Protein 8ON5 (pdb70)

Solvent-accessible surface area: 49627 Å² total; per-residue (Å²): 122,64,30,62,110,3,34,36,10,96,72,0,28,93,91,22,90,67,32,24,126,45,60,50,62,1,21,25,16,0,0,4,0,3,14,8,3,0,30,5,4,0,38,0,58,93,4,180,54,104,66,28,5,50,0,2,54,50,38,130,56,20,16,1,15,2,56,40,9,41,2,14,59,48,53,160,99,40,83,1,14,10,77,53,12,99,1,7,79,34,56,71,104,0,0,14,2,72,66,13,60,0,6,129,32,60,72,97,0,0,17,17,26,12,98,79,10,22,73,87,0,6,65,68,2,0,16,120,8,0,0,0,6,0,46,8,105,96,106,33,39,90,55,17,90,15,6,65,63,0,56,37,128,132,66,40,6,69,2,132,124,29,129,3,4,3,9,0,0,25,46,40,43,84,44,33,0,57,1,16,63,181,104,13,84,24,74,0,13,3,14,18,0,38,9,0,8,4,52,87,33,151,56,37,75,116,6,35,31,13,95,66,0,35,76,87,23,92,67,27,21,126,46,50,49,60,0,22,36,12,0,0,8,0,2,12,4,2,0,29,5,8,0,37,0,60,91,6,192,56,103,69,33,5,50,0,2,57,54,38,130,62,20,16,1,17,3,59,43,12,48,4,15,58,53,38,160,83,41,91,4,16,9,89,52,14,98,2,9,83,32,55,65,105,0,0,13,2,75,56,14,64,0,6,128,30,57,77,99,0,0,15,18,28,9,92,78,11,18,71,90,0,5,65,68,1,1,11,121,7,0,0,0,7,0,49,4,114,80,114,31,41,86,57,18,93,17,7,63,58,0,37,34,123,144,58,37,3,64,3,104,162,26,106,0,3,3,9,0,2,27,47,38,40,101,53,48,1,85,0,14,55,133,109,33,81,25,75,0,17,4,15,20,0,40,10,0,7,3,53,85,122,69,30,79,121,4,31,36,13,91,69,0,34,90,92,20,93,72,25,17,108,47,60,31,57,0,24,36,13,0,0,7,0,3,10,7,2,0,36,6,6,0,43,0,64,90,4,183,52,101,68,33,6,49,0,2,52,51,41,130,57,20,16,1,15,3,41,29,14,48,4,15,58,58,38,162,74,40,87,2,15,12,87,50,15,99,2,9,90,37,65,69,105,0,0,12,1,69,53,14,61,0,9,118,26,41,77,99,0,0,11,19,46,11,95,67,5,18,80,91,0,6,69,80,1,0,12,122,5,0,0,0,8,0,44,3,102,101,111,33,41,89,58,17,86,19,7,62,57,0,36,34,124,132,66,40,7,63,2,113,115,34,128,4,5,4,11,0,1,18,32,35,38,74,42,46,0,92,0,18,58,172,107,14,91,15,72,0,27,4,10,17,0,45,9,0,8,4,55,87,125,62,34,76,119,4,30,35,15,94,76,1,31,84,94,25,85,70,26,19,125,47,67,49,62,1,26,38,17,0,0,7,0,2,12,5,2,1,25,6,7,0,43,0,65,90,5,178,49,101,67,31,5,50,0,2,55,53,41,131,47,18,16,2,13,3,60,42,12,46,7,15,65,50,42,158,82,44,91,1,14,11,91,49,15,102,2,9,78,32,51,64,106,1,0,12,0,76,56,13,60,0,8,116,22,37,79,99,0,0,12,19,47,11,94,80,8,16,77,91,0,5,67,75,2,1,13,120,7,0,0,0,7,0,54,3,125,86,117,29,38,84,56,15,88,22,6,67,63,0,30,37,126,134,70,43,4,46,2,108,141,36,125,1,4,2,11,0,2,16,34,36,40,93,55,51,1,81,1,19,63,152,72,24,60,31,70,0,20,3,11,19,0,41,10,0,8,3,55,83,127,60,37,72,109,5,32,34,10,93,65,0,26,88,88,24,86,70,28,20,129,46,46,43,62,1,24,33,14,0,0,8,0,2,12,3,2,0,27,6,4,0,44,0,69,89,15,188,55,125,70,31,4,52,0,2,56,53,39,129,54,19,17,1,15,2,56,42,10,42,3,15,60,46,42,157,78,44,90,2,16,11,86,51,15,98,2,8,75,38,58,70,99,0,0,6,0,73,57,15,60,0,9,112,22,33,73,96,0,0,14,18,44,10,95,81,13,21,74,95,0,8,70,70,2,1,14,123,8,0,0,0,6,0,54,3,115,88,116,29,40,84,57,15,90,15,8,65,67,1,55,32,123,139,55,38,7,68,4,136,120,35,123,2,2,3,9,0,1,18,38,44,38,85,49,44,1,93,0,42,148,36,90,19,70,0,21,4,13,20,0,41,10,0,7,4,58,81,127,66,33,74,112,5,34,37,12,96,63,1,36,93,80,23,103,71,26,20,131,41,64,45,62,1,24,31,11,0,0,9,0,3,11,8,3,0,15,5,6,0,42,0,65,66,4,184,54,102,71,30,6,57,0,2,57,58,40,128,47,20,17,1,16,2,55,41,12,41,3,13,64,47,42,156,86,41,85,3,15,9,85,49,13,97,0,7,75,34,58,67,106,0,0,9,1,68,55,14,58,0,11,125,28,38,76,103,0,0,15,18,47,10,95,80,15,18,74,100,0,6,61,67,2,1,13,122,7,0,0,1,7,0,39,3,93,107,115,40,34,85,60,17,87,14,12,50,52,0,60,34,139,134,72,43,5,44,1,133,133,30,123,6,4,3,9,0,2,26,48,42,40,81,51,49,0,87,0,22,57,128,106,15,93,14,69,0,17,2,17,18,0,56,10,0,8,3,68,87

Secondary structure (DSSP, 8-state):
--TTTSPPHHHHHHHHHHHHHHHHHHHHHHHHHHHHHHHHTT--TTSSS-S--TTEEE-TT--EEE-B-TTEEE-TTS-EEEPB-TTEEEETTEEEEPB-TTEEEETTEEEE-GGGTHHHHHHHHS-TTBEEEE--SSS--PPPTTEEE-BS-TT--BTTSSSEEEEEESSSSEEEEEE-TTT--EEEEEEE-EEEEE--/--SGGGSPPHHHHHHHHHHTHHHHHHHHHHHHHHHHHHHHHTT--TTSSS-S--TTEEE-TTS-EEE-B-TTEEE-TTS-EEE-B-TTEEEETTEEEE-B-TTEEEETTEEEE-GGGTHHHHHHHHS-TTBEEEE--SSSPPPPPTTEEE-BSGGG--BS-SSS-EEEEET-SSEEEEEEBSS-SSEEEEEEEEEEEEE--/--GGGSPPHHHHHHHHHTTHHHHHHHHHHHHHHHHHHHHHTT--TTSSS-S--TTEEE-TT--EEE-B-TTEEE-TTS-EEE-B-TTEEEETTEEEEPB-TTEEEETTEEEE-GGGTHHHHHHHHS-TTBEEEE--BSBPPPPPTTEEE-BS-TT--BTTSSSEEEEESSSSSEEEEEE-TTT-SEEEEEEEEEEEEE--/--GGGSPPHHHHHHHHHTTHHHHHHHHHHHHHHHHHHHHHTT--TTSSS-S--TTEEE-TTS-EEE-B-TTEEE-TTS-EEEPB-TTEEEETTEEEEPB-TTEEEETTEEEE-GGGTHHHHHHHHS-TTBEEEE--SSSPPPPPTTEEE-BS-TT--BTTSSS-EEEEESSSSEEEEEE-SSS--EEEEEEEE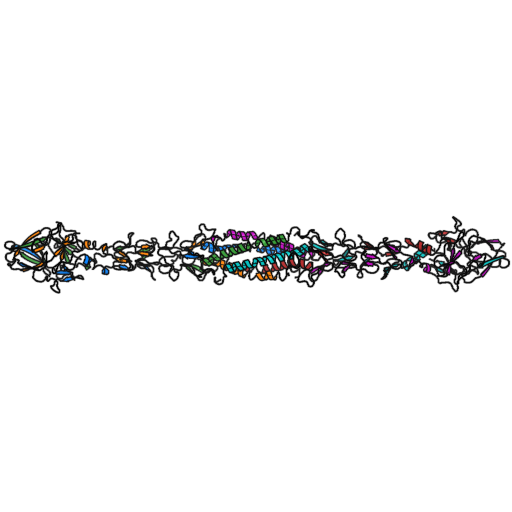EEEEE--/--GGGSPPHHHHHHHHHTTHHHHHHHHHHHHHHHHHHHHHTT--TTSSS-S--TTEEE-TT--EEE-B-TTEEE-TTS-EEE-B-TTEEEETTEEEEPB-TTEEEETTEEEE-GGGTHHHHHHHHS-TTBEEEE--SSSPPPPPTTEEE-BSGGGPPBS-SSS-EEEEES--SEEEEEE---SEEEEEEEEEEEEE--/--GGGSPPHHHHHHHHHTTHHHHHHHHHHHHHHHHHHHHHTT--TTSSS-S--TTEEE-TT--EEE-B-TTEEE-TTS-EEEPB-TTEEEETTEEEE-B-TTEEEETTEEEE-GGGTHHHHHHHHS-TTBEEEE--SSS--PPPTTEEE-BS-TT--BS-SSS-EEEEESSSSEEEEEE-TTT--EEEEEEEEEEEEE--

B-factor: mean 46.19, std 15.68, range [14.62, 151.72]

Sequence (1199 aa):
RAVVGEIPSADNLKNRFKARSIPLLETDFTNLIDLAEVGRLAIGQSPSQQSKTPGTGMELTSDGKLQVKAGAGVDIDNNNRIITTIKSGHGIKVDGNGISVKPGSGIKVDSNGVNVNIDDFWEEEIRNKIMPKGTMLPIYGTPNPSALPTTGWEWCDGKDGRPNLKKGKYNLLSGQSSGTDTFWADNKNGDTEINVLFVYYMIKVVSRAVVGEIPSADNLLKNRFKARSIPLLETDFTNLIDLAEVGRLAIGQSPSQQSKTPGTGMELTSDGKLQVKAGAGVDIDNNNRRIITIKSGHGIKVDGNGISVKPGSGIKVDSNGVNVNIDDFWEEEEIRNKIMPKGTMLPIYGTPNPSALPTGWEWCDGKKDGRPNLKKKKGKYNLLSGQSSGTDTFWADNKNNGDTTEINVLFVYYMIKVVRAVVGEIPSADNLKNRFKARSIIPLETDFTNLIDLAEVGRLAIGQSPSQQSKTPGTGMELTSDGKLQVKAGAGVDIDNNNRRITTIKSGHGIKVDGNGISVKPGSGIKVDSNGVNVNIDDFWEEEIRNKIMPKGTMLPIYGTPNPSALPTTGWEWCDGKKDGRPNNLKKKGKYNLLSGQSSGTDTFWADNKNGDTEINVLFVYYMIKVVRAVGEIPSADNNLKNRFKARRSIPLETDFTNLIDLAEVGRLAIGQSPSQQSKKTPGTGMELTSDGKLQVKAGAGVDIDNNNRRITTIKSGHGIKVDGNGISVKPGSGIKVDSNGVNVNIDDFWEEIRNKIMPKGTMLPIYGTPNPSALPTTGWEWCDGKDGRPNLKKGKYNLLSGQSSGTDTFWADNKNGDTTEINVVLFVYYMIKVVRAVGEIPSADNLKNRFKARSIPLLETDFTNLIDLAEVGRLAIGQSPSQQSKTPGTGMELTSDGKLQVKAGAGVDIDNNNRRITIKSGHGIKVDGN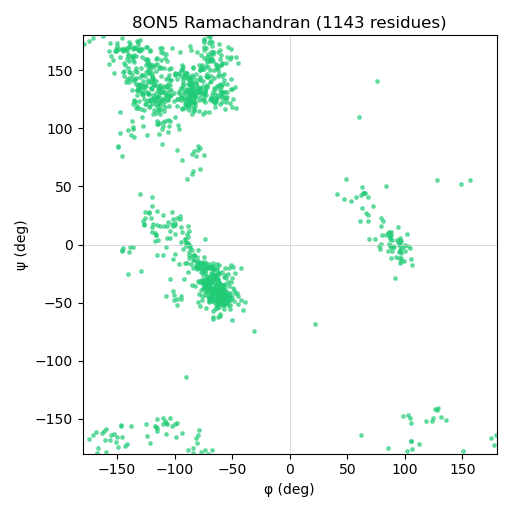GISVKPGSGIKVDSNGVNVNIDDFWEEEEIRNKIMPKGTMLPIYGTPNPSALPTGWEWCDGKDGRPNLKKGKYNLLSGQSSGTDTFWADNGDTEINVLLFVYYMIKVVRAVGEEIPSADNLKNRFKARSIPLETDFTNLIDLAEVGRLAIGQSPSQQSKTPGTGMELTSDGKLQVKAGAGVDIDNNNRITIKSGHGIKVDGNGISVKPGSGIKVDSNGVNVNIDDFWEEIRNKIMPKGTMLPIYGTPNPSALPTGWEWCDGKDGRPNLKKGKYNLLSGQSSGTDTFWADNKNGDTEINVLLFVYYMIKVV

Organism: Photorhabdus asymbiotica subsp. asymbiotica (strain ATCC 43949 / 3105-77) (NCBI:txid553480)

Nearest PDB structures (foldseek):
  8on5-assembly1_E  TM=1.005E+00  e=6.063E-36  Photorhabdus asymbiotica subsp. asymbiotica ATCC 43949
  8on5-assembly1_F  TM=8.935E-01  e=5.353E-34  Photorhabdus asymbiotica subsp. asymbiotica ATCC 43949
  1v1h-assembly2_F  TM=8.401E-01  e=1.177E-02  Human adenovirus 2
  1v1i-assembly1_B  TM=5.879E-01  e=5.102E-03  Human mastadenovirus C
  1v1i-assembly1_A  TM=6.018E-01  e=1.109E-02  Human mastadenovirus C

Foldseek 3Di:
DPPVVDDDPVVVVVVVVVCVVVVVVVVVVVVVVVVVLCVQQQCHPPHPDSHHDPQWHADPVGDIDGDDDPQWDQDPVRDIAGDDDPQWDQDPVGIAGDDDFQWDQDPVGIDGHCVRPVVVVVCVPDPFFDKDWADDDVDGDDDDPQKDWQCVPPPRHHQVPDPHRDDDDDDDDDDDDDDDPPDDDDDDDDDDTIMMGRRD/DVPPVPDDDPVVVVCVVVVCVVVVVVVVVVVVVVVCVLCVQQQCDPVDPDSHGDPQWHADPVGDIGGDDDPQWDQDPVRDIFGDDDAQWDADPVGIAGDDDAQWDQDPVGIDGHCVRPVVVVVCVPAPFFDKDWADDPPDGDDDDPQKDWQCCPPNRHRQVPDPHRDDDDDDDDDDDDDDDPPDDDDDDDDDDTTMMGGHD/DPPVPDDDPVVVVCVVVVCVVVVVVVVVVVVVVVCPLCVQQQCDPVHPGSHHDPQWHADPVGDIDGDDDAQWDQDPVRDIAGDDDAQWDQDPVGIAGDDDFQWDADPVGIDGRCVRPVVVVVCVPDPAFDKDWAQQPVHGDDDDPQKDWQCVPPPRHHQPPDPHRDDDDPDDDDDDDDDPPPDDDDDDDDDDTTMMGGHD/DPPVPDDDPVVVVVVVVVCVVVVVVVVVVVVVVVCVLCVQQQCDPPDPGSHHDPQWHADPVGDIDGDDDPQWDQDPVRDIAGDDDPQWDADDVGIAGDDDQQWDADPVGIDGDCVRPVVVVVCVVAPFFDKDWADDVPHGDDDDPQKDWQCPPPPHHHQPPDPHRDDDDDDDDDDDDDDDPPPHDDDDDDDDTIMMGGHD/DPPVVDDDPVVVVVVVVVVPVVVVVVVVVVVVVVCVLCVQQQCDPVDPDRHGDDQWHADPVGDIGGDDDPQWDQDPVRDIAGDDDPQWDQDPVGIAGDDDFQWDADPVGIDGHCVRPVVVVVCVVDPAFDKDWADDPPDGDDDDPQKAWQCPPDPGHHQVPDPHRDDDDDDDDDDDDDDDPDDDDDDDDDTIMMGRHD/DDPVVDDDPVVVVCVVVVCVVVVVVVVVVVVVVVCVLCVQQQCDPVDPDSHHDPQWHADPVGDIDGDDDAQWDADPVRDIFGDDDQQWDADPVGTAGDDDQQWDQDPVGIDGHCVRPVVVVVCVPDPFFDKDWFDDPPHGDDDDPQKAWQCVPPPRHHQVPDPHRDDDDDDDDDDDDDDCPPDDDDDDDDDDTIMMGGHD

Structure (mmCIF, N/CA/C/O backbone):
data_8ON5
#
_entry.id   8ON5
#
_cell.length_a   67.458
_cell.length_b   53.536
_cell.length_c   220.660
_cell.angle_alpha   90.00
_cell.angle_beta   95.65
_cell.angle_gamma   90.00
#
_symmetry.space_group_name_H-M   'P 1 21 1'
#
loop_
_entity.id
_entity.type
_entity.pdbx_description
1 polymer 'Adenoviral fiber protein'
2 non-polymer (4S)-2-METHYL-2,4-PENTANEDIOL
3 non-polymer 1,2-ETHANEDIOL
4 non-polymer 'UNKNOWN ATOM OR ION'
5 water water
#
loop_
_atom_site.group_PDB
_atom_site.id
_atom_site.type_symbol
_atom_site.label_atom_id
_atom_site.label_alt_id
_atom_site.label_comp_id
_atom_site.label_asym_id
_atom_site.label_entity_id
_atom_site.label_seq_id
_atom_site.pdbx_PDB_ins_code
_atom_site.Cartn_x
_atom_site.Cartn_y
_atom_site.Cartn_z
_atom_site.occupancy
_atom_site.B_iso_or_equiv
_atom_site.auth_seq_id
_atom_site.auth_comp_id
_atom_site.auth_asym_id
_atom_site.auth_atom_id
_atom_site.pdbx_PDB_model_num
ATOM 1 N N . ARG A 1 18 ? 70.519 -2.458 55.731 1.00 73.96 18 ARG A N 1
ATOM 2 C CA . ARG A 1 18 ? 69.960 -1.086 55.904 1.00 82.34 18 ARG A CA 1
ATOM 3 C C . ARG A 1 18 ? 70.620 -0.377 57.095 1.00 84.40 18 ARG A C 1
ATOM 4 O O . ARG A 1 18 ? 70.685 -0.917 58.206 1.00 83.13 18 ARG A O 1
ATOM 12 N N . ALA A 1 19 ? 71.070 0.865 56.851 1.00 78.95 19 ALA A N 1
ATOM 13 C CA . ALA A 1 19 ? 71.512 1.777 57.899 1.00 79.73 19 ALA A CA 1
ATOM 14 C C . ALA A 1 19 ? 70.412 1.981 58.944 1.00 80.81 19 ALA A C 1
ATOM 15 O O . ALA A 1 19 ? 69.383 2.596 58.664 1.00 81.84 19 ALA A O 1
ATOM 17 N N . VAL A 1 20 ? 70.708 1.548 60.176 1.00 75.77 20 VAL A N 1
ATOM 18 C CA A VAL A 1 20 ? 69.737 1.482 61.260 0.50 72.58 20 VAL A CA 1
ATOM 19 C CA B VAL A 1 20 ? 69.747 1.482 61.265 0.50 68.17 20 VAL A CA 1
ATOM 20 C C . VAL A 1 20 ? 69.318 2.891 61.687 1.00 70.63 20 VAL A C 1
ATOM 21 O O . VAL A 1 20 ? 68.345 3.060 62.433 1.00 70.39 20 VAL A O 1
ATOM 28 N N . GLY A 1 21 ? 70.051 3.914 61.223 1.00 69.39 21 GLY A N 1
ATOM 29 C CA . GLY A 1 21 ? 69.760 5.293 61.591 1.00 67.72 21 GLY A CA 1
ATOM 30 C C . GLY A 1 21 ? 68.623 5.903 60.777 1.00 67.55 21 GLY A C 1
ATOM 31 O O . GLY A 1 21 ? 68.026 6.898 61.192 1.00 70.12 21 GLY A O 1
ATOM 32 N N . GLU A 1 22 ? 68.340 5.293 59.618 1.00 72.79 22 GLU A N 1
ATOM 33 C CA . GLU A 1 22 ? 67.272 5.736 58.726 1.00 76.25 22 GLU A CA 1
ATOM 34 C C . GLU A 1 22 ? 65.909 5.333 59.311 1.00 74.58 22 GLU A C 1
ATOM 35 O O . GLU A 1 22 ? 64.957 6.105 59.239 1.00 86.18 22 GLU A O 1
ATOM 41 N N . ILE A 1 23 ? 65.837 4.145 59.936 1.00 63.55 23 ILE A N 1
ATOM 42 C CA . ILE A 1 23 ? 64.590 3.539 60.393 1.00 55.22 23 ILE A CA 1
ATOM 43 C C . ILE A 1 23 ? 64.008 4.433 61.477 1.00 55.55 23 ILE A C 1
ATOM 44 O O . ILE A 1 23 ? 64.736 4.812 62.383 1.00 64.35 23 ILE A O 1
ATOM 49 N N . PRO A 1 24 ? 62.716 4.833 61.415 1.00 56.03 24 PRO A N 1
ATOM 50 C CA . PRO A 1 24 ? 62.152 5.780 62.380 1.00 52.43 24 PRO A CA 1
ATOM 51 C C . PRO A 1 24 ? 61.894 5.144 63.733 1.00 47.74 24 PRO A C 1
ATOM 52 O O . PRO A 1 24 ? 61.926 3.931 63.876 1.00 52.88 24 PRO A O 1
ATOM 56 N N . SER A 1 25 ? 61.581 5.984 64.706 1.00 51.47 25 SER A N 1
ATOM 57 C CA . SER A 1 25 ? 61.309 5.518 66.051 1.00 55.76 25 SER A CA 1
ATOM 58 C C . SER A 1 25 ? 60.134 4.545 66.041 1.00 58.47 25 SER A C 1
ATOM 59 O O . SER A 1 25 ? 59.353 4.510 65.103 1.00 61.23 25 SER A O 1
ATOM 62 N N . ALA A 1 26 ? 59.998 3.781 67.123 1.00 61.55 26 ALA A N 1
ATOM 63 C CA . ALA A 1 26 ? 58.901 2.845 67.257 1.00 61.76 26 ALA A CA 1
ATOM 64 C C . ALA A 1 26 ? 57.592 3.612 67.403 1.00 58.23 26 ALA A C 1
ATOM 65 O O . ALA A 1 26 ? 56.578 3.194 66.855 1.00 54.67 26 ALA A O 1
ATOM 67 N N . ASP A 1 27 ? 57.621 4.730 68.129 1.00 60.02 27 ASP A N 1
ATOM 68 C CA . ASP A 1 27 ? 56.415 5.521 68.327 1.00 66.02 27 ASP A CA 1
ATOM 69 C C . ASP A 1 27 ? 55.947 6.134 67.003 1.00 60.98 27 ASP A C 1
ATOM 70 O O . ASP A 1 27 ? 54.754 6.192 66.754 1.00 51.40 27 ASP A O 1
ATOM 75 N N . ASN A 1 28 ? 56.883 6.584 66.165 1.00 63.71 28 ASN A N 1
ATOM 76 C CA . ASN A 1 28 ? 56.584 7.029 64.815 1.00 63.92 28 ASN A CA 1
ATOM 77 C C . ASN A 1 28 ? 55.887 5.915 64.027 1.00 61.72 28 ASN A C 1
ATOM 78 O O . ASN A 1 28 ? 54.846 6.120 63.409 1.00 57.50 28 ASN A O 1
ATOM 83 N N . LEU A 1 29 ? 56.482 4.722 64.033 1.00 54.24 29 LEU A N 1
ATOM 84 C CA . LEU A 1 29 ? 55.924 3.603 63.296 1.00 52.84 29 LEU A CA 1
ATOM 85 C C . LEU A 1 29 ? 54.542 3.247 63.831 1.00 51.11 29 LEU A C 1
ATOM 86 O O . LEU A 1 29 ? 53.640 2.941 63.065 1.00 49.44 29 LEU A O 1
ATOM 91 N N . LYS A 1 30 ? 54.366 3.259 65.149 1.00 50.56 30 LYS A N 1
ATOM 92 C CA . LYS A 1 30 ? 53.085 2.867 65.695 1.00 52.85 30 LYS A CA 1
ATOM 93 C C . LYS A 1 30 ? 52.037 3.886 65.251 1.00 56.31 30 LYS A C 1
ATOM 94 O O . LYS A 1 30 ? 50.939 3.498 64.838 1.00 44.99 30 LYS A O 1
ATOM 100 N N . ASN A 1 31 ? 52.426 5.172 65.263 1.00 50.46 31 ASN A N 1
ATOM 101 C CA . ASN A 1 31 ? 51.489 6.247 65.002 1.00 55.88 31 ASN A CA 1
ATOM 102 C C . ASN A 1 31 ? 51.011 6.218 63.559 1.00 61.57 31 ASN A C 1
ATOM 103 O O . ASN A 1 31 ? 49.872 6.609 63.292 1.00 61.01 31 ASN A O 1
ATOM 108 N N . ARG A 1 32 ? 51.890 5.774 62.654 1.00 54.47 32 ARG A N 1
ATOM 109 C CA . ARG A 1 32 ? 51.549 5.704 61.248 1.00 53.12 32 ARG A CA 1
ATOM 110 C C . ARG A 1 32 ? 50.512 4.601 61.026 1.00 55.14 32 ARG A C 1
ATOM 111 O O . ARG A 1 32 ? 49.525 4.786 60.325 1.00 59.22 32 ARG A O 1
ATOM 119 N N . PHE A 1 33 ? 50.721 3.442 61.635 1.00 50.16 33 PHE A N 1
ATOM 120 C CA . PHE A 1 33 ? 49.738 2.397 61.515 1.00 50.65 33 PHE A CA 1
ATOM 121 C C . PHE A 1 33 ? 48.406 2.872 62.105 1.00 58.22 33 PHE A C 1
ATOM 122 O O . PHE A 1 33 ? 47.361 2.637 61.503 1.00 65.79 33 PHE A O 1
ATOM 130 N N . LYS A 1 34 ? 48.426 3.552 63.263 1.00 55.05 34 LYS A N 1
ATOM 131 C CA . LYS A 1 34 ? 47.187 3.930 63.938 1.00 57.94 34 LYS A CA 1
ATOM 132 C C . LYS A 1 34 ? 46.497 5.120 63.257 1.00 55.16 34 LYS A C 1
ATOM 133 O O . LYS A 1 34 ? 45.328 5.371 63.504 1.00 56.28 34 LYS A O 1
ATOM 139 N N . ALA A 1 35 ? 47.215 5.862 62.407 1.00 56.64 35 ALA A N 1
ATOM 140 C CA . ALA A 1 35 ? 46.655 7.018 61.726 1.00 53.30 35 ALA A CA 1
ATOM 141 C C . ALA A 1 35 ? 45.640 6.570 60.679 1.00 58.15 35 ALA A C 1
ATOM 142 O O . ALA A 1 35 ? 44.641 7.245 60.461 1.00 61.76 35 ALA A O 1
ATOM 144 N N . ARG A 1 36 ? 45.927 5.429 60.046 1.00 60.05 36 ARG A N 1
ATOM 145 C CA . ARG A 1 36 ? 45.168 4.907 58.927 1.00 54.95 36 ARG A CA 1
ATOM 146 C C . ARG A 1 36 ? 43.875 4.221 59.383 1.00 59.10 36 ARG A C 1
ATOM 147 O O . ARG A 1 36 ? 42.946 4.099 58.598 1.00 56.63 36 ARG A O 1
ATOM 155 N N . SER A 1 37 ? 43.783 3.819 60.656 1.00 58.18 37 SER A N 1
ATOM 156 C CA . SER A 1 37 ? 42.644 3.053 61.146 1.00 58.36 37 SER A CA 1
ATOM 157 C C . SER A 1 37 ? 41.292 3.713 60.841 1.00 55.30 37 SER A C 1
ATOM 158 O O . SER A 1 37 ? 40.356 3.012 60.490 1.00 53.57 37 SER A O 1
ATOM 161 N N . ILE A 1 38 ? 41.157 5.026 61.066 1.00 57.75 38 ILE A N 1
ATOM 162 C CA . ILE A 1 38 ? 39.878 5.706 60.938 1.00 56.83 38 ILE A CA 1
ATOM 163 C C . ILE A 1 38 ? 39.590 5.942 59.461 1.00 55.96 38 ILE A C 1
ATOM 164 O O . ILE A 1 38 ? 38.513 5.585 58.999 1.00 54.00 38 ILE A O 1
ATOM 169 N N . PRO A 1 39 ? 40.512 6.562 58.691 1.00 56.46 39 PRO A N 1
ATOM 170 C CA . PRO A 1 39 ? 40.361 6.659 57.242 1.00 50.62 39 PRO A CA 1
ATOM 171 C C . PRO A 1 39 ? 39.916 5.333 56.627 1.00 49.34 39 PRO A C 1
ATOM 172 O O . PRO A 1 39 ? 39.012 5.335 55.802 1.00 53.76 39 PRO A O 1
ATOM 176 N N . LEU A 1 40 ? 40.509 4.206 57.036 1.00 45.22 40 LEU A N 1
ATOM 177 C CA A LEU A 1 40 ? 40.089 2.941 56.459 0.50 48.62 40 LEU A CA 1
ATOM 178 C CA B LEU A 1 40 ? 40.125 2.881 56.561 0.50 47.82 40 LEU A CA 1
ATOM 179 C C . LEU A 1 40 ? 38.671 2.590 56.902 1.00 48.73 40 LEU A C 1
ATOM 180 O O . LEU A 1 40 ? 37.937 2.020 56.118 1.00 50.92 40 LEU A O 1
ATOM 189 N N . GLU A 1 41 ? 38.287 2.916 58.133 1.00 51.58 41 GLU A N 1
ATOM 190 C CA . GLU A 1 41 ? 36.928 2.650 58.568 1.00 59.42 41 GLU A CA 1
ATOM 191 C C . GLU A 1 41 ? 35.944 3.463 57.734 1.00 55.45 41 GLU A C 1
ATOM 192 O O . GLU A 1 41 ? 34.873 2.979 57.414 1.00 56.36 41 GLU A O 1
ATOM 198 N N . THR A 1 42 ? 36.312 4.706 57.423 1.00 54.91 42 THR A N 1
ATOM 199 C CA . THR A 1 42 ? 35.509 5.569 56.576 1.00 55.25 42 THR A CA 1
ATOM 200 C C . THR A 1 42 ? 35.394 4.939 55.183 1.00 50.18 42 THR A C 1
ATOM 201 O O . THR A 1 42 ? 34.295 4.718 54.689 1.00 53.93 42 THR A O 1
ATOM 205 N N . ASP A 1 43 ? 36.521 4.567 54.579 1.00 43.61 43 ASP A N 1
ATOM 206 C CA . ASP A 1 43 ? 36.531 4.036 53.228 1.00 44.16 43 ASP A CA 1
ATOM 207 C C . ASP A 1 43 ? 35.666 2.781 53.097 1.00 46.40 43 ASP A C 1
ATOM 208 O O . ASP A 1 43 ? 34.927 2.629 52.137 1.00 42.34 43 ASP A O 1
ATOM 213 N N . PHE A 1 44 ? 35.776 1.850 54.040 1.00 45.18 44 PHE A N 1
ATOM 214 C CA . PHE A 1 44 ? 35.066 0.589 53.918 1.00 48.40 44 PHE A CA 1
ATOM 215 C C . PHE A 1 44 ? 33.569 0.784 54.154 1.00 48.75 44 PHE A C 1
ATOM 216 O O . PHE A 1 44 ? 32.779 0.086 53.543 1.00 50.06 44 PHE A O 1
ATOM 224 N N . THR A 1 45 ? 33.212 1.679 55.083 1.00 48.78 45 THR A N 1
ATOM 225 C CA . THR A 1 45 ? 31.843 2.096 55.337 1.00 50.19 45 THR A CA 1
ATOM 226 C C . THR A 1 45 ? 31.212 2.663 54.057 1.00 50.24 45 THR A C 1
ATOM 227 O O . THR A 1 45 ? 30.117 2.273 53.692 1.00 44.60 45 THR A O 1
ATOM 231 N N . ASN A 1 46 ? 31.897 3.616 53.414 1.00 46.60 46 ASN A N 1
ATOM 232 C CA . ASN A 1 46 ? 31.447 4.244 52.186 1.00 45.06 46 ASN A CA 1
ATOM 233 C C . ASN A 1 46 ? 31.304 3.202 51.088 1.00 43.14 46 ASN A C 1
ATOM 234 O O . ASN A 1 46 ? 30.290 3.179 50.402 1.00 39.49 46 ASN A O 1
ATOM 239 N N . LEU A 1 47 ? 32.290 2.313 50.973 1.00 41.76 47 LEU A N 1
ATOM 240 C CA . LEU A 1 47 ? 32.248 1.266 49.962 1.00 40.30 47 LEU A CA 1
ATOM 241 C C . LEU A 1 47 ? 31.112 0.274 50.222 1.00 38.16 47 LEU A C 1
ATOM 242 O O . LEU A 1 47 ? 30.497 -0.217 49.279 1.00 32.68 47 LEU A O 1
ATOM 247 N N . ILE A 1 48 ? 30.838 -0.052 51.498 1.00 43.05 48 ILE A N 1
ATOM 248 C CA . ILE A 1 48 ? 29.759 -0.983 51.799 1.00 38.21 48 ILE A CA 1
ATOM 249 C C . ILE A 1 48 ? 28.428 -0.309 51.444 1.00 35.97 48 ILE A C 1
ATOM 250 O O . ILE A 1 48 ? 27.545 -0.942 50.875 1.00 32.03 48 ILE A O 1
ATOM 255 N N . ASP A 1 49 ? 28.324 0.996 51.704 1.00 36.88 49 ASP A N 1
ATOM 256 C CA . ASP A 1 49 ? 27.106 1.740 51.452 1.00 41.52 49 ASP A CA 1
ATOM 257 C C . ASP A 1 49 ? 26.870 1.819 49.937 1.00 47.01 49 ASP A C 1
ATOM 258 O O . ASP A 1 49 ? 25.737 1.693 49.461 1.00 42.91 49 ASP A O 1
ATOM 263 N N . LEU A 1 50 ? 27.959 1.988 49.181 1.00 40.83 50 LEU A N 1
ATOM 264 C CA . LEU A 1 50 ? 27.883 2.099 47.739 1.00 44.63 50 LEU A CA 1
ATOM 265 C C . LEU A 1 50 ? 27.377 0.778 47.157 1.00 43.93 50 LEU A C 1
ATOM 266 O O . LEU A 1 50 ? 26.476 0.768 46.326 1.00 39.41 50 LEU A O 1
ATOM 271 N N . ALA A 1 51 ? 27.938 -0.343 47.609 1.00 43.42 51 ALA A N 1
ATOM 272 C CA . A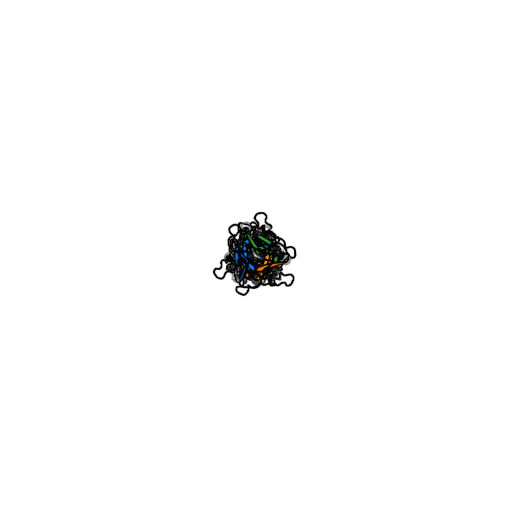LA A 1 51 ? 27.481 -1.649 47.146 1.00 43.53 51 ALA A CA 1
ATOM 273 C C . ALA A 1 51 ? 26.016 -1.895 47.521 1.00 44.84 51 ALA A C 1
ATOM 274 O O . ALA A 1 51 ? 25.306 -2.608 46.808 1.00 45.16 51 ALA A O 1
ATOM 276 N N . GLU A 1 52 ? 25.566 -1.323 48.651 1.00 41.07 52 GLU A N 1
ATOM 277 C CA . GLU A 1 52 ? 24.231 -1.618 49.166 1.00 43.73 52 GLU A CA 1
ATOM 278 C C . GLU A 1 52 ? 23.153 -1.043 48.230 1.00 40.74 52 GLU A C 1
ATOM 279 O O . GLU A 1 52 ? 22.014 -1.493 48.273 1.00 36.73 52 GLU A O 1
ATOM 285 N N . VAL A 1 53 ? 23.515 -0.075 47.377 1.00 41.86 53 VAL A N 1
ATOM 286 C CA . VAL A 1 53 ? 22.551 0.702 46.599 1.00 47.06 53 VAL A CA 1
ATOM 287 C C . VAL A 1 53 ? 21.800 -0.204 45.618 1.00 41.35 53 VAL A C 1
ATOM 288 O O . VAL A 1 53 ? 20.591 -0.083 45.475 1.00 43.96 53 VAL A O 1
ATOM 292 N N . GLY A 1 54 ? 22.534 -1.124 44.990 1.00 41.49 54 GLY A N 1
ATOM 293 C CA . GLY A 1 54 ? 21.996 -2.135 44.097 1.00 40.27 54 GLY A CA 1
ATOM 294 C C . GLY A 1 54 ? 20.997 -3.094 44.757 1.00 38.33 54 GLY A C 1
ATOM 295 O O . GLY A 1 54 ? 20.001 -3.439 44.128 1.00 35.79 54 GLY A O 1
ATOM 296 N N . ARG A 1 55 ? 21.261 -3.514 46.005 1.00 36.90 55 ARG A N 1
ATOM 297 C CA . ARG A 1 55 ? 20.393 -4.436 46.725 1.00 39.09 55 ARG A CA 1
ATOM 298 C C . ARG A 1 55 ? 19.117 -3.703 47.151 1.00 35.64 55 ARG A C 1
ATOM 299 O O . ARG A 1 55 ? 18.023 -4.273 47.073 1.00 37.47 55 ARG A O 1
ATOM 307 N N . LEU A 1 56 ? 19.253 -2.425 47.512 1.00 33.90 56 LEU A N 1
ATOM 308 C CA . LEU A 1 56 ? 18.101 -1.580 47.802 1.00 36.35 56 LEU A CA 1
ATOM 309 C C . LEU A 1 56 ? 17.218 -1.443 46.549 1.00 39.06 56 LEU A C 1
ATOM 310 O O . LEU A 1 56 ? 15.993 -1.563 46.626 1.00 39.00 56 LEU A O 1
ATOM 315 N N . ALA A 1 57 ? 17.840 -1.219 45.386 1.00 34.51 57 ALA A N 1
ATOM 316 C CA . ALA A 1 57 ? 17.094 -0.906 44.173 1.00 38.20 57 ALA A CA 1
ATOM 317 C C . ALA A 1 57 ? 16.184 -2.082 43.808 1.00 32.94 57 ALA A C 1
ATOM 318 O O . ALA A 1 57 ? 15.061 -1.871 43.389 1.00 40.79 57 ALA A O 1
ATOM 320 N N . ILE A 1 58 ? 16.673 -3.304 43.974 1.00 28.02 58 ILE A N 1
ATOM 321 C CA . ILE A 1 58 ? 15.910 -4.477 43.629 1.00 30.14 58 ILE A CA 1
ATOM 322 C C . ILE A 1 58 ? 15.030 -4.902 44.797 1.00 32.61 58 ILE A C 1
ATOM 323 O O . ILE A 1 58 ? 14.294 -5.874 44.654 1.00 32.11 58 ILE A O 1
ATOM 328 N N . GLY A 1 59 ? 15.106 -4.174 45.915 1.00 35.94 59 GLY A N 1
ATOM 329 C CA . GLY A 1 59 ? 14.267 -4.455 47.071 1.00 43.13 59 GLY A CA 1
ATOM 330 C C . GLY A 1 59 ? 14.580 -5.811 47.703 1.00 43.36 59 GLY A C 1
ATOM 331 O O . GLY A 1 59 ? 13.664 -6.587 47.971 1.00 46.90 59 GLY A O 1
ATOM 332 N N . GLN A 1 60 ? 15.872 -6.117 47.869 1.00 39.58 60 GLN A N 1
ATOM 333 C CA . GLN A 1 60 ? 16.279 -7.328 48.578 1.00 41.05 60 GLN A CA 1
ATOM 334 C C . GLN A 1 60 ? 17.102 -6.969 49.815 1.00 37.34 60 GLN A C 1
ATOM 335 O O . GLN A 1 60 ? 17.848 -7.797 50.298 1.00 40.25 60 GLN A O 1
ATOM 341 N N . SER A 1 61 ? 17.035 -5.714 50.268 1.00 36.82 61 SER A N 1
ATOM 342 C CA . SER A 1 61 ? 17.879 -5.234 51.341 1.00 38.56 61 SER A CA 1
ATOM 343 C C . SER A 1 61 ? 17.289 -5.627 52.689 1.00 45.00 61 SER A C 1
ATOM 344 O O . SER A 1 61 ? 16.098 -5.396 52.956 1.00 42.10 61 SER A O 1
ATOM 347 N N . PRO A 1 62 ? 18.101 -6.260 53.559 1.00 41.79 62 PRO A N 1
ATOM 348 C CA . PRO A 1 62 ? 17.662 -6.632 54.902 1.00 41.51 62 PRO A CA 1
ATOM 349 C C . PRO A 1 62 ? 17.069 -5.468 55.675 1.00 38.47 62 PRO A C 1
ATOM 350 O O . PRO A 1 62 ? 16.310 -5.721 56.592 1.00 47.06 62 PRO A O 1
ATOM 354 N N . SER A 1 63 ? 17.368 -4.221 55.283 1.00 35.71 63 SER A N 1
ATOM 355 C CA . SER A 1 63 ? 16.799 -3.061 55.948 1.00 38.21 63 SER A CA 1
ATOM 356 C C . SER A 1 63 ? 15.459 -2.603 55.334 1.00 43.11 63 SER A C 1
ATOM 357 O O . SER A 1 63 ? 14.964 -1.537 55.683 1.00 45.06 63 SER A O 1
ATOM 360 N N . GLN A 1 64 ? 14.859 -3.372 54.412 1.00 41.34 64 GLN A N 1
ATOM 361 C CA . GLN A 1 64 ? 13.597 -2.975 53.796 1.00 47.58 64 GLN A CA 1
ATOM 362 C C . GLN A 1 64 ? 12.501 -3.849 54.400 1.00 44.85 64 GLN A C 1
ATOM 363 O O . GLN A 1 64 ? 12.720 -5.037 54.638 1.00 42.80 64 GLN A O 1
ATOM 369 N N . GLN A 1 65 ? 11.321 -3.249 54.610 1.00 46.36 65 GLN A N 1
ATOM 370 C CA . GLN A 1 65 ? 10.207 -3.916 55.273 1.00 44.27 65 GLN A CA 1
ATOM 371 C C . GLN A 1 65 ? 9.752 -5.117 54.472 1.00 44.15 65 GLN A C 1
ATOM 372 O O . GLN A 1 65 ? 9.519 -6.191 55.027 1.00 48.23 65 GLN A O 1
ATOM 378 N N . SER A 1 66 ? 9.639 -4.915 53.151 1.00 47.17 66 SER A N 1
ATOM 379 C CA . SER A 1 66 ? 9.275 -5.991 52.246 1.00 47.21 66 SER A CA 1
ATOM 380 C C . SER A 1 66 ? 10.421 -6.277 51.279 1.00 45.42 66 SER A C 1
ATOM 381 O O . SER A 1 66 ? 10.868 -5.388 50.558 1.00 44.11 66 SER A O 1
ATOM 384 N N . LYS A 1 67 ? 10.850 -7.537 51.229 1.00 46.23 67 LYS A N 1
ATOM 385 C CA . LYS A 1 67 ? 11.894 -7.942 50.309 1.00 47.05 67 LYS A CA 1
ATOM 386 C C . LYS A 1 67 ? 11.219 -8.219 48.973 1.00 47.14 67 LYS A C 1
ATOM 387 O O . LYS A 1 67 ? 11.187 -9.363 48.510 1.00 50.11 67 LYS A O 1
ATOM 393 N N . THR A 1 68 ? 10.635 -7.159 48.401 1.00 44.14 68 THR A N 1
ATOM 394 C CA . THR A 1 68 ? 9.999 -7.258 47.096 1.00 47.58 68 THR A CA 1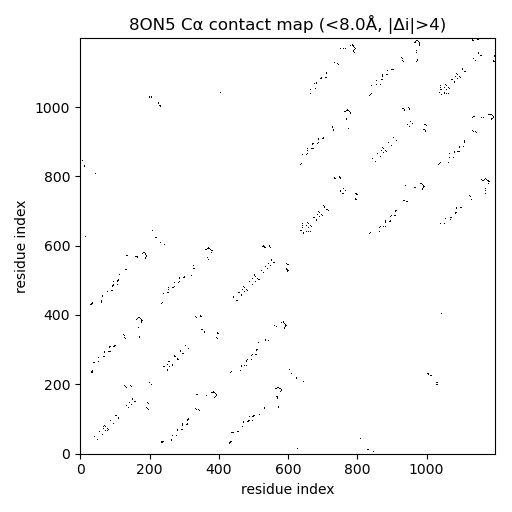
ATOM 395 C C . THR A 1 68 ? 10.431 -6.116 46.181 1.00 43.33 68 THR A C 1
ATOM 396 O O . THR A 1 68 ? 10.682 -4.989 46.626 1.00 36.98 68 THR A O 1
ATOM 400 N N . PRO A 1 69 ? 10.482 -6.391 44.857 1.00 45.18 69 PRO A N 1
ATOM 401 C CA . PRO A 1 69 ? 10.693 -5.349 43.857 1.00 43.08 69 PRO A CA 1
ATOM 402 C C . PRO A 1 69 ? 9.593 -4.295 43.928 1.00 41.66 69 PRO A C 1
ATOM 403 O O . PRO A 1 69 ? 8.493 -4.555 44.409 1.00 47.87 69 PRO A O 1
ATOM 407 N N . GLY A 1 70 ? 9.927 -3.090 43.490 1.00 36.42 70 GLY A N 1
ATOM 408 C CA . GLY A 1 70 ? 8.979 -2.000 43.509 1.00 39.90 70 GLY A CA 1
ATOM 409 C C . GLY A 1 70 ? 7.861 -2.220 42.497 1.00 35.63 70 GLY A C 1
ATOM 410 O O . GLY A 1 70 ? 7.852 -3.231 41.804 1.00 35.32 70 GLY A O 1
ATOM 411 N N . THR A 1 71 ? 6.918 -1.277 42.468 1.00 35.79 71 THR A N 1
ATOM 412 C CA . THR A 1 71 ? 5.730 -1.372 41.629 1.00 38.33 71 THR A CA 1
ATOM 413 C C . THR A 1 71 ? 6.114 -1.727 40.190 1.00 34.59 71 THR A C 1
ATOM 414 O O . THR A 1 71 ? 6.945 -1.059 39.557 1.00 33.38 71 THR A O 1
ATOM 418 N N . GLY A 1 72 ? 5.512 -2.796 39.677 1.00 33.59 72 GLY A N 1
ATOM 419 C CA . GLY A 1 72 ? 5.606 -3.117 38.264 1.00 38.01 72 GLY A CA 1
ATOM 420 C C . GLY A 1 72 ? 6.906 -3.814 37.868 1.00 35.14 72 GLY A C 1
ATOM 421 O O . GLY A 1 72 ? 7.130 -4.057 36.682 1.00 37.34 72 GLY A O 1
ATOM 422 N N . MET A 1 73 ? 7.716 -4.187 38.865 1.00 35.20 73 MET A N 1
ATOM 423 C CA . MET A 1 73 ? 9.009 -4.810 38.641 1.00 32.83 73 MET A CA 1
ATOM 424 C C . MET A 1 73 ? 8.975 -6.229 39.192 1.00 34.61 73 MET A C 1
ATOM 425 O O . MET A 1 73 ? 8.151 -6.561 40.037 1.00 38.17 73 MET A O 1
ATOM 430 N N . GLU A 1 74 ? 9.848 -7.058 38.632 1.00 33.68 74 GLU A N 1
ATOM 431 C CA . GLU A 1 74 ? 10.195 -8.363 39.141 1.00 36.50 74 GLU A CA 1
ATOM 432 C C . GLU A 1 74 ? 11.673 -8.656 38.875 1.00 38.17 74 GLU A C 1
ATOM 433 O O . GLU A 1 74 ? 12.330 -7.959 38.098 1.00 40.99 74 GLU A O 1
ATOM 439 N N . LEU A 1 75 ? 12.174 -9.721 39.513 1.00 39.77 75 LEU A N 1
ATOM 440 C CA . LEU A 1 75 ? 13.541 -10.183 39.332 1.00 40.60 75 LEU A CA 1
ATOM 441 C C . LEU A 1 75 ? 13.502 -11.475 38.541 1.00 40.39 75 LEU A C 1
ATOM 442 O O . LEU A 1 75 ? 12.750 -12.371 38.893 1.00 41.50 75 LEU A O 1
ATOM 447 N N . THR A 1 76 ? 14.318 -11.571 37.487 1.00 42.38 76 THR A N 1
ATOM 448 C CA . THR A 1 76 ? 14.517 -12.850 36.828 1.00 41.10 76 THR A CA 1
ATOM 449 C C . THR A 1 76 ? 15.262 -13.748 37.803 1.00 39.68 76 THR A C 1
ATOM 450 O O . THR A 1 76 ? 15.782 -13.287 38.816 1.00 37.73 76 THR A O 1
ATOM 454 N N . SER A 1 77 ? 15.367 -15.022 37.435 1.00 43.55 77 SER A N 1
ATOM 455 C CA . SER A 1 77 ? 16.035 -16.003 38.268 1.00 44.78 77 SER A CA 1
ATOM 456 C C . SER A 1 77 ? 17.547 -15.826 38.189 1.00 43.86 77 SER A C 1
ATOM 457 O O . SER A 1 77 ? 18.234 -16.362 39.043 1.00 42.47 77 SER A O 1
ATOM 460 N N . ASP A 1 78 ? 18.064 -15.105 37.171 1.00 47.00 78 ASP A N 1
ATOM 461 C CA . ASP A 1 78 ? 19.481 -14.758 37.130 1.00 40.14 78 ASP A CA 1
ATOM 462 C C . ASP A 1 78 ? 19.711 -13.311 37.566 1.00 39.96 78 ASP A C 1
ATOM 463 O O . ASP A 1 78 ? 20.765 -12.751 37.272 1.00 37.76 78 ASP A O 1
ATOM 468 N N . GLY A 1 79 ? 18.711 -12.689 38.215 1.00 35.90 79 GLY A N 1
ATOM 469 C CA . GLY A 1 79 ? 18.932 -11.483 38.988 1.00 33.88 79 GLY A CA 1
ATOM 470 C C . GLY A 1 79 ? 18.694 -10.147 38.279 1.00 32.81 79 GLY A C 1
ATOM 471 O O . GLY A 1 79 ? 19.075 -9.112 38.834 1.00 31.11 79 GLY A O 1
ATOM 472 N N . LYS A 1 80 ? 18.016 -10.144 37.116 1.00 32.89 80 LYS A N 1
ATOM 473 C CA . LYS A 1 80 ? 17.754 -8.914 36.379 1.00 32.18 80 LYS A CA 1
ATOM 474 C C . LYS A 1 80 ? 16.500 -8.240 36.914 1.00 30.38 80 LYS A C 1
ATOM 475 O O . LYS A 1 80 ? 15.518 -8.916 37.158 1.00 32.75 80 LYS A O 1
ATOM 481 N N . LEU A 1 81 ? 16.550 -6.920 37.114 1.00 30.16 81 LEU A N 1
ATOM 482 C CA . LEU A 1 81 ? 15.352 -6.169 37.441 1.00 33.69 81 LEU A CA 1
ATOM 483 C C . LEU A 1 81 ? 14.634 -5.758 36.152 1.00 36.66 81 LEU A C 1
ATOM 484 O O . LEU A 1 81 ? 15.205 -5.044 35.331 1.00 41.71 81 LEU A O 1
ATOM 489 N N . GLN A 1 82 ? 13.362 -6.155 35.990 1.00 38.90 82 GLN A N 1
ATOM 490 C CA . GLN A 1 82 ? 12.651 -5.872 34.748 1.00 34.90 82 GLN A CA 1
ATOM 491 C C . GLN A 1 82 ? 11.180 -5.615 35.014 1.00 37.79 82 GLN A C 1
ATOM 492 O O . GLN A 1 82 ? 10.684 -5.858 36.108 1.00 37.00 82 GLN A O 1
ATOM 498 N N . VAL A 1 83 ? 10.511 -5.103 33.977 1.00 39.66 83 VAL A N 1
ATOM 499 C CA . VAL A 1 83 ? 9.096 -4.794 34.011 1.00 34.98 83 VAL A CA 1
ATOM 500 C C . VAL A 1 83 ? 8.335 -6.108 34.081 1.00 38.35 83 VAL A C 1
ATOM 501 O O . VAL A 1 83 ? 8.704 -7.097 33.425 1.00 33.98 83 VAL A O 1
ATOM 505 N N . LYS A 1 84 ? 7.270 -6.107 34.895 1.00 38.52 84 LYS A N 1
ATOM 506 C CA . LYS A 1 84 ? 6.377 -7.249 34.986 1.00 35.75 84 LYS A CA 1
ATOM 507 C C . LYS A 1 84 ? 5.073 -6.936 34.234 1.00 34.91 84 LYS A C 1
ATOM 508 O O . LYS A 1 84 ? 4.201 -6.230 34.752 1.00 30.53 84 LYS A O 1
ATOM 514 N N . ALA A 1 85 ? 4.933 -7.468 33.012 1.00 33.62 85 ALA A N 1
ATOM 515 C CA . ALA A 1 85 ? 3.823 -7.114 32.140 1.00 34.88 85 ALA A CA 1
ATOM 516 C C . ALA A 1 85 ? 2.515 -7.723 32.626 1.00 35.47 85 ALA A C 1
ATOM 517 O O . ALA A 1 85 ? 2.418 -8.927 32.794 1.00 36.43 85 ALA A O 1
ATOM 519 N N . GLY A 1 86 ? 1.475 -6.904 32.759 1.00 34.54 86 GLY A N 1
ATOM 520 C CA . GLY A 1 86 ? 0.157 -7.441 33.048 1.00 36.06 86 GLY A CA 1
ATOM 521 C C . GLY A 1 86 ? -0.776 -7.360 31.834 1.00 40.88 86 GLY A C 1
ATOM 522 O O . GLY A 1 86 ? -0.340 -7.117 30.703 1.00 31.80 86 GLY A O 1
ATOM 523 N N . ALA A 1 87 ? -2.083 -7.497 32.108 1.00 35.88 87 ALA A N 1
ATOM 524 C CA . ALA A 1 87 ? -3.091 -7.479 31.066 1.00 34.11 87 ALA A CA 1
ATOM 525 C C . ALA A 1 87 ? -3.036 -6.145 30.311 1.00 36.47 87 ALA A C 1
ATOM 526 O O . ALA A 1 87 ? -2.936 -5.060 30.903 1.00 32.63 87 ALA A O 1
ATOM 528 N N . GLY A 1 88 ? -3.113 -6.243 28.983 1.00 34.35 88 GLY A N 1
ATOM 529 C CA . GLY A 1 88 ? -3.108 -5.066 28.120 1.00 37.06 88 GLY A CA 1
ATOM 530 C C . GLY A 1 88 ? -1.719 -4.718 27.573 1.00 31.86 88 GLY A C 1
ATOM 531 O O . GLY A 1 88 ? -1.566 -3.914 26.663 1.00 31.72 88 GLY A O 1
ATOM 532 N N . VAL A 1 89 ? -0.706 -5.294 28.197 1.00 34.71 89 VAL A N 1
ATOM 533 C CA . VAL A 1 89 ? 0.654 -4.854 28.045 1.00 36.27 89 VAL A CA 1
ATOM 534 C C . VAL A 1 89 ? 1.478 -6.014 27.498 1.00 34.72 89 VAL A C 1
ATOM 535 O O . VAL A 1 89 ? 1.377 -7.124 27.984 1.00 35.10 89 VAL A O 1
ATOM 539 N N . ASP A 1 90 ? 2.326 -5.733 26.498 1.00 39.12 90 ASP A N 1
ATOM 540 C CA . ASP A 1 90 ? 3.178 -6.758 25.926 1.00 37.37 90 ASP A CA 1
ATOM 541 C C . ASP A 1 90 ? 4.619 -6.244 25.871 1.00 33.17 90 ASP A C 1
ATOM 542 O O . ASP A 1 90 ? 4.893 -5.069 26.104 1.00 31.90 90 ASP A O 1
ATOM 547 N N . ILE A 1 91 ? 5.538 -7.176 25.625 1.00 31.24 91 ILE A N 1
ATOM 548 C CA . ILE A 1 91 ? 6.923 -6.879 25.371 1.00 36.16 91 ILE A CA 1
ATOM 549 C C . ILE A 1 91 ? 7.187 -7.277 23.939 1.00 33.48 91 ILE A C 1
ATOM 550 O O . ILE A 1 91 ? 7.084 -8.454 23.633 1.00 34.28 91 ILE A O 1
ATOM 555 N N . ASP A 1 92 ? 7.632 -6.336 23.106 1.00 31.85 92 ASP A N 1
ATOM 556 C CA . ASP A 1 92 ? 7.790 -6.665 21.693 1.00 34.11 92 ASP A CA 1
ATOM 557 C C . ASP A 1 92 ? 9.181 -7.247 21.433 1.00 33.42 92 ASP A C 1
ATOM 558 O O . ASP A 1 92 ? 10.016 -7.408 22.324 1.00 33.45 92 ASP A O 1
ATOM 563 N N . ASN A 1 93 ? 9.433 -7.508 20.155 1.00 37.97 93 ASN A N 1
ATOM 564 C CA . ASN A 1 93 ? 10.660 -8.125 19.683 1.00 37.59 93 ASN A CA 1
ATOM 565 C C . ASN A 1 93 ? 11.882 -7.242 19.879 1.00 37.35 93 ASN A C 1
ATOM 566 O O . ASN A 1 93 ? 12.989 -7.752 19.830 1.00 33.84 93 ASN A O 1
ATOM 571 N N . ASN A 1 94 ? 11.687 -5.940 20.138 1.00 38.92 94 ASN A N 1
ATOM 572 C CA . ASN A 1 94 ? 12.792 -5.074 20.500 1.00 33.02 94 ASN A CA 1
ATOM 573 C C . ASN A 1 94 ? 12.862 -4.851 22.008 1.00 36.83 94 ASN A C 1
ATOM 574 O O . ASN A 1 94 ? 13.506 -3.904 22.452 1.00 32.02 94 ASN A O 1
ATOM 579 N N . ASN A 1 95 ? 12.179 -5.706 22.793 1.00 39.62 95 ASN A N 1
ATOM 580 C CA . ASN A 1 95 ? 12.209 -5.612 24.248 1.00 37.80 95 ASN A CA 1
ATOM 581 C C . ASN A 1 95 ? 11.511 -4.352 24.760 1.00 34.00 95 ASN A C 1
ATOM 582 O O . ASN A 1 95 ? 11.828 -3.887 25.835 1.00 32.78 95 ASN A O 1
ATOM 587 N N . ARG A 1 96 ? 10.567 -3.788 24.001 1.00 37.26 96 ARG A N 1
ATOM 588 C CA . ARG A 1 96 ? 9.887 -2.573 24.417 1.00 38.80 96 ARG A CA 1
ATOM 589 C C . ARG A 1 96 ? 8.526 -2.910 25.011 1.00 35.34 96 ARG A C 1
ATOM 590 O O . ARG A 1 96 ? 7.855 -3.859 24.605 1.00 36.78 96 ARG A O 1
ATOM 598 N N . ILE A 1 97 ? 8.137 -2.088 25.974 1.00 33.09 97 ILE A N 1
ATOM 599 C CA A ILE A 1 97 ? 6.832 -2.207 26.594 0.50 36.44 97 ILE A CA 1
ATOM 600 C CA B ILE A 1 97 ? 6.838 -2.204 26.602 0.50 36.52 97 ILE A CA 1
ATOM 601 C C . ILE A 1 97 ? 5.835 -1.613 25.617 1.00 33.07 97 ILE A C 1
ATOM 602 O O . ILE A 1 97 ? 5.977 -0.476 25.197 1.00 36.19 97 ILE A O 1
ATOM 611 N N . THR A 1 98 ? 4.860 -2.421 25.248 1.00 33.41 98 THR A N 1
ATOM 612 C CA A THR A 1 98 ? 3.911 -2.026 24.220 0.70 36.09 98 THR A CA 1
ATOM 613 C CA B THR A 1 98 ? 3.937 -2.175 24.149 0.30 33.41 98 THR A CA 1
ATOM 614 C C . THR A 1 98 ? 2.521 -2.472 24.645 1.00 33.27 98 THR A C 1
ATOM 615 O O . THR A 1 98 ? 2.358 -3.250 25.584 1.00 35.92 98 THR A O 1
ATOM 622 N N . ILE A 1 99 ? 1.528 -1.914 23.976 1.00 31.34 99 ILE A N 1
ATOM 623 C CA . ILE A 1 99 ? 0.150 -2.284 24.207 1.00 34.53 99 ILE A CA 1
ATOM 624 C C . ILE A 1 99 ? -0.200 -3.519 23.383 1.00 36.92 99 ILE A C 1
ATOM 625 O O . ILE A 1 99 ? 0.191 -3.672 22.226 1.00 40.31 99 ILE A O 1
ATOM 630 N N . LYS A 1 100 ? -0.948 -4.414 24.009 1.00 32.34 100 LYS A N 1
ATOM 631 C CA . LYS A 1 100 ? -1.462 -5.568 23.304 1.00 36.36 100 LYS A CA 1
ATOM 632 C C . LYS A 1 100 ? -2.897 -5.309 22.844 1.00 36.64 100 LYS A C 1
ATOM 633 O O . LYS A 1 100 ? -3.768 -4.993 23.657 1.00 32.17 100 LYS A O 1
ATOM 639 N N . SER A 1 101 ? -3.162 -5.464 21.546 1.00 34.89 101 SER A N 1
ATOM 640 C CA . SER A 1 101 ? -4.480 -5.075 21.057 1.00 36.98 101 SER A CA 1
ATOM 641 C C . SER A 1 101 ? -5.370 -6.296 20.811 1.00 33.25 101 SER A C 1
ATOM 642 O O . SER A 1 101 ? -4.990 -7.273 20.174 1.00 31.34 101 SER A O 1
ATOM 645 N N . GLY A 1 102 ? -6.567 -6.237 21.385 1.00 30.60 102 GLY A N 1
ATOM 646 C CA . GLY A 1 102 ? -7.624 -7.167 21.049 1.00 32.12 102 GLY A CA 1
ATOM 647 C C . GLY A 1 102 ? -8.605 -6.558 20.056 1.00 30.69 102 GLY A C 1
ATOM 648 O O . GLY A 1 102 ? -8.347 -5.517 19.452 1.00 33.26 102 GLY A O 1
ATOM 649 N N . HIS A 1 103 ? -9.749 -7.208 19.913 1.00 29.46 103 HIS A N 1
ATOM 650 C CA . HIS A 1 103 ? -10.749 -6.819 18.923 1.00 32.73 103 HIS A CA 1
ATOM 651 C C . HIS A 1 103 ? -11.275 -5.392 19.181 1.00 30.00 103 HIS A C 1
ATOM 652 O O . HIS A 1 103 ? -11.722 -5.052 20.289 1.00 27.34 103 HIS A O 1
ATOM 659 N N . GLY A 1 104 ? -11.208 -4.562 18.134 1.00 27.66 104 GLY A N 1
ATOM 660 C CA . GLY A 1 104 ? -11.794 -3.228 18.116 1.00 26.26 104 GLY A CA 1
ATOM 661 C C . GLY A 1 104 ? -10.751 -2.112 18.245 1.00 25.34 104 GLY A C 1
ATOM 662 O O . GLY A 1 104 ? -11.072 -0.937 18.051 1.00 25.11 104 GLY A O 1
ATOM 663 N N . ILE A 1 105 ? -9.522 -2.502 18.607 1.00 24.06 105 ILE A N 1
ATOM 664 C CA . ILE A 1 105 ? -8.417 -1.608 18.886 1.00 23.44 105 ILE A CA 1
ATOM 665 C C . ILE A 1 105 ? -7.309 -1.894 17.879 1.00 24.11 105 ILE A C 1
ATOM 666 O O . ILE A 1 105 ? -7.031 -3.050 17.580 1.00 25.97 105 ILE A O 1
ATOM 671 N N . LYS A 1 106 ? -6.637 -0.857 17.412 1.00 24.29 106 LYS A N 1
ATOM 672 C CA . LYS A 1 106 ? -5.362 -1.030 16.751 1.00 32.13 106 LYS A CA 1
ATOM 673 C C . LYS A 1 106 ? -4.341 -0.106 17.403 1.00 33.01 106 LYS A C 1
ATOM 674 O O . LYS A 1 106 ? -4.708 0.833 18.109 1.00 31.72 106 LYS A O 1
ATOM 680 N N . VAL A 1 107 ? -3.066 -0.432 17.179 1.00 35.93 107 VAL A N 1
ATOM 681 C CA . VAL A 1 107 ? -1.947 0.285 17.775 1.00 43.14 107 VAL A CA 1
ATOM 682 C C . VAL A 1 107 ? -0.935 0.572 16.674 1.00 41.91 107 VAL A C 1
ATOM 683 O O . VAL A 1 107 ? -0.605 -0.294 15.879 1.00 49.66 107 VAL A O 1
ATOM 687 N N . ASP A 1 108 ? -0.459 1.805 16.618 1.00 42.30 108 ASP A N 1
ATOM 688 C CA . ASP A 1 108 ? 0.447 2.192 15.556 1.00 46.26 108 ASP A CA 1
ATOM 689 C C . ASP A 1 108 ? 1.143 3.492 15.969 1.00 41.70 108 ASP A C 1
ATOM 690 O O . ASP A 1 108 ? 1.133 3.872 17.150 1.00 40.07 108 ASP A O 1
ATOM 695 N N . GLY A 1 109 ? 1.735 4.195 14.994 1.00 36.10 109 GLY A N 1
ATOM 696 C CA . GLY A 1 109 ? 2.442 5.431 15.304 1.00 37.54 109 GLY A CA 1
ATOM 697 C C . GLY A 1 109 ? 1.600 6.484 16.025 1.00 36.69 109 GLY A C 1
ATOM 698 O O . GLY A 1 109 ? 2.151 7.331 16.709 1.00 40.88 109 GLY A O 1
ATOM 699 N N . ASN A 1 110 ? 0.272 6.465 15.844 1.00 41.97 110 ASN A N 1
ATOM 700 C CA . ASN A 1 110 ? -0.610 7.437 16.472 1.00 43.67 110 ASN A CA 1
ATOM 701 C C . ASN A 1 110 ? -1.097 6.975 17.842 1.00 40.20 110 ASN A C 1
ATOM 702 O O . ASN A 1 110 ? -1.866 7.684 18.489 1.00 44.48 110 ASN A O 1
ATOM 707 N N . GLY A 1 111 ? -0.681 5.770 18.240 1.00 38.11 111 GLY A N 1
ATOM 708 C CA . GLY A 1 111 ? -1.025 5.213 19.537 1.00 38.79 111 GLY A CA 1
ATOM 709 C C . GLY A 1 111 ? -2.192 4.244 19.453 1.00 31.40 111 GLY A C 1
ATOM 710 O O . GLY A 1 111 ? -2.335 3.538 18.468 1.00 29.58 111 GLY A O 1
ATOM 711 N N . ILE A 1 112 ? -2.991 4.206 20.518 1.00 29.60 112 ILE A N 1
ATOM 712 C CA . ILE A 1 112 ? -4.147 3.331 20.588 1.00 28.01 112 ILE A CA 1
ATOM 713 C C . ILE A 1 112 ? -5.286 4.048 19.880 1.00 26.60 112 ILE A C 1
ATOM 714 O O . ILE A 1 112 ? -5.565 5.173 20.234 1.00 27.37 112 ILE A O 1
ATOM 719 N N . SER A 1 113 ? -5.948 3.387 18.929 1.00 25.76 113 SER A N 1
ATOM 720 C CA . SER A 1 113 ? -7.172 3.904 18.329 1.00 25.68 113 SER A CA 1
ATOM 721 C C . SER A 1 113 ? -8.228 2.816 18.185 1.00 23.12 113 SER A C 1
ATOM 722 O O . SER A 1 113 ? -7.958 1.627 18.288 1.00 23.04 113 SER A O 1
ATOM 725 N N . VAL A 1 114 ? -9.446 3.236 17.871 1.00 23.49 114 VAL A N 1
ATOM 726 C CA . VAL A 1 114 ? -10.519 2.301 17.617 1.00 21.71 114 VAL A CA 1
ATOM 727 C C . VAL A 1 114 ? -10.459 1.909 16.156 1.00 23.62 114 VAL A C 1
ATOM 728 O O . VAL A 1 114 ? -10.431 2.777 15.297 1.00 27.52 114 VAL A O 1
ATOM 732 N N . LYS A 1 115 ? -10.492 0.601 15.903 1.00 24.04 115 LYS A N 1
ATOM 733 C CA . LYS A 1 115 ? -10.430 0.077 14.558 1.00 23.98 115 LYS A CA 1
ATOM 734 C C . LYS A 1 115 ? -11.841 0.011 13.960 1.00 25.62 115 LYS A C 1
ATOM 735 O O . LYS A 1 115 ? -12.734 -0.685 14.470 1.00 25.39 115 LYS A O 1
ATOM 741 N N . PRO A 1 116 ? -12.080 0.689 12.819 1.00 24.32 116 PRO A N 1
ATOM 742 C CA . PRO A 1 116 ? -13.421 0.715 12.226 1.00 23.92 116 PRO A CA 1
ATOM 743 C C . PRO A 1 116 ? -13.784 -0.492 11.362 1.00 25.91 116 PRO A C 1
ATOM 744 O O . PRO A 1 116 ? -13.114 -0.768 10.385 1.00 27.80 116 PRO A O 1
ATOM 748 N N . GLY A 1 117 ? -14.870 -1.184 11.736 1.00 22.38 117 GLY A N 1
ATOM 749 C CA . GLY A 1 117 ? -15.476 -2.193 10.903 1.00 21.17 117 GLY A CA 1
ATOM 750 C C . GLY A 1 117 ? -16.694 -1.695 10.138 1.00 21.73 117 GLY A C 1
ATOM 751 O O . GLY A 1 117 ? -16.915 -0.490 9.885 1.00 24.38 117 GLY A O 1
ATOM 752 N N . SER A 1 118 ? -17.534 -2.659 9.827 1.00 18.67 118 SER A N 1
ATOM 753 C CA . SER A 1 118 ? -18.715 -2.420 9.041 1.00 18.54 118 SER A CA 1
ATOM 754 C C . SER A 1 118 ? -19.675 -1.502 9.772 1.00 19.48 118 SER A C 1
ATOM 755 O O . SER A 1 118 ? -20.084 -1.792 10.889 1.00 17.48 118 SER A O 1
ATOM 758 N N . GLY A 1 119 ? -20.058 -0.418 9.100 1.00 20.23 119 GLY A N 1
ATOM 759 C CA . GLY A 1 119 ? -21.053 0.494 9.632 1.00 21.05 119 GLY A CA 1
ATOM 760 C C . GLY A 1 119 ? -20.441 1.571 10.524 1.00 19.10 119 GLY A C 1
ATOM 761 O O . GLY A 1 119 ? -21.181 2.324 11.151 1.00 19.23 119 GLY A O 1
ATOM 762 N N . ILE A 1 120 ? -19.105 1.622 10.585 1.00 19.28 120 ILE A N 1
ATOM 763 C CA . ILE A 1 120 ? -18.391 2.447 11.541 1.00 19.14 120 ILE A CA 1
ATOM 764 C C . ILE A 1 120 ? -17.305 3.265 10.845 1.00 20.11 120 ILE A C 1
ATOM 765 O O . ILE A 1 120 ? -16.554 2.775 9.970 1.00 21.03 120 ILE A O 1
ATOM 770 N N . LYS A 1 121 ? -17.217 4.542 11.277 1.00 22.11 121 LYS A N 1
ATOM 771 C CA . LYS A 1 121 ? -16.146 5.447 10.864 1.00 22.80 121 LYS A CA 1
ATOM 772 C C . LYS A 1 121 ? -15.570 6.109 12.101 1.00 23.15 121 LYS A C 1
ATOM 773 O O . LYS A 1 121 ? -16.297 6.597 12.993 1.00 23.96 121 LYS A O 1
ATOM 779 N N . VAL A 1 122 ? -14.241 6.088 12.146 1.00 21.83 122 VAL A N 1
ATOM 780 C CA . VAL A 1 122 ? -13.512 6.684 13.237 1.00 26.36 122 VAL A CA 1
ATOM 781 C C . VAL A 1 122 ? -12.849 7.964 12.720 1.00 25.41 122 VAL A C 1
ATOM 782 O O . VAL A 1 122 ? -12.189 7.947 11.696 1.00 26.18 122 VAL A O 1
ATOM 786 N N . ASP A 1 123 ? -13.053 9.072 13.431 1.00 28.04 123 ASP A N 1
ATOM 787 C CA . ASP A 1 123 ? -12.381 10.333 13.139 1.00 26.21 123 ASP A CA 1
ATOM 788 C C . ASP A 1 123 ? -12.135 11.036 14.473 1.00 27.29 123 ASP A C 1
ATOM 789 O O . ASP A 1 123 ? -12.304 10.443 15.542 1.00 26.20 123 ASP A O 1
ATOM 794 N N . SER A 1 124 ? -11.792 12.330 14.427 1.00 28.16 124 SER A N 1
ATOM 795 C CA . SER A 1 124 ? -11.465 13.101 15.615 1.00 26.90 124 SER A CA 1
ATOM 796 C C . SER A 1 124 ? -12.677 13.305 16.521 1.00 24.98 124 SER A C 1
ATOM 797 O O . SER A 1 124 ? -12.527 13.525 17.710 1.00 26.76 124 SER A O 1
ATOM 800 N N . ASN A 1 125 ? -13.881 13.307 15.957 1.00 23.65 125 ASN A N 1
ATOM 801 C CA . ASN A 1 125 ? -15.102 13.286 16.755 1.00 27.24 125 ASN A CA 1
ATOM 802 C C . ASN A 1 125 ? -15.345 11.944 17.457 1.00 27.45 125 ASN A C 1
ATOM 803 O O . ASN A 1 125 ? -16.100 11.861 18.432 1.00 27.91 125 ASN A O 1
ATOM 808 N N . GLY A 1 126 ? -14.699 10.886 16.987 1.00 24.43 126 GLY A N 1
ATOM 809 C CA . GLY A 1 126 ? -14.667 9.648 17.763 1.00 27.53 126 GLY A CA 1
ATOM 810 C C . GLY A 1 126 ? -15.153 8.493 16.894 1.00 23.22 126 GLY A C 1
ATOM 811 O O . GLY A 1 126 ? -14.899 8.478 15.689 1.00 21.51 126 GLY A O 1
ATOM 812 N N . VAL A 1 127 ? -15.908 7.592 17.519 1.00 23.78 127 VAL A N 1
ATOM 813 C CA . VAL A 1 127 ? -16.490 6.454 16.829 1.00 22.60 127 VAL A CA 1
ATOM 814 C C . VAL A 1 127 ? -17.861 6.886 16.296 1.00 23.13 127 VAL A C 1
ATOM 815 O O . VAL A 1 127 ? -18.732 7.261 17.112 1.00 19.34 127 VAL A O 1
ATOM 819 N N . ASN A 1 128 ? -18.072 6.707 14.970 1.00 18.65 128 ASN A N 1
ATOM 820 C CA . ASN A 1 128 ? -19.296 7.177 14.332 1.00 20.42 128 ASN A CA 1
ATOM 821 C C . ASN A 1 128 ? -19.997 6.028 13.590 1.00 20.19 128 ASN A C 1
ATOM 822 O O . ASN A 1 128 ? -19.337 5.163 12.995 1.00 18.58 128 ASN A O 1
ATOM 827 N N . VAL A 1 129 ? -21.330 6.100 13.532 1.00 17.38 129 VAL A N 1
ATOM 828 C CA . VAL A 1 129 ? -22.095 5.188 12.725 1.00 20.54 129 VAL A CA 1
ATOM 829 C C . VAL A 1 129 ? -22.108 5.703 11.292 1.00 22.39 129 VAL A C 1
ATOM 830 O O . VAL A 1 129 ? -22.460 6.857 11.049 1.00 21.83 129 VAL A O 1
ATOM 834 N N . ASN A 1 130 ? -21.743 4.813 10.354 1.00 20.32 130 ASN A N 1
ATOM 835 C CA . ASN A 1 130 ? -21.800 5.079 8.935 1.00 18.97 130 ASN A CA 1
ATOM 836 C C . ASN A 1 130 ? -22.907 4.246 8.305 1.00 20.82 130 ASN A C 1
ATOM 837 O O . ASN A 1 130 ? -22.721 3.052 8.055 1.00 23.35 130 ASN A O 1
ATOM 842 N N . ILE A 1 131 ? -24.027 4.880 7.956 1.00 19.95 131 ILE A N 1
ATOM 843 C CA . ILE A 1 131 ? -25.173 4.126 7.482 1.00 21.34 131 ILE A CA 1
ATOM 844 C C . ILE A 1 131 ? -25.010 3.550 6.075 1.00 22.06 131 ILE A C 1
ATOM 845 O O . ILE A 1 131 ? -25.763 2.656 5.711 1.00 23.24 131 ILE A O 1
ATOM 850 N N . ASP A 1 132 ? -24.056 4.023 5.272 1.00 23.56 132 ASP A N 1
ATOM 851 C CA . ASP A 1 132 ? -23.915 3.504 3.909 1.00 27.11 132 ASP A CA 1
ATOM 852 C C . ASP A 1 132 ? -23.714 1.987 3.901 1.00 27.74 132 ASP A C 1
ATOM 853 O O . ASP A 1 132 ? -24.081 1.308 2.952 1.00 27.62 132 ASP A O 1
ATOM 858 N N . ASP A 1 133 ? -23.138 1.449 4.978 1.00 26.86 133 ASP A N 1
ATOM 859 C CA . ASP A 1 133 ? -22.801 0.039 5.036 1.00 24.70 133 ASP A CA 1
ATOM 860 C C . ASP A 1 133 ? -23.997 -0.866 5.372 1.00 22.91 133 ASP A C 1
ATOM 861 O O . ASP A 1 133 ? -23.923 -2.051 5.091 1.00 25.27 133 ASP A O 1
ATOM 866 N N . PHE A 1 134 ? -25.079 -0.362 5.984 1.00 21.03 134 PHE A N 1
ATOM 867 C CA . PHE A 1 134 ? -26.145 -1.251 6.405 1.00 21.10 134 PHE A CA 1
ATOM 868 C C . PHE A 1 134 ? -27.573 -0.774 6.100 1.00 22.71 134 PHE A C 1
ATOM 869 O O . PHE A 1 134 ? -28.484 -1.517 6.467 1.00 22.34 134 PHE A O 1
ATOM 877 N N . TRP A 1 135 ? -27.833 0.422 5.506 1.00 22.43 135 TRP A N 1
ATOM 878 C CA . TRP A 1 135 ? -29.227 0.874 5.455 1.00 20.92 135 TRP A CA 1
ATOM 879 C C . TRP A 1 135 ? -30.067 0.061 4.487 1.00 18.36 135 TRP A C 1
ATOM 880 O O . TRP A 1 135 ? -31.271 -0.014 4.677 1.00 18.59 135 TRP A O 1
ATOM 891 N N . GLU A 1 136 ? -29.469 -0.443 3.413 1.00 18.63 136 GLU A N 1
ATOM 892 C CA . GLU A 1 136 ? -30.208 -1.274 2.460 1.00 22.21 136 GLU A CA 1
ATOM 893 C C . GLU A 1 136 ? -30.696 -2.587 3.085 1.00 19.79 136 GLU A C 1
ATOM 894 O O . GLU A 1 136 ? -31.824 -3.006 2.826 1.00 20.23 136 GLU A O 1
ATOM 900 N N . GLU A 1 137 ? -29.870 -3.200 3.927 1.00 20.84 137 GLU A N 1
ATOM 901 C CA A GLU A 1 137 ? -30.250 -4.408 4.632 0.50 21.25 137 GLU A CA 1
ATOM 902 C CA B GLU A 1 137 ? -30.228 -4.400 4.658 0.50 20.90 137 GLU A CA 1
ATOM 903 C C . GLU A 1 137 ? -31.449 -4.093 5.516 1.00 23.93 137 GLU A C 1
ATOM 904 O O . GLU A 1 137 ? -32.372 -4.898 5.606 1.00 20.54 137 GLU A O 1
ATOM 915 N N . ILE A 1 138 ? -31.456 -2.891 6.153 1.00 27.02 138 ILE A N 1
ATOM 916 C CA . ILE A 1 138 ? -32.581 -2.545 7.019 1.00 23.75 138 ILE A CA 1
ATOM 917 C C . ILE A 1 138 ? -33.838 -2.372 6.175 1.00 24.64 138 ILE A C 1
ATOM 918 O O . ILE A 1 138 ? -34.876 -2.892 6.532 1.00 21.90 138 ILE A O 1
ATOM 923 N N . ARG A 1 139 ? -33.733 -1.669 5.040 1.00 24.64 139 ARG A N 1
ATOM 924 C CA . ARG A 1 139 ? -34.850 -1.572 4.114 1.00 24.57 139 ARG A CA 1
ATOM 925 C C . ARG A 1 139 ? -35.406 -2.962 3.717 1.00 23.09 139 ARG A C 1
ATOM 926 O O . ARG A 1 139 ? -36.607 -3.160 3.661 1.00 22.76 139 ARG A O 1
ATOM 934 N N . ASN A 1 140 ? -34.525 -3.890 3.343 1.00 23.18 140 ASN A N 1
ATOM 935 C CA . ASN A 1 140 ? -34.905 -5.236 2.946 1.00 21.51 140 ASN A CA 1
ATOM 936 C C . ASN A 1 140 ? -35.572 -6.000 4.097 1.00 20.42 140 ASN A C 1
ATOM 937 O O . ASN A 1 140 ? -36.471 -6.736 3.846 1.00 22.64 140 ASN A O 1
ATOM 942 N N . LYS A 1 141 ? -35.275 -5.731 5.354 1.00 22.47 141 LYS A N 1
ATOM 943 C CA . LYS A 1 141 ? -36.025 -6.352 6.446 1.00 24.68 141 LYS A CA 1
ATOM 944 C C . LYS A 1 141 ? -37.430 -5.789 6.641 1.00 25.29 141 LYS A C 1
ATOM 945 O O . LYS A 1 141 ? -38.258 -6.411 7.310 1.00 25.57 141 LYS A O 1
ATOM 951 N N . ILE A 1 142 ? -37.723 -4.625 6.050 1.00 24.89 142 ILE A N 1
ATOM 952 C CA . ILE A 1 142 ? -39.022 -3.979 6.223 1.00 21.55 142 ILE A CA 1
ATOM 953 C C . ILE A 1 142 ? -39.929 -4.229 5.032 1.00 20.06 142 ILE A C 1
ATOM 954 O O . ILE A 1 142 ? -41.129 -4.486 5.175 1.00 19.96 142 ILE A O 1
ATOM 959 N N . MET A 1 143 ? -39.361 -4.111 3.838 1.00 19.01 143 MET A N 1
ATOM 960 C CA . MET A 1 143 ? -40.177 -4.134 2.642 1.00 22.44 143 MET A CA 1
ATOM 961 C C . MET A 1 143 ? -39.550 -5.117 1.665 1.00 22.82 143 MET A C 1
ATOM 962 O O . MET A 1 143 ? -38.405 -4.941 1.254 1.00 21.16 143 MET A O 1
ATOM 967 N N . PRO A 1 144 ? -40.306 -6.116 1.216 1.00 22.21 144 PRO A N 1
ATOM 968 C CA . PRO A 1 144 ? -39.757 -7.110 0.307 1.00 24.28 144 PRO A CA 1
ATOM 969 C C . PRO A 1 144 ? -39.839 -6.690 -1.153 1.00 24.61 144 PRO A C 1
ATOM 970 O O . PRO A 1 144 ? -40.494 -5.727 -1.529 1.00 22.86 144 PRO A O 1
ATOM 974 N N . LYS A 1 145 ? -39.185 -7.468 -1.996 1.00 26.99 145 LYS A N 1
ATOM 975 C CA . LYS A 1 145 ? -39.250 -7.247 -3.419 1.00 25.32 145 LYS A CA 1
ATOM 976 C C . LYS A 1 145 ? -40.704 -7.313 -3.831 1.00 22.09 145 LYS A C 1
ATOM 977 O O . LYS A 1 145 ? -41.463 -8.100 -3.312 1.00 24.34 145 LYS A O 1
ATOM 983 N N . GLY A 1 146 ? -41.108 -6.399 -4.702 1.00 20.74 146 GLY A N 1
ATOM 984 C CA . GLY A 1 146 ? -42.469 -6.409 -5.184 1.00 20.08 146 GLY A CA 1
ATOM 985 C C . GLY A 1 146 ? -43.364 -5.448 -4.413 1.00 19.64 146 GLY A C 1
ATOM 986 O O . GLY A 1 146 ? -44.492 -5.288 -4.804 1.00 18.53 146 GLY A O 1
ATOM 987 N N . THR A 1 147 ? -42.873 -4.830 -3.328 1.00 20.75 147 THR A N 1
ATOM 988 C CA . THR A 1 147 ? -43.646 -3.823 -2.619 1.00 22.26 147 THR A CA 1
ATOM 989 C C . THR A 1 147 ? -43.925 -2.624 -3.526 1.00 22.32 147 THR A C 1
ATOM 990 O O . THR A 1 147 ? -43.029 -2.135 -4.199 1.00 20.48 147 THR A O 1
ATOM 994 N N . MET A 1 148 ? -45.173 -2.142 -3.488 1.00 22.52 148 MET A N 1
ATOM 995 C CA . MET A 1 148 ? -45.621 -0.991 -4.259 1.00 22.46 148 MET A CA 1
ATOM 996 C C . MET A 1 148 ? -45.987 0.189 -3.340 1.00 21.63 148 MET A C 1
ATOM 997 O O . MET A 1 148 ? -46.644 -0.026 -2.327 1.00 23.11 148 MET A O 1
ATOM 1002 N N . LEU A 1 149 ? -45.538 1.413 -3.688 1.00 19.47 149 LEU A N 1
ATOM 1003 C CA . LEU A 1 149 ? -45.750 2.630 -2.869 1.00 19.63 149 LEU A CA 1
ATOM 1004 C C . LEU A 1 149 ? -46.240 3.740 -3.780 1.00 19.15 149 LEU A C 1
ATOM 1005 O O . LEU A 1 149 ? -45.659 3.993 -4.849 1.00 19.57 149 LEU A O 1
ATOM 1010 N N . PRO A 1 150 ? -47.351 4.380 -3.378 1.00 18.34 150 PRO A N 1
ATOM 1011 C CA . PRO A 1 150 ? -47.914 5.513 -4.095 1.00 20.31 150 PRO A CA 1
ATOM 1012 C C . PRO A 1 150 ? -47.188 6.797 -3.696 1.00 20.96 150 PRO A C 1
ATOM 1013 O O . PRO A 1 150 ? -47.001 7.034 -2.505 1.00 20.98 150 PRO A O 1
ATOM 1017 N N . ILE A 1 151 ? -46.692 7.545 -4.700 1.00 22.45 151 ILE A N 1
ATOM 1018 C CA . ILE A 1 151 ? -46.057 8.832 -4.433 1.00 24.40 151 ILE A CA 1
ATOM 1019 C C . ILE A 1 151 ? -46.935 9.948 -4.988 1.00 21.90 151 ILE A C 1
ATOM 1020 O O . ILE A 1 151 ? -47.286 9.944 -6.169 1.00 21.03 151 ILE A O 1
ATOM 1025 N N . TYR A 1 152 ? -47.288 10.878 -4.107 1.00 22.54 152 TYR A N 1
ATOM 1026 C CA . TYR A 1 152 ? -48.031 12.087 -4.474 1.00 26.26 152 TYR A CA 1
ATOM 1027 C C . TYR A 1 152 ? -47.072 13.218 -4.875 1.00 25.69 152 TYR A C 1
ATOM 1028 O O . TYR A 1 152 ? -46.142 13.571 -4.147 1.00 24.97 152 TYR A O 1
ATOM 1037 N N . GLY A 1 153 ? -47.313 13.786 -6.050 1.00 30.45 153 GLY A N 1
ATOM 1038 C CA . GLY A 1 153 ? -46.530 14.921 -6.506 1.00 33.75 153 GLY A CA 1
ATOM 1039 C C . GLY A 1 153 ? -47.332 15.771 -7.479 1.00 34.65 153 GLY A C 1
ATOM 1040 O O . GLY A 1 153 ? -48.277 15.270 -8.112 1.00 31.05 153 GLY A O 1
ATOM 1041 N N . THR A 1 154 ? -46.901 17.040 -7.603 1.00 35.13 154 THR A N 1
ATOM 1042 C CA . THR A 1 154 ? -47.760 18.105 -8.103 1.00 36.19 154 THR A CA 1
ATOM 1043 C C . THR A 1 154 ? -46.875 19.121 -8.826 1.00 29.85 154 THR A C 1
ATOM 1044 O O . THR A 1 154 ? -46.383 20.083 -8.273 1.00 32.66 154 THR A O 1
ATOM 1048 N N . PRO A 1 155 ? -46.550 18.921 -10.106 1.00 27.37 155 PRO A N 1
ATOM 1049 C CA . PRO A 1 155 ? -47.065 17.819 -10.896 1.00 27.26 155 PRO A CA 1
ATOM 1050 C C . PRO A 1 155 ? -46.129 16.619 -11.051 1.00 24.90 155 PRO A C 1
ATOM 1051 O O . PRO A 1 155 ? -46.338 15.787 -11.911 1.00 33.67 155 PRO A O 1
ATOM 1055 N N . ASN A 1 156 ? -45.030 16.601 -10.310 1.00 24.49 156 ASN A N 1
ATOM 1056 C CA . ASN A 1 156 ? -44.051 15.538 -10.459 1.00 27.01 156 ASN A CA 1
ATOM 1057 C C . ASN A 1 156 ? -43.882 14.847 -9.112 1.00 24.78 156 ASN A C 1
ATOM 1058 O O . ASN A 1 156 ? -43.798 15.512 -8.082 1.00 22.37 156 ASN A O 1
ATOM 1063 N N . PRO A 1 157 ? -43.595 13.534 -9.123 1.00 24.41 157 PRO A N 1
ATOM 1064 C CA . PRO A 1 157 ? -43.155 12.851 -7.903 1.00 28.09 157 PRO A CA 1
ATOM 1065 C C . PRO A 1 157 ? -41.692 13.146 -7.576 1.00 24.65 157 PRO A C 1
ATOM 1066 O O . PRO A 1 157 ? -40.901 13.409 -8.470 1.00 26.88 157 PRO A O 1
ATOM 1070 N N . SER A 1 158 ? -41.347 13.089 -6.304 1.00 25.55 158 SER A N 1
ATOM 1071 C CA . SER A 1 158 ? -39.972 12.909 -5.861 1.00 31.94 158 SER A CA 1
ATOM 1072 C C . SER A 1 158 ? -39.248 11.811 -6.649 1.00 31.50 158 SER A C 1
ATOM 1073 O O . SER A 1 158 ? -39.851 10.902 -7.224 1.00 32.01 158 SER A O 1
ATOM 1076 N N . ALA A 1 159 ? -37.927 11.937 -6.664 1.00 29.00 159 ALA A N 1
ATOM 1077 C CA . ALA A 1 159 ? -37.023 10.999 -7.314 1.00 31.11 159 ALA A CA 1
ATOM 1078 C C . ALA A 1 159 ? -37.162 9.610 -6.673 1.00 28.13 159 ALA A C 1
ATOM 1079 O O . ALA A 1 159 ? -37.431 9.480 -5.479 1.00 26.24 159 ALA A O 1
ATOM 1081 N N . LEU A 1 160 ? -36.997 8.579 -7.496 1.00 28.63 160 LEU A N 1
ATOM 1082 C CA . LEU A 1 160 ? -36.987 7.197 -7.054 1.00 26.63 160 LEU A CA 1
ATOM 1083 C C . LEU A 1 160 ? -35.885 6.989 -6.046 1.00 27.53 160 LEU A C 1
ATOM 1084 O O . LEU A 1 160 ? -34.721 7.257 -6.361 1.00 28.20 160 LEU A O 1
ATOM 1089 N N . PRO A 1 161 ? -36.184 6.351 -4.901 1.00 24.81 161 PRO A N 1
ATOM 1090 C CA . PRO A 1 161 ? -35.128 5.871 -4.021 1.00 25.90 161 PRO A CA 1
ATOM 1091 C C . PRO A 1 161 ? -34.389 4.746 -4.754 1.00 22.51 161 PRO A C 1
ATOM 1092 O O . PRO A 1 161 ? -34.932 4.147 -5.655 1.00 23.03 161 PRO A O 1
ATOM 1096 N N . THR A 1 162 ? -33.154 4.474 -4.353 1.00 22.83 162 THR A N 1
ATOM 1097 C CA A THR A 1 162 ? -32.369 3.362 -4.864 0.70 23.72 162 THR A CA 1
ATOM 1098 C CA B THR A 1 162 ? -32.403 3.382 -4.941 0.30 23.12 162 THR A CA 1
ATOM 1099 C C . THR A 1 162 ? -33.108 2.059 -4.615 1.00 22.72 162 THR A C 1
ATOM 1100 O O . THR A 1 162 ? -33.573 1.854 -3.518 1.00 22.14 162 THR A O 1
ATOM 1107 N N . GLY A 1 163 ? -33.163 1.179 -5.624 1.00 24.83 163 GLY A N 1
ATOM 1108 C CA . GLY A 1 163 ? -33.812 -0.117 -5.538 1.00 23.47 163 GLY A CA 1
ATOM 1109 C C . GLY A 1 163 ? -35.251 -0.112 -6.050 1.00 22.90 163 GLY A C 1
ATOM 1110 O O . GLY A 1 163 ? -35.919 -1.142 -5.982 1.00 23.91 163 GLY A O 1
ATOM 1111 N N . TRP A 1 164 ? -35.752 1.048 -6.497 1.00 22.15 164 TRP A N 1
ATOM 1112 C CA . TRP A 1 164 ? -37.144 1.168 -6.920 1.00 24.16 164 TRP A CA 1
ATOM 1113 C C . TRP A 1 164 ? -37.263 1.595 -8.387 1.00 24.06 164 TRP A C 1
ATOM 1114 O O . TRP A 1 164 ? -36.410 2.275 -8.913 1.00 27.95 164 TRP A O 1
ATOM 1125 N N . GLU A 1 165 ? -38.372 1.250 -9.031 1.00 25.36 165 GLU A N 1
ATOM 1126 C CA . GLU A 1 165 ? -38.694 1.733 -10.363 1.00 26.44 165 GLU A CA 1
ATOM 1127 C C . GLU A 1 165 ? -40.165 2.155 -10.411 1.00 24.45 165 GLU A C 1
ATOM 1128 O O . GLU A 1 165 ? -40.973 1.618 -9.664 1.00 21.72 165 GLU A O 1
ATOM 1134 N N . TRP A 1 166 ? -40.500 3.029 -11.368 1.00 23.29 166 TRP A N 1
ATOM 1135 C CA . TRP A 1 166 ? -41.864 3.392 -11.687 1.00 22.95 166 TRP A CA 1
ATOM 1136 C C . TRP A 1 166 ? -42.595 2.204 -12.306 1.00 29.10 166 TRP A C 1
ATOM 1137 O O . TRP A 1 166 ? -42.040 1.442 -13.113 1.00 29.23 166 TRP A O 1
ATOM 1148 N N . CYS A 1 167 ? -43.875 2.062 -11.905 1.00 30.86 167 CYS A N 1
ATOM 1149 C CA . CYS A 1 167 ? -44.773 1.084 -12.471 1.00 27.42 167 CYS A CA 1
ATOM 1150 C C . CYS A 1 167 ? -45.240 1.504 -13.852 1.00 31.20 167 CYS A C 1
ATOM 1151 O O . CYS A 1 167 ? -46.388 1.874 -14.002 1.00 31.12 167 CYS A O 1
ATOM 1154 N N . ASP A 1 168 ? -44.360 1.326 -14.851 1.00 37.95 168 ASP A N 1
ATOM 1155 C CA . ASP A 1 168 ? -44.544 1.802 -16.213 1.00 37.82 168 ASP A CA 1
ATOM 1156 C C . ASP A 1 168 ? -44.655 0.651 -17.211 1.00 38.17 168 ASP A C 1
ATOM 1157 O O . ASP A 1 168 ? -44.414 0.851 -18.392 1.00 47.44 168 ASP A O 1
ATOM 1162 N N . GLY A 1 169 ? -44.915 -0.569 -16.765 1.00 39.37 169 GLY A N 1
ATOM 1163 C CA . GLY A 1 169 ? -45.189 -1.655 -17.700 1.00 43.62 169 GLY A CA 1
ATOM 1164 C C . GLY A 1 169 ? -43.955 -2.264 -18.389 1.00 46.89 169 GLY A C 1
ATOM 1165 O O . GLY A 1 169 ? -44.091 -3.258 -19.101 1.00 49.04 169 GLY A O 1
ATOM 1166 N N . LYS A 1 170 ? -42.748 -1.723 -18.160 1.00 50.61 170 LYS A N 1
ATOM 1167 C CA . LYS A 1 170 ? -41.540 -2.237 -18.794 1.00 47.44 170 LYS A CA 1
ATOM 1168 C C . LYS A 1 170 ? -40.908 -3.253 -17.853 1.00 54.15 170 LYS A C 1
ATOM 1169 O O . LYS A 1 170 ? -41.200 -3.254 -16.654 1.00 53.55 170 LYS A O 1
ATOM 1175 N N . ASP A 1 171 ? -40.147 -4.177 -18.455 1.00 51.63 171 ASP A N 1
ATOM 1176 C CA . ASP A 1 171 ? -39.230 -5.082 -17.782 1.00 49.60 171 ASP A CA 1
ATOM 1177 C C . ASP A 1 171 ? -39.888 -5.859 -16.653 1.00 43.79 171 ASP A C 1
ATOM 1178 O O . ASP A 1 171 ? -39.244 -6.103 -15.628 1.00 49.89 171 ASP A O 1
ATOM 1183 N N . GLY A 1 172 ? -41.146 -6.265 -16.851 1.00 43.90 172 GLY A N 1
ATOM 1184 C CA . GLY A 1 172 ? -41.850 -7.125 -15.899 1.00 42.48 172 GLY A CA 1
ATOM 1185 C C . GLY A 1 172 ? -42.599 -6.354 -14.804 1.00 43.36 172 GLY A C 1
ATOM 1186 O O . GLY A 1 172 ? -43.290 -6.957 -13.988 1.00 42.35 172 GLY A O 1
ATOM 1187 N N . ARG A 1 173 ? -42.450 -5.021 -14.765 1.00 37.66 173 ARG A N 1
ATOM 1188 C CA . ARG A 1 173 ? -43.184 -4.223 -13.791 1.00 36.39 173 ARG A CA 1
ATOM 1189 C C . ARG A 1 173 ? -44.632 -4.078 -14.257 1.00 35.23 173 ARG A C 1
ATOM 1190 O O . ARG A 1 173 ? -44.949 -3.993 -15.460 1.00 35.22 173 ARG A O 1
ATOM 1198 N N . PRO A 1 174 ? -45.560 -3.902 -13.301 1.00 29.88 174 PRO A N 1
ATOM 1199 C CA . PRO A 1 174 ? -46.931 -3.621 -13.671 1.00 27.72 174 PRO A CA 1
ATOM 1200 C C . PRO A 1 174 ? -47.071 -2.283 -14.398 1.00 27.42 174 PRO A C 1
ATOM 1201 O O . PRO A 1 174 ? -46.282 -1.349 -14.233 1.00 28.63 174 PRO A O 1
ATOM 1205 N N . ASN A 1 175 ? -48.126 -2.220 -15.187 1.00 31.04 175 ASN A N 1
ATOM 1206 C CA . ASN A 1 175 ? -48.466 -1.068 -15.981 1.00 33.01 175 ASN A CA 1
ATOM 1207 C C . ASN A 1 175 ? -49.653 -0.396 -15.318 1.00 30.39 175 ASN A C 1
ATOM 1208 O O . ASN A 1 175 ? -50.763 -0.840 -15.505 1.00 31.81 175 ASN A O 1
ATOM 1213 N N . LEU A 1 176 ? -49.388 0.632 -14.511 1.00 32.52 176 LEU A N 1
ATOM 1214 C CA . LEU A 1 176 ? -50.408 1.379 -13.793 1.00 31.75 176 LEU A CA 1
ATOM 1215 C C . LEU A 1 176 ? -50.845 2.600 -14.603 1.00 32.01 176 LEU A C 1
ATOM 1216 O O . LEU A 1 176 ? -51.528 3.479 -14.075 1.00 34.97 176 LEU A O 1
ATOM 1221 N N . LYS A 1 177 ? -50.424 2.670 -15.870 1.00 32.70 177 LYS A N 1
ATOM 1222 C CA . LYS A 1 177 ? -50.870 3.719 -16.763 1.00 44.00 177 LYS A CA 1
ATOM 1223 C C . LYS A 1 177 ? -51.575 3.060 -17.940 1.00 43.54 177 LYS A C 1
ATOM 1224 O O . LYS A 1 177 ? -51.596 3.583 -19.031 1.00 46.82 177 LYS A O 1
ATOM 1230 N N . LYS A 1 178 ? -52.237 1.948 -17.657 1.00 46.51 178 LYS A N 1
ATOM 1231 C CA . LYS A 1 178 ? -52.896 1.132 -18.655 1.00 51.58 178 LYS A CA 1
ATOM 1232 C C . LYS A 1 178 ? -54.195 1.783 -19.132 1.00 51.64 178 LYS A C 1
ATOM 1233 O O . LYS A 1 178 ? -54.580 1.571 -20.269 1.00 53.94 178 LYS A O 1
ATOM 1239 N N . GLY A 1 179 ? -54.866 2.552 -18.260 1.00 45.76 179 GLY A N 1
ATOM 1240 C CA . GLY A 1 179 ? -56.136 3.193 -18.564 1.00 38.20 179 GLY A CA 1
ATOM 1241 C C . GLY A 1 179 ? -56.211 4.596 -17.969 1.00 35.74 179 GLY A C 1
ATOM 1242 O O . GLY A 1 179 ? -55.242 5.089 -17.429 1.00 32.46 179 GLY A O 1
ATOM 1243 N N . LYS A 1 180 ? -57.381 5.230 -18.028 1.00 31.51 180 LYS A N 1
ATOM 1244 C CA . LYS A 1 180 ? -57.567 6.472 -17.315 1.00 35.32 180 LYS A CA 1
ATOM 1245 C C . LYS A 1 180 ? -57.494 6.214 -15.807 1.00 30.64 180 LYS A C 1
ATOM 1246 O O . LYS A 1 180 ? -56.858 6.958 -15.074 1.00 36.43 180 LYS A O 1
ATOM 1252 N N . TYR A 1 181 ? -58.129 5.151 -15.331 1.00 26.14 181 TYR A N 1
ATOM 1253 C CA . TYR A 1 181 ? -58.082 4.839 -13.912 1.00 29.34 181 TYR A CA 1
ATOM 1254 C C . TYR A 1 181 ? -57.425 3.485 -13.702 1.00 27.18 181 TYR A C 1
ATOM 1255 O O . TYR A 1 181 ? -57.736 2.544 -14.430 1.00 27.73 181 TYR A O 1
ATOM 1264 N N . ASN A 1 182 ? -56.543 3.415 -12.692 1.00 25.14 182 ASN A N 1
ATOM 1265 C CA . ASN A 1 182 ? -55.688 2.260 -12.471 1.00 21.94 182 ASN A CA 1
ATOM 1266 C C . ASN A 1 182 ? -55.643 1.951 -10.992 1.00 21.49 182 ASN A C 1
ATOM 1267 O O . ASN A 1 182 ? -54.823 2.526 -10.325 1.00 25.24 182 ASN A O 1
ATOM 1272 N N . LEU A 1 183 ? -56.496 1.050 -10.480 1.00 22.34 183 LEU A N 1
ATOM 1273 C CA . LEU A 1 183 ? -56.627 0.851 -9.033 1.00 22.12 183 LEU A CA 1
ATOM 1274 C C . LEU A 1 183 ? -55.932 -0.441 -8.607 1.00 28.59 183 LEU A C 1
ATOM 1275 O O . LEU A 1 183 ? -55.852 -1.375 -9.400 1.00 27.53 183 LEU A O 1
ATOM 1280 N N . LEU A 1 184 ? -55.436 -0.487 -7.359 1.00 26.23 184 LEU A N 1
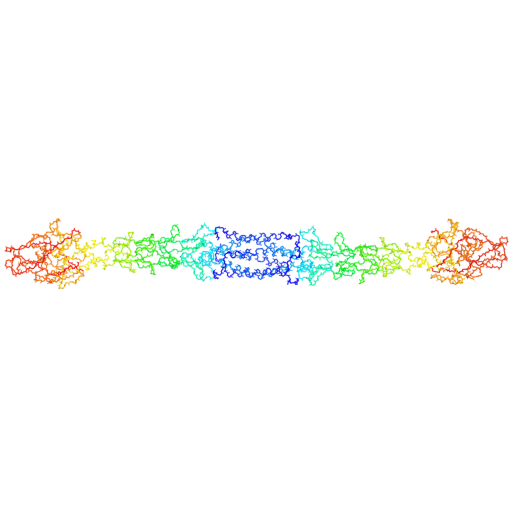ATOM 1281 C CA . LEU A 1 184 ? -54.991 -1.727 -6.757 1.00 22.69 184 LEU A CA 1
ATOM 1282 C C . LEU A 1 184 ? -56.175 -2.345 -6.016 1.00 26.57 184 LEU A C 1
ATOM 1283 O O . LEU A 1 184 ? -56.927 -1.619 -5.383 1.00 25.20 184 LEU A O 1
ATOM 1288 N N . SER A 1 185 ? -56.229 -3.696 -6.000 1.00 25.09 185 SER A N 1
ATOM 1289 C CA . SER A 1 185 ? -57.219 -4.480 -5.277 1.00 26.10 185 SER A CA 1
ATOM 1290 C C . SER A 1 185 ? -56.550 -5.719 -4.693 1.00 23.76 185 SER A C 1
ATOM 1291 O O . SER A 1 185 ? -55.732 -6.365 -5.359 1.00 19.25 185 SER A O 1
ATOM 1294 N N . GLY A 1 186 ? -56.943 -6.063 -3.458 1.00 24.39 186 GLY A N 1
ATOM 1295 C CA . GLY A 1 186 ? -56.643 -7.365 -2.899 1.00 24.37 186 GLY A CA 1
ATOM 1296 C C . GLY A 1 186 ? -57.508 -8.419 -3.593 1.00 23.60 186 GLY A C 1
ATOM 1297 O O . GLY A 1 186 ? -58.536 -8.075 -4.172 1.00 25.72 186 GLY A O 1
ATOM 1298 N N . GLN A 1 187 ? -57.142 -9.697 -3.523 1.00 24.91 187 GLN A N 1
ATOM 1299 C CA . GLN A 1 187 ? -56.042 -10.232 -2.747 1.00 25.37 187 GLN A CA 1
ATOM 1300 C C . GLN A 1 187 ? -55.536 -11.431 -3.525 1.00 25.17 187 GLN A C 1
ATOM 1301 O O . GLN A 1 187 ? -55.891 -12.565 -3.232 1.00 29.93 187 GLN A O 1
ATOM 1307 N N . SER A 1 188 ? -54.665 -11.173 -4.501 1.00 24.99 188 SER A N 1
ATOM 1308 C CA . SER A 1 188 ? -54.493 -12.103 -5.589 1.00 24.83 188 SER A CA 1
ATOM 1309 C C . SER A 1 188 ? -53.484 -11.546 -6.593 1.00 26.65 188 SER A C 1
ATOM 1310 O O . SER A 1 188 ? -52.829 -10.521 -6.362 1.00 25.08 188 SER A O 1
ATOM 1313 N N . SER A 1 189 ? -53.356 -12.242 -7.715 1.00 23.94 189 SER A N 1
ATOM 1314 C CA . SER A 1 189 ? -52.518 -11.787 -8.796 1.00 25.84 189 SER A CA 1
ATOM 1315 C C . SER A 1 189 ? -53.407 -11.642 -10.015 1.00 24.79 189 SER A C 1
ATOM 1316 O O . SER A 1 189 ? -54.522 -12.166 -10.043 1.00 31.15 189 SER A O 1
ATOM 1319 N N . GLY A 1 190 ? -52.903 -10.975 -11.041 1.00 24.10 190 GLY A N 1
ATOM 1320 C CA . GLY A 1 190 ? -53.710 -10.700 -12.219 1.00 27.98 190 GLY A CA 1
ATOM 1321 C C . GLY A 1 190 ? -54.259 -9.259 -12.281 1.00 29.18 190 GLY A C 1
ATOM 1322 O O . GLY A 1 190 ? -53.943 -8.423 -11.436 1.00 30.61 190 GLY A O 1
ATOM 1323 N N . THR A 1 191 ? -55.047 -9.007 -13.333 1.00 29.32 191 THR A N 1
ATOM 1324 C CA . THR A 1 191 ? -55.697 -7.746 -13.649 1.00 33.55 191 THR A CA 1
ATOM 1325 C C . THR A 1 191 ? -57.136 -7.990 -14.105 1.00 32.71 191 THR A C 1
ATOM 1326 O O . THR A 1 191 ? -57.499 -9.088 -14.462 1.00 40.61 191 THR A O 1
ATOM 1330 N N . ASP A 1 192 ? -57.967 -6.959 -14.072 1.00 34.54 192 ASP A N 1
ATOM 1331 C CA . ASP A 1 192 ? -59.349 -7.043 -14.495 1.00 36.41 192 ASP A CA 1
ATOM 1332 C C . ASP A 1 192 ? -59.831 -5.617 -14.797 1.00 41.57 192 ASP A C 1
ATOM 1333 O O . ASP A 1 192 ? -59.045 -4.654 -14.713 1.00 32.45 192 ASP A O 1
ATOM 1338 N N . THR A 1 193 ? -61.116 -5.504 -15.186 1.00 38.67 193 THR A N 1
ATOM 1339 C CA . THR A 1 193 ? -61.752 -4.215 -15.365 1.00 35.23 193 THR A CA 1
ATOM 1340 C C . THR A 1 193 ? -63.211 -4.264 -14.936 1.00 33.34 193 THR A C 1
ATOM 1341 O O . THR A 1 193 ? -63.889 -5.273 -15.065 1.00 39.68 193 THR A O 1
ATOM 1345 N N . PHE A 1 194 ? -63.686 -3.156 -14.377 1.00 35.63 194 PHE A N 1
ATOM 1346 C CA . PHE A 1 194 ? -65.109 -2.953 -14.212 1.00 31.32 194 PHE A CA 1
ATOM 1347 C C . PHE A 1 194 ? -65.496 -1.587 -14.782 1.00 33.96 194 PHE A C 1
ATOM 1348 O O . PHE A 1 194 ? -64.630 -0.804 -15.173 1.00 35.75 194 PHE A O 1
ATOM 1356 N N . TRP A 1 195 ? -66.814 -1.368 -14.912 1.00 35.37 195 TRP A N 1
ATOM 1357 C CA . TRP A 1 195 ? -67.371 -0.229 -15.611 1.00 32.27 195 TRP A CA 1
ATOM 1358 C C . TRP A 1 195 ? -68.098 0.661 -14.607 1.00 37.19 195 TRP A C 1
ATOM 1359 O O . TRP A 1 195 ? -68.812 0.200 -13.717 1.00 33.65 195 TRP A O 1
ATOM 1370 N N . ALA A 1 196 ? -67.800 1.950 -14.670 1.00 37.55 196 ALA A N 1
ATOM 1371 C CA . ALA A 1 196 ? -68.633 2.938 -14.006 1.00 41.84 196 ALA A CA 1
ATOM 1372 C C . ALA A 1 196 ? -69.656 3.513 -14.994 1.00 44.54 196 ALA A C 1
ATOM 1373 O O . ALA A 1 196 ? -69.537 3.357 -16.211 1.00 40.67 196 ALA A O 1
ATOM 1375 N N . ASP A 1 197 ? -70.657 4.207 -14.441 1.00 53.75 197 ASP A N 1
ATOM 1376 C CA . ASP A 1 197 ? -71.747 4.797 -15.205 1.00 56.35 197 ASP A CA 1
ATOM 1377 C C . ASP A 1 197 ? -71.801 6.293 -14.906 1.00 49.17 197 ASP A C 1
ATOM 1378 O O . ASP A 1 197 ? -72.391 6.736 -13.914 1.00 47.85 197 ASP A O 1
ATOM 1383 N N . ASN A 1 198 ? -71.148 7.082 -15.747 1.00 48.60 198 ASN A N 1
ATOM 1384 C CA . ASN A 1 198 ? -71.053 8.509 -15.479 1.00 52.81 198 ASN A CA 1
ATOM 1385 C C . ASN A 1 198 ? -72.354 9.230 -15.874 1.00 54.80 198 ASN A C 1
ATOM 1386 O O . ASN A 1 198 ? -72.732 10.191 -15.210 1.00 58.39 198 ASN A O 1
ATOM 1391 N N . LYS A 1 199 ? -73.064 8.766 -16.911 1.00 55.77 199 LYS A N 1
ATOM 1392 C CA . LYS A 1 199 ? -74.399 9.279 -17.228 1.00 58.11 199 LYS A CA 1
ATOM 1393 C C . LYS A 1 199 ? -75.414 8.952 -16.118 1.00 59.43 199 LYS A C 1
ATOM 1394 O O . LYS A 1 199 ? -76.024 9.877 -15.578 1.00 54.31 199 LYS A O 1
ATOM 1400 N N . ASN A 1 200 ? -75.581 7.671 -15.736 1.00 51.72 200 ASN A N 1
ATOM 1401 C CA . ASN A 1 200 ? -76.727 7.277 -14.912 1.00 63.38 200 ASN A CA 1
ATOM 1402 C C . ASN A 1 200 ? -76.394 6.877 -13.473 1.00 57.02 200 ASN A C 1
ATOM 1403 O O . ASN A 1 200 ? -77.325 6.704 -12.682 1.00 64.02 200 ASN A O 1
ATOM 1408 N N . GLY A 1 201 ? -75.110 6.730 -13.112 1.00 46.89 201 GLY A N 1
ATOM 1409 C CA . GLY A 1 201 ? -74.768 6.162 -11.814 1.00 43.28 201 GLY A CA 1
ATOM 1410 C C . GLY A 1 201 ? -75.157 7.112 -10.697 1.00 40.12 201 GLY A C 1
ATOM 1411 O O . GLY A 1 201 ? -75.319 8.294 -10.952 1.00 50.60 201 GLY A O 1
ATOM 1412 N N . ASP A 1 202 ? -75.319 6.603 -9.477 1.00 39.35 202 ASP A N 1
ATOM 1413 C CA . ASP A 1 202 ? -75.850 7.387 -8.370 1.00 34.70 202 ASP A CA 1
ATOM 1414 C C . ASP A 1 202 ? -74.841 7.556 -7.241 1.00 37.89 202 ASP A C 1
ATOM 1415 O O . ASP A 1 202 ? -75.153 8.125 -6.178 1.00 35.70 202 ASP A O 1
ATOM 1420 N N . THR A 1 203 ? -73.620 7.037 -7.440 1.00 39.58 203 THR A N 1
ATOM 1421 C CA . THR A 1 203 ? -72.674 6.936 -6.338 1.00 41.04 203 THR A CA 1
ATOM 1422 C C . THR A 1 203 ? -71.359 7.481 -6.833 1.00 37.93 203 THR A C 1
ATOM 1423 O O . THR A 1 203 ? -70.806 6.914 -7.779 1.00 43.95 203 THR A O 1
ATOM 1427 N N . GLU A 1 204 ? -70.886 8.541 -6.173 1.00 35.46 204 GLU A N 1
ATOM 1428 C CA . GLU A 1 204 ? -69.725 9.268 -6.638 1.00 34.94 204 GLU A CA 1
ATOM 1429 C C . GLU A 1 204 ? -68.495 8.721 -5.932 1.00 29.62 204 GLU A C 1
ATOM 1430 O O . GLU A 1 204 ? -68.399 8.739 -4.704 1.00 28.64 204 GLU A O 1
ATOM 1436 N N . ILE A 1 205 ? -67.494 8.376 -6.732 1.00 27.52 205 ILE A N 1
ATOM 1437 C CA . ILE A 1 205 ? -66.224 7.939 -6.174 1.00 26.87 205 ILE A CA 1
ATOM 1438 C C . ILE A 1 205 ? -65.172 9.013 -6.457 1.00 23.45 205 ILE A C 1
ATOM 1439 O O . ILE A 1 205 ? -64.960 9.376 -7.601 1.00 28.72 205 ILE A O 1
ATOM 1444 N N . ASN A 1 206 ? -64.488 9.510 -5.443 1.00 26.36 206 ASN A N 1
ATOM 1445 C CA . ASN A 1 206 ? -63.364 10.411 -5.646 1.00 26.56 206 ASN A CA 1
ATOM 1446 C C . ASN A 1 206 ? -62.090 9.600 -5.875 1.00 30.57 206 ASN A C 1
ATOM 1447 O O . ASN A 1 206 ? -61.868 8.554 -5.235 1.00 29.52 206 ASN A O 1
ATOM 1452 N N . VAL A 1 207 ? -61.252 10.129 -6.775 1.00 29.09 207 VAL A N 1
ATOM 1453 C CA . VAL A 1 207 ? -59.954 9.555 -7.091 1.00 27.54 207 VAL A CA 1
ATOM 1454 C C . VAL A 1 207 ? -58.829 10.584 -7.003 1.00 23.97 207 VAL A C 1
ATOM 1455 O O . VAL A 1 207 ? -58.892 11.658 -7.573 1.00 25.59 207 VAL A O 1
ATOM 1459 N N . LEU A 1 208 ? -57.772 10.233 -6.286 1.00 23.10 208 LEU A N 1
ATOM 1460 C CA . LEU A 1 208 ? -56.529 10.941 -6.298 1.00 20.68 208 LEU A CA 1
ATOM 1461 C C . LEU A 1 208 ? -55.530 10.147 -7.132 1.00 23.29 208 LEU A C 1
ATOM 1462 O O . LEU A 1 208 ? -55.312 8.956 -6.864 1.00 20.18 208 LEU A O 1
ATOM 1467 N N . PHE A 1 209 ? -54.913 10.836 -8.100 1.00 21.05 209 PHE A N 1
ATOM 1468 C CA . PHE A 1 209 ? -53.852 10.301 -8.935 1.00 19.77 209 PHE A CA 1
ATOM 1469 C C . PHE A 1 209 ? -52.503 10.432 -8.246 1.00 21.51 209 PHE A C 1
ATOM 1470 O O . PHE A 1 209 ? -52.225 11.407 -7.560 1.00 22.24 209 PHE A O 1
ATOM 1478 N N . VAL A 1 210 ? -51.737 9.334 -8.320 1.00 21.24 210 VAL A N 1
ATOM 1479 C CA . VAL A 1 210 ? -50.427 9.218 -7.705 1.00 20.95 210 VAL A CA 1
ATOM 1480 C C . VAL A 1 210 ? -49.541 8.479 -8.717 1.00 20.95 210 VAL A C 1
ATOM 1481 O O . VAL A 1 210 ? -50.028 7.918 -9.711 1.00 20.21 210 VAL A O 1
ATOM 1485 N N . TYR A 1 211 ? -48.272 8.386 -8.360 1.00 20.22 211 TYR A N 1
ATOM 1486 C CA . TYR A 1 211 ? -47.287 7.628 -9.094 1.00 23.35 211 TYR A CA 1
ATOM 1487 C C . TYR A 1 211 ? -46.852 6.440 -8.221 1.00 20.08 211 TYR A C 1
ATOM 1488 O O . TYR A 1 211 ? -46.263 6.646 -7.170 1.00 19.96 211 TYR A O 1
ATOM 1497 N N . TYR A 1 212 ? -47.204 5.225 -8.646 1.00 18.10 212 TYR A N 1
ATOM 1498 C CA . TYR A 1 212 ? -46.747 4.000 -7.995 1.00 18.25 212 TYR A CA 1
ATOM 1499 C C . TYR A 1 212 ? -45.364 3.622 -8.480 1.00 18.37 212 TYR A C 1
ATOM 1500 O O . TYR A 1 212 ? -45.119 3.601 -9.696 1.00 23.21 212 TYR A O 1
ATOM 1509 N N . MET A 1 213 ? -44.464 3.430 -7.515 1.00 18.41 213 MET A N 1
ATOM 1510 C CA . MET A 1 213 ? -43.181 2.801 -7.715 1.00 19.90 213 MET A CA 1
ATOM 1511 C C . MET A 1 213 ? -43.193 1.392 -7.068 1.00 21.44 213 MET A C 1
ATOM 1512 O O . MET A 1 213 ? -44.028 1.083 -6.175 1.00 19.78 213 MET A O 1
ATOM 1517 N N . ILE A 1 214 ? -42.247 0.545 -7.521 1.00 18.91 214 ILE A N 1
ATOM 1518 C CA . ILE A 1 214 ? -42.134 -0.841 -7.057 1.00 19.31 214 ILE A CA 1
ATOM 1519 C C . ILE A 1 214 ? -40.691 -1.187 -6.712 1.00 18.34 214 ILE A C 1
ATOM 1520 O O . ILE A 1 214 ? -39.767 -0.762 -7.400 1.00 22.77 214 ILE A O 1
ATOM 1525 N N . LYS A 1 215 ? -40.498 -1.911 -5.609 1.00 18.32 215 LYS A N 1
ATOM 1526 C CA . LYS A 1 215 ? -39.181 -2.326 -5.155 1.00 21.22 215 LYS A CA 1
ATOM 1527 C C . LYS A 1 215 ? -38.737 -3.529 -5.990 1.00 23.52 215 LYS A C 1
ATOM 1528 O O . LYS A 1 215 ? -39.397 -4.574 -5.972 1.00 23.74 215 LYS A O 1
ATOM 1534 N N . VAL A 1 216 ? -37.673 -3.356 -6.777 1.00 26.47 216 VAL A N 1
ATOM 1535 C CA . VAL A 1 216 ? -37.248 -4.397 -7.735 1.00 26.61 216 VAL A CA 1
ATOM 1536 C C . VAL A 1 216 ? -36.015 -5.129 -7.205 1.00 27.63 216 VAL A C 1
ATOM 1537 O O . VAL A 1 216 ? -35.409 -5.850 -7.965 1.00 32.16 216 VAL A O 1
ATOM 1541 N N . VAL A 1 217 ? -35.645 -4.923 -5.919 1.00 29.50 217 VAL A N 1
ATOM 1542 C CA . VAL A 1 217 ? -34.587 -5.661 -5.239 1.00 32.07 217 VAL A CA 1
ATOM 1543 C C . VAL A 1 217 ? -35.079 -6.125 -3.852 1.00 35.37 217 VAL A C 1
ATOM 1544 O O . VAL A 1 217 ? -36.127 -5.635 -3.372 1.00 32.42 217 VAL A O 1
ATOM 1549 N N . SER B 1 17 ? 60.473 -21.901 60.911 1.00 73.61 17 SER B N 1
ATOM 1550 C CA . SER B 1 17 ? 60.721 -20.498 61.324 1.00 74.38 17 SER B CA 1
ATOM 1551 C C . SER B 1 17 ? 60.886 -20.340 62.850 1.00 88.10 17 SER B C 1
ATOM 1552 O O . SER B 1 17 ? 61.074 -19.226 63.339 1.00 97.02 17 SER B O 1
ATOM 1555 N N . ARG B 1 18 ? 60.863 -21.442 63.618 1.00 88.92 18 ARG B N 1
ATOM 1556 C CA . ARG B 1 18 ? 61.475 -21.482 64.941 1.00 80.40 18 ARG B CA 1
ATOM 1557 C C . ARG B 1 18 ? 62.994 -21.349 64.764 1.00 69.67 18 ARG B C 1
ATOM 1558 O O . ARG B 1 18 ? 63.604 -20.389 65.219 1.00 64.98 18 ARG B O 1
ATOM 1566 N N . ALA B 1 19 ? 63.608 -22.314 64.071 1.00 63.56 19 ALA B N 1
ATOM 1567 C CA . ALA B 1 19 ? 65.013 -22.237 63.698 1.00 63.43 19 ALA B CA 1
ATOM 1568 C C . ALA B 1 19 ? 65.229 -21.000 62.836 1.00 63.56 19 ALA B C 1
ATOM 1569 O O . ALA B 1 19 ? 64.440 -20.728 61.937 1.00 70.26 19 ALA B O 1
ATOM 1571 N N . VAL B 1 20 ? 66.322 -20.282 63.101 1.00 63.41 20 VAL B N 1
ATOM 1572 C CA A VAL B 1 20 ? 66.561 -19.002 62.460 0.50 59.15 20 VAL B CA 1
ATOM 1573 C CA B VAL B 1 20 ? 66.586 -19.002 62.466 0.50 62.90 20 VAL B CA 1
ATOM 1574 C C . VAL B 1 20 ? 66.862 -19.235 60.980 1.00 64.52 20 VAL B C 1
ATOM 1575 O O . VAL B 1 20 ? 66.545 -18.379 60.153 1.00 62.23 20 VAL B O 1
ATOM 1582 N N . GLY B 1 21 ? 67.444 -20.407 60.658 1.00 62.68 21 GLY B N 1
ATOM 1583 C CA . GLY B 1 21 ? 67.837 -20.754 59.299 1.00 61.16 21 GLY B CA 1
ATOM 1584 C C . GLY B 1 21 ? 66.688 -20.760 58.288 1.00 61.24 21 GLY B C 1
ATOM 1585 O O . GLY B 1 21 ? 66.924 -20.575 57.099 1.00 63.29 21 GLY B O 1
ATOM 1586 N N . GLU B 1 22 ? 65.449 -20.942 58.763 1.00 68.00 22 GLU B N 1
ATOM 1587 C CA . GLU B 1 22 ? 64.272 -21.097 57.910 1.00 67.89 22 GLU B CA 1
ATOM 1588 C C . GLU B 1 22 ? 63.626 -19.757 57.529 1.00 61.06 22 GLU B C 1
ATOM 1589 O O . GLU B 1 22 ? 62.741 -19.742 56.676 1.00 64.17 22 GLU B O 1
ATOM 1595 N N . ILE B 1 23 ? 64.014 -18.647 58.176 1.00 48.99 23 ILE B N 1
ATOM 1596 C CA . ILE B 1 23 ? 63.313 -17.380 58.020 1.00 48.71 23 ILE B CA 1
ATOM 1597 C C . ILE B 1 23 ? 63.834 -16.678 56.768 1.00 51.88 23 ILE B C 1
ATOM 1598 O O . ILE B 1 23 ? 65.025 -16.433 56.643 1.00 50.95 23 ILE B O 1
ATOM 1603 N N . PRO B 1 24 ? 62.971 -16.315 55.792 1.00 54.86 24 PRO B N 1
ATOM 1604 C CA . PRO B 1 24 ? 63.446 -15.697 54.551 1.00 47.87 24 PRO B CA 1
ATOM 1605 C C . PRO B 1 24 ? 64.305 -14.470 54.808 1.00 44.75 24 PRO B C 1
ATOM 1606 O O . PRO B 1 24 ? 64.208 -13.861 55.874 1.00 40.77 24 PRO B O 1
ATOM 1610 N N . SER B 1 25 ? 65.083 -14.083 53.788 1.00 43.73 25 SER B N 1
ATOM 1611 C CA . SER B 1 25 ? 65.851 -12.850 53.845 1.00 42.34 25 SER B CA 1
ATOM 1612 C C . SER B 1 25 ? 64.920 -11.653 54.015 1.00 38.14 25 SER B C 1
ATOM 1613 O O . SER B 1 25 ? 63.741 -11.721 53.691 1.00 44.53 25 SER B O 1
ATOM 1616 N N . ALA B 1 26 ? 65.469 -10.543 54.499 1.00 37.44 26 ALA B N 1
ATOM 1617 C CA . ALA B 1 26 ? 64.713 -9.316 54.633 1.00 41.28 26 ALA B CA 1
ATOM 1618 C C . ALA B 1 26 ? 64.285 -8.805 53.256 1.00 46.36 26 ALA B C 1
ATOM 1619 O O . ALA B 1 26 ? 63.210 -8.230 53.133 1.00 48.19 26 ALA B O 1
ATOM 1621 N N . ASP B 1 27 ? 65.115 -9.010 52.224 1.00 51.83 27 ASP B N 1
ATOM 1622 C CA . ASP B 1 27 ? 64.803 -8.515 50.890 1.00 53.54 27 ASP B CA 1
ATOM 1623 C C . ASP B 1 27 ? 63.609 -9.263 50.317 1.00 46.50 27 ASP B C 1
ATOM 1624 O O . ASP B 1 27 ? 62.723 -8.637 49.768 1.00 47.12 27 ASP B O 1
ATOM 1629 N N . ASN B 1 28 ? 63.649 -10.593 50.408 1.00 42.11 28 ASN B N 1
ATOM 1630 C CA . ASN B 1 28 ? 62.562 -11.453 49.994 1.00 46.80 28 ASN B CA 1
ATOM 1631 C C . ASN B 1 28 ? 61.241 -11.059 50.690 1.00 47.26 28 ASN B C 1
ATOM 1632 O O . ASN B 1 28 ? 60.201 -10.953 50.040 1.00 49.39 28 ASN B O 1
ATOM 1637 N N . LEU B 1 29 ? 61.269 -10.830 52.007 1.00 39.83 29 LEU B N 1
ATOM 1638 C CA A LEU B 1 29 ? 60.085 -10.416 52.737 0.50 39.79 29 LEU B CA 1
ATOM 1639 C CA B LEU B 1 29 ? 60.085 -10.418 52.741 0.50 39.98 29 LEU B CA 1
ATOM 1640 C C . LEU B 1 29 ? 59.561 -9.106 52.170 1.00 38.95 29 LEU B C 1
ATOM 1641 O O . LEU B 1 29 ? 58.381 -8.996 51.878 1.00 39.25 29 LEU B O 1
ATOM 1650 N N . LYS B 1 30 ? 60.439 -8.108 52.037 1.00 40.64 30 LYS B N 1
ATOM 1651 C CA . LYS B 1 30 ? 60.027 -6.801 51.539 1.00 41.18 30 LYS B CA 1
ATOM 1652 C C . LYS B 1 30 ? 59.457 -6.903 50.122 1.00 47.26 30 LYS B C 1
ATOM 1653 O O . LYS B 1 30 ? 58.503 -6.198 49.807 1.00 43.98 30 LYS B O 1
ATOM 1659 N N . ASN B 1 31 ? 60.003 -7.818 49.313 1.00 43.13 31 ASN B N 1
ATOM 1660 C CA . ASN B 1 31 ? 59.573 -8.001 47.936 1.00 44.07 31 ASN B CA 1
ATOM 1661 C C . ASN B 1 31 ? 58.233 -8.732 47.861 1.00 48.05 31 ASN B C 1
ATOM 1662 O O . ASN B 1 31 ? 57.483 -8.519 46.904 1.00 44.74 31 ASN B O 1
ATOM 1667 N N . ARG B 1 32 ? 57.970 -9.664 48.789 1.00 47.19 32 ARG B N 1
ATOM 1668 C CA . ARG B 1 32 ? 56.664 -10.305 48.816 1.00 44.51 32 ARG B CA 1
ATOM 1669 C C . ARG B 1 32 ? 55.583 -9.267 49.131 1.00 47.97 32 ARG B C 1
ATOM 1670 O O . ARG B 1 32 ? 54.515 -9.290 48.516 1.00 49.30 32 ARG B O 1
ATOM 1678 N N . PHE B 1 33 ? 55.894 -8.325 50.026 1.00 47.96 33 PHE B N 1
ATOM 1679 C CA . PHE B 1 33 ? 54.949 -7.306 50.448 1.00 53.29 33 PHE B CA 1
ATOM 1680 C C . PHE B 1 33 ? 54.710 -6.328 49.303 1.00 52.43 33 PHE B C 1
ATOM 1681 O O . PHE B 1 33 ? 53.565 -6.018 48.969 1.00 47.92 33 PHE B O 1
ATOM 1689 N N . LYS B 1 34 ? 55.817 -5.847 48.730 1.00 55.06 34 LYS B N 1
ATOM 1690 C CA . LYS B 1 34 ? 55.809 -4.898 47.630 1.00 49.21 34 LYS B CA 1
ATOM 1691 C C . LYS B 1 34 ? 55.031 -5.459 46.428 1.00 46.07 34 LYS B C 1
ATOM 1692 O O . LYS B 1 34 ? 54.389 -4.706 45.721 1.00 49.73 34 LYS B O 1
ATOM 1698 N N . ALA B 1 35 ? 55.103 -6.772 46.195 1.00 40.64 35 ALA B N 1
ATOM 1699 C CA . ALA B 1 35 ? 54.567 -7.409 45.012 1.00 39.49 35 ALA B CA 1
ATOM 1700 C C . ALA B 1 35 ? 53.042 -7.304 44.967 1.00 51.31 35 ALA B C 1
ATOM 1701 O O . ALA B 1 35 ? 52.456 -7.320 43.882 1.00 53.14 35 ALA B O 1
ATOM 1703 N N . ARG B 1 36 ? 52.413 -7.192 46.146 1.00 50.14 36 ARG B N 1
ATOM 1704 C CA . ARG B 1 36 ? 50.974 -7.305 46.283 1.00 42.90 36 ARG B CA 1
ATOM 1705 C C . ARG B 1 36 ? 50.320 -5.954 46.107 1.00 41.20 36 ARG B C 1
ATOM 1706 O O . ARG B 1 36 ? 49.104 -5.893 45.928 1.00 43.38 36 ARG B O 1
ATOM 1714 N N . SER B 1 37 ? 51.118 -4.888 46.196 1.00 41.61 37 SER B N 1
ATOM 1715 C CA . SER B 1 37 ? 50.584 -3.534 46.186 1.00 48.99 37 SER B CA 1
ATOM 1716 C C . SER B 1 37 ? 49.684 -3.302 44.966 1.00 56.32 37 SER B C 1
ATOM 1717 O O . SER B 1 37 ? 48.562 -2.808 45.117 1.00 52.43 37 SER B O 1
ATOM 1720 N N . ILE B 1 38 ? 50.190 -3.609 43.760 1.00 51.54 38 ILE B N 1
ATOM 1721 C CA . ILE B 1 38 ? 49.486 -3.220 42.546 1.00 52.54 38 ILE B CA 1
ATOM 1722 C C . ILE B 1 38 ? 48.298 -4.148 42.335 1.00 44.48 38 ILE B C 1
ATOM 1723 O O . ILE B 1 38 ? 47.198 -3.672 42.115 1.00 43.26 38 ILE B O 1
ATOM 1728 N N . PRO B 1 39 ? 48.462 -5.476 42.440 1.00 39.89 39 PRO B N 1
ATOM 1729 C CA . PRO B 1 39 ? 47.309 -6.368 42.491 1.00 41.74 39 PRO B CA 1
ATOM 1730 C C . PRO B 1 39 ? 46.232 -5.864 43.456 1.00 46.95 39 PRO B C 1
ATOM 1731 O O . PRO B 1 39 ? 45.062 -5.948 43.109 1.00 52.01 39 PRO B O 1
ATOM 1735 N N . LEU B 1 40 ? 46.611 -5.345 44.640 1.00 44.80 40 LEU B N 1
ATOM 1736 C CA A LEU B 1 40 ? 45.649 -4.817 45.598 0.50 48.51 40 LEU B CA 1
ATOM 1737 C CA B LEU B 1 40 ? 45.638 -4.827 45.592 0.50 45.31 40 LEU B CA 1
ATOM 1738 C C . LEU B 1 40 ? 44.968 -3.588 45.008 1.00 45.94 40 LEU B C 1
ATOM 1739 O O . LEU B 1 40 ? 43.761 -3.457 45.070 1.00 50.56 40 LEU B O 1
ATOM 1748 N N . GLU B 1 41 ? 45.760 -2.661 44.479 1.00 50.24 41 GLU B N 1
ATOM 1749 C CA . GLU B 1 41 ? 45.214 -1.471 43.836 1.00 52.45 41 GLU B CA 1
ATOM 1750 C C . GLU B 1 41 ? 44.220 -1.836 42.728 1.00 46.38 41 GLU B C 1
ATOM 1751 O O . GLU B 1 41 ? 43.188 -1.204 42.596 1.00 50.27 41 GLU B O 1
ATOM 1757 N N . THR B 1 42 ? 44.547 -2.845 41.926 1.00 46.73 42 THR B N 1
ATOM 1758 C CA . THR B 1 42 ? 43.703 -3.314 40.847 1.00 49.28 42 THR B CA 1
ATOM 1759 C C . THR B 1 42 ? 42.378 -3.823 41.430 1.00 49.70 42 THR B C 1
ATOM 1760 O O . THR B 1 42 ? 41.322 -3.253 41.168 1.00 48.36 42 THR B O 1
ATOM 1764 N N . ASP B 1 43 ? 42.458 -4.870 42.258 1.00 49.19 43 ASP B N 1
ATOM 1765 C CA . ASP B 1 43 ? 41.327 -5.454 42.977 1.00 45.25 43 ASP B CA 1
ATOM 1766 C C . ASP B 1 43 ? 40.391 -4.404 43.569 1.00 39.45 43 ASP B C 1
ATOM 1767 O O . ASP B 1 43 ? 39.192 -4.509 43.351 1.00 42.62 43 ASP B O 1
ATOM 1772 N N . PHE B 1 44 ? 40.903 -3.383 44.260 1.00 37.34 44 PHE B N 1
ATOM 1773 C CA . PHE B 1 44 ? 40.022 -2.403 44.888 1.00 45.63 44 PHE B CA 1
ATOM 1774 C C . PHE B 1 44 ? 39.372 -1.465 43.859 1.00 45.90 44 PHE B C 1
ATOM 1775 O O . PHE B 1 44 ? 38.246 -1.000 44.068 1.00 46.02 44 PHE B O 1
ATOM 1783 N N . THR B 1 45 ? 40.094 -1.145 42.786 1.00 42.46 45 THR B N 1
ATOM 1784 C CA . THR B 1 45 ? 39.577 -0.314 41.710 1.00 43.44 45 THR B CA 1
ATOM 1785 C C . THR B 1 45 ? 38.349 -1.002 41.118 1.00 37.45 45 THR B C 1
ATOM 1786 O O . THR B 1 45 ? 37.283 -0.417 41.011 1.00 38.71 45 THR B O 1
ATOM 1790 N N . ASN B 1 46 ? 38.521 -2.271 40.779 1.00 37.96 46 ASN B N 1
ATOM 1791 C CA . ASN B 1 46 ? 37.469 -3.122 40.266 1.00 41.79 46 ASN B CA 1
ATOM 1792 C C . ASN B 1 46 ? 36.293 -3.291 41.227 1.00 44.26 46 ASN B C 1
ATOM 1793 O O . ASN B 1 46 ? 35.150 -3.295 40.771 1.00 47.65 46 ASN B O 1
ATOM 1798 N N . LEU B 1 47 ? 36.562 -3.455 42.521 1.00 40.97 47 LEU B N 1
ATOM 1799 C CA . LEU B 1 47 ? 35.488 -3.641 43.476 1.00 39.60 47 LEU B CA 1
ATOM 1800 C C . LEU B 1 47 ? 34.685 -2.359 43.580 1.00 37.78 47 LEU B C 1
ATOM 1801 O O . LEU B 1 47 ? 33.455 -2.429 43.634 1.00 40.84 47 LEU B O 1
ATOM 1806 N N . ILE B 1 48 ? 35.368 -1.212 43.618 1.00 32.98 48 ILE B N 1
ATOM 1807 C CA . ILE B 1 48 ? 34.677 0.067 43.673 1.00 38.21 48 ILE B CA 1
ATOM 1808 C C . ILE B 1 48 ? 33.829 0.289 42.416 1.00 40.74 48 ILE B C 1
ATOM 1809 O O . ILE B 1 48 ? 32.706 0.782 42.507 1.00 41.85 48 ILE B O 1
ATOM 1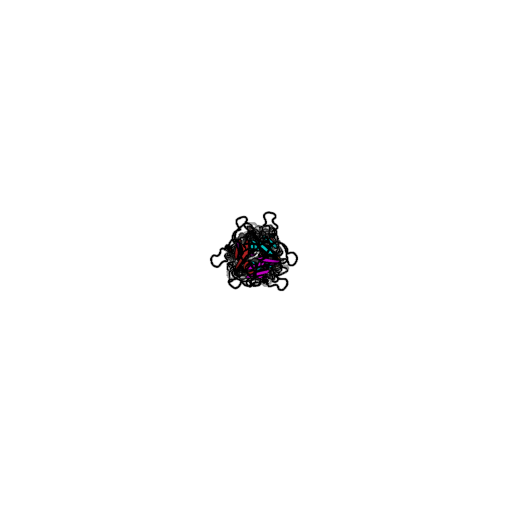814 N N . ASP B 1 49 ? 34.362 -0.058 41.242 1.00 40.45 49 ASP B N 1
ATOM 1815 C CA . ASP B 1 49 ? 33.634 0.117 39.999 1.00 43.70 49 ASP B CA 1
ATOM 1816 C C . ASP B 1 49 ? 32.462 -0.861 39.944 1.00 41.12 49 ASP B C 1
ATOM 1817 O O . ASP B 1 49 ? 31.401 -0.540 39.404 1.00 39.72 49 ASP B O 1
ATOM 1822 N N . LEU B 1 50 ? 32.653 -2.070 40.466 1.00 34.94 50 LEU B N 1
ATOM 1823 C CA . LEU B 1 50 ? 31.541 -2.995 40.561 1.00 38.36 50 LEU B CA 1
ATOM 1824 C C . LEU B 1 50 ? 30.406 -2.396 41.402 1.00 40.20 50 LEU B C 1
ATOM 1825 O O . LEU B 1 50 ? 29.234 -2.463 41.030 1.00 39.50 50 LEU B O 1
ATOM 1830 N N . ALA B 1 51 ? 30.757 -1.783 42.527 1.00 36.50 51 ALA B N 1
ATOM 1831 C CA . ALA B 1 51 ? 29.767 -1.233 43.433 1.00 42.99 51 ALA B CA 1
ATOM 1832 C C . ALA B 1 51 ? 29.052 -0.037 42.811 1.00 42.86 51 ALA B C 1
ATOM 1833 O O . ALA B 1 51 ? 27.883 0.209 43.122 1.00 52.63 51 ALA B O 1
ATOM 1835 N N . GLU B 1 52 ? 29.750 0.730 41.971 1.00 39.22 52 GLU B N 1
ATOM 1836 C CA . GLU B 1 52 ? 29.195 1.983 41.457 1.00 42.83 52 GLU B CA 1
ATOM 1837 C C . GLU B 1 52 ? 28.020 1.682 40.507 1.00 44.97 52 GLU B C 1
ATOM 1838 O O . GLU B 1 52 ? 27.159 2.546 40.300 1.00 42.33 52 GLU B O 1
ATOM 1844 N N . VAL B 1 53 ? 27.962 0.446 39.972 1.00 41.79 53 VAL B N 1
ATOM 1845 C CA . VAL B 1 53 ? 27.014 0.084 38.932 1.00 44.42 53 VAL B CA 1
ATOM 1846 C C . VAL B 1 53 ? 25.589 0.353 39.415 1.00 41.15 53 VAL B C 1
ATOM 1847 O O . VAL B 1 53 ? 24.770 0.935 38.700 1.00 36.51 53 VAL B O 1
ATOM 1851 N N . GLY B 1 54 ? 25.299 -0.097 40.638 1.00 39.06 54 GLY B N 1
ATOM 1852 C CA . GLY B 1 54 ? 23.971 0.088 41.203 1.00 34.25 54 GLY B CA 1
ATOM 1853 C C . GLY B 1 54 ? 23.596 1.562 41.313 1.00 32.43 54 GLY B C 1
ATOM 1854 O O . GLY B 1 54 ? 22.443 1.923 41.107 1.00 36.28 54 GLY B O 1
ATOM 1855 N N . ARG B 1 55 ? 24.550 2.410 41.696 1.00 32.34 55 ARG B N 1
ATOM 1856 C CA . ARG B 1 55 ? 24.275 3.820 41.934 1.00 36.59 55 ARG B CA 1
ATOM 1857 C C . ARG B 1 55 ? 24.000 4.537 40.606 1.00 39.41 55 ARG B C 1
ATOM 1858 O O . ARG B 1 55 ? 23.156 5.427 40.549 1.00 39.97 55 ARG B O 1
ATOM 1866 N N . LEU B 1 56 ? 24.774 4.182 39.569 1.00 38.23 56 LEU B N 1
ATOM 1867 C CA . LEU B 1 56 ? 24.532 4.616 38.209 1.00 37.28 56 LEU B CA 1
ATOM 1868 C C . LEU B 1 56 ? 23.130 4.181 37.781 1.00 40.07 56 LEU B C 1
ATOM 1869 O O . LEU B 1 56 ? 22.373 4.991 37.243 1.00 40.33 56 LEU B O 1
ATOM 1874 N N . ALA B 1 57 ? 22.772 2.912 38.044 1.00 37.25 57 ALA B N 1
ATOM 1875 C CA . ALA B 1 57 ? 21.482 2.374 37.605 1.00 36.09 57 ALA B CA 1
ATOM 1876 C C . ALA B 1 57 ? 20.316 3.238 38.091 1.00 38.11 57 ALA B C 1
ATOM 1877 O O . ALA B 1 57 ? 19.384 3.509 37.346 1.00 44.61 57 ALA B O 1
ATOM 1879 N N . ILE B 1 58 ? 20.368 3.717 39.328 1.00 39.83 58 ILE B N 1
ATOM 1880 C CA . ILE B 1 58 ? 19.283 4.534 39.843 1.00 39.84 58 ILE B CA 1
ATOM 1881 C C . ILE B 1 58 ? 19.499 6.010 39.519 1.00 39.03 58 ILE B C 1
ATOM 1882 O O . ILE B 1 58 ? 18.705 6.836 39.969 1.00 34.39 58 ILE B O 1
ATOM 1887 N N . GLY B 1 59 ? 20.533 6.341 38.731 1.00 38.61 59 GLY B N 1
ATOM 1888 C CA . GLY B 1 59 ? 20.805 7.727 38.385 1.00 41.20 59 GLY B CA 1
ATOM 1889 C C . GLY B 1 59 ? 21.118 8.616 39.597 1.00 49.20 59 GLY B C 1
ATOM 1890 O O . GLY B 1 59 ? 20.621 9.735 39.684 1.00 53.83 59 GLY B O 1
ATOM 1891 N N . GLN B 1 60 ? 21.933 8.123 40.544 1.00 49.60 60 GLN B N 1
ATOM 1892 C CA . GLN B 1 60 ? 22.312 8.907 41.709 1.00 49.05 60 GLN B CA 1
ATOM 1893 C C . GLN B 1 60 ? 23.823 9.103 41.761 1.00 43.92 60 GLN B C 1
ATOM 1894 O O . GLN B 1 60 ? 24.328 9.591 42.760 1.00 42.06 60 GLN B O 1
ATOM 1900 N N . SER B 1 61 ? 24.536 8.761 40.685 1.00 44.31 61 SER B N 1
ATOM 1901 C CA . SER B 1 61 ? 25.983 8.880 40.675 1.00 43.63 61 SER B CA 1
ATOM 1902 C C . SER B 1 61 ? 26.412 10.350 40.611 1.00 52.93 61 SER B C 1
ATOM 1903 O O . SER B 1 61 ? 25.836 11.144 39.867 1.00 50.32 61 SER B O 1
ATOM 1906 N N . PRO B 1 62 ? 27.430 10.761 41.405 1.00 54.21 62 PRO B N 1
ATOM 1907 C CA . PRO B 1 62 ? 28.106 12.043 41.200 1.00 50.00 62 PRO B CA 1
ATOM 1908 C C . PRO B 1 62 ? 28.632 12.264 39.786 1.00 48.80 62 PRO B C 1
ATOM 1909 O O . PRO B 1 62 ? 28.761 13.397 39.352 1.00 44.80 62 PRO B O 1
ATOM 1913 N N . SER B 1 63 ? 28.916 11.192 39.047 1.00 44.91 63 SER B N 1
ATOM 1914 C CA . SER B 1 63 ? 29.529 11.352 37.742 1.00 44.91 63 SER B CA 1
ATOM 1915 C C . SER B 1 63 ? 28.499 11.545 36.627 1.00 54.75 63 SER B C 1
ATOM 1916 O O . SER B 1 63 ? 28.885 11.664 35.471 1.00 55.33 63 SER B O 1
ATOM 1919 N N . GLN B 1 64 ? 27.194 11.533 36.947 1.00 59.64 64 GLN B N 1
ATOM 1920 C CA . GLN B 1 64 ? 26.140 11.673 35.944 1.00 56.27 64 GLN B CA 1
ATOM 1921 C C . GLN B 1 64 ? 25.658 13.118 35.893 1.00 56.54 64 GLN B C 1
ATOM 1922 O O . GLN B 1 64 ? 25.490 13.747 36.943 1.00 52.10 64 GLN B O 1
ATOM 1928 N N . GLN B 1 65 ? 25.362 13.587 34.673 1.00 55.50 65 GLN B N 1
ATOM 1929 C CA . GLN B 1 65 ? 25.020 14.980 34.445 1.00 59.65 65 GLN B CA 1
ATOM 1930 C C . GLN B 1 65 ? 23.754 15.317 35.228 1.00 59.58 65 GLN B C 1
ATOM 1931 O O . GLN B 1 65 ? 23.705 16.319 35.928 1.00 66.24 65 GLN B O 1
ATOM 1937 N N . SER B 1 66 ? 22.725 14.469 35.138 1.00 65.88 66 SER B N 1
ATOM 1938 C CA . SER B 1 66 ? 21.488 14.725 35.860 1.00 60.57 66 SER B CA 1
ATOM 1939 C C . SER B 1 66 ? 21.229 13.640 36.913 1.00 61.14 66 SER B C 1
ATOM 1940 O O . SER B 1 66 ? 21.252 12.437 36.628 1.00 51.24 66 SER B O 1
ATOM 1943 N N . LYS B 1 67 ? 20.937 14.100 38.137 1.00 59.71 67 LYS B N 1
ATOM 1944 C CA . LYS B 1 67 ? 20.838 13.240 39.304 1.00 56.89 67 LYS B CA 1
ATOM 1945 C C . LYS B 1 67 ? 19.402 12.749 39.398 1.00 50.41 67 LYS B C 1
ATOM 1946 O O . LYS B 1 67 ? 18.759 12.943 40.422 1.00 56.00 67 LYS B O 1
ATOM 1952 N N . THR B 1 68 ? 18.916 12.111 38.327 1.00 50.17 68 THR B N 1
ATOM 1953 C CA . THR B 1 68 ? 17.535 11.638 38.272 1.00 53.32 68 THR B CA 1
ATOM 1954 C C . THR B 1 68 ? 17.446 10.206 37.744 1.00 44.93 68 THR B C 1
ATOM 1955 O O . THR B 1 68 ? 18.226 9.795 36.884 1.00 38.63 68 THR B O 1
ATOM 1959 N N . PRO B 1 69 ? 16.442 9.423 38.193 1.00 46.55 69 PRO B N 1
ATOM 1960 C CA . PRO B 1 69 ? 16.118 8.152 37.552 1.00 48.59 69 PRO B CA 1
ATOM 1961 C C . PRO B 1 69 ? 15.919 8.308 36.047 1.00 45.82 69 PRO B C 1
ATOM 1962 O O . PRO B 1 69 ? 15.663 9.394 35.554 1.00 51.61 69 PRO B O 1
ATOM 1966 N N . GLY B 1 70 ? 16.038 7.201 35.328 1.00 51.58 70 GLY B N 1
ATOM 1967 C CA . GLY B 1 70 ? 15.818 7.170 33.894 1.00 48.02 70 GLY B CA 1
ATOM 1968 C C . GLY B 1 70 ? 14.330 7.193 33.558 1.00 47.55 70 GLY B C 1
ATOM 1969 O O . GLY B 1 70 ? 13.462 7.272 34.445 1.00 36.18 70 GLY B O 1
ATOM 1970 N N . THR B 1 71 ? 14.067 7.126 32.249 1.00 46.81 71 THR B N 1
ATOM 1971 C CA . THR B 1 71 ? 12.727 7.343 31.720 1.00 47.33 71 THR B CA 1
ATOM 1972 C C . THR B 1 71 ? 11.758 6.355 32.351 1.00 36.29 71 THR B C 1
ATOM 1973 O O . THR B 1 71 ? 11.999 5.144 32.313 1.00 35.78 71 THR B O 1
ATOM 1977 N N . GLY B 1 72 ? 10.674 6.882 32.925 1.00 32.40 72 GLY B N 1
ATOM 1978 C CA . GLY B 1 72 ? 9.579 6.036 33.372 1.00 36.00 72 GLY B CA 1
ATOM 1979 C C . GLY B 1 72 ? 9.755 5.495 34.794 1.00 39.70 72 GLY B C 1
ATOM 1980 O O . GLY B 1 72 ? 8.855 4.844 35.320 1.00 40.07 72 GLY B O 1
ATOM 1981 N N . MET B 1 73 ? 10.875 5.833 35.444 1.00 42.82 73 MET B N 1
ATOM 1982 C CA . MET B 1 73 ? 11.270 5.209 36.696 1.00 40.25 73 MET B CA 1
ATOM 1983 C C . MET B 1 73 ? 11.198 6.241 37.815 1.00 42.33 73 MET B C 1
ATOM 1984 O O . MET B 1 73 ? 11.353 7.444 37.598 1.00 39.21 73 MET B O 1
ATOM 1989 N N . GLU B 1 74 ? 10.975 5.745 39.029 1.00 43.28 74 GLU B N 1
ATOM 1990 C CA . GLU B 1 74 ? 11.201 6.546 40.217 1.00 50.56 74 GLU B CA 1
ATOM 1991 C C . GLU B 1 74 ? 11.868 5.679 41.287 1.00 43.27 74 GLU B C 1
ATOM 1992 O O . GLU B 1 74 ? 11.979 4.468 41.121 1.00 41.04 74 GLU B O 1
ATOM 1998 N N . LEU B 1 75 ? 12.277 6.329 42.387 1.00 46.89 75 LEU B N 1
ATOM 1999 C CA . LEU B 1 75 ? 12.795 5.680 43.580 1.00 47.25 75 LEU B CA 1
ATOM 2000 C C . LEU B 1 75 ? 11.811 5.844 44.729 1.00 48.04 75 LEU B C 1
ATOM 2001 O O . LEU B 1 75 ? 11.385 6.959 45.028 1.00 52.34 75 LEU B O 1
ATOM 2006 N N . THR B 1 76 ? 11.506 4.731 45.404 1.00 49.11 76 THR B N 1
ATOM 2007 C CA . THR B 1 76 ? 10.765 4.783 46.654 1.00 47.36 76 THR B CA 1
ATOM 2008 C C . THR B 1 76 ? 11.625 5.447 47.727 1.00 45.70 76 THR B C 1
ATOM 2009 O O . THR B 1 76 ? 12.803 5.718 47.510 1.00 47.59 76 THR B O 1
ATOM 2013 N N . SER B 1 77 ? 11.036 5.680 48.900 1.00 46.27 77 SER B N 1
ATOM 2014 C CA . SER B 1 77 ? 11.757 6.315 49.989 1.00 51.50 77 SER B CA 1
ATOM 2015 C C . SER B 1 77 ? 12.703 5.318 50.670 1.00 45.96 77 SER B C 1
ATOM 2016 O O . SER B 1 77 ? 13.723 5.763 51.163 1.00 53.10 77 SER B O 1
ATOM 2019 N N . ASP B 1 78 ? 12.455 3.995 50.578 1.00 43.89 78 ASP B N 1
ATOM 2020 C CA . ASP B 1 78 ? 13.395 2.988 51.068 1.00 41.42 78 ASP B CA 1
ATOM 2021 C C . ASP B 1 78 ? 14.286 2.402 49.951 1.00 41.30 78 ASP B C 1
ATOM 2022 O O . ASP B 1 78 ? 14.833 1.298 50.087 1.00 38.05 78 ASP B O 1
ATOM 2027 N N . GLY B 1 79 ? 14.450 3.148 48.849 1.00 41.13 79 GLY B N 1
ATOM 2028 C CA . GLY B 1 79 ? 15.514 2.936 47.882 1.00 37.11 79 GLY B CA 1
ATOM 2029 C C . GLY B 1 79 ? 15.185 2.040 46.681 1.00 38.52 79 GLY B C 1
ATOM 2030 O O . GLY B 1 79 ? 16.084 1.782 45.885 1.00 38.17 79 GLY B O 1
ATOM 2031 N N . LYS B 1 80 ? 13.938 1.563 46.519 1.00 40.21 80 LYS B N 1
ATOM 2032 C CA . LYS B 1 80 ? 13.588 0.720 45.375 1.00 39.81 80 LYS B CA 1
ATOM 2033 C C . LYS B 1 80 ? 13.394 1.531 44.086 1.00 37.67 80 LYS B C 1
ATOM 2034 O O . LYS B 1 80 ? 12.890 2.655 44.102 1.00 36.73 80 LYS B O 1
ATOM 2040 N N . LEU B 1 81 ? 13.841 0.945 42.967 1.00 39.16 81 LEU B N 1
ATOM 2041 C CA . LEU B 1 81 ? 13.701 1.523 41.628 1.00 39.57 81 LEU B CA 1
ATOM 2042 C C . LEU B 1 81 ? 12.488 0.869 40.975 1.00 38.13 81 LEU B C 1
ATOM 2043 O O . LEU B 1 81 ? 12.430 -0.363 40.914 1.00 42.32 81 LEU B O 1
ATOM 2048 N N . GLN B 1 82 ? 11.527 1.679 40.516 1.00 37.67 82 GLN B N 1
ATOM 2049 C CA . GLN B 1 82 ? 10.218 1.159 40.127 1.00 37.66 82 GLN B CA 1
ATOM 2050 C C . GLN B 1 82 ? 9.595 2.046 39.062 1.00 37.67 82 GLN B C 1
ATOM 2051 O O . GLN B 1 82 ? 10.033 3.170 38.850 1.00 38.89 82 GLN B O 1
ATOM 2057 N N . VAL B 1 83 ? 8.535 1.549 38.416 1.00 46.32 83 VAL B N 1
ATOM 2058 C CA . VAL B 1 83 ? 7.895 2.330 37.367 1.00 46.05 83 VAL B CA 1
ATOM 2059 C C . VAL B 1 83 ? 7.054 3.431 38.001 1.00 43.98 83 VAL B C 1
ATOM 2060 O O . VAL B 1 83 ? 6.533 3.277 39.101 1.00 47.36 83 VAL B O 1
ATOM 2064 N N . LYS B 1 84 ? 6.916 4.521 37.254 1.00 41.05 84 LYS B N 1
ATOM 2065 C CA . LYS B 1 84 ? 6.102 5.658 37.637 1.00 42.39 84 LYS B CA 1
ATOM 2066 C C . LYS B 1 84 ? 4.879 5.696 36.702 1.00 42.11 84 LYS B C 1
ATOM 2067 O O . LYS B 1 84 ? 4.988 6.122 35.555 1.00 41.83 84 LYS B O 1
ATOM 2073 N N . ALA B 1 85 ? 3.717 5.235 37.193 1.00 43.04 85 ALA B N 1
ATOM 2074 C CA . ALA B 1 85 ? 2.497 5.088 36.409 1.00 45.84 85 ALA B CA 1
ATOM 2075 C C . ALA B 1 85 ? 1.775 6.414 36.197 1.00 50.50 85 ALA B C 1
ATOM 2076 O O . ALA B 1 85 ? 1.477 7.133 37.147 1.00 48.67 85 ALA B O 1
ATOM 2078 N N . GLY B 1 86 ? 1.418 6.679 34.935 1.00 47.49 86 GLY B N 1
ATOM 2079 C CA . GLY B 1 86 ? 0.625 7.850 34.595 1.00 48.14 86 GLY B CA 1
ATOM 2080 C C . GLY B 1 86 ? -0.747 7.484 34.036 1.00 47.53 86 GLY B C 1
ATOM 2081 O O . GLY B 1 86 ? -1.248 6.385 34.256 1.00 45.29 86 GLY B O 1
ATOM 2082 N N . ALA B 1 87 ? -1.336 8.420 33.291 1.00 49.89 87 ALA B N 1
ATOM 2083 C CA . ALA B 1 87 ? -2.685 8.261 32.767 1.00 48.95 87 ALA B CA 1
ATOM 2084 C C . ALA B 1 87 ? -2.808 6.976 31.933 1.00 42.92 87 ALA B C 1
ATOM 2085 O O . ALA B 1 87 ? -1.993 6.686 31.046 1.00 36.12 87 ALA B O 1
ATOM 2087 N N . GLY B 1 88 ? -3.814 6.181 32.311 1.00 37.93 88 GLY B N 1
ATOM 2088 C CA . GLY B 1 88 ? -4.186 4.957 31.628 1.00 36.67 88 GLY B CA 1
ATOM 2089 C C . GLY B 1 88 ? -3.516 3.703 32.177 1.00 34.61 88 GLY B C 1
ATOM 2090 O O . GLY B 1 88 ? -3.924 2.609 31.813 1.00 31.63 88 GLY B O 1
ATOM 2091 N N . VAL B 1 89 ? -2.509 3.862 33.050 1.00 38.38 89 VAL B N 1
ATOM 2092 C CA . VAL B 1 89 ? -1.693 2.754 33.507 1.00 35.29 89 VAL B CA 1
ATOM 2093 C C . VAL B 1 89 ? -2.028 2.419 34.951 1.00 39.38 89 VAL B C 1
ATOM 2094 O O . VAL B 1 89 ? -2.270 3.295 35.755 1.00 38.12 89 VAL B O 1
ATOM 2098 N N . ASP B 1 90 ? -2.029 1.129 35.273 1.00 47.25 90 ASP B N 1
ATOM 2099 C CA . ASP B 1 90 ? -2.393 0.653 36.598 1.00 49.37 90 ASP B CA 1
ATOM 2100 C C . ASP B 1 90 ? -1.419 -0.449 37.002 1.00 44.65 90 ASP B C 1
ATOM 2101 O O . ASP B 1 90 ? -0.726 -1.007 36.151 1.00 38.10 90 ASP B O 1
ATOM 2106 N N . ILE B 1 91 ? -1.380 -0.733 38.308 1.00 43.30 91 ILE B N 1
ATOM 2107 C CA . ILE B 1 91 ? -0.646 -1.859 38.867 1.00 41.73 91 ILE B CA 1
ATOM 2108 C C . ILE B 1 91 ? -1.662 -2.839 39.427 1.00 39.10 91 ILE B C 1
ATOM 2109 O O . ILE B 1 91 ? -2.428 -2.465 40.300 1.00 44.19 91 ILE B O 1
ATOM 2114 N N . ASP B 1 92 ? -1.626 -4.092 38.976 1.00 36.06 92 ASP B N 1
ATOM 2115 C CA . ASP B 1 92 ? -2.595 -5.062 39.427 1.00 38.31 92 ASP B CA 1
ATOM 2116 C C . ASP B 1 92 ? -2.131 -5.660 40.757 1.00 44.67 92 ASP B C 1
ATOM 2117 O O . ASP B 1 92 ? -1.116 -5.263 41.327 1.00 44.46 92 ASP B O 1
ATOM 2122 N N . ASN B 1 93 ? -2.897 -6.650 41.219 1.00 43.82 93 ASN B N 1
ATOM 2123 C CA . ASN B 1 93 ? -2.729 -7.228 42.535 1.00 43.54 93 ASN B CA 1
ATOM 2124 C C . ASN B 1 93 ? -1.437 -8.019 42.616 1.00 46.39 93 ASN B C 1
ATOM 2125 O O . ASN B 1 93 ? -0.903 -8.106 43.706 1.00 54.20 93 ASN B O 1
ATOM 2130 N N . ASN B 1 94 ? -0.940 -8.578 41.501 1.00 42.12 94 ASN B N 1
ATOM 2131 C CA . ASN B 1 94 ? 0.326 -9.295 41.508 1.00 39.28 94 ASN B CA 1
ATOM 2132 C C . ASN B 1 94 ? 1.467 -8.371 41.086 1.00 36.67 94 ASN B C 1
ATOM 2133 O O . ASN B 1 94 ? 2.495 -8.832 40.591 1.00 36.93 94 ASN B O 1
ATOM 2138 N N . ASN B 1 95 ? 1.271 -7.067 41.289 1.00 34.28 95 ASN B N 1
ATOM 2139 C CA . ASN B 1 95 ? 2.292 -6.065 41.035 1.00 38.86 95 ASN B CA 1
ATOM 2140 C C . ASN B 1 95 ? 2.628 -5.908 39.543 1.00 39.17 95 ASN B C 1
ATOM 2141 O O . ASN B 1 95 ? 3.714 -5.424 39.237 1.00 37.66 95 ASN B O 1
ATOM 2146 N N . ARG B 1 96 ? 1.743 -6.333 38.626 1.00 37.66 96 ARG B N 1
ATOM 2147 C CA A ARG B 1 96 ? 2.008 -6.264 37.194 0.50 38.78 96 ARG B CA 1
ATOM 2148 C CA B ARG B 1 96 ? 2.031 -6.252 37.201 0.50 38.89 96 ARG B CA 1
ATOM 2149 C C . ARG B 1 96 ? 1.541 -4.917 36.640 1.00 34.73 96 ARG B C 1
ATOM 2150 O O . ARG B 1 96 ? 0.539 -4.372 37.075 1.00 38.21 96 ARG B O 1
ATOM 2165 N N . ILE B 1 97 ? 2.252 -4.378 35.643 1.00 35.37 97 ILE B N 1
ATOM 2166 C CA A ILE B 1 97 ? 1.779 -3.172 34.982 0.50 37.10 97 ILE B CA 1
ATOM 2167 C CA B ILE B 1 97 ? 1.796 -3.180 34.946 0.50 34.85 97 ILE B CA 1
ATOM 2168 C C . ILE B 1 97 ? 0.626 -3.544 34.036 1.00 35.16 97 ILE B C 1
ATOM 2169 O O . ILE B 1 97 ? 0.696 -4.525 33.297 1.00 37.46 97 ILE B O 1
ATOM 2178 N N . THR B 1 98 ? -0.477 -2.786 34.134 1.00 32.76 98 THR B N 1
ATOM 2179 C CA . THR B 1 98 ? -1.685 -3.096 33.398 1.00 32.59 98 THR B CA 1
ATOM 2180 C C . THR B 1 98 ? -2.373 -1.793 32.999 1.00 33.21 98 THR B C 1
ATOM 2181 O O . THR B 1 98 ? -1.891 -0.693 33.255 1.00 30.86 98 THR B O 1
ATOM 2185 N N . ILE B 1 99 ? -3.477 -1.936 32.272 1.00 37.77 99 ILE B N 1
ATOM 2186 C CA . ILE B 1 99 ? -4.160 -0.802 31.694 1.00 35.69 99 ILE B CA 1
ATOM 2187 C C . ILE B 1 99 ? -5.418 -0.579 32.514 1.00 35.29 99 ILE B C 1
ATOM 2188 O O . ILE B 1 99 ? -6.099 -1.529 32.862 1.00 34.95 99 ILE B O 1
ATOM 2193 N N . LYS B 1 100 ? -5.735 0.670 32.803 1.00 37.42 100 LYS B N 1
ATOM 2194 C CA . LYS B 1 100 ? -6.964 0.966 33.516 1.00 43.40 100 LYS B CA 1
ATOM 2195 C C . LYS B 1 100 ? -8.078 1.278 32.515 1.00 40.60 100 LYS B C 1
ATOM 2196 O O . LYS B 1 100 ? -8.002 2.276 31.793 1.00 39.26 100 LYS B O 1
ATOM 2202 N N . SER B 1 101 ? -9.129 0.450 32.514 1.00 39.56 101 SER B N 1
ATOM 2203 C CA . SER B 1 101 ? -10.200 0.574 31.536 1.00 39.67 101 SER B CA 1
ATOM 2204 C C . SER B 1 101 ? -11.353 1.432 32.061 1.00 38.93 101 SER B C 1
ATOM 2205 O O . SER B 1 101 ? -11.908 1.168 33.116 1.00 40.27 101 SER B O 1
ATOM 2208 N N . GLY B 1 102 ? -11.712 2.465 31.292 1.00 36.00 102 GLY B N 1
ATOM 2209 C CA . GLY B 1 102 ? -12.971 3.169 31.424 1.00 31.22 102 GLY B CA 1
ATOM 2210 C C . GLY B 1 102 ? -14.043 2.616 30.483 1.00 33.08 102 GLY B C 1
ATOM 2211 O O . GLY B 1 102 ? -13.935 1.471 30.028 1.00 34.65 102 GLY B O 1
ATOM 2212 N N . HIS B 1 103 ? -15.102 3.412 30.253 1.00 29.77 103 HIS B N 1
ATOM 2213 C CA . HIS B 1 103 ? -16.278 2.979 29.499 1.00 30.91 103 HIS B CA 1
ATOM 2214 C C . HIS B 1 103 ? -15.937 2.673 28.035 1.00 31.59 103 HIS B C 1
ATOM 2215 O O . HIS B 1 103 ? -15.204 3.392 27.346 1.00 26.18 103 HIS B O 1
ATOM 2222 N N . GLY B 1 104 ? -16.452 1.537 27.586 1.00 29.92 104 GLY B N 1
ATOM 2223 C CA . GLY B 1 104 ? -16.275 1.100 26.222 1.00 27.80 104 GLY B CA 1
ATOM 2224 C C . GLY B 1 104 ? -15.131 0.120 26.085 1.00 25.33 104 GLY B C 1
ATOM 2225 O O . GLY B 1 104 ? -14.943 -0.455 25.022 1.00 24.73 104 GLY B O 1
ATOM 2226 N N . ILE B 1 105 ? -14.298 0.031 27.118 1.00 28.95 105 ILE B N 1
ATOM 2227 C CA . ILE B 1 105 ? -13.048 -0.701 27.006 1.00 28.86 105 ILE B CA 1
ATOM 2228 C C . ILE B 1 105 ? -13.093 -1.885 27.964 1.00 31.99 105 ILE B C 1
ATOM 2229 O O . ILE B 1 105 ? -13.523 -1.722 29.106 1.00 34.04 105 ILE B O 1
ATOM 2234 N N . LYS B 1 106 ? -12.552 -3.016 27.489 1.00 30.78 106 LYS B N 1
ATOM 2235 C CA . LYS B 1 106 ? -12.295 -4.194 28.289 1.00 30.79 106 LYS B CA 1
ATOM 2236 C C . LYS B 1 106 ? -10.796 -4.527 28.166 1.00 34.04 106 LYS B C 1
ATOM 2237 O O . LYS B 1 106 ? -10.153 -4.412 27.101 1.00 27.91 106 LYS B O 1
ATOM 2243 N N . VAL B 1 107 ? -10.206 -4.919 29.292 1.00 34.13 107 VAL B N 1
ATOM 2244 C CA . VAL B 1 107 ? -8.802 -5.303 29.345 1.00 38.41 107 VAL B CA 1
ATOM 2245 C C . VAL B 1 107 ? -8.702 -6.680 29.976 1.00 40.38 107 VAL B C 1
ATOM 2246 O O . VAL B 1 107 ? -9.027 -6.817 31.146 1.00 41.52 107 VAL B O 1
ATOM 2250 N N . ASP B 1 108 ? -8.238 -7.668 29.213 1.00 41.56 108 ASP B N 1
ATOM 2251 C CA . ASP B 1 108 ? -8.083 -9.016 29.731 1.00 39.46 108 ASP B CA 1
ATOM 2252 C C . ASP B 1 108 ? -6.879 -9.669 29.058 1.00 39.27 108 ASP B C 1
ATOM 2253 O O . ASP B 1 108 ? -5.985 -8.991 28.527 1.00 37.14 108 ASP B O 1
ATOM 2258 N N . GLY B 1 109 ? -6.891 -11.004 29.037 1.00 40.09 109 GLY B N 1
ATOM 2259 C CA . GLY B 1 109 ? -5.820 -11.803 28.463 1.00 38.16 109 GLY B CA 1
ATOM 2260 C C . GLY B 1 109 ? -5.628 -11.567 26.972 1.00 39.58 109 GLY B C 1
ATOM 2261 O O . GLY B 1 109 ? -4.534 -11.801 26.452 1.00 40.07 109 GLY B O 1
ATOM 2262 N N . ASN B 1 110 ? -6.681 -11.112 26.280 1.00 41.85 110 ASN B N 1
ATOM 2263 C CA . ASN B 1 110 ? -6.590 -10.878 24.846 1.00 43.79 110 ASN B CA 1
ATOM 2264 C C . ASN B 1 110 ? -6.023 -9.484 24.537 1.00 45.25 110 ASN B C 1
ATOM 2265 O O . ASN B 1 110 ? -5.841 -9.128 23.369 1.00 49.69 110 ASN B O 1
ATOM 2270 N N . GLY B 1 111 ? -5.786 -8.673 25.580 1.00 40.72 111 GLY B N 1
ATOM 2271 C CA . GLY B 1 111 ? -5.274 -7.321 25.421 1.00 35.89 111 GLY B CA 1
ATOM 2272 C C . GLY B 1 111 ? -6.376 -6.297 25.667 1.00 33.33 111 GLY B C 1
ATOM 2273 O O . GLY B 1 111 ? -7.296 -6.549 26.428 1.00 38.58 111 GLY B O 1
ATOM 2274 N N . ILE B 1 112 ? -6.238 -5.123 25.062 1.00 30.97 112 ILE B N 1
ATOM 2275 C CA . ILE B 1 112 ? -7.215 -4.062 25.183 1.00 27.33 112 ILE B CA 1
ATOM 2276 C C . ILE B 1 112 ? -8.190 -4.293 24.056 1.00 23.95 112 ILE B C 1
ATOM 2277 O O . ILE B 1 112 ? -7.789 -4.319 22.906 1.00 27.22 112 ILE B O 1
ATOM 2282 N N . SER B 1 113 ? -9.468 -4.401 24.375 1.00 24.82 113 SER B N 1
ATOM 2283 C CA . SER B 1 113 ? -10.485 -4.542 23.344 1.00 23.40 113 SER B CA 1
ATOM 2284 C C . SER B 1 113 ? -11.634 -3.582 23.591 1.00 20.68 113 SER B C 1
ATOM 2285 O O . SER B 1 113 ? -11.726 -2.949 24.640 1.00 22.01 113 SER B O 1
ATOM 2288 N N . VAL B 1 114 ? -12.564 -3.538 22.634 1.00 23.95 114 VAL B N 1
ATOM 2289 C CA . VAL B 1 114 ? -13.736 -2.695 22.753 1.00 22.80 114 VAL B CA 1
ATOM 2290 C C . VAL B 1 114 ? -14.841 -3.546 23.333 1.00 22.82 114 VAL B C 1
ATOM 2291 O O . VAL B 1 114 ? -15.113 -4.593 22.774 1.00 20.79 114 VAL B O 1
ATOM 2295 N N . LYS B 1 115 ? -15.455 -3.075 24.425 1.00 24.12 115 LYS B N 1
ATOM 2296 C CA . LYS B 1 115 ? -16.610 -3.736 25.008 1.00 27.37 115 LYS B CA 1
ATOM 2297 C C . LYS B 1 115 ? -17.849 -3.454 24.156 1.00 29.18 115 LYS B C 1
ATOM 2298 O O . LYS B 1 115 ? -18.318 -2.321 24.067 1.00 28.73 115 LYS B O 1
ATOM 2304 N N . PRO B 1 116 ? -18.416 -4.477 23.484 1.00 27.95 116 PRO B N 1
ATOM 2305 C CA . PRO B 1 116 ? -19.630 -4.298 22.693 1.00 26.97 116 PRO B CA 1
ATOM 2306 C C . PRO B 1 116 ? -20.918 -4.151 23.493 1.00 29.14 116 PRO B C 1
ATOM 2307 O O . PRO B 1 116 ? -21.222 -4.920 24.386 1.00 34.24 116 PRO B O 1
ATOM 2311 N N . GLY B 1 117 ? -21.692 -3.139 23.166 1.00 29.50 117 GLY B N 1
ATOM 2312 C CA . GLY B 1 117 ? -23.015 -3.023 23.732 1.00 29.38 117 GLY B CA 1
ATOM 2313 C C . GLY B 1 117 ? -24.080 -3.274 22.670 1.00 27.26 117 GLY B C 1
ATOM 2314 O O . GLY B 1 117 ? -23.866 -3.944 21.657 1.00 25.36 117 GLY B O 1
ATOM 2315 N N . SER B 1 118 ? -25.198 -2.604 22.882 1.00 27.26 118 SER B N 1
ATOM 2316 C CA . SER B 1 118 ? -26.346 -2.740 22.014 1.00 28.99 118 SER B CA 1
ATOM 2317 C C . SER B 1 118 ? -26.050 -2.231 20.602 1.00 24.87 118 SER B C 1
ATOM 2318 O O . SER B 1 118 ? -25.649 -1.088 20.425 1.00 23.19 118 SER B O 1
ATOM 2321 N N . GLY B 1 119 ? -26.199 -3.104 19.621 1.00 23.82 119 GLY B N 1
ATOM 2322 C CA . GLY B 1 119 ? -26.137 -2.746 18.210 1.00 24.90 119 GLY B CA 1
ATOM 2323 C C . GLY B 1 119 ? -24.717 -2.752 17.648 1.00 21.44 119 GLY B C 1
ATOM 2324 O O . GLY B 1 119 ? -24.484 -2.311 16.518 1.00 21.83 119 GLY B O 1
ATOM 2325 N N . ILE B 1 120 ? -23.795 -3.284 18.450 1.00 21.79 120 ILE B N 1
ATOM 2326 C CA . ILE B 1 120 ? -22.384 -3.346 18.150 1.00 20.60 120 ILE B CA 1
ATOM 2327 C C . ILE B 1 120 ? -21.892 -4.787 18.310 1.00 23.46 120 ILE B C 1
ATOM 2328 O O . ILE B 1 120 ? -22.310 -5.481 19.242 1.00 21.53 120 ILE B O 1
ATOM 2333 N N . LYS B 1 121 ? -21.085 -5.233 17.323 1.00 24.33 121 LYS B N 1
ATOM 2334 C CA . LYS B 1 121 ? -20.279 -6.437 17.424 1.00 25.30 121 LYS B CA 1
ATOM 2335 C C . LYS B 1 121 ? -18.830 -6.106 17.098 1.00 22.31 121 LYS B C 1
ATOM 2336 O O . LYS B 1 121 ? -18.492 -5.470 16.099 1.00 27.49 121 LYS B O 1
ATOM 2342 N N . VAL B 1 122 ? -17.971 -6.614 17.938 1.00 22.80 122 VAL B N 1
ATOM 2343 C CA . VAL B 1 122 ? -16.543 -6.441 17.818 1.00 28.08 122 VAL B CA 1
ATOM 2344 C C . VAL B 1 122 ? -15.945 -7.767 17.338 1.00 31.88 122 VAL B C 1
ATOM 2345 O O . VAL B 1 122 ? -16.316 -8.807 17.846 1.00 29.90 122 VAL B O 1
ATOM 2349 N N . ASP B 1 123 ? -15.013 -7.709 16.387 1.00 32.31 123 ASP B N 1
ATOM 2350 C CA . ASP B 1 123 ? -14.329 -8.870 15.840 1.00 29.36 123 ASP B CA 1
ATOM 2351 C C . ASP B 1 123 ? -13.000 -8.396 15.261 1.00 29.37 123 ASP B C 1
ATOM 2352 O O . ASP B 1 123 ? -12.606 -7.234 15.439 1.00 32.07 123 ASP B O 1
ATOM 2357 N N . SER B 1 124 ? -12.325 -9.256 14.495 1.00 29.09 124 SER B N 1
ATOM 2358 C CA . SER B 1 124 ? -11.003 -8.887 13.993 1.00 33.33 124 SER B CA 1
ATOM 2359 C C . SER B 1 124 ? -11.065 -7.703 13.003 1.00 29.28 124 SER B C 1
ATOM 2360 O O . SER B 1 124 ? -10.078 -6.999 12.845 1.00 29.06 124 SER B O 1
ATOM 2363 N N . ASN B 1 125 ? -12.202 -7.485 12.322 1.00 27.39 125 ASN B N 1
ATOM 2364 C CA . ASN B 1 125 ? -12.346 -6.355 11.424 1.00 25.31 125 ASN B CA 1
ATOM 2365 C C . ASN B 1 125 ? -12.539 -5.044 12.204 1.00 25.02 125 ASN B C 1
ATOM 2366 O O . ASN B 1 125 ? -12.378 -3.961 11.662 1.00 27.34 125 ASN B O 1
ATOM 2371 N N . GLY B 1 126 ? -12.960 -5.147 13.460 1.00 23.51 126 GLY B N 1
ATOM 2372 C CA . GLY B 1 126 ? -12.981 -4.036 14.393 1.00 22.49 126 GLY B CA 1
ATOM 2373 C C . GLY B 1 126 ? -14.354 -3.908 15.028 1.00 21.80 126 GLY B C 1
ATOM 2374 O O . GLY B 1 126 ? -15.032 -4.891 15.300 1.00 20.54 126 GLY B O 1
ATOM 2375 N N . VAL B 1 127 ? -14.758 -2.654 15.227 1.00 22.50 127 VAL B N 1
ATOM 2376 C CA . VAL B 1 127 ? -16.062 -2.343 15.745 1.00 19.23 127 VAL B CA 1
ATOM 2377 C C . VAL B 1 127 ? -16.990 -2.294 14.537 1.00 19.32 127 VAL B C 1
ATOM 2378 O O . VAL B 1 127 ? -16.670 -1.652 13.553 1.00 19.14 127 VAL B O 1
ATOM 2382 N N . ASN B 1 128 ? -18.108 -3.022 14.639 1.00 18.57 128 ASN B N 1
ATOM 2383 C CA . ASN B 1 128 ? -19.107 -3.156 13.612 1.00 18.08 128 ASN B CA 1
ATOM 2384 C C . ASN B 1 128 ? -20.468 -2.872 14.211 1.00 18.28 128 ASN B C 1
ATOM 2385 O O . ASN B 1 128 ? -20.740 -3.176 15.380 1.00 21.24 128 ASN B O 1
ATOM 2390 N N . VAL B 1 129 ? -21.341 -2.403 13.344 1.00 17.70 129 VAL B N 1
ATOM 2391 C CA . VAL B 1 129 ? -22.739 -2.237 13.652 1.00 20.79 129 VAL B CA 1
ATOM 2392 C C . VAL B 1 129 ? -23.451 -3.592 13.429 1.00 21.01 129 VAL B C 1
ATOM 2393 O O . VAL B 1 129 ? -23.302 -4.241 12.385 1.00 15.80 129 VAL B O 1
ATOM 2397 N N . ASN B 1 130 ? -24.283 -3.939 14.420 1.00 18.37 130 ASN B N 1
ATOM 2398 C CA . ASN B 1 130 ? -25.149 -5.099 14.335 1.00 19.98 130 ASN B CA 1
ATOM 2399 C C . ASN B 1 130 ? -26.602 -4.649 14.334 1.00 17.65 130 ASN B C 1
ATOM 2400 O O . ASN B 1 130 ? -27.159 -4.351 15.355 1.00 20.93 130 ASN B O 1
ATOM 2405 N N . ILE B 1 131 ? -27.229 -4.665 13.178 1.00 20.37 131 ILE B N 1
ATOM 2406 C CA . ILE B 1 131 ? -28.557 -4.150 13.017 1.00 22.92 131 ILE B CA 1
ATOM 2407 C C . ILE B 1 131 ? -29.605 -5.012 13.729 1.00 24.63 131 ILE B C 1
ATOM 2408 O O . ILE B 1 131 ? -30.687 -4.508 13.959 1.00 24.56 131 ILE B O 1
ATOM 2413 N N . ASP B 1 132 ? -29.306 -6.268 14.074 1.00 26.69 132 ASP B N 1
ATOM 2414 C CA . ASP B 1 132 ? -30.274 -7.138 14.759 1.00 30.60 132 ASP B CA 1
ATOM 2415 C C . ASP B 1 132 ? -30.835 -6.487 16.011 1.00 26.83 132 ASP B C 1
ATOM 2416 O O . ASP B 1 132 ? -32.009 -6.633 16.313 1.00 32.77 132 ASP B O 1
ATOM 2421 N N . ASP B 1 133 ? -30.022 -5.676 16.664 1.00 26.61 133 ASP B N 1
ATOM 2422 C CA . ASP B 1 133 ? -30.385 -5.116 17.946 1.00 26.67 133 ASP B CA 1
ATOM 2423 C C . ASP B 1 133 ? -31.310 -3.908 17.809 1.00 25.93 133 ASP B C 1
ATOM 2424 O O . ASP B 1 133 ? -31.936 -3.575 18.804 1.00 26.35 133 ASP B O 1
ATOM 2429 N N . PHE B 1 134 ? -31.463 -3.292 16.616 1.00 24.97 134 PHE B N 1
ATOM 2430 C CA . PHE B 1 134 ? -32.189 -2.009 16.547 1.00 24.49 134 PHE B CA 1
ATOM 2431 C C . PHE B 1 134 ? -33.033 -1.788 15.284 1.00 23.77 134 PHE B C 1
ATOM 2432 O O . PHE B 1 134 ? -33.700 -0.769 15.220 1.00 25.70 134 PHE B O 1
ATOM 2440 N N . TRP B 1 135 ? -33.037 -2.696 14.289 1.00 22.49 135 TRP B N 1
ATOM 2441 C CA . TRP B 1 135 ? -33.666 -2.400 13.015 1.00 22.19 135 TRP B CA 1
ATOM 2442 C C . TRP B 1 135 ? -35.174 -2.340 13.189 1.00 23.84 135 TRP B C 1
ATOM 2443 O O . TRP B 1 135 ? -35.854 -1.625 12.470 1.00 23.44 135 TRP B O 1
ATOM 2454 N N . GLU B 1 136 ? -35.708 -3.153 14.093 1.00 24.01 136 GLU B N 1
ATOM 2455 C CA . GLU B 1 136 ? -37.132 -3.091 14.372 1.00 25.26 136 GLU B CA 1
ATOM 2456 C C . GLU B 1 136 ? -37.546 -1.732 14.946 1.00 21.72 136 GLU B C 1
ATOM 2457 O O . GLU B 1 136 ? -38.617 -1.267 14.600 1.00 21.98 136 GLU B O 1
ATOM 2463 N N . GLU B 1 137 ? -36.737 -1.150 15.837 1.00 22.13 137 GLU B N 1
ATOM 2464 C CA A GLU B 1 137 ? -37.036 0.136 16.447 0.35 24.66 137 GLU B CA 1
ATOM 2465 C CA B GLU B 1 137 ? -37.009 0.140 16.450 0.35 24.51 137 GLU B CA 1
ATOM 2466 C CA C GLU B 1 137 ? -37.087 0.126 16.434 0.30 24.65 137 GLU B CA 1
ATOM 2467 C C . GLU B 1 137 ? -37.033 1.229 15.379 1.00 26.01 137 GLU B C 1
ATOM 2468 O O . GLU B 1 137 ? -37.813 2.185 15.456 1.00 26.45 137 GLU B O 1
ATOM 2484 N N . ILE B 1 138 ? -36.132 1.098 14.384 1.00 24.95 138 ILE B N 1
ATOM 2485 C CA . ILE B 1 138 ? -36.052 2.081 13.331 1.00 22.71 138 ILE B CA 1
ATOM 2486 C C . ILE B 1 138 ? -37.311 1.934 12.488 1.00 24.44 138 ILE B C 1
ATOM 2487 O O . ILE B 1 138 ? -37.957 2.934 12.150 1.00 23.58 138 ILE B O 1
ATOM 2492 N N . ARG B 1 139 ? -37.668 0.684 12.172 1.00 23.68 139 ARG B N 1
ATOM 2493 C CA . ARG B 1 139 ? -38.857 0.419 11.396 1.00 22.33 139 ARG B CA 1
ATOM 2494 C C . ARG B 1 139 ? -40.075 1.062 12.058 1.00 22.74 139 ARG B C 1
ATOM 2495 O O . ARG B 1 139 ? -40.948 1.558 11.347 1.00 24.52 139 ARG B O 1
ATOM 2503 N N . ASN B 1 140 ? -40.201 0.879 13.384 1.00 24.24 140 ASN B N 1
ATOM 2504 C CA . ASN B 1 140 ? -41.351 1.333 14.137 1.00 25.38 140 ASN B CA 1
ATOM 2505 C C . ASN B 1 140 ? -41.409 2.873 14.190 1.00 26.14 140 ASN B C 1
ATOM 2506 O O . ASN B 1 140 ? -42.482 3.437 14.260 1.00 29.45 140 ASN B O 1
ATOM 2511 N N . LYS B 1 141 ? -40.271 3.553 14.091 1.00 25.75 141 LYS B N 1
ATOM 2512 C CA . LYS B 1 141 ? -40.238 5.005 13.999 1.00 29.74 141 LYS B CA 1
ATOM 2513 C C . LYS B 1 141 ? -40.673 5.492 12.618 1.00 28.07 141 LYS B C 1
ATOM 2514 O O . LYS B 1 141 ? -40.948 6.684 12.426 1.00 25.37 141 LYS B O 1
ATOM 2520 N N . ILE B 1 142 ? -40.673 4.584 11.636 1.00 27.16 142 ILE B N 1
ATOM 2521 C CA . ILE B 1 142 ? -41.042 4.970 10.288 1.00 27.54 142 ILE B CA 1
ATOM 2522 C C . ILE B 1 142 ? -42.480 4.555 10.000 1.00 25.58 142 ILE B C 1
ATOM 2523 O O . ILE B 1 142 ? -43.244 5.291 9.409 1.00 26.17 142 ILE B O 1
ATOM 2528 N N . MET B 1 143 ? -42.818 3.313 10.328 1.00 28.14 143 MET B N 1
ATOM 2529 C CA . MET B 1 143 ? -44.091 2.750 9.916 1.00 28.04 143 MET B CA 1
ATOM 2530 C C . MET B 1 143 ? -44.855 2.339 11.172 1.00 29.54 143 MET B C 1
ATOM 2531 O O . MET B 1 143 ? -44.428 1.441 11.878 1.00 32.96 143 MET B O 1
ATOM 2536 N N . PRO B 1 144 ? -46.036 2.912 11.430 1.00 25.89 144 PRO B N 1
ATOM 2537 C CA . PRO B 1 144 ? -46.838 2.493 12.567 1.00 26.94 144 PRO B CA 1
ATOM 2538 C C . PRO B 1 144 ? -47.476 1.109 12.388 1.00 26.20 144 PRO B C 1
ATOM 2539 O O . PRO B 1 144 ? -47.672 0.614 11.281 1.00 24.76 144 PRO B O 1
ATOM 2543 N N . LYS B 1 145 ? -47.793 0.508 13.530 1.00 26.07 145 LYS B N 1
ATOM 2544 C CA . LYS B 1 145 ? -48.739 -0.589 13.625 1.00 26.05 145 LYS B CA 1
ATOM 2545 C C . LYS B 1 145 ? -50.008 -0.182 12.882 1.00 22.81 145 LYS B C 1
ATOM 2546 O O . LYS B 1 145 ? -50.420 0.967 12.971 1.00 24.65 145 LYS B O 1
ATOM 2552 N N . GLY B 1 146 ? -50.546 -1.081 12.050 1.00 22.33 146 GLY B N 1
ATOM 2553 C CA . GLY B 1 146 ? -51.688 -0.798 11.206 1.00 21.33 146 GLY B CA 1
ATOM 2554 C C . GLY B 1 146 ? -51.317 -0.454 9.760 1.00 22.88 146 GLY B C 1
ATOM 2555 O O . GLY B 1 146 ? -52.204 -0.395 8.892 1.00 21.36 146 GLY B O 1
ATOM 2556 N N . THR B 1 147 ? -50.031 -0.169 9.515 1.00 20.34 147 THR B N 1
ATOM 2557 C CA . THR B 1 147 ? -49.607 0.126 8.153 1.00 21.63 147 THR B CA 1
ATOM 2558 C C . THR B 1 147 ? -49.901 -1.085 7.282 1.00 20.98 147 THR B C 1
ATOM 2559 O O . THR B 1 147 ? -49.498 -2.196 7.633 1.00 19.16 147 THR B O 1
ATOM 2563 N N . MET B 1 148 ? -50.512 -0.816 6.125 1.00 22.27 148 MET B N 1
ATOM 2564 C CA . MET B 1 148 ? -50.759 -1.805 5.093 1.00 23.55 148 MET B CA 1
ATOM 2565 C C . MET B 1 148 ? -49.923 -1.507 3.852 1.00 23.09 148 MET B C 1
ATOM 2566 O O . MET B 1 148 ? -49.905 -0.377 3.391 1.00 26.05 148 MET B O 1
ATOM 2571 N N . LEU B 1 149 ? -49.332 -2.551 3.266 1.00 21.70 149 LEU B N 1
ATOM 2572 C CA . LEU B 1 149 ? -48.554 -2.429 2.045 1.00 19.67 149 LEU B CA 1
ATOM 2573 C C . LEU B 1 149 ? -49.029 -3.455 1.038 1.00 21.14 149 LEU B C 1
ATOM 2574 O O . LEU B 1 149 ? -49.167 -4.628 1.335 1.00 23.34 149 LEU B O 1
ATOM 2579 N N . PRO B 1 150 ? -49.153 -3.043 -0.236 1.00 22.61 150 PRO B N 1
ATOM 2580 C CA . PRO B 1 150 ? -49.427 -3.982 -1.313 1.00 20.67 150 PRO B CA 1
ATOM 2581 C C . PRO B 1 150 ? -48.172 -4.615 -1.900 1.00 21.60 150 PRO B C 1
ATOM 2582 O O . PRO B 1 150 ? -47.193 -3.923 -2.157 1.00 21.25 150 PRO B O 1
ATOM 2586 N N . ILE B 1 151 ? -48.209 -5.948 -2.106 1.00 24.86 151 ILE B N 1
ATOM 2587 C CA . ILE B 1 151 ? -47.108 -6.693 -2.705 1.00 24.28 151 ILE B CA 1
ATOM 2588 C C . ILE B 1 151 ? -47.576 -7.273 -4.013 1.00 20.74 151 ILE B C 1
ATOM 2589 O O . ILE B 1 151 ? -48.622 -7.903 -4.089 1.00 22.60 151 ILE B O 1
ATOM 2594 N N . TYR B 1 152 ? -46.837 -6.945 -5.053 1.00 19.49 152 TYR B N 1
ATOM 2595 C CA . TYR B 1 152 ? -47.111 -7.454 -6.377 1.00 21.46 152 TYR B CA 1
ATOM 2596 C C . TYR B 1 152 ? -46.424 -8.802 -6.508 1.00 24.63 152 TYR B C 1
ATOM 2597 O O . TYR B 1 152 ? -45.224 -8.877 -6.307 1.00 27.00 152 TYR B O 1
ATOM 2606 N N . GLY B 1 153 ? -47.204 -9.856 -6.752 1.00 32.82 153 GLY B N 1
ATOM 2607 C CA . GLY B 1 153 ? -46.664 -11.191 -7.036 1.00 38.26 153 GLY B CA 1
ATOM 2608 C C . GLY B 1 153 ? -46.965 -11.666 -8.450 1.00 33.86 153 GLY B C 1
ATOM 2609 O O . GLY B 1 153 ? -48.117 -11.634 -8.883 1.00 34.90 153 GLY B O 1
ATOM 2610 N N . THR B 1 154 ? -45.928 -12.062 -9.175 1.00 46.21 154 THR B N 1
ATOM 2611 C CA . THR B 1 154 ? -46.099 -12.365 -10.593 1.00 61.48 154 THR B CA 1
ATOM 2612 C C . THR B 1 154 ? -47.050 -13.543 -10.713 1.00 62.35 154 THR B C 1
ATOM 2613 O O . THR B 1 154 ? -47.925 -13.449 -11.568 1.00 84.02 154 THR B O 1
ATOM 2617 N N . PRO B 1 155 ? -46.912 -14.671 -9.960 1.00 40.85 155 PRO B N 1
ATOM 2618 C CA . PRO B 1 155 ? -48.071 -15.227 -9.242 1.00 35.69 155 PRO B CA 1
ATOM 2619 C C . PRO B 1 155 ? -48.058 -15.055 -7.726 1.00 27.26 155 PRO B C 1
ATOM 2620 O O . PRO B 1 155 ? -49.091 -14.816 -7.110 1.00 36.56 155 PRO B O 1
ATOM 2624 N N . ASN B 1 156 ? -46.933 -15.293 -7.092 1.00 30.80 156 ASN B N 1
ATOM 2625 C CA . ASN B 1 156 ? -46.874 -15.332 -5.640 1.00 33.91 156 ASN B CA 1
ATOM 2626 C C . ASN B 1 156 ? -46.213 -14.065 -5.122 1.00 30.51 156 ASN B C 1
ATOM 2627 O O . ASN B 1 156 ? -45.303 -13.541 -5.755 1.00 32.21 156 ASN B O 1
ATOM 2632 N N . PRO B 1 157 ? -46.640 -13.558 -3.953 1.00 27.47 157 PRO B N 1
ATOM 2633 C CA . PRO B 1 157 ? -45.964 -12.422 -3.326 1.00 33.27 157 PRO B CA 1
ATOM 2634 C C . PRO B 1 157 ? -44.684 -12.922 -2.685 1.00 32.85 157 PRO B C 1
ATOM 2635 O O . PRO B 1 157 ? -44.655 -14.078 -2.310 1.00 29.20 157 PRO B O 1
ATOM 2639 N N . SER B 1 158 ? -43.685 -12.035 -2.523 1.00 33.18 158 SER B N 1
ATOM 2640 C CA . SER B 1 158 ? -42.525 -12.313 -1.704 1.00 30.63 158 SER B CA 1
ATOM 2641 C C . SER B 1 158 ? -43.011 -12.735 -0.323 1.00 32.23 158 SER B C 1
ATOM 2642 O O . SER B 1 158 ? -44.206 -12.632 -0.021 1.00 33.86 158 SER B O 1
ATOM 2645 N N . ALA B 1 159 ? -42.087 -13.237 0.498 1.00 29.06 159 ALA B N 1
ATOM 2646 C CA . ALA B 1 159 ? -42.438 -13.712 1.832 1.00 29.30 159 ALA B CA 1
ATOM 2647 C C . ALA B 1 159 ? -42.587 -12.530 2.769 1.00 28.12 159 ALA B C 1
ATOM 2648 O O . ALA B 1 159 ? -41.889 -11.526 2.589 1.00 36.16 159 ALA B O 1
ATOM 2650 N N . LEU B 1 160 ? -43.396 -12.742 3.809 1.00 27.65 160 LEU B N 1
ATOM 2651 C CA . LEU B 1 160 ? -43.687 -11.772 4.841 1.00 25.15 160 LEU B CA 1
ATOM 2652 C C . LEU B 1 160 ? -42.439 -11.441 5.617 1.00 26.93 160 LEU B C 1
ATOM 2653 O O . LEU B 1 160 ? -41.840 -12.340 6.182 1.00 33.07 160 LEU B O 1
ATOM 2658 N N . PRO B 1 161 ? -42.040 -10.160 5.723 1.00 26.28 161 PRO B N 1
ATOM 2659 C CA . PRO B 1 161 ? -40.997 -9.781 6.678 1.00 25.82 161 PRO B CA 1
ATOM 2660 C C . PRO B 1 161 ? -41.525 -9.914 8.104 1.00 22.99 161 PRO B C 1
ATOM 2661 O O . PRO B 1 161 ? -42.728 -9.943 8.347 1.00 23.72 161 PRO B O 1
ATOM 2665 N N . THR B 1 162 ? -40.600 -9.958 9.036 1.00 21.46 162 THR B N 1
ATOM 2666 C CA . THR B 1 162 ? -40.907 -10.112 10.427 1.00 22.20 162 THR B CA 1
ATOM 2667 C C . THR B 1 162 ? -41.733 -8.914 10.857 1.00 25.83 162 THR B C 1
ATOM 2668 O O . THR B 1 162 ? -41.352 -7.770 10.608 1.00 23.88 162 THR B O 1
ATOM 2672 N N . GLY B 1 163 ? -42.867 -9.236 11.493 1.00 25.35 163 GLY B N 1
ATOM 2673 C CA . GLY B 1 163 ? -43.756 -8.283 12.122 1.00 22.32 163 GLY B CA 1
ATOM 2674 C C . GLY B 1 163 ? -44.995 -8.026 11.269 1.00 21.92 163 GLY B C 1
ATOM 2675 O O . GLY B 1 163 ? -45.798 -7.193 11.665 1.00 24.07 163 GLY B O 1
ATOM 2676 N N . TRP B 1 164 ? -45.089 -8.671 10.093 1.00 19.61 164 TRP B N 1
ATOM 2677 C CA . TRP B 1 164 ? -46.207 -8.478 9.193 1.00 22.93 164 TRP B CA 1
ATOM 2678 C C . TRP B 1 164 ? -47.024 -9.776 9.011 1.00 22.36 164 TRP B C 1
ATOM 2679 O O . TRP B 1 164 ? -46.504 -10.852 9.175 1.00 23.12 164 TRP B O 1
ATOM 2690 N N . GLU B 1 165 ? -48.269 -9.636 8.562 1.00 21.10 165 GLU B N 1
ATOM 2691 C CA . GLU B 1 165 ? -49.188 -10.713 8.249 1.00 23.50 165 GLU B CA 1
ATOM 2692 C C . GLU B 1 165 ? -50.022 -10.324 7.049 1.00 20.75 165 GLU B C 1
ATOM 2693 O O . GLU B 1 165 ? -50.244 -9.137 6.820 1.00 23.17 165 GLU B O 1
ATOM 2699 N N . TRP B 1 166 ? -50.541 -11.318 6.347 1.00 20.48 166 TRP B N 1
ATOM 2700 C CA . TRP B 1 166 ? -51.488 -11.107 5.261 1.00 22.44 166 TRP B CA 1
ATOM 2701 C C . TRP B 1 166 ? -52.821 -10.622 5.815 1.00 23.82 166 TRP B C 1
ATOM 2702 O O . TRP B 1 166 ? -53.120 -10.857 6.995 1.00 29.22 166 TRP B O 1
ATOM 2713 N N . CYS B 1 167 ? -53.533 -9.828 4.989 1.00 23.25 167 CYS B N 1
ATOM 2714 C CA . CYS B 1 167 ? -54.830 -9.270 5.322 1.00 25.49 167 CYS B CA 1
ATOM 2715 C C . CYS B 1 167 ? -55.935 -10.277 5.003 1.00 31.49 167 CYS B C 1
ATOM 2716 O O . CYS B 1 167 ? -56.629 -10.139 3.993 1.00 32.74 167 CYS B O 1
ATOM 2719 N N . ASP B 1 168 ? -56.085 -11.271 5.893 1.00 33.47 168 ASP B N 1
ATOM 2720 C CA . ASP B 1 168 ? -56.963 -12.412 5.667 1.00 37.61 168 ASP B CA 1
ATOM 2721 C C . ASP B 1 168 ? -58.040 -12.507 6.742 1.00 40.19 168 ASP B C 1
ATOM 2722 O O . ASP B 1 168 ? -58.525 -13.591 7.033 1.00 47.43 168 ASP B O 1
ATOM 2727 N N . GLY B 1 169 ? -58.362 -11.398 7.406 1.00 39.48 169 GLY B N 1
ATOM 2728 C CA . GLY B 1 169 ? -59.512 -11.373 8.290 1.00 40.98 169 GLY B CA 1
ATOM 2729 C C . GLY B 1 169 ? -59.320 -12.034 9.661 1.00 44.78 169 GLY B C 1
ATOM 2730 O O . GLY B 1 169 ? -60.247 -11.961 10.466 1.00 42.63 169 GLY B O 1
ATOM 2731 N N . LYS B 1 170 ? -58.138 -12.609 9.961 1.00 46.41 170 LYS B N 1
ATOM 2732 C CA A LYS B 1 170 ? -57.898 -13.299 11.222 0.80 44.45 170 LYS B CA 1
ATOM 2733 C CA B LYS B 1 170 ? -57.915 -13.292 11.227 0.20 43.65 170 LYS B CA 1
ATOM 2734 C C . LYS B 1 170 ? -57.367 -12.315 12.263 1.00 48.63 170 LYS B C 1
ATOM 2735 O O . LYS B 1 170 ? -56.723 -11.333 11.918 1.00 49.77 170 LYS B O 1
ATOM 2746 N N . ASP B 1 171 ? -57.641 -12.593 13.544 1.00 44.15 171 ASP B N 1
ATOM 2747 C CA . ASP B 1 171 ? -57.152 -11.815 14.679 1.00 46.98 171 ASP B CA 1
ATOM 2748 C C . ASP B 1 171 ? -57.334 -10.303 14.476 1.00 49.60 171 ASP B C 1
ATOM 2749 O O . ASP B 1 171 ? -56.555 -9.482 14.972 1.00 45.04 171 ASP B O 1
ATOM 2754 N N . GLY B 1 172 ? -58.460 -9.909 13.883 1.00 54.35 172 GLY B N 1
ATOM 2755 C CA . GLY B 1 172 ? -58.808 -8.499 13.825 1.00 48.64 172 GLY B CA 1
ATOM 2756 C C . GLY B 1 172 ? -58.191 -7.832 12.597 1.00 50.87 172 GLY B C 1
ATOM 2757 O O . GLY B 1 172 ? -58.288 -6.614 12.433 1.00 48.91 172 GLY B O 1
ATOM 2758 N N . ARG B 1 173 ? -57.549 -8.645 11.750 1.00 42.31 173 ARG B N 1
ATOM 2759 C CA . ARG B 1 173 ? -56.888 -8.120 10.584 1.00 37.15 173 ARG B CA 1
ATOM 2760 C C . ARG B 1 173 ? -57.973 -7.815 9.571 1.00 37.12 173 ARG B C 1
ATOM 2761 O O . ARG B 1 173 ? -59.004 -8.469 9.548 1.00 40.58 173 ARG B O 1
ATOM 2769 N N . PRO B 1 174 ? -57.741 -6.815 8.695 1.00 35.59 174 PRO B N 1
ATOM 2770 C CA . PRO B 1 174 ? -58.635 -6.579 7.574 1.00 32.56 174 PRO B CA 1
ATOM 2771 C C . PRO B 1 174 ? -58.700 -7.830 6.709 1.00 29.19 174 PRO B C 1
ATOM 2772 O O . PRO B 1 174 ? -57.728 -8.574 6.572 1.00 27.21 174 PRO B O 1
ATOM 2776 N N . ASN B 1 175 ? -59.889 -8.055 6.153 1.00 32.02 175 ASN B N 1
ATOM 2777 C CA . ASN B 1 175 ? -60.140 -9.183 5.287 1.00 32.77 175 ASN B CA 1
ATOM 2778 C C . ASN B 1 175 ? -60.293 -8.712 3.854 1.00 32.91 175 ASN B C 1
ATOM 2779 O O . ASN B 1 175 ? -61.320 -8.150 3.516 1.00 37.41 175 ASN B O 1
ATOM 2784 N N . LEU B 1 176 ? -59.283 -8.953 3.016 1.00 37.65 176 LEU B N 1
ATOM 2785 C CA . LEU B 1 176 ? -59.235 -8.353 1.689 1.00 36.60 176 LEU B CA 1
ATOM 2786 C C . LEU B 1 176 ? -59.447 -9.400 0.632 1.00 40.86 176 LEU B C 1
ATOM 2787 O O . LEU B 1 176 ? -59.012 -9.202 -0.504 1.00 44.20 176 LEU B O 1
ATOM 2792 N N . LYS B 1 177 ? -60.124 -10.483 1.007 1.00 41.17 177 LYS B N 1
ATOM 2793 C CA A LYS B 1 177 ? -60.480 -11.503 0.045 0.50 47.41 177 LYS B CA 1
ATOM 2794 C CA B LYS B 1 177 ? -60.497 -11.459 0.008 0.50 47.88 177 LYS B CA 1
ATOM 2795 C C . LYS B 1 177 ? -61.988 -11.739 0.085 1.00 50.70 177 LYS B C 1
ATOM 2796 O O . LYS B 1 177 ? -62.473 -12.570 -0.672 1.00 69.88 177 LYS B O 1
ATOM 2807 N N . LYS B 1 178 ? -62.727 -11.005 0.936 1.00 51.02 178 LYS B N 1
ATOM 2808 C CA A LYS B 1 178 ? -64.179 -11.175 0.992 0.70 58.75 178 LYS B CA 1
ATOM 2809 C CA B LYS B 1 178 ? -64.181 -11.149 0.994 0.30 53.03 178 LYS B CA 1
ATOM 2810 C C . LYS B 1 178 ? -64.771 -11.242 -0.416 1.00 54.17 178 LYS B C 1
ATOM 2811 O O . LYS B 1 178 ? -65.592 -12.109 -0.680 1.00 70.87 178 LYS B O 1
ATOM 2822 N N . GLY B 1 179 ? -64.352 -10.346 -1.327 1.00 48.52 179 GLY B N 1
ATOM 2823 C CA . GLY B 1 179 ? -64.930 -10.303 -2.672 1.00 43.12 179 GLY B CA 1
ATOM 2824 C C . GLY B 1 179 ? -63.901 -10.502 -3.787 1.00 36.80 179 GLY B C 1
ATOM 2825 O O . GLY B 1 179 ? -62.730 -10.823 -3.592 1.00 45.07 179 GLY B O 1
ATOM 2826 N N . LYS B 1 180 ? -64.314 -10.299 -5.008 1.00 37.35 180 LYS B N 1
ATOM 2827 C CA . LYS B 1 180 ? -63.322 -10.292 -6.065 1.00 48.75 180 LYS B CA 1
ATOM 2828 C C . LYS B 1 180 ? -62.704 -8.895 -6.271 1.00 45.98 180 LYS B C 1
ATOM 2829 O O . LYS B 1 180 ? -61.821 -8.753 -7.108 1.00 58.21 180 LYS B O 1
ATOM 2835 N N . TYR B 1 181 ? -63.211 -7.862 -5.584 1.00 33.02 181 TYR B N 1
ATOM 2836 C CA . TYR B 1 181 ? -62.651 -6.532 -5.605 1.00 28.23 181 TYR B CA 1
ATOM 2837 C C . TYR B 1 181 ? -62.609 -6.043 -4.172 1.00 27.87 181 TYR B C 1
ATOM 2838 O O . TYR B 1 181 ? -63.633 -6.042 -3.498 1.00 27.75 181 TYR B O 1
ATOM 2847 N N . ASN B 1 182 ? -61.394 -5.693 -3.725 1.00 24.44 182 ASN B N 1
ATOM 2848 C CA . ASN B 1 182 ? -61.131 -5.278 -2.366 1.00 26.90 182 ASN B CA 1
ATOM 2849 C C . ASN B 1 182 ? -60.209 -4.056 -2.410 1.00 24.51 182 ASN B C 1
ATOM 2850 O O . ASN B 1 182 ? -59.007 -4.191 -2.593 1.00 27.08 182 ASN B O 1
ATOM 2855 N N . LEU B 1 183 ? -60.799 -2.864 -2.266 1.00 27.22 183 LEU B N 1
ATOM 2856 C CA . LEU B 1 183 ? -60.150 -1.582 -2.513 1.00 25.06 183 LEU B CA 1
ATOM 2857 C C . LEU B 1 183 ? -59.989 -0.841 -1.194 1.00 24.91 183 LEU B C 1
ATOM 2858 O O . LEU B 1 183 ? -60.861 -0.894 -0.345 1.00 29.69 183 LEU B O 1
ATOM 2863 N N . LEU B 1 184 ? -58.905 -0.097 -1.017 1.00 26.84 184 LEU B N 1
ATOM 2864 C CA . LEU B 1 184 ? -58.819 0.764 0.154 1.00 23.40 184 LEU B CA 1
ATOM 2865 C C . LEU B 1 184 ? -59.362 2.144 -0.193 1.00 23.59 184 LEU B C 1
ATOM 2866 O O . LEU B 1 184 ? -59.262 2.615 -1.340 1.00 24.53 184 LEU B O 1
ATOM 2871 N N . SER B 1 185 ? -59.938 2.782 0.825 1.00 23.39 185 SER B N 1
ATOM 2872 C CA . SER B 1 185 ? -60.495 4.100 0.678 1.00 24.52 185 SER B CA 1
ATOM 2873 C C . SER B 1 185 ? -60.187 4.937 1.888 1.00 24.99 185 SER B C 1
ATOM 2874 O O . SER B 1 185 ? -60.248 4.476 3.028 1.00 27.22 185 SER B O 1
ATOM 2877 N N . GLY B 1 186 ? -59.862 6.196 1.584 1.00 27.39 186 GLY B N 1
ATOM 2878 C CA . GLY B 1 186 ? -59.631 7.214 2.591 1.00 25.01 186 GLY B CA 1
ATOM 2879 C C . GLY B 1 186 ? -60.968 7.661 3.181 1.00 27.54 186 GLY B C 1
ATOM 2880 O O . GLY B 1 186 ? -61.983 7.448 2.551 1.00 23.40 186 GLY B O 1
ATOM 2881 N N . GLN B 1 187 ? -60.974 7.547 4.475 1.00 35.49 187 GLN B N 1
ATOM 2882 C CA . GLN B 1 187 ? -60.364 8.394 5.465 1.00 31.68 187 GLN B CA 1
ATOM 2883 C C . GLN B 1 187 ? -61.182 8.115 6.713 1.00 31.53 187 GLN B C 1
ATOM 2884 O O . GLN B 1 187 ? -61.653 9.009 7.369 1.00 32.16 187 GLN B O 1
ATOM 2890 N N . SER B 1 188 ? -61.230 6.832 7.060 1.00 30.89 188 SER B N 1
ATOM 2891 C CA . SER B 1 188 ? -62.101 6.383 8.120 1.00 38.40 188 SER B CA 1
ATOM 2892 C C . SER B 1 188 ? -61.732 4.956 8.534 1.00 38.97 188 SER B C 1
ATOM 2893 O O . SER B 1 188 ? -60.747 4.399 8.031 1.00 29.60 188 SER B O 1
ATOM 2896 N N . SER B 1 189 ? -62.538 4.392 9.450 1.00 38.18 189 SER B N 1
ATOM 2897 C CA . SER B 1 189 ? -62.495 2.975 9.770 1.00 39.47 189 SER B CA 1
ATOM 2898 C C . SER B 1 189 ? -63.821 2.378 9.363 1.00 39.63 189 SER B C 1
ATOM 2899 O O . SER B 1 189 ? -64.766 3.112 9.118 1.00 53.27 189 SER B O 1
ATOM 2902 N N . GLY B 1 190 ? -63.846 1.055 9.200 1.00 39.31 190 GLY B N 1
ATOM 2903 C CA . GLY B 1 190 ? -65.020 0.353 8.717 1.00 30.77 190 GLY B CA 1
ATOM 2904 C C . GLY B 1 190 ? -64.871 -0.101 7.276 1.00 33.18 190 GLY B C 1
ATOM 2905 O O . GLY B 1 190 ? -63.791 0.014 6.689 1.00 31.96 190 GLY B O 1
ATOM 2906 N N . THR B 1 191 ? -66.011 -0.544 6.739 1.00 27.85 191 THR B N 1
ATOM 2907 C CA . THR B 1 191 ? -66.153 -1.300 5.521 1.00 36.31 191 THR B CA 1
ATOM 2908 C C . THR B 1 191 ? -67.481 -0.898 4.877 1.00 34.71 191 THR B C 1
ATOM 2909 O O . THR B 1 191 ? -68.333 -0.310 5.506 1.00 36.08 191 THR B O 1
ATOM 2913 N N . ASP B 1 192 ? -67.638 -1.177 3.595 1.00 31.65 192 ASP B N 1
ATOM 2914 C CA . ASP B 1 192 ? -68.841 -0.808 2.897 1.00 31.98 192 ASP B CA 1
ATOM 2915 C C . ASP B 1 192 ? -68.690 -1.423 1.530 1.00 30.59 192 ASP B C 1
ATOM 2916 O O . ASP B 1 192 ? -67.643 -2.007 1.254 1.00 39.36 192 ASP B O 1
ATOM 2921 N N . THR B 1 193 ? -69.734 -1.309 0.718 1.00 30.43 193 THR B N 1
ATOM 2922 C CA . THR B 1 193 ? -69.713 -1.798 -0.642 1.00 37.38 193 THR B CA 1
ATOM 2923 C C . THR B 1 193 ? -70.460 -0.818 -1.535 1.00 36.46 193 THR B C 1
ATOM 2924 O O . THR B 1 193 ? -71.281 -0.034 -1.056 1.00 43.10 193 THR B O 1
ATOM 2928 N N . PHE B 1 194 ? -70.169 -0.915 -2.833 1.00 30.82 194 PHE B N 1
ATOM 2929 C CA . PHE B 1 194 ? -70.935 -0.234 -3.847 1.00 32.52 194 PHE B CA 1
ATOM 2930 C C . PHE B 1 194 ? -70.839 -1.115 -5.062 1.00 29.96 194 PHE B C 1
ATOM 2931 O O . PHE B 1 194 ? -69.992 -1.967 -5.078 1.00 37.31 194 PHE B O 1
ATOM 2939 N N . TRP B 1 195 ? -71.673 -0.853 -6.061 1.00 34.10 195 TRP B N 1
ATOM 2940 C CA . TRP B 1 195 ? -71.882 -1.749 -7.169 1.00 33.40 195 TRP B CA 1
ATOM 2941 C C . TRP B 1 195 ? -71.466 -1.042 -8.439 1.00 38.21 195 TRP B C 1
ATOM 2942 O O . TRP B 1 195 ? -71.755 0.149 -8.605 1.00 35.07 195 TRP B O 1
ATOM 2953 N N . ALA B 1 196 ? -70.784 -1.796 -9.302 1.00 34.94 196 ALA B N 1
ATOM 2954 C CA . ALA B 1 196 ? -70.407 -1.293 -10.603 1.00 40.10 196 ALA B CA 1
ATOM 2955 C C . ALA B 1 196 ? -70.980 -2.286 -11.564 1.00 43.97 196 ALA B C 1
ATOM 2956 O O . ALA B 1 196 ? -71.804 -3.068 -11.152 1.00 50.71 196 ALA B O 1
ATOM 2958 N N . ASP B 1 197 ? -70.529 -2.244 -12.799 1.00 52.93 197 ASP B N 1
ATOM 2959 C CA . ASP B 1 197 ? -70.924 -3.243 -13.757 1.00 56.26 197 ASP B CA 1
ATOM 2960 C C . ASP B 1 197 ? -69.672 -3.908 -14.311 1.00 65.51 197 ASP B C 1
ATOM 2961 O O . ASP B 1 197 ? -68.599 -3.304 -14.376 1.00 61.26 197 ASP B O 1
ATOM 2966 N N . ASN B 1 198 ? -69.881 -5.137 -14.778 1.00 65.87 198 ASN B N 1
ATOM 2967 C CA . ASN B 1 198 ? -68.852 -6.008 -15.301 1.00 63.86 198 ASN B CA 1
ATOM 2968 C C . ASN B 1 198 ? -68.666 -5.747 -16.803 1.00 67.82 198 ASN B C 1
ATOM 2969 O O . ASN B 1 198 ? -67.594 -6.039 -17.335 1.00 76.93 198 ASN B O 1
ATOM 2974 N N . LYS B 1 199 ? -69.702 -5.211 -17.489 1.00 71.59 199 LYS B N 1
ATOM 2975 C CA . LYS B 1 199 ? -69.678 -5.038 -18.944 1.00 70.91 199 LYS B CA 1
ATOM 2976 C C . LYS B 1 199 ? -70.306 -3.709 -19.411 1.00 70.41 199 LYS B C 1
ATOM 2977 O O . LYS B 1 199 ? -69.912 -3.207 -20.473 1.00 56.50 199 LYS B O 1
ATOM 2983 N N . ASN B 1 200 ? -71.232 -3.118 -18.620 1.00 65.83 200 ASN B N 1
ATOM 2984 C CA A ASN B 1 200 ? -72.007 -1.969 -19.076 0.60 65.65 200 ASN B CA 1
ATOM 2985 C CA B ASN B 1 200 ? -72.074 -1.993 -19.038 0.40 68.61 200 ASN B CA 1
ATOM 2986 C C . ASN B 1 200 ? -71.788 -0.747 -18.189 1.00 61.43 200 ASN B C 1
ATOM 2987 O O . ASN B 1 200 ? -71.768 -0.810 -16.957 1.00 58.35 200 ASN B O 1
ATOM 2996 N N . GLY B 1 201 ? -71.660 0.390 -18.869 1.00 51.06 201 GLY B N 1
ATOM 2997 C CA . GLY B 1 201 ? -71.284 1.657 -18.285 1.00 50.52 201 GLY B CA 1
ATOM 2998 C C . GLY B 1 201 ? -70.560 2.456 -19.355 1.00 47.36 201 GLY B C 1
ATOM 2999 O O . GLY B 1 201 ? -70.407 1.966 -20.464 1.00 46.84 201 GLY B O 1
ATOM 3000 N N . ASP B 1 202 ? -70.070 3.654 -19.036 1.00 50.97 202 ASP B N 1
ATOM 3001 C CA . ASP B 1 202 ? -69.422 4.438 -20.072 1.00 49.66 202 ASP B CA 1
ATOM 3002 C C . ASP B 1 202 ? -67.937 4.624 -19.753 1.00 49.82 202 ASP B C 1
ATOM 3003 O O . ASP B 1 202 ? -67.201 5.071 -20.623 1.00 51.89 202 ASP B O 1
ATOM 3008 N N . THR B 1 203 ? -67.480 4.244 -18.545 1.00 48.71 203 THR B N 1
ATOM 3009 C CA A THR B 1 203 ? -66.098 4.481 -18.139 0.50 47.19 203 THR B CA 1
ATOM 3010 C CA B THR B 1 203 ? -66.098 4.481 -18.139 0.50 47.19 203 THR B CA 1
ATOM 3011 C C . THR B 1 203 ? -65.495 3.195 -17.569 1.00 40.86 203 THR B C 1
ATOM 3012 O O . THR B 1 203 ? -65.960 2.685 -16.554 1.00 33.38 203 THR B O 1
ATOM 3019 N N . GLU B 1 204 ? -64.453 2.692 -18.231 1.00 37.40 204 GLU B N 1
ATOM 3020 C CA . GLU B 1 204 ? -63.717 1.508 -17.813 1.00 37.96 204 GLU B CA 1
ATOM 3021 C C . GLU B 1 204 ? -62.676 1.825 -16.723 1.00 34.79 204 GLU B C 1
ATOM 3022 O O . GLU B 1 204 ? -61.847 2.710 -16.879 1.00 33.37 204 GLU B O 1
ATOM 3028 N N . ILE B 1 205 ? -62.697 1.056 -15.632 1.00 30.88 205 ILE B N 1
ATOM 3029 C CA . ILE B 1 205 ? -61.737 1.142 -14.551 1.00 30.39 205 ILE B CA 1
ATOM 3030 C C . ILE B 1 205 ? -60.830 -0.086 -14.629 1.00 32.01 205 ILE B C 1
ATOM 3031 O O . ILE B 1 205 ? -61.319 -1.216 -14.701 1.00 29.75 205 ILE B O 1
ATOM 3036 N N . ASN B 1 206 ? -59.511 0.145 -14.633 1.00 33.06 206 ASN B N 1
ATOM 3037 C CA . ASN B 1 206 ? -58.519 -0.923 -14.646 1.00 32.49 206 ASN B CA 1
ATOM 3038 C C . ASN B 1 206 ? -58.128 -1.257 -13.222 1.00 29.57 206 ASN B C 1
ATOM 3039 O O . ASN B 1 206 ? -58.046 -0.351 -12.375 1.00 31.43 206 ASN B O 1
ATOM 3044 N N . VAL B 1 207 ? -57.953 -2.562 -12.982 1.00 26.15 207 VAL B N 1
ATOM 3045 C CA . VAL B 1 207 ? -57.579 -3.065 -11.675 1.00 26.62 207 VAL B CA 1
ATOM 3046 C C . VAL B 1 207 ? -56.364 -3.981 -11.777 1.00 25.62 207 VAL B C 1
ATOM 3047 O O . VAL B 1 207 ? -56.285 -4.827 -12.656 1.00 30.21 207 VAL B O 1
ATOM 3051 N N . LEU B 1 208 ? -55.373 -3.712 -10.918 1.00 24.45 208 LEU B N 1
ATOM 3052 C CA . LEU B 1 208 ? -54.268 -4.599 -10.664 1.00 26.23 208 LEU B CA 1
ATOM 3053 C C . LEU B 1 208 ? -54.455 -5.249 -9.296 1.00 27.68 208 LEU B C 1
ATOM 3054 O O . LEU B 1 208 ? -54.610 -4.545 -8.280 1.00 23.70 208 LEU B O 1
ATOM 3059 N N . PHE B 1 209 ? -54.392 -6.595 -9.288 1.00 22.76 209 PHE B N 1
ATOM 3060 C CA . PHE B 1 209 ? -54.480 -7.342 -8.042 1.00 19.59 209 PHE B CA 1
ATOM 3061 C C . PHE B 1 209 ? -53.107 -7.431 -7.404 1.00 18.75 209 PHE B C 1
ATOM 3062 O O . PHE B 1 209 ? -52.106 -7.675 -8.059 1.00 20.91 209 PHE B O 1
ATOM 3070 N N . VAL B 1 210 ? -53.092 -7.207 -6.097 1.00 19.15 210 VAL B N 1
ATOM 3071 C CA . VAL B 1 210 ? -51.926 -7.327 -5.252 1.00 20.32 210 VAL B CA 1
ATOM 3072 C C . VAL B 1 210 ? -52.315 -8.133 -4.007 1.00 19.89 210 VAL B C 1
ATOM 3073 O O . VAL B 1 210 ? -53.489 -8.391 -3.775 1.00 17.77 210 VAL B O 1
ATOM 3077 N N . TYR B 1 211 ? -51.324 -8.423 -3.168 1.00 19.54 211 TYR B N 1
ATOM 3078 C CA . TYR B 1 211 ? -51.549 -8.976 -1.845 1.00 20.99 211 TYR B CA 1
ATOM 3079 C C . TYR B 1 211 ? -51.134 -7.957 -0.794 1.00 20.52 211 TYR B C 1
ATOM 3080 O O . TYR B 1 211 ? -49.963 -7.583 -0.720 1.00 19.36 211 TYR B O 1
ATOM 3089 N N . TYR B 1 212 ? -52.087 -7.548 0.035 1.00 20.54 212 TYR B N 1
ATOM 3090 C CA . TYR B 1 212 ? -51.808 -6.586 1.075 1.00 22.82 212 TYR B CA 1
ATOM 3091 C C . TYR B 1 212 ? -51.368 -7.311 2.331 1.00 24.25 212 TYR B C 1
ATOM 3092 O O . TYR B 1 212 ? -52.013 -8.285 2.752 1.00 27.61 212 TYR B O 1
ATOM 3101 N N . MET B 1 213 ? -50.281 -6.808 2.911 1.00 20.33 213 MET B N 1
ATOM 3102 C CA . MET B 1 213 ? -49.912 -7.188 4.243 1.00 20.53 213 MET B CA 1
ATOM 3103 C C . MET B 1 213 ? -50.132 -6.005 5.177 1.00 22.19 213 MET B C 1
ATOM 3104 O O . MET B 1 213 ? -50.220 -4.860 4.725 1.00 25.58 213 MET B O 1
ATOM 3109 N N . ILE B 1 214 ? -50.140 -6.295 6.489 1.00 21.55 214 ILE B N 1
ATOM 3110 C CA . ILE B 1 214 ? -50.371 -5.315 7.521 1.00 20.59 214 ILE B CA 1
ATOM 3111 C C . ILE B 1 214 ? -49.322 -5.511 8.593 1.00 20.78 214 ILE B C 1
ATOM 3112 O O . ILE B 1 214 ? -48.891 -6.634 8.872 1.00 24.17 214 ILE B O 1
ATOM 3117 N N . LYS B 1 215 ? -48.861 -4.394 9.163 1.00 21.73 215 LYS B N 1
ATOM 3118 C CA . LYS B 1 215 ? -47.880 -4.469 10.232 1.00 24.32 215 LYS B CA 1
ATOM 3119 C C . LYS B 1 215 ? -48.631 -4.727 11.544 1.00 26.92 215 LYS B C 1
ATOM 3120 O O . LYS B 1 215 ? -49.494 -3.924 11.888 1.00 25.12 215 LYS B O 1
ATOM 3126 N N . VAL B 1 216 ? -48.308 -5.825 12.260 1.00 27.81 216 VAL B N 1
ATOM 3127 C CA . VAL B 1 216 ? -49.077 -6.202 13.453 1.00 30.56 216 VAL B CA 1
ATOM 3128 C C . VAL B 1 216 ? -48.315 -5.916 14.739 1.00 31.06 216 VAL B C 1
ATOM 3129 O O . VAL B 1 216 ? -48.794 -6.263 15.801 1.00 34.90 216 VAL B O 1
ATOM 3133 N N . VAL B 1 217 ? -47.155 -5.278 14.637 1.00 31.79 217 VAL B N 1
ATOM 3134 C CA . VAL B 1 217 ? -46.411 -4.780 15.781 1.00 32.60 217 VAL B CA 1
ATOM 3135 C C . VAL B 1 217 ? -46.059 -3.297 15.564 1.00 35.77 217 VAL B C 1
ATOM 3136 O O . VAL B 1 217 ? -46.283 -2.786 14.441 1.00 34.15 217 VAL B O 1
ATOM 3141 N N . ARG C 1 18 ? 58.661 0.294 75.956 1.00 71.33 18 ARG C N 1
ATOM 3142 C CA . ARG C 1 18 ? 57.704 -0.785 76.330 1.00 73.26 18 ARG C CA 1
ATOM 3143 C C . ARG C 1 18 ? 58.481 -1.905 77.016 1.00 70.63 18 ARG C C 1
ATOM 3144 O O . ARG C 1 18 ? 59.495 -2.362 76.493 1.00 66.99 18 ARG C O 1
ATOM 3152 N N . ALA C 1 19 ? 58.003 -2.317 78.199 1.00 76.90 19 ALA C N 1
ATOM 3153 C CA . ALA C 1 19 ? 58.664 -3.333 79.006 1.00 78.75 19 ALA C CA 1
ATOM 3154 C C . ALA C 1 19 ? 58.444 -4.701 78.368 1.00 71.83 19 ALA C C 1
ATOM 3155 O O . ALA C 1 19 ? 57.308 -5.149 78.256 1.00 77.62 19 ALA C O 1
ATOM 3157 N N . VAL C 1 20 ? 59.554 -5.377 78.048 1.00 62.77 20 VAL C N 1
ATOM 3158 C CA A VAL C 1 20 ? 59.537 -6.496 77.120 0.50 64.89 20 VAL C CA 1
ATOM 3159 C CA B VAL C 1 20 ? 59.589 -6.521 77.151 0.50 65.06 20 VAL C CA 1
ATOM 3160 C C . VAL C 1 20 ? 58.728 -7.667 77.684 1.00 65.52 20 VAL C C 1
ATOM 3161 O O . VAL C 1 20 ? 58.257 -8.513 76.913 1.00 62.62 20 VAL C O 1
ATOM 3168 N N . GLY C 1 21 ? 58.545 -7.714 79.013 1.00 68.80 21 GLY C N 1
ATOM 3169 C CA . GLY C 1 21 ? 57.710 -8.727 79.652 1.00 66.87 21 GLY C CA 1
ATOM 3170 C C . GLY C 1 21 ? 56.235 -8.686 79.216 1.00 67.16 21 GLY C C 1
ATOM 3171 O O . GLY C 1 21 ? 55.589 -9.733 79.155 1.00 59.61 21 GLY C O 1
ATOM 3172 N N . GLU C 1 22 ? 55.711 -7.481 78.909 1.00 72.22 22 GLU C N 1
ATOM 3173 C CA . GLU C 1 22 ? 54.337 -7.283 78.436 1.00 70.79 22 GLU C CA 1
ATOM 3174 C C . GLU C 1 22 ? 54.071 -7.947 77.079 1.00 60.69 22 GLU C C 1
ATOM 3175 O O . GLU C 1 22 ? 52.954 -8.353 76.819 1.00 68.52 22 GLU C O 1
ATOM 3181 N N . ILE C 1 23 ? 55.082 -8.054 76.208 1.00 52.32 23 ILE C N 1
ATOM 3182 C CA . ILE C 1 23 ? 54.869 -8.399 74.821 1.00 46.62 23 ILE C CA 1
ATOM 3183 C C . ILE C 1 23 ? 54.482 -9.867 74.734 1.00 49.16 23 ILE C C 1
ATOM 3184 O O . ILE C 1 23 ? 55.097 -10.714 75.364 1.00 51.40 23 ILE C O 1
ATOM 3189 N N . PRO C 1 24 ? 53.463 -10.242 73.930 1.00 44.36 24 PRO C N 1
ATOM 3190 C CA . PRO C 1 24 ? 53.037 -11.636 73.865 1.00 41.06 24 PRO C CA 1
ATOM 3191 C C . PRO C 1 24 ? 54.061 -12.562 73.216 1.00 41.96 24 PRO C C 1
ATOM 3192 O O . PRO C 1 24 ? 54.963 -12.113 72.516 1.00 45.30 24 PRO C O 1
ATOM 3196 N N . SER C 1 25 ? 53.857 -13.866 73.390 1.00 43.23 25 SER C N 1
ATOM 3197 C CA . SER C 1 25 ? 54.689 -14.844 72.720 1.00 51.46 25 SER C CA 1
ATOM 3198 C C . SER C 1 25 ? 54.524 -14.700 71.208 1.00 56.57 25 SER C C 1
ATOM 3199 O O . SER C 1 25 ? 53.473 -14.271 70.726 1.00 55.12 25 SER C O 1
ATOM 3202 N N . ALA C 1 26 ? 55.600 -15.038 70.490 1.00 56.41 26 ALA C N 1
ATOM 3203 C CA . ALA C 1 26 ? 55.570 -15.237 69.056 1.00 56.41 26 ALA C CA 1
ATOM 3204 C C . ALA C 1 26 ? 54.291 -15.972 68.667 1.00 61.71 26 ALA C C 1
ATOM 3205 O O . ALA C 1 26 ? 53.518 -15.476 67.849 1.00 56.65 26 ALA C O 1
ATOM 3207 N N . ASP C 1 27 ? 54.084 -17.150 69.269 1.00 60.34 27 ASP C N 1
ATOM 3208 C CA . ASP C 1 27 ? 53.012 -18.042 68.852 1.00 66.18 27 ASP C CA 1
ATOM 3209 C C . ASP C 1 27 ? 51.660 -17.367 69.080 1.00 57.77 27 ASP C C 1
ATOM 3210 O O . ASP C 1 27 ? 50.766 -17.465 68.248 1.00 50.78 27 ASP C O 1
ATOM 3215 N N . ASN C 1 28 ? 51.513 -16.683 70.212 1.00 54.82 28 ASN C N 1
ATOM 3216 C CA . ASN C 1 28 ? 50.278 -15.973 70.481 1.00 56.09 28 ASN C CA 1
ATOM 3217 C C . ASN C 1 28 ? 49.995 -14.985 69.345 1.00 56.88 28 ASN C C 1
ATOM 3218 O O . ASN C 1 28 ? 48.876 -14.966 68.833 1.00 54.01 28 ASN C O 1
ATOM 3223 N N . LEU C 1 29 ? 51.013 -14.186 68.963 1.00 56.16 29 LEU C N 1
ATOM 3224 C CA . LEU C 1 29 ? 50.906 -13.181 67.905 1.00 54.14 29 LEU C CA 1
ATOM 3225 C C . LEU C 1 29 ? 50.581 -13.837 66.582 1.00 45.13 29 LEU C C 1
ATOM 3226 O O . LEU C 1 29 ? 49.756 -13.342 65.832 1.00 49.20 29 LEU C O 1
ATOM 3231 N N . LYS C 1 30 ? 51.242 -14.952 66.316 1.00 42.34 30 LYS C N 1
ATOM 3232 C CA . LYS C 1 30 ? 50.987 -15.679 65.094 1.00 47.80 30 LYS C CA 1
ATOM 3233 C C . LYS C 1 30 ? 49.511 -16.079 65.013 1.00 54.84 30 LYS C C 1
ATOM 3234 O O . LYS C 1 30 ? 48.927 -15.940 63.951 1.00 58.68 30 LYS C O 1
ATOM 3240 N N . ASN C 1 31 ? 48.895 -16.498 66.132 1.00 54.34 31 ASN C N 1
ATOM 3241 C CA . ASN C 1 31 ? 47.521 -16.981 66.118 1.00 51.51 31 ASN C CA 1
ATOM 3242 C C . ASN C 1 31 ? 46.540 -15.816 65.984 1.00 47.93 31 ASN C C 1
ATOM 3243 O O . ASN C 1 31 ? 45.517 -15.950 65.313 1.00 49.09 31 ASN C O 1
ATOM 3248 N N . ARG C 1 32 ? 46.848 -14.688 66.625 1.00 43.56 32 ARG C N 1
ATOM 3249 C CA . ARG C 1 32 ? 46.079 -13.466 66.467 1.00 46.38 32 ARG C CA 1
ATOM 3250 C C . ARG C 1 32 ? 45.957 -13.052 64.994 1.00 49.66 32 ARG C C 1
ATOM 3251 O O . ARG C 1 32 ? 44.863 -12.723 64.543 1.00 56.41 32 ARG C O 1
ATOM 3259 N N . PHE C 1 33 ? 47.072 -13.070 64.243 1.00 51.19 33 PHE C N 1
ATOM 3260 C CA . PHE C 1 33 ? 47.078 -12.727 62.816 1.00 46.89 33 PHE C CA 1
ATOM 3261 C C . PHE C 1 33 ? 46.336 -13.800 62.018 1.00 44.02 33 PHE C C 1
ATOM 3262 O O . PHE C 1 33 ? 45.456 -13.488 61.228 1.00 44.63 33 PHE C O 1
ATOM 3270 N N . LYS C 1 34 ? 46.642 -15.068 62.265 1.00 42.81 34 LYS C N 1
ATOM 3271 C CA . LYS C 1 34 ? 46.081 -16.145 61.471 1.00 48.59 34 LYS C CA 1
ATOM 3272 C C . LYS C 1 34 ? 44.572 -16.311 61.680 1.00 54.24 34 LYS C C 1
ATOM 3273 O O . LYS C 1 34 ? 43.877 -16.809 60.796 1.00 51.53 34 LYS C O 1
ATOM 3279 N N . ALA C 1 35 ? 44.050 -15.899 62.839 1.00 54.23 35 ALA C N 1
ATOM 3280 C CA . ALA C 1 35 ? 42.646 -16.103 63.161 1.00 54.07 35 ALA C CA 1
ATOM 3281 C C . ALA C 1 35 ? 41.761 -15.154 62.345 1.00 57.99 35 ALA C C 1
ATOM 3282 O O . ALA C 1 35 ? 40.559 -15.395 62.189 1.00 54.22 35 ALA C O 1
ATOM 3284 N N . ARG C 1 36 ? 42.353 -14.077 61.817 1.00 58.51 36 ARG C N 1
ATOM 3285 C CA . ARG C 1 36 ? 41.604 -13.121 61.018 1.00 57.66 36 ARG C CA 1
ATOM 3286 C C . ARG C 1 36 ? 41.430 -13.591 59.567 1.00 51.62 36 ARG C C 1
ATOM 3287 O O . ARG C 1 36 ? 40.565 -13.084 58.872 1.00 46.68 36 ARG C O 1
ATOM 3295 N N . SER C 1 37 ? 42.227 -14.557 59.102 1.00 50.25 37 SER C N 1
ATOM 3296 C CA . SER C 1 37 ? 42.211 -14.928 57.695 1.00 56.78 37 SER C CA 1
ATOM 3297 C C . SER C 1 37 ? 40.794 -15.188 57.192 1.00 55.21 37 SER C C 1
ATOM 3298 O O . SER C 1 37 ? 40.328 -14.461 56.326 1.00 63.07 37 SER C O 1
ATOM 3301 N N . ILE C 1 38 ? 40.142 -16.232 57.726 1.00 52.14 38 ILE C N 1
ATOM 3302 C CA A ILE C 1 38 ? 38.883 -16.714 57.178 0.50 52.21 38 ILE C CA 1
ATOM 3303 C CA B ILE C 1 38 ? 38.870 -16.741 57.233 0.50 51.17 38 ILE C CA 1
ATOM 3304 C C . ILE C 1 38 ? 37.766 -15.703 57.435 1.00 49.69 38 ILE C C 1
ATOM 3305 O O . ILE C 1 38 ? 36.935 -15.490 56.566 1.00 48.08 38 ILE C O 1
ATOM 3314 N N . PRO C 1 39 ? 37.657 -15.080 58.627 1.00 45.56 39 PRO C N 1
ATOM 3315 C CA . PRO C 1 39 ? 36.802 -13.903 58.771 1.00 45.11 39 PRO C CA 1
ATOM 3316 C C . PRO C 1 39 ? 36.981 -12.834 57.687 1.00 45.88 39 PRO C C 1
ATOM 3317 O O . PRO C 1 39 ? 35.998 -12.265 57.209 1.00 40.83 39 PRO C O 1
ATOM 3321 N N . LEU C 1 40 ? 38.230 -12.549 57.299 1.00 47.05 40 LEU C N 1
ATOM 3322 C CA . LEU C 1 40 ? 38.511 -11.560 56.255 1.00 46.88 40 LEU C CA 1
ATOM 3323 C C . LEU C 1 40 ? 37.970 -12.049 54.901 1.00 48.36 40 LEU C C 1
ATOM 3324 O O . LEU C 1 40 ? 37.267 -11.300 54.211 1.00 42.73 40 LEU C O 1
ATOM 3329 N N . GLU C 1 41 ? 38.299 -13.306 54.529 1.00 44.08 41 GLU C N 1
ATOM 3330 C CA . GLU C 1 41 ? 37.822 -13.923 53.299 1.00 45.61 41 GLU C CA 1
ATOM 3331 C C . GLU C 1 41 ? 36.297 -13.890 53.236 1.00 48.43 41 GLU C C 1
ATOM 3332 O O . GLU C 1 41 ? 35.728 -13.638 52.180 1.00 52.84 41 GLU C O 1
ATOM 3338 N N . THR C 1 42 ? 35.644 -14.210 54.357 1.00 45.05 42 THR C N 1
ATOM 3339 C CA . THR C 1 42 ? 34.201 -14.201 54.426 1.00 41.59 42 THR C CA 1
ATOM 3340 C C . THR C 1 42 ? 33.687 -12.797 54.162 1.00 38.68 42 THR C C 1
ATOM 3341 O O . THR C 1 42 ? 32.737 -12.627 53.403 1.00 39.86 42 THR C O 1
ATOM 3345 N N . ASP C 1 43 ? 34.332 -11.791 54.752 1.00 38.18 43 ASP C N 1
ATOM 3346 C CA . ASP C 1 43 ? 33.875 -10.421 54.583 1.00 40.34 43 ASP C CA 1
ATOM 3347 C C . ASP C 1 43 ? 34.082 -9.944 53.144 1.00 44.21 43 ASP C C 1
ATOM 3348 O O . ASP C 1 43 ? 33.213 -9.271 52.605 1.00 41.15 43 ASP C O 1
ATOM 3353 N N . PHE C 1 44 ? 35.233 -10.249 52.528 1.00 39.78 44 PHE C N 1
ATOM 3354 C CA . PHE C 1 44 ? 35.447 -9.829 51.154 1.00 42.77 44 PHE C CA 1
ATOM 3355 C C . PHE C 1 44 ? 34.493 -10.583 50.224 1.00 36.99 44 PHE C C 1
ATOM 3356 O O . PHE C 1 44 ? 33.928 -9.978 49.341 1.00 38.40 44 PHE C O 1
ATOM 3364 N N . THR C 1 45 ? 34.301 -11.883 50.446 1.00 36.53 45 THR C N 1
ATOM 3365 C CA . THR C 1 45 ? 33.336 -12.663 49.700 1.00 44.57 45 THR C CA 1
ATOM 3366 C C . THR C 1 45 ? 31.973 -11.968 49.732 1.00 46.30 45 THR C C 1
ATOM 3367 O O . THR C 1 45 ? 31.409 -11.640 48.698 1.00 48.25 45 THR C O 1
ATOM 3371 N N . ASN C 1 46 ? 31.467 -11.688 50.925 1.00 42.44 46 ASN C N 1
ATOM 3372 C CA . ASN C 1 46 ? 30.168 -11.064 51.061 1.00 42.90 46 ASN C CA 1
ATOM 3373 C C . ASN C 1 46 ? 30.141 -9.686 50.390 1.00 44.32 46 ASN C C 1
ATOM 3374 O O . ASN C 1 46 ? 29.162 -9.326 49.728 1.00 43.10 46 ASN C O 1
ATOM 3379 N N . LEU C 1 47 ? 31.205 -8.903 50.531 1.00 35.84 47 LEU C N 1
ATOM 3380 C CA . LEU C 1 47 ? 31.163 -7.557 49.997 1.00 33.77 47 LEU C CA 1
ATOM 3381 C C . LEU C 1 47 ? 31.213 -7.597 48.467 1.00 35.81 47 LEU C C 1
ATOM 3382 O O . LEU C 1 47 ? 30.660 -6.715 47.807 1.00 32.75 47 LEU C O 1
ATOM 3387 N N . ILE C 1 48 ? 31.870 -8.607 47.894 1.00 32.37 48 ILE C N 1
ATOM 3388 C CA . ILE C 1 48 ? 31.960 -8.665 46.446 1.00 36.34 48 ILE C CA 1
ATOM 3389 C C . ILE C 1 48 ? 30.597 -9.086 45.905 1.00 35.62 48 ILE C C 1
ATOM 3390 O O . ILE C 1 48 ? 30.142 -8.542 44.916 1.00 34.31 48 ILE C O 1
ATOM 3395 N N . ASP C 1 49 ? 29.959 -10.044 46.585 1.00 34.22 49 ASP C N 1
ATOM 3396 C CA . ASP C 1 49 ? 28.672 -10.569 46.192 1.00 37.39 49 ASP C CA 1
ATOM 3397 C C . ASP C 1 49 ? 27.640 -9.449 46.270 1.00 35.58 49 ASP C C 1
ATOM 3398 O O . ASP C 1 49 ? 26.749 -9.361 45.432 1.00 41.60 49 ASP C O 1
ATOM 3403 N N . LEU C 1 50 ? 27.767 -8.595 47.270 1.00 34.61 50 LEU C N 1
ATOM 3404 C CA . LEU C 1 50 ? 26.846 -7.485 47.447 1.00 38.58 50 LEU C CA 1
ATOM 3405 C C . LEU C 1 50 ? 27.001 -6.489 46.296 1.00 43.08 50 LEU C C 1
ATOM 3406 O O . LEU C 1 50 ? 26.008 -6.001 45.747 1.00 46.05 50 LEU C O 1
ATOM 3411 N N . ALA C 1 51 ? 28.252 -6.187 45.946 1.00 40.75 51 ALA C N 1
ATOM 3412 C CA . ALA C 1 51 ? 28.574 -5.330 44.811 1.00 40.58 51 ALA C CA 1
ATOM 3413 C C . ALA C 1 51 ? 27.990 -5.894 43.510 1.00 34.96 51 ALA C C 1
ATOM 3414 O O . ALA C 1 51 ? 27.490 -5.136 42.693 1.00 34.86 51 ALA C O 1
ATOM 3416 N N . GLU C 1 52 ? 28.070 -7.219 43.326 1.00 32.72 52 GLU C N 1
ATOM 3417 C CA . GLU C 1 52 ? 27.649 -7.891 42.106 1.00 35.32 52 GLU C CA 1
ATOM 3418 C C . GLU C 1 52 ? 26.137 -7.727 41.840 1.00 41.35 52 GLU C C 1
ATOM 3419 O O . GLU C 1 52 ? 25.690 -7.901 40.707 1.00 44.24 52 GLU C O 1
ATOM 3425 N N . VAL C 1 53 ? 25.351 -7.336 42.849 1.00 38.38 53 VAL C N 1
ATOM 3426 C CA . VAL C 1 53 ? 23.899 -7.331 42.758 1.00 37.13 53 VAL C CA 1
ATOM 3427 C C . VAL C 1 53 ? 23.445 -6.345 41.678 1.00 37.45 53 VAL C C 1
ATOM 3428 O O . VAL C 1 53 ? 22.485 -6.624 40.957 1.00 34.33 53 VAL C O 1
ATOM 3432 N N . GLY C 1 54 ? 24.078 -5.171 41.648 1.00 37.54 54 GLY C N 1
ATOM 3433 C CA . GLY C 1 54 ? 23.686 -4.084 40.763 1.00 42.32 54 GLY C CA 1
ATOM 3434 C C . GLY C 1 54 ? 24.015 -4.369 39.293 1.00 42.79 54 GLY C C 1
ATOM 3435 O O . GLY C 1 54 ? 23.292 -3.922 38.403 1.00 41.62 54 GLY C O 1
ATOM 3436 N N . ARG C 1 55 ? 25.074 -5.158 39.055 1.00 40.63 55 ARG C N 1
ATOM 3437 C CA . ARG C 1 55 ? 25.469 -5.548 37.711 1.00 41.83 55 ARG C CA 1
ATOM 3438 C C . ARG C 1 55 ? 24.593 -6.699 37.221 1.00 38.13 55 ARG C C 1
ATOM 3439 O O . ARG C 1 55 ? 24.335 -6.826 36.019 1.00 36.14 55 ARG C O 1
ATOM 3447 N N . LEU C 1 56 ? 24.149 -7.547 38.145 1.00 30.25 56 LEU C N 1
ATOM 3448 C CA . LEU C 1 56 ? 23.154 -8.534 37.798 1.00 33.87 56 LEU C CA 1
ATOM 3449 C C . LEU C 1 56 ? 21.841 -7.833 37.423 1.00 35.74 56 LEU C C 1
ATOM 3450 O O . LEU C 1 56 ? 21.191 -8.211 36.455 1.00 34.02 56 LEU C O 1
ATOM 3455 N N . ALA C 1 57 ? 21.466 -6.791 38.172 1.00 33.68 57 ALA C N 1
ATOM 3456 C CA . ALA C 1 57 ? 20.185 -6.139 37.992 1.00 34.17 57 ALA C CA 1
ATOM 3457 C C . ALA C 1 57 ? 20.066 -5.562 36.579 1.00 38.04 57 ALA C C 1
ATOM 3458 O O . ALA C 1 57 ? 18.964 -5.523 36.024 1.00 34.70 57 ALA C O 1
ATOM 3460 N N . ILE C 1 58 ? 21.197 -5.103 36.024 1.00 37.89 58 ILE C N 1
ATOM 3461 C CA . ILE C 1 58 ? 21.197 -4.417 34.746 1.00 35.46 58 ILE C CA 1
ATOM 3462 C C . ILE C 1 58 ? 21.495 -5.403 33.620 1.00 35.01 58 ILE C C 1
ATOM 3463 O O . ILE C 1 58 ? 21.585 -5.006 32.465 1.00 42.18 58 ILE C O 1
ATOM 3468 N N . GLY C 1 59 ? 21.656 -6.682 33.956 1.00 35.54 59 GLY C N 1
ATOM 3469 C CA . GLY C 1 59 ? 21.873 -7.719 32.957 1.00 34.37 59 GLY C CA 1
ATOM 3470 C C . GLY C 1 59 ? 23.253 -7.677 32.304 1.00 38.65 59 GLY C C 1
ATOM 3471 O O . GLY C 1 59 ? 23.378 -8.144 31.188 1.00 39.85 59 GLY C O 1
ATOM 3472 N N . GLN C 1 60 ? 24.294 -7.264 33.051 1.00 42.55 60 GLN C N 1
ATOM 3473 C CA . GLN C 1 60 ? 25.624 -7.010 32.509 1.00 44.34 60 GLN C CA 1
ATOM 3474 C C . GLN C 1 60 ? 26.676 -7.862 33.210 1.00 44.25 60 GLN C C 1
ATOM 3475 O O . GLN C 1 60 ? 27.836 -7.504 33.222 1.00 48.60 60 GLN C O 1
ATOM 3481 N N . SER C 1 61 ? 26.273 -9.019 33.725 1.00 46.52 61 SER C N 1
ATOM 3482 C CA . SER C 1 61 ? 27.127 -9.827 34.570 1.00 44.98 61 SER C CA 1
ATOM 3483 C C . SER C 1 61 ? 27.712 -10.965 33.754 1.00 43.69 61 SER C C 1
ATOM 3484 O O . SER C 1 61 ? 26.973 -11.675 33.089 1.00 41.50 61 SER C O 1
ATOM 3487 N N . PRO C 1 62 ? 29.048 -11.175 33.818 1.00 47.12 62 PRO C N 1
ATOM 3488 C CA . PRO C 1 62 ? 29.687 -12.327 33.178 1.00 42.59 62 PRO C CA 1
ATOM 3489 C C . PRO C 1 62 ? 29.072 -13.690 33.485 1.00 46.24 62 PRO C C 1
ATOM 3490 O O . PRO C 1 62 ? 29.310 -14.658 32.757 1.00 47.11 62 PRO C O 1
ATOM 3494 N N . SER C 1 63 ? 28.268 -13.774 34.550 1.00 49.70 63 SER C N 1
ATOM 3495 C CA . SER C 1 63 ? 27.643 -15.042 34.908 1.00 51.42 63 SER C CA 1
ATOM 3496 C C . SER C 1 63 ? 26.247 -15.214 34.288 1.00 47.40 63 SER C C 1
ATOM 3497 O O . SER C 1 63 ? 25.639 -16.278 34.404 1.00 47.67 63 SER C O 1
ATOM 3500 N N . GLN C 1 64 ? 25.737 -14.198 33.587 1.00 45.72 64 GLN C N 1
ATOM 3501 C CA . GLN C 1 64 ? 24.436 -14.295 32.935 1.00 43.47 64 GLN C CA 1
ATOM 3502 C C . GLN C 1 64 ? 24.622 -14.731 31.481 1.00 46.43 64 GLN C C 1
ATOM 3503 O O . GLN C 1 64 ? 25.480 -14.176 30.800 1.00 47.94 64 GLN C O 1
ATOM 3509 N N . GLN C 1 65 ? 23.801 -15.701 31.039 1.00 49.57 65 GLN C N 1
ATOM 3510 C CA . GLN C 1 65 ? 23.781 -16.246 29.679 1.00 53.32 65 GLN C CA 1
ATOM 3511 C C . GLN C 1 65 ? 23.754 -15.153 28.614 1.00 54.05 65 GLN C C 1
ATOM 3512 O O . GLN C 1 65 ? 24.477 -15.201 27.618 1.00 61.28 65 GLN C O 1
ATOM 3518 N N . SER C 1 66 ? 22.844 -14.202 28.817 1.00 48.05 66 SER C N 1
ATOM 3519 C CA . SER C 1 66 ? 22.601 -13.124 27.883 1.00 48.34 66 SER C CA 1
ATOM 3520 C C . SER C 1 66 ? 22.893 -11.791 28.571 1.00 49.76 66 SER C C 1
ATOM 3521 O O . SER C 1 66 ? 22.157 -11.410 29.489 1.00 45.01 66 SER C O 1
ATOM 3524 N N . LYS C 1 67 ? 23.954 -11.093 28.133 1.00 45.07 67 LYS C N 1
ATOM 3525 C CA . LYS C 1 67 ? 24.327 -9.837 28.768 1.00 51.39 67 LYS C CA 1
ATOM 3526 C C . LYS C 1 67 ? 23.396 -8.730 28.277 1.00 52.47 67 LYS C C 1
ATOM 3527 O O . LYS C 1 67 ? 23.842 -7.761 27.676 1.00 48.08 67 LYS C O 1
ATOM 3533 N N . THR C 1 68 ? 22.105 -8.843 28.610 1.00 48.17 68 THR C N 1
ATOM 3534 C CA . THR C 1 68 ? 21.126 -7.895 28.123 1.00 48.45 68 THR C CA 1
ATOM 3535 C C . THR C 1 68 ? 20.189 -7.514 29.260 1.00 44.26 68 THR C C 1
ATOM 3536 O O . THR C 1 68 ? 19.847 -8.339 30.099 1.00 39.36 68 THR C O 1
ATOM 3540 N N . PRO C 1 69 ? 19.711 -6.257 29.296 1.00 43.40 69 PRO C N 1
ATOM 3541 C CA . PRO C 1 69 ? 18.706 -5.869 30.272 1.00 44.49 69 PRO C CA 1
ATOM 3542 C C . PRO C 1 69 ? 17.465 -6.741 30.105 1.00 43.71 69 PRO C C 1
ATOM 3543 O O . PRO C 1 69 ? 17.252 -7.329 29.041 1.00 41.43 69 PRO C O 1
ATOM 3547 N N . GLY C 1 70 ? 16.703 -6.874 31.197 1.00 38.62 70 GLY C N 1
ATOM 3548 C CA . GLY C 1 70 ? 15.494 -7.681 31.190 1.00 39.19 70 GLY C CA 1
ATOM 3549 C C . GLY C 1 70 ? 14.339 -7.006 30.441 1.00 35.17 70 GLY C C 1
ATOM 3550 O O . GLY C 1 70 ? 14.410 -5.856 30.014 1.00 33.75 70 GLY C O 1
ATOM 3551 N N . THR C 1 71 ? 13.254 -7.757 30.351 1.00 35.26 71 THR C N 1
ATOM 3552 C CA . THR C 1 71 ? 12.068 -7.390 29.605 1.00 32.53 71 THR C CA 1
ATOM 3553 C C . THR C 1 71 ? 11.683 -5.955 29.921 1.00 31.72 71 THR C C 1
ATOM 3554 O O . THR C 1 71 ? 11.448 -5.607 31.072 1.00 33.75 71 THR C O 1
ATOM 3558 N N . GLY C 1 72 ? 11.710 -5.108 28.884 1.00 31.28 72 GLY C N 1
ATOM 3559 C CA . GLY C 1 72 ? 11.110 -3.790 28.929 1.00 28.21 72 GLY C CA 1
ATOM 3560 C C . GLY C 1 72 ? 12.096 -2.698 29.287 1.00 28.72 72 GLY C C 1
ATOM 3561 O O . GLY C 1 72 ? 11.719 -1.524 29.370 1.00 29.93 72 GLY C O 1
ATOM 3562 N N . MET C 1 73 ? 13.355 -3.082 29.476 1.00 32.03 73 MET C N 1
ATOM 3563 C CA . MET C 1 73 ? 14.337 -2.184 30.057 1.00 33.35 73 MET C CA 1
ATOM 3564 C C . MET C 1 73 ? 15.454 -1.889 29.051 1.00 37.21 73 MET C C 1
ATOM 3565 O O . MET C 1 73 ? 15.787 -2.719 28.179 1.00 35.55 73 MET C O 1
ATOM 3570 N N . GLU C 1 74 ? 16.080 -0.728 29.234 1.00 33.39 74 GLU C N 1
ATOM 3571 C CA . GLU C 1 74 ? 17.346 -0.472 28.567 1.00 43.20 74 GLU C CA 1
ATOM 3572 C C . GLU C 1 74 ? 18.285 0.291 29.503 1.00 41.50 74 GLU C C 1
ATOM 3573 O O . GLU C 1 74 ? 17.870 0.831 30.518 1.00 38.10 74 GLU C O 1
ATOM 3579 N N . LEU C 1 75 ? 19.566 0.369 29.122 1.00 44.89 75 LEU C N 1
ATOM 3580 C CA . LEU C 1 75 ? 20.530 1.197 29.824 1.00 40.80 75 LEU C CA 1
ATOM 3581 C C . LEU C 1 75 ? 20.781 2.458 29.023 1.00 42.68 75 LEU C C 1
ATOM 3582 O O . LEU C 1 75 ? 21.050 2.346 27.841 1.00 43.49 75 LEU C O 1
ATOM 3587 N N . THR C 1 76 ? 20.760 3.636 29.664 1.00 46.69 76 THR C N 1
ATOM 3588 C CA . THR C 1 76 ? 21.290 4.825 29.022 1.00 44.20 76 THR C CA 1
ATOM 3589 C C . THR C 1 76 ? 22.804 4.714 28.913 1.00 50.57 76 THR C C 1
ATOM 3590 O O . THR C 1 76 ? 23.403 3.748 29.397 1.00 49.81 76 THR C O 1
ATOM 3594 N N . SER C 1 77 ? 23.404 5.684 28.218 1.00 50.59 77 SER C N 1
ATOM 3595 C CA . SER C 1 77 ? 24.838 5.685 27.973 1.00 53.71 77 SER C CA 1
ATOM 3596 C C . SER C 1 77 ? 25.606 6.007 29.255 1.00 43.97 77 SER C C 1
ATOM 3597 O O . SER C 1 77 ? 26.752 5.592 29.373 1.00 44.32 77 SER C O 1
ATOM 3600 N N . ASP C 1 78 ? 24.997 6.747 30.192 1.00 42.04 78 ASP C N 1
ATOM 3601 C CA . ASP C 1 78 ? 25.608 6.993 31.495 1.00 48.93 78 ASP C CA 1
ATOM 3602 C C . ASP C 1 78 ? 25.109 5.981 32.540 1.00 46.97 78 ASP C C 1
ATOM 3603 O O . ASP C 1 78 ? 25.124 6.269 33.740 1.00 44.09 78 ASP C O 1
ATOM 3608 N N . GLY C 1 79 ? 24.621 4.823 32.081 1.00 44.39 79 GLY C N 1
ATOM 3609 C CA . GLY C 1 79 ? 24.365 3.667 32.937 1.00 45.68 79 GLY C CA 1
ATOM 3610 C C . GLY C 1 79 ? 23.074 3.693 33.769 1.00 42.57 79 GLY C C 1
ATOM 3611 O O . GLY C 1 79 ? 22.956 2.906 34.711 1.00 42.45 79 GLY C O 1
ATOM 3612 N N . LYS C 1 80 ? 22.101 4.570 33.453 1.00 39.57 80 LYS C N 1
ATOM 3613 C CA . LYS C 1 80 ? 20.816 4.525 34.148 1.00 39.01 80 LYS C CA 1
ATOM 3614 C C . LYS C 1 80 ? 20.005 3.370 33.568 1.00 40.48 80 LYS C C 1
ATOM 3615 O O . LYS C 1 80 ? 20.135 3.084 32.377 1.00 43.46 80 LYS C O 1
ATOM 3621 N N . LEU C 1 81 ? 19.235 2.694 34.432 1.00 35.64 81 LEU C N 1
ATOM 3622 C CA . LEU C 1 81 ? 18.366 1.593 34.036 1.00 37.17 81 LEU C CA 1
ATOM 3623 C C . LEU C 1 81 ? 16.945 2.115 33.920 1.00 33.22 81 LEU C C 1
ATOM 3624 O O . LEU C 1 81 ? 16.431 2.679 34.880 1.00 35.38 81 LEU C O 1
ATOM 3629 N N . GLN C 1 82 ? 16.327 1.939 32.748 1.00 33.07 82 GLN C N 1
ATOM 3630 C CA . GLN C 1 82 ? 15.085 2.642 32.471 1.00 35.07 82 GLN C CA 1
ATOM 3631 C C . GLN C 1 82 ? 14.186 1.817 31.567 1.00 37.03 82 GLN C C 1
ATOM 3632 O O . GLN C 1 82 ? 14.604 0.817 30.986 1.00 31.87 82 GLN C O 1
ATOM 3638 N N . VAL C 1 83 ? 12.940 2.299 31.486 1.00 42.84 83 VAL C N 1
ATOM 3639 C CA . VAL C 1 83 ? 11.900 1.701 30.666 1.00 46.77 83 VAL C CA 1
ATOM 3640 C C . VAL C 1 83 ? 12.144 2.045 29.201 1.00 41.89 83 VAL C C 1
ATOM 3641 O O . VAL C 1 83 ? 12.532 3.156 28.874 1.00 43.64 83 VAL C O 1
ATOM 3645 N N . LYS C 1 84 ? 11.887 1.060 28.349 1.00 39.59 84 LYS C N 1
ATOM 3646 C CA . LYS C 1 84 ? 11.966 1.190 26.906 1.00 42.35 84 LYS C CA 1
ATOM 3647 C C . LYS C 1 84 ? 10.552 1.116 26.307 1.00 39.02 84 LYS C C 1
ATOM 3648 O O . LYS C 1 84 ? 10.008 0.024 26.133 1.00 37.54 84 LYS C O 1
ATOM 3654 N N . ALA C 1 85 ? 9.959 2.280 25.997 1.00 37.54 85 ALA C N 1
ATOM 3655 C CA . ALA C 1 85 ? 8.588 2.404 25.515 1.00 35.37 85 ALA C CA 1
ATOM 3656 C C . ALA C 1 85 ? 8.451 2.111 24.022 1.00 35.60 85 ALA C C 1
ATOM 3657 O O . ALA C 1 85 ? 9.184 2.638 23.199 1.00 37.80 85 ALA C O 1
ATOM 3659 N N . GLY C 1 86 ? 7.434 1.313 23.682 1.00 35.17 86 GLY C N 1
ATOM 3660 C CA . GLY C 1 86 ? 7.060 1.020 22.316 1.00 31.22 86 GLY C CA 1
ATOM 3661 C C . GLY C 1 86 ? 5.655 1.522 21.988 1.00 29.93 86 GLY C C 1
ATOM 3662 O O . GLY C 1 86 ? 5.132 2.424 22.627 1.00 36.41 86 GLY C O 1
ATOM 3663 N N . ALA C 1 87 ? 5.053 0.899 20.978 1.00 30.36 87 ALA C N 1
ATOM 3664 C CA . ALA C 1 87 ? 3.776 1.303 20.422 1.00 32.22 87 ALA C CA 1
ATOM 3665 C C . ALA C 1 87 ? 2.706 1.461 21.511 1.00 34.64 87 ALA C C 1
ATOM 3666 O O . ALA C 1 87 ? 2.399 0.512 22.225 1.00 32.83 87 ALA C O 1
ATOM 3668 N N . GLY C 1 88 ? 2.143 2.671 21.597 1.00 32.46 88 GLY C N 1
ATOM 3669 C CA . GLY C 1 88 ? 0.989 2.969 22.425 1.00 31.12 88 GLY C CA 1
ATOM 3670 C C . GLY C 1 88 ? 1.369 3.515 23.787 1.00 32.87 88 GLY C C 1
ATOM 3671 O O . GLY C 1 88 ? 0.489 3.926 24.553 1.00 34.08 88 GLY C O 1
ATOM 3672 N N . VAL C 1 89 ? 2.677 3.505 24.063 1.00 34.34 89 VAL C N 1
ATOM 3673 C CA . VAL C 1 89 ? 3.226 3.908 25.344 1.00 35.79 89 VAL C CA 1
ATOM 3674 C C . VAL C 1 89 ? 4.064 5.171 25.167 1.00 36.48 89 VAL C C 1
ATOM 3675 O O . VAL C 1 89 ? 4.838 5.313 24.234 1.00 35.33 89 VAL C O 1
ATOM 3679 N N . ASP C 1 90 ? 3.837 6.113 26.069 1.00 41.05 90 ASP C N 1
ATOM 3680 C CA . ASP C 1 90 ? 4.531 7.380 26.084 1.00 43.61 90 ASP C CA 1
ATOM 3681 C C . ASP C 1 90 ? 5.004 7.688 27.495 1.00 43.14 90 ASP C C 1
ATOM 3682 O O . ASP C 1 90 ? 4.500 7.121 28.476 1.00 41.38 90 ASP C O 1
ATOM 3687 N N . ILE C 1 91 ? 5.962 8.616 27.551 1.00 43.23 91 ILE C N 1
ATOM 3688 C CA . ILE C 1 91 ? 6.461 9.177 28.791 1.00 44.05 91 ILE C CA 1
ATOM 3689 C C . ILE C 1 91 ? 5.986 10.621 28.856 1.00 45.97 91 ILE C C 1
ATOM 3690 O O . ILE C 1 91 ? 6.241 11.365 27.914 1.00 48.95 91 ILE C O 1
ATOM 3695 N N . ASP C 1 92 ? 5.291 10.992 29.948 1.00 42.53 92 ASP C N 1
ATOM 3696 C CA . ASP C 1 92 ? 4.768 12.337 30.108 1.00 45.49 92 ASP C CA 1
ATOM 3697 C C . ASP C 1 92 ? 5.869 13.248 30.673 1.00 50.87 92 ASP C C 1
ATOM 3698 O O . ASP C 1 92 ? 6.993 12.809 30.916 1.00 49.16 92 ASP C O 1
ATOM 3703 N N . ASN C 1 93 ? 5.532 14.525 30.885 1.00 52.60 93 ASN C N 1
ATOM 3704 C CA . ASN C 1 93 ? 6.499 15.540 31.276 1.00 71.26 93 ASN C CA 1
ATOM 3705 C C . ASN C 1 93 ? 7.085 15.261 32.650 1.00 73.36 93 ASN C C 1
ATOM 3706 O O . ASN C 1 93 ? 8.200 15.691 32.922 1.00 77.15 93 ASN C O 1
ATOM 3711 N N . ASN C 1 94 ? 6.287 14.590 33.495 1.00 67.27 94 ASN C N 1
ATOM 3712 C CA . ASN C 1 94 ? 6.692 14.149 34.813 1.00 56.40 94 ASN C CA 1
ATOM 3713 C C . ASN C 1 94 ? 7.335 12.759 34.756 1.00 50.37 94 ASN C C 1
ATOM 3714 O O . ASN C 1 94 ? 7.430 12.101 35.781 1.00 48.97 94 ASN C O 1
ATOM 3719 N N . ASN C 1 95 ? 7.736 12.288 33.569 1.00 47.14 95 ASN C N 1
ATOM 3720 C CA . ASN C 1 95 ? 8.488 11.051 33.440 1.00 45.64 95 ASN C CA 1
ATOM 3721 C C . ASN C 1 95 ? 7.640 9.843 33.852 1.00 45.06 95 ASN C C 1
ATOM 3722 O O . ASN C 1 95 ? 8.188 8.835 34.296 1.00 49.26 95 ASN C O 1
ATOM 3727 N N . ARG C 1 96 ? 6.308 9.948 33.725 1.00 45.51 96 ARG C N 1
ATOM 3728 C CA A ARG C 1 96 ? 5.387 8.864 34.042 0.50 45.99 96 ARG C CA 1
ATOM 3729 C CA B ARG C 1 96 ? 5.406 8.856 34.051 0.50 45.88 96 ARG C CA 1
ATOM 3730 C C . ARG C 1 96 ? 5.050 8.115 32.758 1.00 46.23 96 ARG C C 1
ATOM 3731 O O . ARG C 1 96 ? 4.937 8.738 31.695 1.00 42.17 96 ARG C O 1
ATOM 3746 N N . ILE C 1 97 ? 4.874 6.780 32.880 1.00 43.02 97 ILE C N 1
ATOM 3747 C CA . ILE C 1 97 ? 4.450 5.923 31.778 1.00 40.49 97 ILE C CA 1
ATOM 3748 C C . ILE C 1 97 ? 2.958 6.133 31.531 1.00 37.37 97 ILE C C 1
ATOM 3749 O O . ILE C 1 97 ? 2.161 5.992 32.439 1.00 39.04 97 ILE C O 1
ATOM 3754 N N . THR C 1 98 ? 2.603 6.483 30.289 1.00 40.91 98 THR C N 1
ATOM 3755 C CA A THR C 1 98 ? 1.261 6.882 29.901 0.50 43.13 98 THR C CA 1
ATOM 3756 C CA B THR C 1 98 ? 1.217 6.771 29.960 0.50 41.32 98 THR C CA 1
ATOM 3757 C C . THR C 1 98 ? 0.905 6.230 28.571 1.00 39.65 98 THR C C 1
ATOM 3758 O O . THR C 1 98 ? 1.795 5.865 27.800 1.00 39.49 98 THR C O 1
ATOM 3765 N N . ILE C 1 99 ? -0.389 6.145 28.282 1.00 40.49 99 ILE C N 1
ATOM 3766 C CA . ILE C 1 99 ? -0.833 5.639 26.997 1.00 38.56 99 ILE C CA 1
ATOM 3767 C C . ILE C 1 99 ? -0.920 6.804 26.010 1.00 35.81 99 ILE C C 1
ATOM 3768 O O . ILE C 1 99 ? -1.405 7.862 26.352 1.00 41.27 99 ILE C O 1
ATOM 3773 N N . LYS C 1 100 ? -0.473 6.590 24.781 1.00 34.91 100 LYS C N 1
ATOM 3774 C CA . LYS C 1 100 ? -0.695 7.520 23.690 1.00 37.63 100 LYS C CA 1
ATOM 3775 C C . LYS C 1 100 ? -1.982 7.143 22.958 1.00 39.64 100 LYS C C 1
ATOM 3776 O O . LYS C 1 100 ? -2.174 5.988 22.577 1.00 33.66 100 LYS C O 1
ATOM 3782 N N . SER C 1 101 ? -2.851 8.139 22.731 1.00 38.49 101 SER C N 1
ATOM 3783 C CA . SER C 1 101 ? -4.177 7.862 22.223 1.00 37.88 101 SER C CA 1
ATOM 3784 C C . SER C 1 101 ? -4.407 8.551 20.878 1.00 34.96 101 SER C C 1
ATOM 3785 O O . SER C 1 101 ? -4.000 9.688 20.655 1.00 36.56 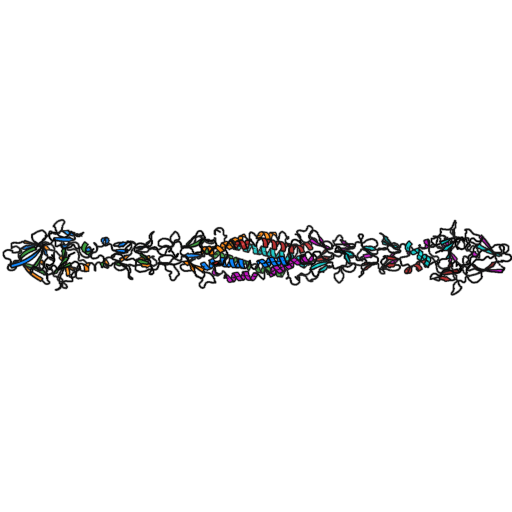101 SER C O 1
ATOM 3788 N N . GLY C 1 102 ? -5.097 7.828 20.003 1.00 29.57 102 GLY C N 1
ATOM 3789 C CA . GLY C 1 102 ? -5.501 8.306 18.701 1.00 27.69 102 GLY C CA 1
ATOM 3790 C C . GLY C 1 102 ? -7.014 8.358 18.599 1.00 29.13 102 GLY C C 1
ATOM 3791 O O . GLY C 1 102 ? -7.719 8.449 19.613 1.00 28.97 102 GLY C O 1
ATOM 3792 N N . HIS C 1 103 ? -7.520 8.312 17.359 1.00 29.34 103 HIS C N 1
ATOM 3793 C CA . HIS C 1 103 ? -8.942 8.533 17.140 1.00 27.40 103 HIS C CA 1
ATOM 3794 C C . HIS C 1 103 ? -9.779 7.454 17.822 1.00 27.39 103 HIS C C 1
ATOM 3795 O O . HIS C 1 103 ? -9.447 6.273 17.807 1.00 22.32 103 HIS C O 1
ATOM 3802 N N . GLY C 1 104 ? -10.850 7.889 18.477 1.00 25.07 104 GLY C N 1
ATOM 3803 C CA . GLY C 1 104 ? -11.802 6.966 19.063 1.00 24.92 104 GLY C CA 1
ATOM 3804 C C . GLY C 1 104 ? -11.565 6.704 20.542 1.00 23.08 104 GLY C C 1
ATOM 3805 O O . GLY C 1 104 ? -12.447 6.177 21.208 1.00 24.07 104 GLY C O 1
ATOM 3806 N N . ILE C 1 105 ? -10.415 7.136 21.054 1.00 25.60 105 ILE C N 1
ATOM 3807 C CA . ILE C 1 105 ? -9.994 6.819 22.409 1.00 28.94 105 ILE C CA 1
ATOM 3808 C C . ILE C 1 105 ? -9.732 8.098 23.213 1.00 31.06 105 ILE C C 1
ATOM 3809 O O . ILE C 1 105 ? -9.137 9.017 22.708 1.00 32.05 105 ILE C O 1
ATOM 3814 N N . LYS C 1 106 ? -10.102 8.086 24.493 1.00 38.32 106 LYS C N 1
ATOM 3815 C CA . LYS C 1 106 ? -9.757 9.089 25.484 1.00 38.90 106 LYS C CA 1
ATOM 3816 C C . LYS C 1 106 ? -9.009 8.456 26.644 1.00 36.36 106 LYS C C 1
ATOM 3817 O O . LYS C 1 106 ? -9.382 7.392 27.131 1.00 39.26 106 LYS C O 1
ATOM 3823 N N . VAL C 1 107 ? -7.998 9.159 27.133 1.00 40.42 107 VAL C N 1
ATOM 3824 C CA . VAL C 1 107 ? -7.235 8.721 28.292 1.00 42.43 107 VAL C CA 1
ATOM 3825 C C . VAL C 1 107 ? -7.321 9.814 29.346 1.00 45.87 107 VAL C C 1
ATOM 3826 O O . VAL C 1 107 ? -6.985 10.959 29.073 1.00 47.71 107 VAL C O 1
ATOM 3830 N N . ASP C 1 108 ? -7.776 9.442 30.538 1.00 50.25 108 ASP C N 1
ATOM 3831 C CA . ASP C 1 108 ? -7.968 10.386 31.623 1.00 52.50 108 ASP C CA 1
ATOM 3832 C C . ASP C 1 108 ? -8.033 9.613 32.952 1.00 51.85 108 ASP C C 1
ATOM 3833 O O . ASP C 1 108 ? -7.588 8.461 33.052 1.00 40.69 108 ASP C O 1
ATOM 3838 N N . GLY C 1 109 ? -8.596 10.261 33.982 1.00 54.49 109 GLY C N 1
ATOM 3839 C CA . GLY C 1 109 ? -8.554 9.757 35.347 1.00 50.10 109 GLY C CA 1
ATOM 3840 C C . GLY C 1 109 ? -9.314 8.451 35.483 1.00 48.79 109 GLY C C 1
ATOM 3841 O O . GLY C 1 109 ? -9.007 7.629 36.340 1.00 50.56 109 GLY C O 1
ATOM 3842 N N . ASN C 1 110 ? -10.297 8.268 34.601 1.00 52.09 110 ASN C N 1
ATOM 3843 C CA . ASN C 1 110 ? -11.053 7.034 34.530 1.00 54.50 110 ASN C CA 1
ATOM 3844 C C . ASN C 1 110 ? -10.320 5.985 33.706 1.00 49.01 110 ASN C C 1
ATOM 3845 O O . ASN C 1 110 ? -10.739 4.834 33.651 1.00 54.74 110 ASN C O 1
ATOM 3850 N N . GLY C 1 111 ? -9.241 6.398 33.046 1.00 43.64 111 GLY C N 1
ATOM 3851 C CA . GLY C 1 111 ? -8.434 5.469 32.282 1.00 42.82 111 GLY C CA 1
ATOM 3852 C C . GLY C 1 111 ? -8.739 5.605 30.803 1.00 37.26 111 GLY C C 1
ATOM 3853 O O . GLY C 1 111 ? -9.037 6.706 30.358 1.00 36.62 111 GLY C O 1
ATOM 3854 N N . ILE C 1 112 ? -8.662 4.481 30.084 1.00 33.99 112 ILE C N 1
ATOM 3855 C CA . ILE C 1 112 ? -8.867 4.469 28.650 1.00 33.37 112 ILE C CA 1
ATOM 3856 C C . ILE C 1 112 ? -10.349 4.208 28.414 1.00 31.59 112 ILE C C 1
ATOM 3857 O O . ILE C 1 112 ? -10.883 3.220 28.879 1.00 32.24 112 ILE C O 1
ATOM 3862 N N . SER C 1 113 ? -11.007 5.103 27.685 1.00 30.76 113 SER C N 1
ATOM 3863 C CA . SER C 1 113 ? -12.390 4.911 27.309 1.00 30.28 113 SER C CA 1
ATOM 3864 C C . SER C 1 113 ? -12.547 5.184 25.813 1.00 25.28 113 SER C C 1
ATOM 3865 O O . SER C 1 113 ? -11.626 5.712 25.159 1.00 26.01 113 SER C O 1
ATOM 3868 N N . VAL C 1 114 ? -13.710 4.795 25.296 1.00 22.86 114 VAL C N 1
ATOM 3869 C CA . VAL C 1 114 ? -14.067 5.030 23.909 1.00 25.21 114 VAL C CA 1
ATOM 3870 C C . VAL C 1 114 ? -14.777 6.370 23.827 1.00 24.83 114 VAL C C 1
ATOM 3871 O O . VAL C 1 114 ? -15.691 6.651 24.605 1.00 23.86 114 VAL C O 1
ATOM 3875 N N . LYS C 1 115 ? -14.361 7.158 22.837 1.00 21.95 115 LYS C N 1
ATOM 3876 C CA . LYS C 1 115 ? -14.965 8.451 22.601 1.00 23.93 115 LYS C CA 1
ATOM 3877 C C . LYS C 1 115 ? -16.132 8.330 21.618 1.00 22.25 115 LYS C C 1
ATOM 3878 O O . LYS C 1 115 ? -15.981 7.893 20.483 1.00 23.62 115 LYS C O 1
ATOM 3884 N N . PRO C 1 116 ? -17.358 8.656 22.044 1.00 22.55 116 PRO C N 1
ATOM 3885 C CA . PRO C 1 116 ? -18.534 8.507 21.203 1.00 21.88 116 PRO C CA 1
ATOM 3886 C C . PRO C 1 116 ? -18.678 9.629 20.200 1.00 28.61 116 PRO C C 1
ATOM 3887 O O . PRO C 1 116 ? -18.519 10.806 20.537 1.00 31.92 116 PRO C O 1
ATOM 3891 N N . GLY C 1 117 ? -18.978 9.233 18.967 1.00 27.21 117 GLY C N 1
ATOM 3892 C CA . GLY C 1 117 ? -19.221 10.154 17.880 1.00 24.71 117 GLY C CA 1
ATOM 3893 C C . GLY C 1 117 ? -20.704 10.124 17.551 1.00 24.92 117 GLY C C 1
ATOM 3894 O O . GLY C 1 117 ? -21.539 9.740 18.385 1.00 23.18 117 GLY C O 1
ATOM 3895 N N . SER C 1 118 ? -20.984 10.416 16.298 1.00 20.89 118 SER C N 1
ATOM 3896 C CA . SER C 1 118 ? -22.356 10.406 15.821 1.00 24.63 118 SER C CA 1
ATOM 3897 C C . SER C 1 118 ? -22.957 8.988 15.826 1.00 22.90 118 SER C C 1
ATOM 3898 O O . SER C 1 118 ? -22.427 8.115 15.204 1.00 20.58 118 SER C O 1
ATOM 3901 N N . GLY C 1 119 ? -24.084 8.792 16.512 1.00 22.63 119 GLY C N 1
ATOM 3902 C CA . GLY C 1 119 ? -24.842 7.558 16.466 1.00 22.18 119 GLY C CA 1
ATOM 3903 C C . GLY C 1 119 ? -24.326 6.522 17.453 1.00 20.58 119 GLY C C 1
ATOM 3904 O O . GLY C 1 119 ? -24.729 5.360 17.379 1.00 20.13 119 GLY C O 1
ATOM 3905 N N . ILE C 1 120 ? -23.417 6.965 18.325 1.00 22.61 120 ILE C N 1
ATOM 3906 C CA . ILE C 1 120 ? -22.799 6.127 19.326 1.00 23.71 120 ILE C CA 1
ATOM 3907 C C . ILE C 1 120 ? -23.002 6.732 20.717 1.00 25.28 120 ILE C C 1
ATOM 3908 O O . ILE C 1 120 ? -22.882 7.931 20.895 1.00 29.58 120 ILE C O 1
ATOM 3913 N N . LYS C 1 121 ? -23.346 5.873 21.679 1.00 27.69 121 LYS C N 1
ATOM 3914 C CA . LYS C 1 121 ? -23.386 6.205 23.097 1.00 29.19 121 LYS C CA 1
ATOM 3915 C C . LYS C 1 121 ? -22.445 5.227 23.802 1.00 26.84 121 LYS C C 1
ATOM 3916 O O . LYS C 1 121 ? -22.494 4.022 23.580 1.00 27.20 121 LYS C O 1
ATOM 3922 N N . VAL C 1 122 ? -21.541 5.731 24.622 1.00 26.60 122 VAL C N 1
ATOM 3923 C CA . VAL C 1 122 ? -20.662 4.866 25.405 1.00 31.62 122 VAL C CA 1
ATOM 3924 C C . VAL C 1 122 ? -21.060 4.960 26.887 1.00 34.34 122 VAL C C 1
ATOM 3925 O O . VAL C 1 122 ? -21.189 6.057 27.409 1.00 30.12 122 VAL C O 1
ATOM 3929 N N . ASP C 1 123 ? -21.232 3.821 27.563 1.00 35.78 123 ASP C N 1
ATOM 3930 C CA . ASP C 1 123 ? -21.663 3.773 28.958 1.00 36.71 123 ASP C CA 1
ATOM 3931 C C . ASP C 1 123 ? -21.097 2.486 29.560 1.00 41.80 123 ASP C C 1
ATOM 3932 O O . ASP C 1 123 ? -20.239 1.839 28.957 1.00 40.65 123 ASP C O 1
ATOM 3937 N N . SER C 1 124 ? -21.636 2.048 30.710 1.00 42.65 124 SER C N 1
ATOM 3938 C CA . SER C 1 124 ? -21.125 0.871 31.398 1.00 40.54 124 SER C CA 1
ATOM 3939 C C . SER C 1 124 ? -21.479 -0.419 30.671 1.00 35.31 124 SER C C 1
ATOM 3940 O O . SER C 1 124 ? -20.878 -1.441 30.957 1.00 36.03 124 SER C O 1
ATOM 3943 N N . ASN C 1 125 ? -22.481 -0.413 29.793 1.00 33.38 125 ASN C N 1
ATOM 3944 C CA . ASN C 1 125 ? -22.744 -1.594 28.974 1.00 39.66 125 ASN C CA 1
ATOM 3945 C C . ASN C 1 125 ? -21.759 -1.702 27.798 1.00 35.03 125 ASN C C 1
ATOM 3946 O O . ASN C 1 125 ? -21.593 -2.753 27.209 1.00 36.04 125 ASN C O 1
ATOM 3951 N N . GLY C 1 126 ? -21.059 -0.622 27.474 1.00 31.82 126 GLY C N 1
ATOM 3952 C CA . GLY C 1 126 ? -20.077 -0.666 26.411 1.00 32.31 126 GLY C CA 1
ATOM 3953 C C . GLY C 1 126 ? -20.368 0.404 25.369 1.00 29.02 126 GLY C C 1
ATOM 3954 O O . GLY C 1 126 ? -20.882 1.471 25.689 1.00 27.40 126 GLY C O 1
ATOM 3955 N N . VAL C 1 127 ? -20.002 0.089 24.129 1.00 26.72 127 VAL C N 1
ATOM 3956 C CA . VAL C 1 127 ? -20.241 0.944 22.993 1.00 25.81 127 VAL C CA 1
ATOM 3957 C C . VAL C 1 127 ? -21.590 0.520 22.437 1.00 24.92 127 VAL C C 1
ATOM 3958 O O . VAL C 1 127 ? -21.717 -0.641 22.059 1.00 26.16 127 VAL C O 1
ATOM 3962 N N . ASN C 1 128 ? -22.536 1.469 22.383 1.00 22.66 128 ASN C N 1
ATOM 3963 C CA . ASN C 1 128 ? -23.896 1.275 21.893 1.00 23.81 128 ASN C CA 1
ATOM 3964 C C . ASN C 1 128 ? -24.175 2.161 20.686 1.00 22.70 128 ASN C C 1
ATOM 3965 O O . ASN C 1 128 ? -23.637 3.255 20.561 1.00 25.25 128 ASN C O 1
ATOM 3970 N N . VAL C 1 129 ? -25.085 1.703 19.842 1.00 24.07 129 VAL C N 1
ATOM 3971 C CA . VAL C 1 129 ? -25.653 2.520 18.800 1.00 26.07 129 VAL C CA 1
ATOM 3972 C C . VAL C 1 129 ? -26.728 3.409 19.407 1.00 25.37 129 VAL C C 1
ATOM 3973 O O . VAL C 1 129 ? -27.517 2.958 20.218 1.00 27.68 129 VAL C O 1
ATOM 3977 N N . ASN C 1 130 ? -26.731 4.685 19.044 1.00 26.06 130 ASN C N 1
ATOM 3978 C CA . ASN C 1 130 ? -27.852 5.563 19.347 1.00 26.15 130 ASN C CA 1
ATOM 3979 C C . ASN C 1 130 ? -28.531 5.987 18.049 1.00 23.78 130 ASN C C 1
ATOM 3980 O O . ASN C 1 130 ? -28.025 6.851 17.347 1.00 29.40 130 ASN C O 1
ATOM 3985 N N . ILE C 1 131 ? -29.696 5.409 17.745 1.00 25.17 131 ILE C N 1
ATOM 3986 C CA . ILE C 1 131 ? -30.398 5.656 16.494 1.00 24.93 131 ILE C CA 1
ATOM 3987 C C . ILE C 1 131 ? -30.945 7.075 16.349 1.00 25.37 131 ILE C C 1
ATOM 3988 O O . ILE C 1 131 ? -31.323 7.432 15.249 1.00 25.94 131 ILE C O 1
ATOM 3993 N N . ASP C 1 132 ? -31.130 7.840 17.429 1.00 29.59 132 ASP C N 1
ATOM 3994 C CA . ASP C 1 132 ? -31.704 9.187 17.336 1.00 30.67 132 ASP C CA 1
ATOM 3995 C C . ASP C 1 132 ? -30.884 10.025 16.359 1.00 30.54 132 ASP C C 1
ATOM 3996 O O . ASP C 1 132 ? -31.433 10.841 15.628 1.00 32.36 132 ASP C O 1
ATOM 4001 N N . ASP C 1 133 ? -29.591 9.717 16.236 1.00 29.20 133 ASP C N 1
ATOM 4002 C CA . ASP C 1 133 ? -28.714 10.503 15.394 1.00 28.46 133 ASP C CA 1
ATOM 4003 C C . ASP C 1 133 ? -28.818 10.180 13.910 1.00 25.43 133 ASP C C 1
ATOM 4004 O O . ASP C 1 133 ? -28.312 10.978 13.123 1.00 29.24 133 ASP C O 1
ATOM 4009 N N . PHE C 1 134 ? -29.438 9.070 13.486 1.00 26.42 134 PHE C N 1
ATOM 4010 C CA . PHE C 1 134 ? -29.347 8.729 12.056 1.00 25.82 134 PHE C CA 1
ATOM 4011 C C . PHE C 1 134 ? -30.602 8.059 11.499 1.00 24.12 134 PHE C C 1
ATOM 4012 O O . PHE C 1 134 ? -30.668 7.862 10.282 1.00 23.18 134 PHE C O 1
ATOM 4020 N N . TRP C 1 135 ? -31.617 7.733 12.324 1.00 23.19 135 TRP C N 1
ATOM 4021 C CA . TRP C 1 135 ? -32.739 6.966 11.786 1.00 25.29 135 TRP C CA 1
ATOM 4022 C C . TRP C 1 135 ? -33.477 7.765 10.723 1.00 25.99 135 TRP C C 1
ATOM 4023 O O . TRP C 1 135 ? -34.093 7.172 9.860 1.00 28.96 135 TRP C O 1
ATOM 4034 N N . GLU C 1 136 ? -33.463 9.102 10.803 1.00 28.66 136 GLU C N 1
ATOM 4035 C CA . GLU C 1 136 ? -34.173 9.925 9.836 1.00 24.87 136 GLU C CA 1
ATOM 4036 C C . GLU C 1 136 ? -33.482 9.881 8.473 1.00 20.01 136 GLU C C 1
ATOM 4037 O O . GLU C 1 136 ? -34.179 9.851 7.469 1.00 22.81 136 GLU C O 1
ATOM 4043 N N A GLU C 1 137 ? -32.146 9.888 8.451 0.70 20.17 137 GLU C N 1
ATOM 4044 N N B GLU C 1 137 ? -32.150 9.825 8.419 0.30 19.44 137 GLU C N 1
ATOM 4045 C CA A GLU C 1 137 ? -31.398 9.703 7.212 0.70 25.32 137 GLU C CA 1
ATOM 4046 C CA B GLU C 1 137 ? -31.477 9.743 7.128 0.30 20.59 137 GLU C CA 1
ATOM 4047 C C A GLU C 1 137 ? -31.882 8.410 6.532 0.70 24.19 137 GLU C C 1
ATOM 4048 C C B GLU C 1 137 ? -31.656 8.350 6.510 0.30 21.72 137 GLU C C 1
ATOM 4049 O O A GLU C 1 137 ? -32.233 8.401 5.347 0.70 21.22 137 GLU C O 1
ATOM 4050 O O B GLU C 1 137 ? -31.476 8.208 5.302 0.30 21.73 137 GLU C O 1
ATOM 4061 N N . ILE C 1 138 ? -31.994 7.329 7.320 1.00 22.65 138 ILE C N 1
ATOM 4062 C CA . ILE C 1 138 ? -32.319 6.011 6.777 1.00 23.62 138 ILE C CA 1
ATOM 4063 C C . ILE C 1 138 ? -33.7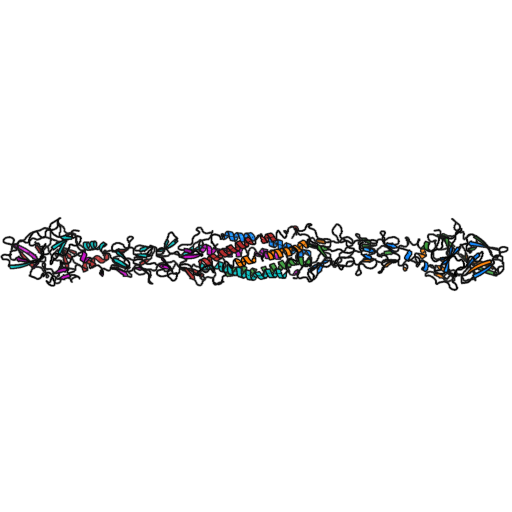30 6.022 6.184 1.00 23.16 138 ILE C C 1
ATOM 4064 O O . ILE C 1 138 ? -33.957 5.555 5.068 1.00 20.79 138 ILE C O 1
ATOM 4069 N N . ARG C 1 139 ? -34.695 6.543 6.942 1.00 24.90 139 ARG C N 1
ATOM 4070 C CA . ARG C 1 139 ? -36.045 6.726 6.438 1.00 26.14 139 ARG C CA 1
ATOM 4071 C C . ARG C 1 139 ? -36.054 7.493 5.109 1.00 28.09 139 ARG C C 1
ATOM 4072 O O . ARG C 1 139 ? -36.814 7.148 4.234 1.00 30.64 139 ARG C O 1
ATOM 4080 N N . ASN C 1 140 ? -35.262 8.569 4.975 1.00 26.03 140 ASN C N 1
ATOM 4081 C CA . ASN C 1 140 ? -35.273 9.374 3.765 1.00 25.00 140 ASN C CA 1
ATOM 4082 C C . ASN C 1 140 ? -34.673 8.618 2.576 1.00 23.46 140 ASN C C 1
ATOM 4083 O O . ASN C 1 140 ? -35.077 8.831 1.446 1.00 22.45 140 ASN C O 1
ATOM 4088 N N . LYS C 1 141 ? -33.720 7.728 2.830 1.00 23.93 141 LYS C N 1
ATOM 4089 C CA . LYS C 1 141 ? -33.169 6.847 1.807 1.00 28.42 141 LYS C CA 1
ATOM 4090 C C . LYS C 1 141 ? -34.177 5.786 1.355 1.00 28.42 141 LYS C C 1
ATOM 4091 O O . LYS C 1 141 ? -34.079 5.258 0.246 1.00 27.65 141 LYS C O 1
ATOM 4097 N N . ILE C 1 142 ? -35.190 5.536 2.180 1.00 24.62 142 ILE C N 1
ATOM 4098 C CA . ILE C 1 142 ? -36.143 4.500 1.871 1.00 27.20 142 ILE C CA 1
ATOM 4099 C C . ILE C 1 142 ? -37.384 5.095 1.232 1.00 27.71 142 ILE C C 1
ATOM 4100 O O . ILE C 1 142 ? -37.846 4.598 0.187 1.00 28.87 142 ILE C O 1
ATOM 4105 N N . MET C 1 143 ? -37.966 6.112 1.901 1.00 27.46 143 MET C N 1
ATOM 4106 C CA . MET C 1 143 ? -39.281 6.617 1.520 1.00 28.52 143 MET C CA 1
ATOM 4107 C C . MET C 1 143 ? -39.096 8.053 1.055 1.00 28.74 143 MET C C 1
ATOM 4108 O O . MET C 1 143 ? -38.719 8.912 1.863 1.00 23.13 143 MET C O 1
ATOM 4113 N N . PRO C 1 144 ? -39.436 8.373 -0.210 1.00 28.28 144 PRO C N 1
ATOM 4114 C CA . PRO C 1 144 ? -39.435 9.761 -0.661 1.00 29.82 144 PRO C CA 1
ATOM 4115 C C . PRO C 1 144 ? -40.509 10.671 -0.044 1.00 30.64 144 PRO C C 1
ATOM 4116 O O . PRO C 1 144 ? -41.557 10.247 0.443 1.00 27.50 144 PRO C O 1
ATOM 4120 N N . LYS C 1 145 ? -40.225 11.967 -0.108 1.00 30.63 145 LYS C N 1
ATOM 4121 C CA . LYS C 1 145 ? -41.197 12.986 0.213 1.00 29.29 145 LYS C CA 1
ATOM 4122 C C . LYS C 1 145 ? -42.410 12.734 -0.652 1.00 23.06 145 LYS C C 1
ATOM 4123 O O . LYS C 1 145 ? -42.274 12.556 -1.846 1.00 20.08 145 LYS C O 1
ATOM 4129 N N . GLY C 1 146 ? -43.586 12.732 -0.045 1.00 19.60 146 GLY C N 1
ATOM 4130 C CA . GLY C 1 146 ? -44.808 12.540 -0.814 1.00 18.38 146 GLY C CA 1
ATOM 4131 C C . GLY C 1 146 ? -45.298 11.094 -0.838 1.00 17.71 146 GLY C C 1
ATOM 4132 O O . GLY C 1 146 ? -46.331 10.834 -1.419 1.00 17.42 146 GLY C O 1
ATOM 4133 N N . THR C 1 147 ? -44.527 10.148 -0.279 1.00 19.90 147 THR C N 1
ATOM 4134 C CA . THR C 1 147 ? -45.018 8.785 -0.112 1.00 22.40 147 THR C CA 1
ATOM 4135 C C . THR C 1 147 ? -46.305 8.795 0.722 1.00 20.98 147 THR C C 1
ATOM 4136 O O . THR C 1 147 ? -46.334 9.409 1.792 1.00 20.42 147 THR C O 1
ATOM 4140 N N . MET C 1 148 ? -47.338 8.096 0.250 1.00 19.78 148 MET C N 1
ATOM 4141 C CA . MET C 1 148 ? -48.541 7.874 1.044 1.00 21.48 148 MET C CA 1
ATOM 4142 C C . MET C 1 148 ? -48.649 6.411 1.535 1.00 20.29 148 MET C C 1
ATOM 4143 O O . MET C 1 148 ? -48.505 5.487 0.748 1.00 22.95 148 MET C O 1
ATOM 4148 N N . LEU C 1 149 ? -48.997 6.225 2.815 1.00 19.54 149 LEU C N 1
ATOM 4149 C CA . LEU C 1 149 ? -49.194 4.922 3.436 1.00 21.04 149 LEU C CA 1
ATOM 4150 C C . LEU C 1 149 ? -50.565 4.877 4.112 1.00 25.18 149 LEU C C 1
ATOM 4151 O O . LEU C 1 149 ? -50.944 5.767 4.887 1.00 23.13 149 LEU C O 1
ATOM 4156 N N . PRO C 1 150 ? -51.349 3.821 3.841 1.00 24.81 150 PRO C N 1
ATOM 4157 C CA . PRO C 1 150 ? -52.608 3.570 4.532 1.00 25.12 150 PRO C CA 1
ATOM 4158 C C . PRO C 1 150 ? -52.427 2.873 5.874 1.00 26.38 150 PRO C C 1
ATOM 4159 O O . PRO C 1 150 ? -51.688 1.897 5.990 1.00 28.80 150 PRO C O 1
ATOM 4163 N N . ILE C 1 151 ? -53.031 3.467 6.896 1.00 27.15 151 ILE C N 1
ATOM 4164 C CA . ILE C 1 151 ? -53.009 2.950 8.254 1.00 31.04 151 ILE C CA 1
ATOM 4165 C C . ILE C 1 151 ? -54.401 2.410 8.570 1.00 31.68 151 ILE C C 1
ATOM 4166 O O . ILE C 1 151 ? -55.405 3.118 8.478 1.00 28.61 151 ILE C O 1
ATOM 4171 N N . TYR C 1 152 ? -54.454 1.110 8.847 1.00 32.83 152 TYR C N 1
ATOM 4172 C CA . TYR C 1 152 ? -55.675 0.480 9.305 1.00 36.79 152 TYR C CA 1
ATOM 4173 C C . TYR C 1 152 ? -55.922 0.901 10.747 1.00 38.41 152 TYR C C 1
ATOM 4174 O O . TYR C 1 152 ? -55.117 0.602 11.625 1.00 35.94 152 TYR C O 1
ATOM 4183 N N . GLY C 1 153 ? -57.002 1.646 10.955 1.00 42.59 153 GLY C N 1
ATOM 4184 C CA . GLY C 1 153 ? -57.381 2.081 12.286 1.00 49.49 153 GLY C CA 1
ATOM 4185 C C . GLY C 1 153 ? -58.324 1.080 12.941 1.00 47.44 153 GLY C C 1
ATOM 4186 O O . GLY C 1 153 ? -59.189 0.492 12.285 1.00 46.25 153 GLY C O 1
ATOM 4187 N N . THR C 1 154 ? -58.163 0.925 14.250 1.00 52.05 154 THR C N 1
ATOM 4188 C CA . THR C 1 154 ? -58.941 -0.061 14.988 1.00 66.83 154 THR C CA 1
ATOM 4189 C C . THR C 1 154 ? -59.891 0.728 15.882 1.00 69.97 154 THR C C 1
ATOM 4190 O O . THR C 1 154 ? -59.702 0.865 17.083 1.00 63.08 154 THR C O 1
ATOM 4194 N N . PRO C 1 155 ? -61.058 1.100 15.338 1.00 76.30 155 PRO C N 1
ATOM 4195 C CA . PRO C 1 155 ? -61.362 2.469 14.944 1.00 64.12 155 PRO C CA 1
ATOM 4196 C C . PRO C 1 155 ? -60.186 3.414 14.681 1.00 52.33 155 PRO C C 1
ATOM 4197 O O . PRO C 1 155 ? -60.009 3.837 13.551 1.00 45.59 155 PRO C O 1
ATOM 4201 N N . ASN C 1 156 ? -59.414 3.807 15.699 1.00 49.29 156 ASN C N 1
ATOM 4202 C CA . ASN C 1 156 ? -58.501 4.923 15.513 1.00 49.57 156 ASN C CA 1
ATOM 4203 C C . ASN C 1 156 ? -57.154 4.417 14.999 1.00 52.48 156 ASN C C 1
ATOM 4204 O O . ASN C 1 156 ? -56.696 3.313 15.324 1.00 50.05 156 ASN C O 1
ATOM 4209 N N . PRO C 1 157 ? -56.463 5.227 14.177 1.00 50.65 157 PRO C N 1
ATOM 4210 C CA . PRO C 1 157 ? -55.160 4.836 13.647 1.00 49.95 157 PRO C CA 1
ATOM 4211 C C . PRO C 1 157 ? -54.069 5.165 14.650 1.00 47.60 157 PRO C C 1
ATOM 4212 O O . PRO C 1 157 ? -54.221 6.096 15.436 1.00 50.38 157 PRO C O 1
ATOM 4216 N N . SER C 1 158 ? -52.976 4.395 14.577 1.00 52.93 158 SER C N 1
ATOM 4217 C CA . SER C 1 158 ? -51.771 4.639 15.351 1.00 50.74 158 SER C CA 1
ATOM 4218 C C . SER C 1 158 ? -51.354 6.092 15.170 1.00 51.16 158 SER C C 1
ATOM 4219 O O . SER C 1 158 ? -51.800 6.758 14.230 1.00 51.94 158 SER C O 1
ATOM 4222 N N . ALA C 1 159 ? -50.523 6.573 16.101 1.00 43.31 159 ALA C N 1
ATOM 4223 C CA . ALA C 1 159 ? -50.013 7.926 16.046 1.00 38.63 159 ALA C CA 1
ATOM 4224 C C . ALA C 1 159 ? -49.133 8.100 14.803 1.00 41.07 159 ALA C C 1
ATOM 4225 O O . ALA C 1 159 ? -48.631 7.126 14.232 1.00 40.90 159 ALA C O 1
ATOM 4227 N N . LEU C 1 160 ? -49.053 9.354 14.350 1.00 37.45 160 LEU C N 1
ATOM 4228 C CA . LEU C 1 160 ? -48.222 9.768 13.243 1.00 37.67 160 LEU C CA 1
ATOM 4229 C C . LEU C 1 160 ? -46.751 9.637 13.605 1.00 35.07 160 LEU C C 1
ATOM 4230 O O . LEU C 1 160 ? -46.288 10.318 14.511 1.00 34.96 160 LEU C O 1
ATOM 4235 N N . PRO C 1 161 ? -45.926 8.967 12.780 1.00 31.21 161 PRO C N 1
ATOM 4236 C CA . PRO C 1 161 ? -44.479 9.031 12.953 1.00 32.87 161 PRO C CA 1
ATOM 4237 C C . PRO C 1 161 ? -43.987 10.442 12.646 1.00 29.88 161 PRO C C 1
ATOM 4238 O O . PRO C 1 161 ? -44.654 11.179 11.933 1.00 30.25 161 PRO C O 1
ATOM 4242 N N . THR C 1 162 ? -42.805 10.810 13.133 1.00 32.01 162 THR C N 1
ATOM 4243 C CA A THR C 1 162 ? -42.297 12.142 12.851 0.50 35.60 162 THR C CA 1
ATOM 4244 C CA B THR C 1 162 ? -42.267 12.133 12.859 0.50 32.55 162 THR C CA 1
ATOM 4245 C C . THR C 1 162 ? -41.977 12.212 11.361 1.00 32.26 162 THR C C 1
ATOM 4246 O O . THR C 1 162 ? -41.428 11.285 10.809 1.00 31.67 162 THR C O 1
ATOM 4253 N N . GLY C 1 163 ? -42.369 13.314 10.713 1.00 30.95 163 GLY C N 1
ATOM 4254 C CA . GLY C 1 163 ? -42.115 13.517 9.297 1.00 28.88 163 GLY C CA 1
ATOM 4255 C C . GLY C 1 163 ? -43.363 13.311 8.451 1.00 26.06 163 GLY C C 1
ATOM 4256 O O . GLY C 1 163 ? -43.303 13.492 7.232 1.00 25.67 163 GLY C O 1
ATOM 4257 N N . TRP C 1 164 ? -44.464 12.920 9.108 1.00 23.42 164 TRP C N 1
ATOM 4258 C CA . TRP C 1 164 ? -45.682 12.525 8.424 1.00 25.40 164 TRP C CA 1
ATOM 4259 C C . TRP C 1 164 ? -46.848 13.372 8.930 1.00 26.77 164 TRP C C 1
ATOM 4260 O O . TRP C 1 164 ? -46.801 13.866 10.055 1.00 28.09 164 TRP C O 1
ATOM 4271 N N . GLU C 1 165 ? -47.897 13.464 8.098 1.00 25.86 165 GLU C N 1
ATOM 4272 C CA . GLU C 1 165 ? -49.131 14.138 8.432 1.00 29.14 165 GLU C CA 1
ATOM 4273 C C . GLU C 1 165 ? -50.266 13.339 7.803 1.00 28.97 165 GLU C C 1
ATOM 4274 O O . GLU C 1 165 ? -50.044 12.681 6.785 1.00 27.58 165 GLU C O 1
ATOM 4280 N N . TRP C 1 166 ? -51.474 13.446 8.379 1.00 26.15 166 TRP C N 1
ATOM 4281 C CA . TRP C 1 166 ? -52.673 12.905 7.753 1.00 27.82 166 TRP C CA 1
ATOM 4282 C C . TRP C 1 166 ? -53.016 13.632 6.467 1.00 28.13 166 TRP C C 1
ATOM 4283 O O . TRP C 1 166 ? -52.723 14.819 6.336 1.00 30.51 166 TRP C O 1
ATOM 4294 N N . CYS C 1 167 ? -53.642 12.879 5.549 1.00 29.19 167 CYS C N 1
ATOM 4295 C CA . CYS C 1 167 ? -54.199 13.393 4.319 1.00 32.47 167 CYS C CA 1
ATOM 4296 C C . CYS C 1 167 ? -55.580 14.007 4.540 1.00 34.39 167 CYS C C 1
ATOM 4297 O O . CYS C 1 167 ? -56.588 13.500 4.075 1.00 33.66 167 CYS C O 1
ATOM 4300 N N . ASP C 1 168 ? -55.555 15.210 5.107 1.00 41.62 168 ASP C N 1
ATOM 4301 C CA . ASP C 1 168 ? -56.710 15.880 5.681 1.00 44.73 168 ASP C CA 1
ATOM 4302 C C . ASP C 1 168 ? -57.054 17.138 4.888 1.00 42.06 168 ASP C C 1
ATOM 4303 O O . ASP C 1 168 ? -57.895 17.890 5.338 1.00 53.43 168 ASP C O 1
ATOM 4308 N N . GLY C 1 169 ? -56.343 17.406 3.788 1.00 40.57 169 GLY C N 1
ATOM 4309 C CA . GLY C 1 169 ? -56.663 18.473 2.857 1.00 37.75 169 GLY C CA 1
ATOM 4310 C C . GLY C 1 169 ? -56.068 19.848 3.194 1.00 41.85 169 GLY C C 1
ATOM 4311 O O . GLY C 1 169 ? -56.305 20.792 2.436 1.00 45.01 169 GLY C O 1
ATOM 4312 N N . LYS C 1 170 ? -55.213 19.923 4.222 1.00 41.76 170 LYS C N 1
ATOM 4313 C CA A LYS C 1 170 ? -54.628 21.179 4.661 0.50 45.20 170 LYS C CA 1
ATOM 4314 C CA B LYS C 1 170 ? -54.614 21.165 4.691 0.50 44.53 170 LYS C CA 1
ATOM 4315 C C . LYS C 1 170 ? -53.161 21.259 4.222 1.00 53.48 170 LYS C C 1
ATOM 4316 O O . LYS C 1 170 ? -52.537 20.244 3.891 1.00 46.67 170 LYS C O 1
ATOM 4327 N N . ASP C 1 171 ? -52.626 22.497 4.194 1.00 53.13 171 ASP C N 1
ATOM 4328 C CA . ASP C 1 171 ? -51.258 22.830 3.795 1.00 54.93 171 ASP C CA 1
ATOM 4329 C C . ASP C 1 171 ? -50.748 22.053 2.583 1.00 49.63 171 ASP C C 1
ATOM 4330 O O . ASP C 1 171 ? -49.593 21.638 2.572 1.00 60.51 171 ASP C O 1
ATOM 4335 N N . GLY C 1 172 ? -51.558 21.898 1.537 1.00 49.22 172 GLY C N 1
ATOM 4336 C CA . GLY C 1 172 ? -51.102 21.238 0.319 1.00 47.23 172 GLY C CA 1
ATOM 4337 C C . GLY C 1 172 ? -51.088 19.700 0.409 1.00 46.80 172 GLY C C 1
ATOM 4338 O O . GLY C 1 172 ? -50.724 19.023 -0.553 1.00 45.66 172 GLY C O 1
ATOM 4339 N N . ARG C 1 173 ? -51.493 19.138 1.555 1.00 34.56 173 ARG C N 1
ATOM 4340 C CA . ARG C 1 173 ? -51.753 17.715 1.631 1.00 31.96 173 ARG C CA 1
ATOM 4341 C C . ARG C 1 173 ? -53.022 17.369 0.856 1.00 36.76 173 ARG C C 1
ATOM 4342 O O . ARG C 1 173 ? -54.010 18.116 0.827 1.00 37.76 173 ARG C O 1
ATOM 4350 N N . PRO C 1 174 ? -53.033 16.190 0.203 1.00 40.07 174 PRO C N 1
ATOM 4351 C CA . PRO C 1 174 ? -54.210 15.764 -0.537 1.00 34.06 174 PRO C CA 1
ATOM 4352 C C . PRO C 1 174 ? -55.348 15.599 0.461 1.00 28.01 174 PRO C C 1
ATOM 4353 O O . PRO C 1 174 ? -55.108 15.401 1.650 1.00 27.07 174 PRO C O 1
ATOM 4357 N N . ASN C 1 175 ? -56.568 15.788 -0.038 1.00 29.88 175 ASN C N 1
ATOM 4358 C CA A ASN C 1 175 ? -57.769 15.660 0.754 0.70 29.55 175 ASN C CA 1
ATOM 4359 C CA B ASN C 1 175 ? -57.747 15.650 0.795 0.30 31.50 175 ASN C CA 1
ATOM 4360 C C . ASN C 1 175 ? -58.364 14.285 0.506 1.00 28.74 175 ASN C C 1
ATOM 4361 O O . ASN C 1 175 ? -59.032 14.103 -0.494 1.00 31.43 175 ASN C O 1
ATOM 4370 N N . LEU C 1 176 ? -58.114 13.330 1.417 1.00 29.65 176 LEU C N 1
ATOM 4371 C CA . LEU C 1 176 ? -58.627 11.982 1.221 1.00 35.55 176 LEU C CA 1
ATOM 4372 C C . LEU C 1 176 ? -59.957 11.787 1.926 1.00 36.83 176 LEU C C 1
ATOM 4373 O O . LEU C 1 176 ? -60.395 10.630 2.000 1.00 32.20 176 LEU C O 1
ATOM 4378 N N . LYS C 1 177 ? -60.610 12.908 2.330 1.00 35.86 177 LYS C N 1
ATOM 4379 C CA . LYS C 1 177 ? -61.977 12.887 2.854 1.00 43.42 177 LYS C CA 1
ATOM 4380 C C . LYS C 1 177 ? -62.860 13.853 2.066 1.00 43.34 177 LYS C C 1
ATOM 4381 O O . LYS C 1 177 ? -63.673 14.573 2.630 1.00 49.42 177 LYS C O 1
ATOM 4387 N N A LYS C 1 178 ? -62.657 13.902 0.750 0.70 43.45 178 LYS C N 1
ATOM 4388 N N B LYS C 1 178 ? -62.783 13.786 0.734 0.30 41.01 178 LYS C N 1
ATOM 4389 C CA A LYS C 1 178 ? -63.522 14.708 -0.085 0.70 41.95 178 LYS C CA 1
ATOM 4390 C CA B LYS C 1 178 ? -63.503 14.708 -0.130 0.30 38.15 178 LYS C CA 1
ATOM 4391 C C A LYS C 1 178 ? -64.928 14.149 0.044 0.70 41.79 178 LYS C C 1
ATOM 4392 C C B LYS C 1 178 ? -64.895 14.171 -0.464 0.30 39.81 178 LYS C C 1
ATOM 4393 O O A LYS C 1 178 ? -65.813 14.848 0.498 0.70 45.76 178 LYS C O 1
ATOM 4394 O O B LYS C 1 178 ? -65.747 14.904 -0.978 0.30 35.57 178 LYS C O 1
ATOM 4405 N N . GLY C 1 179 ? -65.088 12.862 -0.262 1.00 42.56 179 GLY C N 1
ATOM 4406 C CA . GLY C 1 179 ? -66.396 12.257 -0.430 1.00 40.61 179 GLY C CA 1
ATOM 4407 C C . GLY C 1 179 ? -66.557 11.042 0.478 1.00 34.06 179 GLY C C 1
ATOM 4408 O O . GLY C 1 179 ? -65.843 10.898 1.442 1.00 27.65 179 GLY C O 1
ATOM 4409 N N . LYS C 1 180 ? -67.486 10.156 0.142 1.00 39.39 180 LYS C N 1
ATOM 4410 C CA . LYS C 1 180 ? -67.628 8.922 0.885 1.00 46.13 180 LYS C CA 1
ATOM 4411 C C . LYS C 1 180 ? -66.475 7.980 0.531 1.00 39.72 180 LYS C C 1
ATOM 4412 O O . LYS C 1 180 ? -65.961 7.294 1.395 1.00 36.72 180 LYS C O 1
ATOM 4418 N N . TYR C 1 181 ? -66.169 7.902 -0.769 1.00 36.60 181 TYR C N 1
ATOM 4419 C CA . TYR C 1 181 ? -65.145 7.036 -1.324 1.00 34.09 181 TYR C CA 1
ATOM 4420 C C . TYR C 1 181 ? -64.016 7.890 -1.901 1.00 37.48 181 TYR C C 1
ATOM 4421 O O . TYR C 1 181 ? -64.244 8.809 -2.725 1.00 30.64 181 TYR C O 1
ATOM 4430 N N . ASN C 1 182 ? -62.799 7.547 -1.459 1.00 29.41 182 ASN C N 1
ATOM 4431 C CA . ASN C 1 182 ? -61.611 8.308 -1.760 1.00 26.23 182 ASN C CA 1
ATOM 4432 C C . ASN C 1 182 ? -60.510 7.329 -2.158 1.00 24.83 182 ASN C C 1
ATOM 4433 O O . ASN C 1 182 ? -59.829 6.832 -1.297 1.00 25.13 182 ASN C O 1
ATOM 4438 N N . LEU C 1 183 ? -60.366 7.039 -3.462 1.00 23.24 183 LEU C N 1
ATOM 4439 C CA . LEU C 1 183 ? -59.441 6.023 -3.946 1.00 23.01 183 LEU C CA 1
ATOM 4440 C C . LEU C 1 183 ? -58.187 6.648 -4.543 1.00 28.24 183 LEU C C 1
ATOM 4441 O O . LEU C 1 183 ? -58.241 7.735 -5.103 1.00 27.76 183 LEU C O 1
ATOM 4446 N N . LEU C 1 184 ? -57.088 5.893 -4.467 1.00 27.77 184 LEU C N 1
ATOM 4447 C CA . LEU C 1 184 ? -55.829 6.191 -5.121 1.00 23.44 184 LEU C CA 1
ATOM 4448 C C . LEU C 1 184 ? -55.808 5.520 -6.477 1.00 21.78 184 LEU C C 1
ATOM 4449 O O . LEU C 1 184 ? -56.276 4.386 -6.588 1.00 22.97 184 LEU C O 1
ATOM 4454 N N . SER C 1 185 ? -55.181 6.158 -7.477 1.00 20.29 185 SER C N 1
ATOM 4455 C CA . SER C 1 185 ? -55.182 5.625 -8.831 1.00 20.91 185 SER C CA 1
ATOM 4456 C C . SER C 1 185 ? -53.961 5.950 -9.661 1.00 27.22 185 SER C C 1
ATOM 4457 O O . SER C 1 185 ? -53.184 6.824 -9.310 1.00 27.46 185 SER C O 1
ATOM 4460 N N . GLY C 1 186 ? -54.185 5.497 -10.921 1.00 47.32 186 GLY C N 1
ATOM 4461 C CA . GLY C 1 186 ? -53.784 6.095 -12.206 1.00 26.45 186 GLY C CA 1
ATOM 4462 C C . GLY C 1 186 ? -52.331 6.035 -11.980 1.00 30.45 186 GLY C C 1
ATOM 4463 O O . GLY C 1 186 ? -51.992 5.332 -10.953 1.00 24.97 186 GLY C O 1
ATOM 4464 N N . GLN C 1 187 ? -51.640 6.823 -12.822 1.00 28.16 187 GLN C N 1
ATOM 4465 C CA . GLN C 1 187 ? -50.204 7.057 -12.749 1.00 24.97 187 GLN C CA 1
ATOM 4466 C C . GLN C 1 187 ? -49.936 8.485 -13.190 1.00 28.43 187 GLN C C 1
ATOM 4467 O O . GLN C 1 187 ? -49.514 8.737 -14.323 1.00 29.20 187 GLN C O 1
ATOM 4473 N N . SER C 1 188 ? -50.229 9.424 -12.306 1.00 25.84 188 SER C N 1
ATOM 4474 C CA . SER C 1 188 ? -50.334 10.805 -12.724 1.00 28.03 188 SER C CA 1
ATOM 4475 C C . SER C 1 188 ? -50.538 11.686 -11.499 1.00 26.91 188 SER C C 1
ATOM 4476 O O . SER C 1 188 ? -50.371 11.262 -10.349 1.00 26.24 188 SER C O 1
ATOM 4479 N N . SER C 1 189 ? -50.903 12.934 -11.766 1.00 28.71 189 SER C N 1
ATOM 4480 C CA . SER C 1 189 ? -51.244 13.871 -10.720 1.00 29.66 189 SER C CA 1
ATOM 4481 C C . SER C 1 189 ? -52.622 14.457 -10.996 1.00 29.93 189 SER C C 1
ATOM 4482 O O . SER C 1 189 ? -53.120 14.406 -12.124 1.00 32.31 189 SER C O 1
ATOM 4485 N N . GLY C 1 190 ? -53.217 14.983 -9.933 1.00 30.97 190 GLY C N 1
ATOM 4486 C CA . GLY C 1 190 ? -54.559 15.538 -9.975 1.00 37.26 190 GLY C CA 1
ATOM 4487 C C . GLY C 1 190 ? -55.629 14.653 -9.315 1.00 36.78 190 GLY C C 1
ATOM 4488 O O . GLY C 1 190 ? -55.319 13.665 -8.623 1.00 31.23 190 GLY C O 1
ATOM 4489 N N . THR C 1 191 ? -56.892 15.051 -9.553 1.00 29.47 191 THR C N 1
ATOM 4490 C CA . THR C 1 191 ? -58.043 14.359 -9.023 1.00 33.47 191 THR C CA 1
ATOM 4491 C C . THR C 1 191 ? -59.092 14.180 -10.101 1.00 30.76 191 THR C C 1
ATOM 4492 O O . THR C 1 191 ? -58.988 14.750 -11.159 1.00 34.33 191 THR C O 1
ATOM 4496 N N . ASP C 1 192 ? -60.102 13.366 -9.812 1.00 30.42 192 ASP C N 1
ATOM 4497 C CA . ASP C 1 192 ? -61.207 13.154 -10.733 1.00 28.44 192 ASP C CA 1
ATOM 4498 C C . ASP C 1 192 ? -62.316 12.434 -9.962 1.00 27.40 192 ASP C C 1
ATOM 4499 O O . ASP C 1 192 ? -62.169 12.165 -8.765 1.00 26.35 192 ASP C O 1
ATOM 4504 N N . THR C 1 193 ? -63.423 12.135 -10.637 1.00 26.69 193 THR C N 1
ATOM 4505 C CA . THR C 1 193 ? -64.506 11.411 -10.003 1.00 30.60 193 THR C CA 1
ATOM 4506 C C . THR C 1 193 ? -65.130 10.485 -11.043 1.00 31.26 193 THR C C 1
ATOM 4507 O O . THR C 1 193 ? -65.060 10.756 -12.231 1.00 32.98 193 THR C O 1
ATOM 4511 N N . PHE C 1 194 ? -65.656 9.340 -10.605 1.00 30.68 194 PHE C N 1
ATOM 4512 C CA . PHE C 1 194 ? -66.515 8.530 -11.459 1.00 29.12 194 PHE C CA 1
ATOM 4513 C C . PHE C 1 194 ? -67.729 8.055 -10.652 1.00 26.38 194 PHE C C 1
ATOM 4514 O O . PHE C 1 194 ? -67.739 8.081 -9.427 1.00 27.71 194 PHE C O 1
ATOM 4522 N N . TRP C 1 195 ? -68.779 7.691 -11.369 1.00 32.23 195 TRP C N 1
ATOM 4523 C CA . TRP C 1 195 ? -70.052 7.371 -10.744 1.00 37.77 195 TRP C CA 1
ATOM 4524 C C . TRP C 1 195 ? -70.277 5.875 -10.885 1.00 38.17 195 TRP C C 1
ATOM 4525 O O . TRP C 1 195 ? -70.257 5.350 -12.009 1.00 35.49 195 TRP C O 1
ATOM 4536 N N . ALA C 1 196 ? -70.423 5.200 -9.744 1.00 32.38 196 ALA C N 1
ATOM 4537 C CA . ALA C 1 196 ? -70.856 3.814 -9.809 1.00 39.58 196 ALA C CA 1
ATOM 4538 C C . ALA C 1 196 ? -72.386 3.802 -9.910 1.00 44.55 196 ALA C C 1
ATOM 4539 O O . ALA C 1 196 ? -73.048 4.693 -9.354 1.00 42.01 196 ALA C O 1
ATOM 4541 N N . ASP C 1 197 ? -72.899 2.826 -10.683 1.00 48.07 197 ASP C N 1
ATOM 4542 C CA . ASP C 1 197 ? -74.309 2.443 -10.755 1.00 45.16 197 ASP C CA 1
ATOM 4543 C C . ASP C 1 197 ? -74.649 1.493 -9.606 1.00 43.99 197 ASP C C 1
ATOM 4544 O O . ASP C 1 197 ? -74.745 0.279 -9.754 1.00 53.02 197 ASP C O 1
ATOM 4549 N N . ASN C 1 198 ? -74.866 2.069 -8.444 1.00 42.28 198 ASN C N 1
ATOM 4550 C CA . ASN C 1 198 ? -75.160 1.307 -7.256 1.00 49.89 198 ASN C CA 1
ATOM 4551 C C . ASN C 1 198 ? -76.579 0.753 -7.291 1.00 62.09 198 ASN C C 1
ATOM 4552 O O . ASN C 1 198 ? -76.894 -0.182 -6.553 1.00 76.01 198 ASN C O 1
ATOM 4557 N N . LYS C 1 199 ? -77.435 1.379 -8.109 1.00 66.74 199 LYS C N 1
ATOM 4558 C CA . LYS C 1 199 ? -78.816 0.964 -8.273 1.00 66.55 199 LYS C CA 1
ATOM 4559 C C . LYS C 1 199 ? -78.881 -0.340 -9.071 1.00 61.41 199 LYS C C 1
ATOM 4560 O O . LYS C 1 199 ? -79.477 -1.311 -8.603 1.00 49.52 199 LYS C O 1
ATOM 4566 N N . ASN C 1 200 ? -78.273 -0.352 -10.268 1.00 51.91 200 ASN C N 1
ATOM 4567 C CA . ASN C 1 200 ? -78.551 -1.380 -11.262 1.00 53.39 200 ASN C CA 1
ATOM 4568 C C . ASN C 1 200 ? -77.334 -2.244 -11.586 1.00 56.95 200 ASN C C 1
ATOM 4569 O O . ASN C 1 200 ? -77.376 -3.017 -12.552 1.00 51.41 200 ASN C O 1
ATOM 4574 N N . GLY C 1 201 ? -76.236 -2.083 -10.823 1.00 54.82 201 GLY C N 1
ATOM 4575 C CA . GLY C 1 201 ? -74.989 -2.749 -11.160 1.00 50.74 201 GLY C CA 1
ATOM 4576 C C . GLY C 1 201 ? -74.984 -4.203 -10.684 1.00 48.92 201 GLY C C 1
ATOM 4577 O O . GLY C 1 201 ? -75.535 -4.512 -9.634 1.00 48.38 201 GLY C O 1
ATOM 4578 N N . ASP C 1 202 ? -74.319 -5.071 -11.455 1.00 48.29 202 ASP C N 1
ATOM 4579 C CA . ASP C 1 202 ? -74.261 -6.503 -11.204 1.00 50.63 202 ASP C CA 1
ATOM 4580 C C . ASP C 1 202 ? -73.052 -6.887 -10.336 1.00 60.07 202 ASP C C 1
ATOM 4581 O O . ASP C 1 202 ? -73.025 -7.984 -9.776 1.00 61.73 202 ASP C O 1
ATOM 4586 N N . THR C 1 203 ? -72.055 -5.996 -10.188 1.00 53.26 203 THR C N 1
ATOM 4587 C CA . THR C 1 203 ? -70.792 -6.391 -9.586 1.00 43.03 203 THR C CA 1
ATOM 4588 C C . THR C 1 203 ? -70.507 -5.622 -8.307 1.00 41.59 203 THR C C 1
ATOM 4589 O O . THR C 1 203 ? -70.268 -4.420 -8.311 1.00 44.89 203 THR C O 1
ATOM 4593 N N . GLU C 1 204 ? -70.468 -6.355 -7.211 1.00 38.37 204 GLU C N 1
ATOM 4594 C CA . GLU C 1 204 ? -70.218 -5.748 -5.932 1.00 41.04 204 GLU C CA 1
ATOM 4595 C C . GLU C 1 204 ? -68.716 -5.471 -5.825 1.00 47.47 204 GLU C C 1
ATOM 4596 O O . GLU C 1 204 ? -67.886 -6.237 -6.345 1.00 44.33 204 GLU C O 1
ATOM 4602 N N . ILE C 1 205 ? -68.393 -4.316 -5.228 1.00 37.97 205 ILE C N 1
ATOM 4603 C CA . ILE C 1 205 ? -67.026 -3.915 -5.017 1.00 35.28 205 ILE C CA 1
ATOM 4604 C C . ILE C 1 205 ? -66.926 -3.693 -3.528 1.00 29.57 205 ILE C C 1
ATOM 4605 O O . ILE C 1 205 ? -67.752 -3.027 -2.963 1.00 29.88 205 ILE C O 1
ATOM 4610 N N . ASN C 1 206 ? -65.931 -4.290 -2.900 1.00 29.36 206 ASN C N 1
ATOM 4611 C CA . ASN C 1 206 ? -65.769 -4.178 -1.470 1.00 30.47 206 ASN C CA 1
ATOM 4612 C C . ASN C 1 206 ? -64.753 -3.078 -1.196 1.00 31.08 206 ASN C C 1
ATOM 4613 O O . ASN C 1 206 ? -63.785 -2.919 -1.961 1.00 26.37 206 ASN C O 1
ATOM 4618 N N . VAL C 1 207 ? -64.975 -2.380 -0.066 1.00 28.61 207 VAL C N 1
ATOM 4619 C CA . VAL C 1 207 ? -64.189 -1.235 0.291 1.00 25.47 207 VAL C CA 1
ATOM 4620 C C . VAL C 1 207 ? -63.827 -1.335 1.745 1.00 22.54 207 VAL C C 1
ATOM 4621 O O . VAL C 1 207 ? -64.723 -1.368 2.592 1.00 28.05 207 VAL C O 1
ATOM 4625 N N . LEU C 1 208 ? -62.518 -1.273 2.004 1.00 23.13 208 LEU C N 1
ATOM 4626 C CA . LEU C 1 208 ? -61.999 -1.103 3.344 1.00 23.87 208 LEU C CA 1
ATOM 4627 C C . LEU C 1 208 ? -61.474 0.317 3.529 1.00 28.25 208 LEU C C 1
ATOM 4628 O O . LEU C 1 208 ? -60.602 0.781 2.789 1.00 27.05 208 LEU C O 1
ATOM 4633 N N . PHE C 1 209 ? -61.909 0.926 4.621 1.00 25.45 209 PHE C N 1
ATOM 4634 C CA . PHE C 1 209 ? -61.523 2.266 4.950 1.00 26.94 209 PHE C CA 1
ATOM 4635 C C . PHE C 1 209 ? -60.232 2.258 5.744 1.00 27.61 209 PHE C C 1
ATOM 4636 O O . PHE C 1 209 ? -60.074 1.481 6.685 1.00 31.16 209 PHE C O 1
ATOM 4644 N N . VAL C 1 210 ? -59.402 3.273 5.441 1.00 21.11 210 VAL C N 1
ATOM 4645 C CA . VAL C 1 210 ? -58.121 3.460 6.073 1.00 19.41 210 VAL C CA 1
ATOM 4646 C C . VAL C 1 210 ? -57.926 4.962 6.237 1.00 19.66 210 VAL C C 1
ATOM 4647 O O . VAL C 1 210 ? -58.690 5.760 5.668 1.00 23.50 210 VAL C O 1
ATOM 4651 N N . TYR C 1 211 ? -56.921 5.300 7.042 1.00 20.90 211 TYR C N 1
ATOM 4652 C CA . TYR C 1 211 ? -56.383 6.625 7.230 1.00 24.99 211 TYR C CA 1
ATOM 4653 C C . TYR C 1 211 ? -55.047 6.740 6.475 1.00 26.26 211 TYR C C 1
ATOM 4654 O O . TYR C 1 211 ? -54.039 6.171 6.873 1.00 24.38 211 TYR C O 1
ATOM 4663 N N . TYR C 1 212 ? -55.048 7.459 5.352 1.00 22.98 212 TYR C N 1
ATOM 4664 C CA . TYR C 1 212 ? -53.818 7.713 4.644 1.00 22.32 212 TYR C CA 1
ATOM 4665 C C . TYR C 1 212 ? -53.037 8.836 5.307 1.00 23.31 212 TYR C C 1
ATOM 4666 O O . TYR C 1 212 ? -53.612 9.890 5.590 1.00 26.28 212 TYR C O 1
ATOM 4675 N N . MET C 1 213 ? -51.733 8.602 5.539 1.00 21.20 213 MET C N 1
ATOM 4676 C CA . MET C 1 213 ? -50.803 9.625 5.905 1.00 20.34 213 MET C CA 1
ATOM 4677 C C . MET C 1 213 ? -49.800 9.838 4.759 1.00 25.78 213 MET C C 1
ATOM 4678 O O . MET C 1 213 ? -49.708 8.994 3.867 1.00 26.07 213 MET C O 1
ATOM 4683 N N . ILE C 1 214 ? -49.041 10.958 4.807 1.00 21.36 214 ILE C N 1
ATOM 4684 C CA . ILE C 1 214 ? -48.174 11.372 3.732 1.00 22.70 214 ILE C CA 1
ATOM 4685 C C . ILE C 1 214 ? -46.897 11.902 4.350 1.00 23.62 214 ILE C C 1
ATOM 4686 O O . ILE C 1 214 ? -46.962 12.506 5.411 1.00 26.99 214 ILE C O 1
ATOM 4691 N N . LYS C 1 215 ? -45.748 11.632 3.700 1.00 21.94 215 LYS C N 1
ATOM 4692 C CA . LYS C 1 215 ? -44.462 12.040 4.229 1.00 22.31 215 LYS C CA 1
ATOM 4693 C C . LYS C 1 215 ? -44.152 13.442 3.696 1.00 24.15 215 LYS C C 1
ATOM 4694 O O . LYS C 1 215 ? -44.058 13.617 2.487 1.00 25.96 215 LYS C O 1
ATOM 4700 N N . VAL C 1 216 ? -43.966 14.408 4.609 1.00 26.05 216 VAL C N 1
ATOM 4701 C CA . VAL C 1 216 ? -43.915 15.829 4.257 1.00 30.53 216 VAL C CA 1
ATOM 4702 C C . VAL C 1 216 ? -42.505 16.370 4.351 1.00 30.26 216 VAL C C 1
ATOM 4703 O O . VAL C 1 216 ? -42.323 17.540 4.102 1.00 36.43 216 VAL C O 1
ATOM 4707 N N . VAL C 1 217 ? -41.536 15.544 4.765 1.00 37.48 217 VAL C N 1
ATOM 4708 C CA . VAL C 1 217 ? -40.119 15.856 4.613 1.00 34.46 217 VAL C CA 1
ATOM 4709 C C . VAL C 1 217 ? -39.490 14.795 3.703 1.00 32.84 217 VAL C C 1
ATOM 4710 O O . VAL C 1 217 ? -38.322 14.939 3.372 1.00 37.98 217 VAL C O 1
ATOM 4715 N N . ARG D 1 18 ? 21.132 4.392 54.289 1.00 83.33 18 ARG D N 1
ATOM 4716 C CA . ARG D 1 18 ? 22.135 5.490 54.218 1.00 82.48 18 ARG D CA 1
ATOM 4717 C C . ARG D 1 18 ? 21.807 6.392 53.027 1.00 80.07 18 ARG D C 1
ATOM 4718 O O . ARG D 1 18 ? 21.605 5.910 51.917 1.00 80.55 18 ARG D O 1
ATOM 4726 N N . ALA D 1 19 ? 21.732 7.704 53.280 1.00 73.45 19 ALA D N 1
ATOM 4727 C CA . ALA D 1 19 ? 21.348 8.678 52.273 1.00 71.86 19 ALA D CA 1
ATOM 4728 C C . ALA D 1 19 ? 22.383 8.690 51.152 1.00 76.70 19 ALA D C 1
ATOM 4729 O O . ALA D 1 19 ? 23.560 8.910 51.409 1.00 90.06 19 ALA D O 1
ATOM 4731 N N . VAL D 1 20 ? 21.942 8.457 49.912 1.00 71.65 20 VAL D N 1
ATOM 4732 C CA . VAL D 1 20 ? 22.859 8.126 48.830 1.00 71.13 20 VAL D CA 1
ATOM 4733 C C . VAL D 1 20 ? 23.667 9.353 48.419 1.00 65.62 20 VAL D C 1
ATOM 4734 O O . VAL D 1 20 ? 24.770 9.185 47.906 1.00 64.65 20 VAL D O 1
ATOM 4738 N N . GLY D 1 21 ? 23.100 10.559 48.617 1.00 67.40 21 GLY D N 1
ATOM 4739 C CA . GLY D 1 21 ? 23.760 11.826 48.324 1.00 61.36 21 GLY D CA 1
ATOM 4740 C C . GLY D 1 21 ? 25.104 11.991 49.043 1.00 66.09 21 GLY D C 1
ATOM 4741 O O . GLY D 1 21 ? 26.028 12.583 48.483 1.00 70.67 21 GLY D O 1
ATOM 4742 N N . GLU D 1 22 ? 25.206 11.447 50.268 1.00 63.52 22 GLU D N 1
ATOM 4743 C CA . GLU D 1 22 ? 26.394 11.559 51.114 1.00 72.23 22 GLU D CA 1
ATOM 4744 C C . GLU D 1 22 ? 27.590 10.742 50.594 1.00 70.28 22 GLU D C 1
ATOM 4745 O O . GLU D 1 22 ? 28.726 11.150 50.818 1.00 71.27 22 GLU D O 1
ATOM 4751 N N . ILE D 1 23 ? 27.352 9.606 49.907 1.00 58.30 23 ILE D N 1
ATOM 4752 C CA . ILE D 1 23 ? 28.409 8.673 49.526 1.00 51.06 23 ILE D CA 1
ATOM 4753 C C . ILE D 1 23 ? 29.362 9.318 48.518 1.00 48.96 23 ILE D C 1
ATOM 4754 O O . ILE D 1 23 ? 28.942 9.763 47.462 1.00 48.80 23 ILE D O 1
ATOM 4759 N N . PRO D 1 24 ? 30.684 9.377 48.810 1.00 53.37 24 PRO D N 1
ATOM 4760 C CA . PRO D 1 24 ? 31.668 9.970 47.907 1.00 49.82 24 PRO D CA 1
ATOM 4761 C C . PRO D 1 24 ? 31.570 9.438 46.496 1.00 47.41 24 PRO D C 1
ATOM 4762 O O . PRO D 1 24 ? 30.998 8.377 46.305 1.00 51.69 24 PRO D O 1
ATOM 4766 N N . SER D 1 25 ? 32.257 10.106 45.567 1.00 50.03 25 SER D N 1
ATOM 4767 C CA . SER D 1 25 ? 32.325 9.637 44.193 1.00 55.06 25 SER D CA 1
ATOM 4768 C C . SER D 1 25 ? 33.219 8.405 44.113 1.00 53.95 25 SER D C 1
ATOM 4769 O O . SER D 1 25 ? 33.934 8.076 45.053 1.00 57.94 25 SER D O 1
ATOM 4772 N N . ALA D 1 26 ? 33.190 7.752 42.953 1.00 54.71 26 ALA D N 1
ATOM 4773 C CA . ALA D 1 26 ? 33.972 6.559 42.735 1.00 50.96 26 ALA D CA 1
ATOM 4774 C C . ALA D 1 26 ? 35.457 6.924 42.663 1.00 56.87 26 ALA D C 1
ATOM 4775 O O . ALA D 1 26 ? 36.308 6.117 43.041 1.00 48.78 26 ALA D O 1
ATOM 4777 N N . ASP D 1 27 ? 35.764 8.132 42.165 1.00 58.19 27 ASP D N 1
ATOM 4778 C CA . ASP D 1 27 ? 37.149 8.538 41.963 1.00 60.86 27 ASP D CA 1
ATOM 4779 C C . ASP D 1 27 ? 37.767 8.970 43.284 1.00 50.84 27 ASP D C 1
ATOM 4780 O O . ASP D 1 27 ? 38.902 8.639 43.538 1.00 45.99 27 ASP D O 1
ATOM 4785 N N . ASN D 1 28 ? 37.024 9.720 44.094 1.00 47.19 28 ASN D N 1
ATOM 4786 C CA A ASN D 1 28 ? 37.413 10.039 45.457 0.50 52.28 28 ASN D CA 1
ATOM 4787 C CA B ASN D 1 28 ? 37.509 10.048 45.415 0.50 51.92 28 ASN D CA 1
ATOM 4788 C C . ASN D 1 28 ? 37.802 8.746 46.175 1.00 55.76 28 ASN D C 1
ATOM 4789 O O . ASN D 1 28 ? 38.880 8.629 46.745 1.00 62.73 28 ASN D O 1
ATOM 4798 N N . LEU D 1 29 ? 36.903 7.749 46.125 1.00 55.34 29 LEU D N 1
ATOM 4799 C CA . LEU D 1 29 ? 37.083 6.490 46.838 1.00 52.18 29 LEU D CA 1
ATOM 4800 C C . LEU D 1 29 ? 38.301 5.732 46.329 1.00 51.77 29 LEU D C 1
ATOM 4801 O O . LEU D 1 29 ? 39.129 5.296 47.123 1.00 51.91 29 LEU D O 1
ATOM 4806 N N . LYS D 1 30 ? 38.385 5.534 45.013 1.00 50.38 30 LYS D N 1
ATOM 4807 C CA . LYS D 1 30 ? 39.537 4.866 44.428 1.00 55.41 30 LYS D CA 1
ATOM 4808 C C . LYS D 1 30 ? 40.835 5.593 44.800 1.00 55.20 30 LYS D C 1
ATOM 4809 O O . LYS D 1 30 ? 41.863 4.956 45.003 1.00 51.77 30 LYS D O 1
ATOM 4815 N N . ASN D 1 31 ? 40.783 6.925 44.894 1.00 54.57 31 ASN D N 1
ATOM 4816 C CA . ASN D 1 31 ? 41.982 7.706 45.138 1.00 57.98 31 ASN D CA 1
ATOM 4817 C C . ASN D 1 31 ? 42.406 7.534 46.587 1.00 57.42 31 ASN D C 1
ATOM 4818 O O . ASN D 1 31 ? 43.605 7.479 46.855 1.00 58.83 31 ASN D O 1
ATOM 4823 N N . ARG D 1 32 ? 41.405 7.465 47.476 1.00 51.01 32 ARG D N 1
ATOM 4824 C CA . ARG D 1 32 ? 41.623 7.256 48.894 1.00 48.82 32 ARG D CA 1
ATOM 4825 C C . ARG D 1 32 ? 42.355 5.936 49.138 1.00 53.61 32 ARG D C 1
ATOM 4826 O O . ARG D 1 32 ? 43.183 5.872 50.044 1.00 56.07 32 ARG D O 1
ATOM 4834 N N . PHE D 1 33 ? 42.061 4.903 48.333 1.00 51.49 33 PHE D N 1
ATOM 4835 C CA . PHE D 1 33 ? 42.706 3.602 48.476 1.00 55.09 33 PHE D CA 1
ATOM 4836 C C . PHE D 1 33 ? 44.122 3.627 47.893 1.00 56.71 33 PHE D C 1
ATOM 4837 O O . PHE D 1 33 ? 45.025 2.990 48.452 1.00 59.49 33 PHE D O 1
ATOM 4845 N N . LYS D 1 34 ? 44.282 4.319 46.750 1.00 54.43 34 LYS D N 1
ATOM 4846 C CA . LYS D 1 34 ? 45.547 4.407 46.031 1.00 55.23 34 LYS D CA 1
ATOM 4847 C C . LYS D 1 34 ? 46.574 5.200 46.852 1.00 52.00 34 LYS D C 1
ATOM 4848 O O . LYS D 1 34 ? 47.757 4.893 46.815 1.00 49.54 34 LYS D O 1
ATOM 4854 N N . ALA D 1 35 ? 46.108 6.194 47.620 1.00 51.03 35 ALA D N 1
ATOM 4855 C CA . ALA D 1 35 ? 46.970 7.142 48.312 1.00 54.68 35 ALA D CA 1
ATOM 4856 C C . ALA D 1 35 ? 47.654 6.515 49.522 1.00 62.66 35 ALA D C 1
ATOM 4857 O O . ALA D 1 35 ? 48.494 7.161 50.142 1.00 61.45 35 ALA D O 1
ATOM 4859 N N . ARG D 1 36 ? 47.230 5.307 49.907 1.00 58.02 36 ARG D N 1
ATOM 4860 C CA A ARG D 1 36 ? 47.752 4.631 51.080 0.50 52.69 36 ARG D CA 1
ATOM 4861 C CA B ARG D 1 36 ? 47.788 4.670 51.084 0.50 54.79 36 ARG D CA 1
ATOM 4862 C C . ARG D 1 36 ? 48.783 3.594 50.658 1.00 51.04 36 ARG D C 1
ATOM 4863 O O . ARG D 1 36 ? 49.564 3.141 51.486 1.00 53.13 36 ARG D O 1
ATOM 4878 N N . SER D 1 37 ? 48.789 3.235 49.366 1.00 47.92 37 SER D N 1
ATOM 4879 C CA . SER D 1 37 ? 49.604 2.119 48.895 1.00 49.06 37 SER D CA 1
ATOM 4880 C C . SER D 1 37 ? 51.076 2.296 49.257 1.00 55.73 37 SER D C 1
ATOM 4881 O O . SER D 1 37 ? 51.714 1.366 49.761 1.00 52.92 37 SER D O 1
ATOM 4884 N N . ILE D 1 38 ? 51.607 3.485 48.948 1.00 58.38 38 ILE D N 1
ATOM 4885 C CA . ILE D 1 38 ? 53.031 3.744 49.058 1.00 61.64 38 ILE D CA 1
ATOM 4886 C C . ILE D 1 38 ? 53.373 4.019 50.520 1.00 49.10 38 ILE D C 1
ATOM 4887 O O . ILE D 1 38 ? 54.285 3.408 51.045 1.00 44.68 38 ILE D O 1
ATOM 4892 N N . PRO D 1 39 ? 52.668 4.907 51.247 1.00 49.12 39 PRO D N 1
ATOM 4893 C CA . PRO D 1 39 ? 52.735 4.900 52.713 1.00 49.79 39 PRO D CA 1
ATOM 4894 C C . PRO D 1 39 ? 52.775 3.515 53.361 1.00 49.92 39 PRO D C 1
ATOM 4895 O O . PRO D 1 39 ? 53.636 3.254 54.191 1.00 55.34 39 PRO D O 1
ATOM 4899 N N . LEU D 1 40 ? 51.867 2.616 52.984 1.00 49.81 40 LEU D N 1
ATOM 4900 C CA . LEU D 1 40 ? 51.903 1.252 53.501 1.00 54.86 40 LEU D CA 1
ATOM 4901 C C . LEU D 1 40 ? 53.229 0.592 53.158 1.00 56.52 40 LEU D C 1
ATOM 4902 O O . LEU D 1 40 ? 53.792 -0.090 54.005 1.00 61.59 40 LEU D O 1
ATOM 4907 N N . GLU D 1 41 ? 53.682 0.717 51.904 1.00 55.03 41 GLU D N 1
ATOM 4908 C CA . GLU D 1 41 ? 54.904 0.035 51.495 1.00 53.76 41 GLU D CA 1
ATOM 4909 C C . GLU D 1 41 ? 56.090 0.497 52.349 1.00 49.25 41 GLU D C 1
ATOM 4910 O O . GLU D 1 41 ? 56.987 -0.282 52.634 1.00 43.36 41 GLU D O 1
ATOM 4916 N N . THR D 1 42 ? 56.079 1.778 52.719 1.00 42.52 42 THR D N 1
ATOM 4917 C CA . THR D 1 42 ? 57.149 2.404 53.453 1.00 49.25 42 THR D CA 1
ATOM 4918 C C . THR D 1 42 ? 57.112 1.889 54.898 1.00 54.84 42 THR D C 1
ATOM 4919 O O . THR D 1 42 ? 58.156 1.616 55.484 1.00 53.22 42 THR D O 1
ATOM 4923 N N . ASP D 1 43 ? 55.916 1.700 55.459 1.00 44.48 43 ASP D N 1
ATOM 4924 C CA . ASP D 1 43 ? 55.801 1.226 56.825 1.00 50.12 43 ASP D CA 1
ATOM 4925 C C . ASP D 1 43 ? 56.232 -0.242 56.953 1.00 51.27 43 ASP D C 1
ATOM 4926 O O . ASP D 1 43 ? 56.980 -0.570 57.876 1.00 47.98 43 ASP D O 1
ATOM 4931 N N . PHE D 1 44 ? 55.766 -1.118 56.051 1.00 43.69 44 PHE D N 1
ATOM 4932 C CA . PHE D 1 44 ? 56.154 -2.521 56.074 1.00 47.20 44 PHE D CA 1
ATOM 4933 C C . PHE D 1 44 ? 57.655 -2.699 55.829 1.00 47.84 44 PHE D C 1
ATOM 4934 O O . PHE D 1 44 ? 58.243 -3.626 56.373 1.00 49.71 44 PHE D O 1
ATOM 4942 N N . THR D 1 45 ? 58.258 -1.845 54.991 1.00 44.43 45 THR D N 1
ATOM 4943 C CA . THR D 1 45 ? 59.686 -1.880 54.721 1.00 49.72 45 THR D CA 1
ATOM 4944 C C . THR D 1 45 ? 60.475 -1.601 56.013 1.00 44.44 45 THR D C 1
ATOM 4945 O O . THR D 1 45 ? 61.371 -2.349 56.391 1.00 43.82 45 THR D O 1
ATOM 4949 N N . ASN D 1 46 ? 60.113 -0.513 56.676 1.00 38.81 46 ASN D N 1
ATOM 4950 C CA . ASN D 1 46 ? 60.700 -0.080 57.918 1.00 44.67 46 ASN D CA 1
ATOM 4951 C C . ASN D 1 46 ? 60.527 -1.148 59.002 1.00 44.58 46 ASN D C 1
ATOM 4952 O O . ASN D 1 46 ? 61.470 -1.452 59.722 1.00 45.54 46 ASN D O 1
ATOM 4957 N N . LEU D 1 47 ? 59.337 -1.731 59.098 1.00 42.74 47 LEU D N 1
ATOM 4958 C CA . LEU D 1 47 ? 59.073 -2.706 60.131 1.00 41.51 47 LEU D CA 1
ATOM 4959 C C . LEU D 1 47 ? 59.920 -3.951 59.909 1.00 40.16 47 LEU D C 1
ATOM 4960 O O . LEU D 1 47 ? 60.393 -4.533 60.877 1.00 38.92 47 LEU D O 1
ATOM 4965 N N . ILE D 1 48 ? 60.087 -4.366 58.654 1.00 43.88 48 ILE D N 1
ATOM 4966 C CA . ILE D 1 48 ? 60.857 -5.557 58.328 1.00 40.84 48 ILE D CA 1
ATOM 4967 C C . ILE D 1 48 ? 62.338 -5.308 58.620 1.00 40.08 48 ILE D C 1
ATOM 4968 O O . ILE D 1 48 ? 63.042 -6.205 59.055 1.00 40.54 48 ILE D O 1
ATOM 4973 N N . ASP D 1 49 ? 62.807 -4.093 58.352 1.00 41.90 49 ASP D N 1
ATOM 4974 C CA . ASP D 1 49 ? 64.189 -3.740 58.606 1.00 46.41 49 ASP D CA 1
ATOM 4975 C C . ASP D 1 49 ? 64.423 -3.579 60.110 1.00 44.80 49 ASP D C 1
ATOM 4976 O O . ASP D 1 49 ? 65.513 -3.855 60.569 1.00 48.15 49 ASP D O 1
ATOM 4981 N N . LEU D 1 50 ? 63.427 -3.112 60.864 1.00 42.38 50 LEU D N 1
ATOM 4982 C CA . LEU D 1 50 ? 63.500 -3.122 62.310 1.00 40.73 50 LEU D CA 1
ATOM 4983 C C . LEU D 1 50 ? 63.667 -4.547 62.830 1.00 42.24 50 LEU D C 1
ATOM 4984 O O . LEU D 1 50 ? 64.577 -4.800 63.604 1.00 44.03 50 LEU D O 1
ATOM 4989 N N . ALA D 1 51 ? 62.825 -5.480 62.371 1.00 41.19 51 ALA D N 1
ATOM 4990 C CA . ALA D 1 51 ? 62.901 -6.891 62.744 1.00 38.30 51 ALA D CA 1
ATOM 4991 C C . ALA D 1 51 ? 64.260 -7.528 62.446 1.00 38.95 51 ALA D C 1
ATOM 4992 O O . ALA D 1 51 ? 64.735 -8.334 63.241 1.00 45.72 51 ALA D O 1
ATOM 4994 N N . GLU D 1 52 ? 64.859 -7.178 61.306 1.00 36.61 52 GLU D N 1
ATOM 4995 C CA . GLU D 1 52 ? 66.082 -7.785 60.797 1.00 35.10 52 GLU D CA 1
ATOM 4996 C C . GLU D 1 52 ? 67.301 -7.516 61.714 1.00 36.14 52 GLU D C 1
ATOM 4997 O O . GLU D 1 52 ? 68.240 -8.312 61.758 1.00 32.58 52 GLU D O 1
ATOM 5003 N N . VAL D 1 53 ? 67.287 -6.391 62.451 1.00 36.26 53 VAL D N 1
ATOM 5004 C CA . VAL D 1 53 ? 68.390 -5.939 63.287 1.00 39.45 53 VAL D CA 1
ATOM 5005 C C . VAL D 1 53 ? 68.842 -7.041 64.244 1.00 40.75 53 VAL D C 1
ATOM 5006 O O . VAL D 1 53 ? 70.037 -7.286 64.418 1.00 38.08 53 VAL D O 1
ATOM 5010 N N . GLY D 1 54 ? 67.859 -7.682 64.870 1.00 40.33 54 GLY D N 1
ATOM 5011 C CA . GLY D 1 54 ? 68.108 -8.765 65.790 1.00 38.22 54 GLY D CA 1
ATOM 5012 C C . GLY D 1 54 ? 68.888 -9.877 65.117 1.00 40.39 54 GLY D C 1
ATOM 5013 O O . GLY D 1 54 ? 69.845 -10.387 65.693 1.00 42.83 54 GLY D O 1
ATOM 5014 N N . ARG D 1 55 ? 68.485 -10.239 63.897 1.00 41.41 55 ARG D N 1
ATOM 5015 C CA . ARG D 1 55 ? 69.105 -11.369 63.220 1.00 38.89 55 ARG D CA 1
ATOM 5016 C C . ARG D 1 55 ? 70.516 -10.993 62.754 1.00 34.99 55 ARG D C 1
ATOM 5017 O O . ARG D 1 55 ? 71.403 -11.838 62.727 1.00 31.90 55 ARG D O 1
ATOM 5025 N N . LEU D 1 56 ? 70.731 -9.710 62.456 1.00 31.95 56 LEU D N 1
ATOM 5026 C CA . LEU D 1 56 ? 72.060 -9.213 62.137 1.00 36.58 56 LEU D CA 1
ATOM 5027 C C . LEU D 1 56 ? 72.983 -9.349 63.359 1.00 38.55 56 LEU D C 1
ATOM 5028 O O . LEU D 1 56 ? 74.074 -9.922 63.266 1.00 34.87 56 LEU D O 1
ATOM 5033 N N . ALA D 1 57 ? 72.515 -8.816 64.509 1.00 39.74 57 ALA D N 1
ATOM 5034 C CA . ALA D 1 57 ? 73.243 -8.787 65.776 1.00 35.20 57 ALA D CA 1
ATOM 5035 C C . ALA D 1 57 ? 73.826 -10.153 66.119 1.00 33.73 57 ALA D C 1
ATOM 5036 O O . ALA D 1 57 ? 74.939 -10.203 66.623 1.00 43.61 57 ALA D O 1
ATOM 5038 N N . ILE D 1 58 ? 73.091 -11.245 65.862 1.00 33.00 58 ILE D N 1
ATOM 5039 C CA . ILE D 1 58 ? 73.587 -12.572 66.185 1.00 35.76 58 ILE D CA 1
ATOM 5040 C C . ILE D 1 58 ? 74.377 -13.204 65.038 1.00 41.62 58 ILE D C 1
ATOM 5041 O O . ILE D 1 58 ? 74.790 -14.363 65.152 1.00 42.43 58 ILE D O 1
ATOM 5046 N N . GLY D 1 59 ? 74.565 -12.489 63.917 1.00 42.65 59 GLY D N 1
ATOM 5047 C CA . GLY D 1 59 ? 75.277 -13.056 62.774 1.00 44.25 59 GLY D CA 1
ATOM 5048 C C . GLY D 1 59 ? 74.579 -14.250 62.110 1.00 45.67 59 GLY D C 1
ATOM 5049 O O . GLY D 1 59 ? 75.237 -15.220 61.743 1.00 48.40 59 GLY D O 1
ATOM 5050 N N . GLN D 1 60 ? 73.256 -14.148 61.899 1.00 49.33 60 GLN D N 1
ATOM 5051 C CA . GLN D 1 60 ? 72.482 -15.194 61.239 1.00 49.37 60 GLN D CA 1
ATOM 5052 C C . GLN D 1 60 ? 71.672 -14.657 60.049 1.00 44.05 60 GLN D C 1
ATOM 5053 O O . GLN D 1 60 ? 70.729 -15.287 59.608 1.00 44.95 60 GLN D O 1
ATOM 5059 N N . SER D 1 61 ? 71.993 -13.481 59.519 1.00 46.96 61 SER D N 1
ATOM 5060 C CA . SER D 1 61 ? 71.237 -12.973 58.390 1.00 47.98 61 SER D CA 1
ATOM 5061 C C . SER D 1 61 ? 71.736 -13.604 57.095 1.00 48.88 61 SER D C 1
ATOM 5062 O O . SER D 1 61 ? 72.951 -13.661 56.863 1.00 43.90 61 SER D O 1
ATOM 5065 N N . PRO D 1 62 ? 70.820 -13.998 56.181 1.00 46.94 62 PRO D N 1
ATOM 5066 C CA . PRO D 1 62 ? 71.202 -14.425 54.830 1.00 44.12 62 PRO D CA 1
ATOM 5067 C C . PRO D 1 62 ? 72.004 -13.371 54.075 1.00 38.74 62 PRO D C 1
ATOM 5068 O O . PRO D 1 62 ? 72.707 -13.713 53.150 1.00 44.77 62 PRO D O 1
ATOM 5072 N N . SER D 1 63 ? 71.922 -12.106 54.497 1.00 39.43 63 SER D N 1
ATOM 5073 C CA . SER D 1 63 ? 72.615 -11.013 53.857 1.00 38.45 63 SER D CA 1
ATOM 5074 C C . SER D 1 63 ? 74.032 -10.797 54.411 1.00 43.88 63 SER D C 1
ATOM 5075 O O . SER D 1 63 ? 74.727 -9.889 53.983 1.00 43.17 63 SER D O 1
ATOM 5078 N N . GLN D 1 64 ? 74.482 -11.611 55.365 1.00 42.76 64 GLN D N 1
ATOM 5079 C CA . GLN D 1 64 ? 75.827 -11.474 55.904 1.00 40.17 64 GLN D CA 1
ATOM 5080 C C . GLN D 1 64 ? 76.727 -12.506 55.249 1.00 38.57 64 GLN D C 1
ATOM 5081 O O . GLN D 1 64 ? 76.326 -13.650 55.031 1.00 39.77 64 GLN D O 1
ATOM 5087 N N . GLN D 1 65 ? 77.990 -12.138 55.039 1.00 46.22 65 GLN D N 1
ATOM 5088 C CA . GLN D 1 65 ? 78.917 -13.031 54.362 1.00 49.56 65 GLN D CA 1
ATOM 5089 C C . GLN D 1 65 ? 79.112 -14.294 55.186 1.00 51.94 65 GLN D C 1
ATOM 5090 O O . GLN D 1 65 ? 78.898 -15.381 54.679 1.00 58.17 65 GLN D O 1
ATOM 5096 N N . SER D 1 66 ? 79.507 -14.140 56.459 1.00 62.68 66 SER D N 1
ATOM 5097 C CA . SER D 1 66 ? 79.710 -15.267 57.364 1.00 57.29 66 SER D CA 1
ATOM 5098 C C . SER D 1 66 ? 78.563 -15.323 58.358 1.00 50.55 66 SER D C 1
ATOM 5099 O O . SER D 1 66 ? 78.320 -14.335 59.053 1.00 51.30 66 SER D O 1
ATOM 5102 N N . LYS D 1 67 ? 77.886 -16.474 58.436 1.00 50.26 67 LYS D N 1
ATOM 5103 C CA A LYS D 1 67 ? 76.732 -16.637 59.305 0.50 52.92 67 LYS D CA 1
ATOM 5104 C CA B LYS D 1 67 ? 76.729 -16.616 59.314 0.50 53.99 67 LYS D CA 1
ATOM 5105 C C . LYS D 1 67 ? 77.220 -17.119 60.669 1.00 49.19 67 LYS D C 1
ATOM 5106 O O . LYS D 1 67 ? 76.888 -18.207 61.125 1.00 55.67 67 LYS D O 1
ATOM 5117 N N . THR D 1 68 ? 78.034 -16.308 61.311 1.00 46.28 68 THR D N 1
ATOM 5118 C CA . THR D 1 68 ? 78.636 -16.681 62.574 1.00 50.48 68 THR D CA 1
ATOM 5119 C C . THR D 1 68 ? 78.478 -15.497 63.507 1.00 46.01 68 THR D C 1
ATOM 5120 O O . THR D 1 68 ? 78.485 -14.357 63.055 1.00 45.37 68 THR D O 1
ATOM 5124 N N . PRO D 1 69 ? 78.416 -15.712 64.829 1.00 44.65 69 PRO D N 1
ATOM 5125 C CA . PRO D 1 69 ? 78.344 -14.586 65.762 1.00 43.78 69 PRO D CA 1
ATOM 5126 C C . PRO D 1 69 ? 79.656 -13.801 65.723 1.00 39.54 69 PRO D C 1
ATOM 5127 O O . PRO D 1 69 ? 80.661 -14.291 65.235 1.00 44.59 69 PRO D O 1
ATOM 5131 N N . GLY D 1 70 ? 79.653 -12.586 66.242 1.00 38.25 70 GLY D N 1
ATOM 5132 C CA . GLY D 1 70 ? 80.851 -11.768 66.256 1.00 43.37 70 GLY D CA 1
ATOM 5133 C C . GLY D 1 70 ? 81.940 -12.321 67.183 1.00 39.98 70 GLY D C 1
ATOM 5134 O O . GLY D 1 70 ? 81.810 -13.389 67.763 1.00 41.02 70 GLY D O 1
ATOM 5135 N N . THR D 1 71 ? 83.040 -11.578 67.284 1.00 45.16 71 THR D N 1
ATOM 5136 C CA . THR D 1 71 ? 84.192 -11.942 68.105 1.00 43.35 71 THR D CA 1
ATOM 5137 C C . THR D 1 71 ? 83.781 -12.188 69.561 1.00 42.82 71 THR D C 1
ATOM 5138 O O . THR D 1 71 ? 83.167 -11.339 70.217 1.00 36.59 71 THR D O 1
ATOM 5142 N N . GLY D 1 72 ? 84.135 -13.372 70.056 1.00 41.92 72 GLY D N 1
ATOM 5143 C CA . GLY D 1 72 ? 84.034 -13.658 71.469 1.00 44.07 72 GLY D CA 1
ATOM 5144 C C . GLY D 1 72 ? 82.671 -14.212 71.861 1.00 46.77 72 GLY D C 1
ATOM 5145 O O . GLY D 1 72 ? 82.451 -14.454 73.050 1.00 44.09 72 GLY D O 1
ATOM 5146 N N . MET D 1 73 ? 81.796 -14.431 70.856 1.00 46.22 73 MET D N 1
ATOM 5147 C CA . MET D 1 73 ? 80.375 -14.620 71.099 1.00 41.54 73 MET D CA 1
ATOM 5148 C C . MET D 1 73 ? 79.931 -15.968 70.562 1.00 39.31 73 MET D C 1
ATOM 5149 O O . MET D 1 73 ? 80.503 -16.506 69.630 1.00 43.44 73 MET D O 1
ATOM 5154 N N . GLU D 1 74 ? 78.852 -16.464 71.148 1.00 39.78 74 GLU D N 1
ATOM 5155 C CA . GLU D 1 74 ? 78.183 -17.649 70.664 1.00 43.05 74 GLU D CA 1
ATOM 5156 C C . GLU D 1 74 ? 76.700 -17.540 71.009 1.00 43.45 74 GLU D C 1
ATOM 5157 O O . GLU D 1 74 ? 76.275 -16.657 71.775 1.00 37.80 74 GLU D O 1
ATOM 5163 N N . LEU D 1 75 ? 75.944 -18.488 70.438 1.00 45.26 75 LEU D N 1
ATOM 5164 C CA . LEU D 1 75 ? 74.512 -18.583 70.617 1.00 43.12 75 LEU D CA 1
ATOM 5165 C C . LEU D 1 75 ? 74.190 -19.859 71.384 1.00 47.42 75 LEU D C 1
ATOM 5166 O O . LEU D 1 75 ? 74.690 -20.929 71.027 1.00 48.54 75 LEU D O 1
ATOM 5171 N N . THR D 1 76 ? 73.335 -19.755 72.407 1.00 43.71 76 THR D N 1
ATOM 5172 C CA . THR D 1 76 ? 72.793 -20.961 73.016 1.00 52.77 76 THR D CA 1
ATOM 5173 C C . THR D 1 76 ? 71.831 -21.634 72.033 1.00 61.74 76 THR D C 1
ATOM 5174 O O . THR D 1 76 ? 71.312 -21.008 71.099 1.00 55.61 76 THR D O 1
ATOM 5178 N N . SER D 1 77 ? 71.600 -22.928 72.276 1.00 62.14 77 SER D N 1
ATOM 5179 C CA . SER D 1 77 ? 70.686 -23.735 71.486 1.00 63.16 77 SER D CA 1
ATOM 5180 C C . SER D 1 77 ? 69.261 -23.188 71.555 1.00 57.95 77 SER D C 1
ATOM 5181 O O . SER D 1 77 ? 68.446 -23.546 70.718 1.00 65.37 77 SER D O 1
ATOM 5184 N N . ASP D 1 78 ? 68.971 -22.338 72.546 1.00 52.01 78 ASP D N 1
ATOM 5185 C CA . ASP D 1 78 ? 67.681 -21.688 72.661 1.00 54.75 78 ASP D CA 1
ATOM 5186 C C . ASP D 1 78 ? 67.760 -20.184 72.358 1.00 50.49 78 ASP D C 1
ATOM 5187 O O . ASP D 1 78 ? 66.834 -19.461 72.735 1.00 48.07 78 ASP D O 1
ATOM 5192 N N . GLY D 1 79 ? 68.849 -19.707 71.727 1.00 45.35 79 GLY D N 1
ATOM 5193 C CA . GLY D 1 79 ? 68.832 -18.428 71.021 1.00 46.01 79 GLY D CA 1
ATOM 5194 C C . GLY D 1 79 ? 69.472 -17.235 71.747 1.00 46.04 79 GLY D C 1
ATOM 5195 O O . GLY D 1 79 ? 69.333 -16.096 71.313 1.00 39.12 79 GLY D O 1
ATOM 5196 N N . LYS D 1 80 ? 70.158 -17.459 72.870 1.00 47.84 80 LYS D N 1
ATOM 5197 C CA . LYS D 1 80 ? 70.750 -16.350 73.601 1.00 42.91 80 LYS D CA 1
ATOM 5198 C C . LYS D 1 80 ? 72.142 -16.054 73.048 1.00 39.91 80 LYS D C 1
ATOM 5199 O O . LYS D 1 80 ? 72.884 -16.966 72.697 1.00 38.16 80 LYS D O 1
ATOM 5205 N N . LEU D 1 81 ? 72.467 -14.761 72.988 1.00 36.96 81 LEU D N 1
ATOM 5206 C CA . LEU D 1 81 ? 73.776 -14.284 72.587 1.00 40.63 81 LEU D CA 1
ATOM 5207 C C . LEU D 1 81 ? 74.635 -14.066 73.838 1.00 41.72 81 LEU D C 1
ATOM 5208 O O . LEU D 1 81 ? 74.271 -13.285 74.708 1.00 39.61 81 LEU D O 1
ATOM 5213 N N . GLN D 1 82 ? 75.809 -14.702 73.892 1.00 46.09 82 GLN D N 1
ATOM 5214 C CA . GLN D 1 82 ? 76.645 -14.635 75.083 1.00 42.29 82 GLN D CA 1
ATOM 5215 C C . GLN D 1 82 ? 78.120 -14.781 74.731 1.00 41.92 82 GLN D C 1
ATOM 5216 O O . GLN D 1 82 ? 78.473 -15.203 73.615 1.00 36.04 82 GLN D O 1
ATOM 5222 N N . VAL D 1 83 ? 78.955 -14.450 75.728 1.00 44.64 83 VAL D N 1
ATOM 5223 C CA . VAL D 1 83 ? 80.400 -14.537 75.586 1.00 45.83 83 VAL D CA 1
ATOM 5224 C C . VAL D 1 83 ? 80.823 -15.991 75.645 1.00 45.50 83 VAL D C 1
ATOM 5225 O O . VAL D 1 83 ? 80.187 -16.817 76.285 1.00 48.83 83 VAL D O 1
ATOM 5229 N N . LYS D 1 84 ? 81.922 -16.257 74.958 1.00 48.57 84 LYS D N 1
ATOM 5230 C CA . LYS D 1 84 ? 82.533 -17.571 74.892 1.00 52.38 84 LYS D CA 1
ATOM 5231 C C . LYS D 1 84 ? 83.912 -17.483 75.550 1.00 47.64 84 LYS D C 1
ATOM 5232 O O . LYS D 1 84 ? 84.833 -16.896 74.965 1.00 46.20 84 LYS D O 1
ATOM 5238 N N . ALA D 1 85 ? 84.023 -18.044 76.766 1.00 43.29 85 ALA D N 1
ATOM 5239 C CA . ALA D 1 85 ? 85.207 -17.914 77.624 1.00 44.59 85 ALA D CA 1
ATOM 5240 C C . ALA D 1 85 ? 86.323 -18.856 77.187 1.00 46.78 85 ALA D C 1
ATOM 5241 O O . ALA D 1 85 ? 86.093 -20.049 77.011 1.00 55.34 85 ALA D O 1
ATOM 5243 N N . GLY D 1 86 ? 87.538 -18.313 77.068 1.00 50.46 86 GLY D N 1
ATOM 5244 C CA . GLY D 1 86 ? 88.723 -19.087 76.712 1.00 53.42 86 GLY D CA 1
ATOM 5245 C C . GLY D 1 86 ? 89.758 -19.121 77.843 1.00 54.53 86 GLY D C 1
ATOM 5246 O O . GLY D 1 86 ? 89.404 -19.049 79.009 1.00 48.84 86 GLY D O 1
ATOM 5247 N N . ALA D 1 87 ? 91.045 -19.235 77.494 1.00 51.90 87 ALA D N 1
ATOM 5248 C CA . ALA D 1 87 ? 92.078 -19.505 78.481 1.00 50.64 87 ALA D CA 1
ATOM 5249 C C . ALA D 1 87 ? 92.237 -18.299 79.402 1.00 47.10 87 ALA D C 1
ATOM 5250 O O . ALA D 1 87 ? 92.429 -17.164 78.949 1.00 42.97 87 ALA D O 1
ATOM 5252 N N . GLY D 1 88 ? 92.136 -18.575 80.706 1.00 44.39 88 GLY D N 1
ATOM 5253 C CA . GLY D 1 88 ? 92.371 -17.573 81.727 1.00 47.77 88 GLY D CA 1
ATOM 5254 C C . GLY D 1 88 ? 91.138 -16.747 82.062 1.00 46.15 88 GLY D C 1
ATOM 5255 O O . GLY D 1 88 ? 91.217 -15.845 82.894 1.00 43.01 88 GLY D O 1
ATOM 5256 N N . VAL D 1 89 ? 90.017 -17.049 81.395 1.00 49.35 89 VAL D N 1
ATOM 5257 C CA . VAL D 1 89 ? 88.786 -16.289 81.555 1.00 48.89 89 VAL D CA 1
ATOM 5258 C C . VAL D 1 89 ? 87.743 -17.232 82.135 1.00 48.94 89 VAL D C 1
ATOM 5259 O O . VAL D 1 89 ? 87.655 -18.389 81.714 1.00 47.21 89 VAL D O 1
ATOM 5263 N N . ASP D 1 90 ? 86.982 -16.724 83.114 1.00 47.47 90 ASP D N 1
ATOM 5264 C CA . ASP D 1 90 ? 85.954 -17.528 83.736 1.00 49.07 90 ASP D CA 1
ATOM 5265 C C . ASP D 1 90 ? 84.674 -16.702 83.882 1.00 48.18 90 ASP D C 1
ATOM 5266 O O . ASP D 1 90 ? 84.651 -15.496 83.670 1.00 47.81 90 ASP D O 1
ATOM 5271 N N . ILE D 1 91 ? 83.590 -17.386 84.239 1.00 46.72 91 ILE D N 1
ATOM 5272 C CA . ILE D 1 91 ? 82.318 -16.756 84.551 1.00 48.33 91 ILE D CA 1
ATOM 5273 C C . ILE D 1 91 ? 82.004 -17.050 86.010 1.00 43.03 91 ILE D C 1
ATOM 5274 O O . ILE D 1 91 ? 81.810 -18.200 86.372 1.00 43.98 91 ILE D O 1
ATOM 5279 N N . ASP D 1 92 ? 81.848 -16.021 86.824 1.00 47.11 92 ASP D N 1
ATOM 5280 C CA . ASP D 1 92 ? 81.693 -16.264 88.252 1.00 57.77 92 ASP D CA 1
ATOM 5281 C C . ASP D 1 92 ? 80.245 -16.661 88.559 1.00 56.65 92 ASP D C 1
ATOM 5282 O O . ASP D 1 92 ? 79.462 -16.960 87.657 1.00 56.36 92 ASP D O 1
ATOM 5287 N N . ASN D 1 93 ? 79.922 -16.719 89.851 1.00 62.83 93 ASN D N 1
ATOM 5288 C CA . ASN D 1 93 ? 78.622 -17.179 90.316 1.00 71.55 93 ASN D CA 1
ATOM 5289 C C . ASN D 1 93 ? 77.538 -16.145 90.025 1.00 65.99 93 ASN D C 1
ATOM 5290 O O . ASN D 1 93 ? 76.368 -16.500 90.003 1.00 60.84 93 ASN D O 1
ATOM 5295 N N . ASN D 1 94 ? 77.920 -14.880 89.803 1.00 62.37 94 ASN D N 1
ATOM 5296 C CA . ASN D 1 94 ? 76.964 -13.842 89.461 1.00 58.76 94 ASN D CA 1
ATOM 5297 C C . ASN D 1 94 ? 77.003 -13.524 87.959 1.00 58.75 94 ASN D C 1
ATOM 5298 O O . ASN D 1 94 ? 76.666 -12.410 87.547 1.00 47.89 94 ASN D O 1
ATOM 5303 N N . ASN D 1 95 ? 77.390 -14.532 87.153 1.00 52.61 95 ASN D N 1
ATOM 5304 C CA . ASN D 1 95 ? 77.366 -14.473 85.697 1.00 59.29 95 ASN D CA 1
ATOM 5305 C C . ASN D 1 95 ? 78.266 -13.359 85.151 1.00 50.37 95 ASN D C 1
ATOM 5306 O O . ASN D 1 95 ? 78.030 -12.905 84.034 1.00 48.41 95 ASN D O 1
ATOM 5311 N N . ARG D 1 96 ? 79.236 -12.878 85.947 1.00 44.94 96 ARG D N 1
ATOM 5312 C CA A ARG D 1 96 ? 80.147 -11.831 85.514 0.50 47.08 96 ARG D CA 1
ATOM 5313 C CA B ARG D 1 96 ? 80.136 -11.833 85.486 0.50 48.90 96 ARG D CA 1
ATOM 5314 C C . ARG D 1 96 ? 81.349 -12.496 84.850 1.00 44.91 96 ARG D C 1
ATOM 5315 O O . ARG D 1 96 ? 81.654 -13.642 85.155 1.00 46.62 96 ARG D O 1
ATOM 5330 N N . ILE D 1 97 ? 82.021 -11.758 83.958 1.00 45.08 97 ILE D N 1
ATOM 5331 C CA . ILE D 1 97 ? 83.265 -12.204 83.336 1.00 46.72 97 ILE D CA 1
ATOM 5332 C C . ILE D 1 97 ? 84.433 -11.896 84.270 1.00 39.94 97 ILE D C 1
ATOM 5333 O O . ILE D 1 97 ? 84.690 -10.714 84.516 1.00 37.83 97 ILE D O 1
ATOM 5338 N N . THR D 1 98 ? 85.206 -12.926 84.660 1.00 42.05 98 THR D N 1
ATOM 5339 C CA A THR D 1 98 ? 86.321 -12.780 85.592 0.50 46.34 98 THR D CA 1
ATOM 5340 C CA B THR D 1 98 ? 86.339 -12.720 85.557 0.50 43.44 98 THR D CA 1
ATOM 5341 C C . THR D 1 98 ? 87.568 -13.471 85.056 1.00 44.35 98 THR D C 1
ATOM 5342 O O . THR D 1 98 ? 87.510 -14.172 84.043 1.00 49.37 98 THR D O 1
ATOM 5349 N N . ILE D 1 99 ? 88.688 -13.290 85.777 1.00 51.79 99 ILE D N 1
ATOM 5350 C CA . ILE D 1 99 ? 89.974 -13.884 85.415 1.00 49.38 99 ILE D CA 1
ATOM 5351 C C . ILE D 1 99 ? 90.236 -15.065 86.333 1.00 49.06 99 ILE D C 1
ATOM 5352 O O . ILE D 1 99 ? 89.992 -14.980 87.533 1.00 56.57 99 ILE D O 1
ATOM 5357 N N . LYS D 1 100 ? 90.730 -16.163 85.767 1.00 54.14 100 LYS D N 1
ATOM 5358 C CA . LYS D 1 100 ? 91.117 -17.296 86.591 1.00 58.16 100 LYS D CA 1
ATOM 5359 C C . LYS D 1 100 ? 92.582 -17.142 87.009 1.00 55.57 100 LYS D C 1
ATOM 5360 O O . LYS D 1 100 ? 93.469 -17.059 86.156 1.00 52.77 100 LYS D O 1
ATOM 5366 N N . SER D 1 101 ? 92.840 -17.134 88.323 1.00 49.89 101 SER D N 1
ATOM 5367 C CA . SER D 1 101 ? 94.204 -17.033 88.819 1.00 48.20 101 SER D CA 1
ATOM 5368 C C . SER D 1 101 ? 94.782 -18.411 89.132 1.00 48.42 101 SER D C 1
ATOM 5369 O O . SER D 1 101 ? 94.131 -19.243 89.750 1.00 50.74 101 SER D O 1
ATOM 5372 N N . GLY D 1 102 ? 96.003 -18.637 88.637 1.00 49.16 102 GLY D N 1
ATOM 5373 C CA . GLY D 1 102 ? 96.893 -19.691 89.098 1.00 51.82 102 GLY D CA 1
ATOM 5374 C C . GLY D 1 102 ? 97.930 -19.177 90.108 1.00 49.96 102 GLY D C 1
ATOM 5375 O O . GLY D 1 102 ? 97.698 -18.191 90.811 1.00 46.58 102 GLY D O 1
ATOM 5376 N N . HIS D 1 103 ? 99.077 -19.861 90.172 1.00 46.54 103 HIS D N 1
ATOM 5377 C CA . HIS D 1 103 ? 100.048 -19.642 91.233 1.00 48.02 103 HIS D CA 1
ATOM 5378 C C . HIS D 1 103 ? 100.798 -18.332 91.004 1.00 43.01 103 HIS D C 1
ATOM 5379 O O . HIS D 1 103 ? 101.301 -18.084 89.913 1.00 41.38 103 HIS D O 1
ATOM 5386 N N . GLY D 1 104 ? 100.833 -17.493 92.047 1.00 39.53 104 GLY D N 1
ATOM 5387 C CA . GLY D 1 104 ? 101.584 -16.245 92.012 1.00 44.55 104 GLY D CA 1
ATOM 5388 C C . GLY D 1 104 ? 100.738 -15.036 91.628 1.00 39.77 104 GLY D C 1
ATOM 5389 O O . GLY D 1 104 ? 101.258 -13.924 91.531 1.00 38.44 104 GLY D O 1
ATOM 5390 N N . ILE D 1 105 ? 99.435 -15.265 91.461 1.00 39.20 105 ILE D N 1
ATOM 5391 C CA . ILE D 1 105 ? 98.481 -14.263 91.031 1.00 36.82 105 ILE D CA 1
ATOM 5392 C C . ILE D 1 105 ? 97.281 -14.320 91.974 1.00 43.09 105 ILE D C 1
ATOM 5393 O O . ILE D 1 105 ? 96.813 -15.402 92.316 1.00 46.75 105 ILE D O 1
ATOM 5398 N N . LYS D 1 106 ? 96.824 -13.136 92.384 1.00 42.72 106 LYS D N 1
ATOM 5399 C CA . LYS D 1 106 ? 95.595 -12.947 93.119 1.00 49.22 106 LYS D CA 1
ATOM 5400 C C . LYS D 1 106 ? 94.707 -12.063 92.242 1.00 48.92 106 LYS D C 1
ATOM 5401 O O . LYS D 1 106 ? 95.198 -11.171 91.540 1.00 46.07 106 LYS D O 1
ATOM 5407 N N . VAL D 1 107 ? 93.401 -12.336 92.272 1.00 44.42 107 VAL D N 1
ATOM 5408 C CA . VAL D 1 107 ? 92.431 -11.543 91.542 1.00 53.95 107 VAL D CA 1
ATOM 5409 C C . VAL D 1 107 ? 91.373 -11.104 92.538 1.00 53.07 107 VAL D C 1
ATOM 5410 O O . VAL D 1 107 ? 90.805 -11.949 93.214 1.00 53.53 107 VAL D O 1
ATOM 5414 N N . ASP D 1 108 ? 91.129 -9.792 92.622 1.00 57.15 108 ASP D N 1
ATOM 5415 C CA . ASP D 1 108 ? 90.152 -9.271 93.564 1.00 62.82 108 ASP D CA 1
ATOM 5416 C C . ASP D 1 108 ? 89.700 -7.870 93.138 1.00 61.00 108 ASP D C 1
ATOM 5417 O O . ASP D 1 108 ? 89.852 -7.479 91.979 1.00 60.44 108 ASP D O 1
ATOM 5422 N N . GLY D 1 109 ? 89.170 -7.120 94.113 1.00 59.91 109 GLY D N 1
ATOM 5423 C CA . GLY D 1 109 ? 88.675 -5.770 93.919 1.00 59.18 109 GLY D CA 1
ATOM 5424 C C . GLY D 1 109 ? 89.675 -4.842 93.244 1.00 60.29 109 GLY D C 1
ATOM 5425 O O . GLY D 1 109 ? 89.290 -4.076 92.370 1.00 72.64 109 GLY D O 1
ATOM 5426 N N . ASN D 1 110 ? 90.950 -4.917 93.622 1.00 59.05 110 ASN D N 1
ATOM 5427 C CA . ASN D 1 110 ? 91.956 -4.005 93.083 1.00 67.71 110 ASN D CA 1
ATOM 5428 C C . ASN D 1 110 ? 92.422 -4.475 91.704 1.00 62.19 110 ASN D C 1
ATOM 5429 O O . ASN D 1 110 ? 93.156 -3.748 91.025 1.00 65.25 110 ASN D O 1
ATOM 5434 N N . GLY D 1 111 ? 92.033 -5.709 91.325 1.00 55.46 111 GLY D N 1
ATOM 5435 C CA . GLY D 1 111 ? 92.323 -6.252 90.009 1.00 52.07 111 GLY D CA 1
ATOM 5436 C C . GLY D 1 111 ? 93.191 -7.504 90.076 1.00 47.87 111 GLY D C 1
ATOM 5437 O O . GLY D 1 111 ? 93.105 -8.257 91.037 1.00 46.56 111 GLY D O 1
ATOM 5438 N N . ILE D 1 112 ? 93.967 -7.726 89.010 1.00 42.82 112 ILE D N 1
ATOM 5439 C CA . ILE D 1 112 ? 94.972 -8.767 88.959 1.00 46.71 112 ILE D CA 1
ATOM 5440 C C . ILE D 1 112 ? 96.242 -8.220 89.587 1.00 43.82 112 ILE D C 1
ATOM 5441 O O . ILE D 1 112 ? 96.801 -7.255 89.068 1.00 44.37 112 ILE D O 1
ATOM 5446 N N . SER D 1 113 ? 96.744 -8.918 90.609 1.00 42.98 113 SER D N 1
ATOM 5447 C CA . SER D 1 113 ? 98.029 -8.575 91.220 1.00 44.11 113 SER D CA 1
ATOM 5448 C C . SER D 1 113 ? 98.895 -9.816 91.453 1.00 39.57 113 SER D C 1
ATOM 5449 O O . SER D 1 113 ? 98.423 -10.952 91.474 1.00 41.23 113 SER D O 1
ATOM 5452 N N . VAL D 1 114 ? 100.189 -9.568 91.667 1.00 43.68 114 VAL D N 1
ATOM 5453 C CA . VAL D 1 114 ? 101.108 -10.600 92.090 1.00 35.88 114 VAL D CA 1
ATOM 5454 C C . VAL D 1 114 ? 100.949 -10.854 93.580 1.00 37.69 114 VAL D C 1
ATOM 5455 O O . VAL D 1 114 ? 100.797 -9.935 94.365 1.00 44.14 114 VAL D O 1
ATOM 5459 N N . LYS D 1 115 ? 100.835 -12.134 93.929 1.00 41.48 115 LYS D N 1
ATOM 5460 C CA . LYS D 1 115 ? 100.765 -12.552 95.315 1.00 44.42 115 LYS D CA 1
ATOM 5461 C C . LYS D 1 115 ? 102.203 -12.634 95.841 1.00 42.01 115 LYS D C 1
ATOM 5462 O O . LYS D 1 115 ? 103.048 -13.288 95.228 1.00 40.07 115 LYS D O 1
ATOM 5468 N N . PRO D 1 116 ? 102.552 -11.916 96.932 1.00 37.81 116 PRO D N 1
ATOM 5469 C CA . PRO D 1 116 ? 103.923 -11.935 97.455 1.00 41.11 116 PRO D CA 1
ATOM 5470 C C . PRO D 1 116 ? 104.157 -13.144 98.356 1.00 38.35 116 PRO D C 1
ATOM 5471 O O . PRO D 1 116 ? 103.351 -13.470 99.227 1.00 42.63 116 PRO D O 1
ATOM 5475 N N . GLY D 1 117 ? 105.236 -13.863 98.098 1.00 39.12 117 GLY D N 1
ATOM 5476 C CA . GLY D 1 117 ? 105.669 -14.893 99.029 1.00 45.50 117 GLY D CA 1
ATOM 5477 C C . GLY D 1 117 ? 106.922 -14.464 99.776 1.00 43.74 117 GLY D C 1
ATOM 5478 O O . GLY D 1 117 ? 107.214 -13.275 99.883 1.00 39.30 117 GLY D O 1
ATOM 5479 N N . SER D 1 118 ? 107.686 -15.467 100.210 1.00 46.07 118 SER D N 1
ATOM 5480 C CA . SER D 1 118 ? 108.926 -15.258 100.942 1.00 41.06 118 SER D CA 1
ATOM 5481 C C . SER D 1 118 ? 109.919 -14.431 100.126 1.00 36.59 118 SER D C 1
ATOM 5482 O O . SER D 1 118 ? 110.262 -14.795 99.001 1.00 34.26 118 SER D O 1
ATOM 5485 N N . GLY D 1 119 ? 110.350 -13.297 100.688 1.00 34.56 119 GLY D N 1
ATOM 5486 C CA . GLY D 1 119 ? 111.427 -12.511 100.092 1.00 36.43 119 GLY D CA 1
ATOM 5487 C C . GLY D 1 119 ? 110.937 -11.499 99.062 1.00 33.45 119 GLY D C 1
ATOM 5488 O O . GLY D 1 119 ? 111.733 -10.901 98.339 1.00 32.65 119 GLY D O 1
ATOM 5489 N N . ILE D 1 120 ? 109.615 -11.349 98.975 1.00 33.22 120 ILE D N 1
ATOM 5490 C CA . ILE D 1 120 ? 108.999 -10.550 97.935 1.00 31.71 120 ILE D CA 1
ATOM 5491 C C . ILE D 1 120 ? 107.983 -9.632 98.591 1.00 34.89 120 ILE D C 1
ATOM 5492 O O . ILE D 1 120 ? 107.149 -10.077 99.388 1.00 34.57 120 ILE D O 1
ATOM 5497 N N . LYS D 1 121 ? 108.032 -8.365 98.201 1.00 37.02 121 LYS D N 1
ATOM 5498 C CA . LYS D 1 121 ? 106.999 -7.422 98.617 1.00 48.22 121 LYS D CA 1
ATOM 5499 C C . LYS D 1 121 ? 106.450 -6.747 97.347 1.00 41.84 121 LYS D C 1
ATOM 5500 O O . LYS D 1 121 ? 107.152 -6.490 96.367 1.00 31.31 121 LYS D O 1
ATOM 5506 N N . VAL D 1 122 ? 105.140 -6.547 97.336 1.00 37.33 122 VAL D N 1
ATOM 5507 C CA . VAL D 1 122 ? 104.483 -6.078 96.133 1.00 43.92 122 VAL D CA 1
ATOM 5508 C C . VAL D 1 122 ? 103.856 -4.730 96.460 1.00 41.08 122 VAL D C 1
ATOM 5509 O O . VAL D 1 122 ? 103.084 -4.598 97.406 1.00 42.75 122 VAL D O 1
ATOM 5513 N N . ASP D 1 123 ? 104.179 -3.735 95.645 1.00 46.10 123 ASP D N 1
ATOM 5514 C CA . ASP D 1 123 ? 103.616 -2.409 95.822 1.00 46.16 123 ASP D CA 1
ATOM 5515 C C . ASP D 1 123 ? 103.554 -1.741 94.451 1.00 52.84 123 ASP D C 1
ATOM 5516 O O . ASP D 1 123 ? 103.853 -2.369 93.423 1.00 49.91 123 ASP D O 1
ATOM 5521 N N . SER D 1 124 ? 103.256 -0.439 94.450 1.00 46.66 124 SER D N 1
ATOM 5522 C CA . SER D 1 124 ? 102.997 0.274 93.209 1.00 50.06 124 SER D CA 1
ATOM 5523 C C . SER D 1 124 ? 104.229 0.373 92.314 1.00 47.84 124 SER D C 1
ATOM 5524 O O . SER D 1 124 ? 104.099 0.644 91.120 1.00 51.95 124 SER D O 1
ATOM 5527 N N . ASN D 1 125 ? 105.426 0.205 92.887 1.00 46.11 125 ASN D N 1
ATOM 5528 C CA . ASN D 1 125 ? 106.641 0.114 92.086 1.00 50.18 125 ASN D CA 1
ATOM 5529 C C . ASN D 1 125 ? 106.701 -1.239 91.389 1.00 45.02 125 ASN D C 1
ATOM 5530 O O . ASN D 1 125 ? 107.376 -1.404 90.370 1.00 47.42 125 ASN D O 1
ATOM 5535 N N . GLY D 1 126 ? 105.985 -2.208 91.962 1.00 42.70 126 GLY D N 1
ATOM 5536 C CA . GLY D 1 126 ? 105.832 -3.500 91.328 1.00 45.15 126 GLY D CA 1
ATOM 5537 C C . GLY D 1 126 ? 106.191 -4.619 92.294 1.00 40.94 126 GLY D C 1
ATOM 5538 O O . GLY D 1 126 ? 105.817 -4.558 93.480 1.00 36.69 126 GLY D O 1
ATOM 5539 N N . VAL D 1 127 ? 106.868 -5.639 91.731 1.00 37.50 127 VAL D N 1
ATOM 5540 C CA . VAL D 1 127 ? 107.317 -6.808 92.481 1.00 36.93 127 VAL D CA 1
ATOM 5541 C C . VAL D 1 127 ? 108.719 -6.502 93.005 1.00 34.43 127 VAL D C 1
ATOM 5542 O O . VAL D 1 127 ? 109.624 -6.256 92.211 1.00 32.67 127 VAL D O 1
ATOM 5546 N N . ASN D 1 128 ? 108.892 -6.522 94.336 1.00 34.80 128 ASN D N 1
ATOM 5547 C CA . ASN D 1 128 ? 110.163 -6.123 94.938 1.00 38.65 128 ASN D CA 1
ATOM 5548 C C . ASN D 1 128 ? 110.745 -7.249 95.790 1.00 35.58 128 ASN D C 1
ATOM 5549 O O . ASN D 1 128 ? 110.016 -7.990 96.449 1.00 37.48 128 ASN D O 1
ATOM 5554 N N . VAL D 1 129 ? 112.076 -7.302 95.815 1.00 35.65 129 VAL D N 1
ATOM 5555 C CA . VAL D 1 129 ? 112.809 -8.120 96.751 1.00 34.02 129 VAL D CA 1
ATOM 5556 C C . VAL D 1 129 ? 112.754 -7.468 98.117 1.00 30.46 129 VAL D C 1
ATOM 5557 O O . VAL D 1 129 ? 112.926 -6.280 98.238 1.00 35.09 129 VAL D O 1
ATOM 5561 N N . ASN D 1 130 ? 112.402 -8.267 99.112 1.00 32.36 130 ASN D N 1
ATOM 5562 C CA . ASN D 1 130 ? 112.498 -7.920 100.507 1.00 34.07 130 ASN D CA 1
ATOM 5563 C C . ASN D 1 130 ? 113.536 -8.846 101.161 1.00 32.59 130 ASN D C 1
ATOM 5564 O O . ASN D 1 130 ? 113.247 -9.988 101.482 1.00 39.10 130 ASN D O 1
ATOM 5569 N N . ILE D 1 131 ? 114.732 -8.329 101.428 1.00 36.69 131 ILE D N 1
ATOM 5570 C CA . ILE D 1 131 ? 115.817 -9.105 102.015 1.00 38.40 131 ILE D CA 1
ATOM 5571 C C . ILE D 1 131 ? 115.558 -9.557 103.466 1.00 38.26 131 ILE D C 1
ATOM 5572 O O . ILE D 1 131 ? 116.198 -10.496 103.912 1.00 35.66 131 ILE D O 1
ATOM 5577 N N . ASP D 1 132 ? 114.618 -8.959 104.206 1.00 36.79 132 ASP D N 1
ATOM 5578 C CA . ASP D 1 132 ? 114.380 -9.383 105.577 1.00 40.32 132 ASP D CA 1
ATOM 5579 C C . ASP D 1 132 ? 114.140 -10.890 105.674 1.00 44.74 132 ASP D C 1
ATOM 5580 O O . ASP D 1 132 ? 114.533 -11.544 106.644 1.00 42.96 132 ASP D O 1
ATOM 5585 N N . ASP D 1 133 ? 113.481 -11.458 104.667 1.00 46.68 133 ASP D N 1
ATOM 5586 C CA . ASP D 1 133 ? 113.060 -12.842 104.742 1.00 43.58 133 ASP D CA 1
ATOM 5587 C C . ASP D 1 133 ? 114.251 -13.788 104.547 1.00 42.45 133 ASP D C 1
ATOM 5588 O O . ASP D 1 133 ? 114.157 -14.928 104.990 1.00 40.08 133 ASP D O 1
ATOM 5593 N N . PHE D 1 134 ? 115.370 -13.352 103.936 1.00 38.61 134 PHE D N 1
ATOM 5594 C CA . PHE D 1 134 ? 116.385 -14.329 103.590 1.00 39.27 134 PHE D CA 1
ATOM 5595 C C . PHE D 1 134 ? 117.845 -13.923 103.826 1.00 39.33 134 PHE D C 1
ATOM 5596 O O . PHE D 1 134 ? 118.715 -14.772 103.608 1.00 33.06 134 PHE D O 1
ATOM 5604 N N . TRP D 1 135 ? 118.168 -12.700 104.284 1.00 38.06 135 TRP D N 1
ATOM 5605 C CA . TRP D 1 135 ? 119.575 -12.287 104.249 1.00 37.61 135 TRP D CA 1
ATOM 5606 C C . TRP D 1 135 ? 120.396 -13.102 105.257 1.00 34.68 135 TRP D C 1
ATOM 5607 O O . TRP D 1 135 ? 121.568 -13.402 105.024 1.00 30.33 135 TRP D O 1
ATOM 5618 N N . GLU D 1 136 ? 119.760 -13.478 106.362 1.00 31.66 136 GLU D N 1
ATOM 5619 C CA . GLU D 1 136 ? 120.413 -14.250 107.403 1.00 40.26 136 GLU D CA 1
ATOM 5620 C C . GLU D 1 136 ? 120.874 -15.615 106.868 1.00 40.03 136 GLU D C 1
ATOM 5621 O O . GLU D 1 136 ? 121.992 -16.075 107.165 1.00 38.02 136 GLU D O 1
ATOM 5627 N N . GLU D 1 137 ? 120.013 -16.231 106.055 1.00 40.00 137 GLU D N 1
ATOM 5628 C CA . GLU D 1 137 ? 120.285 -17.518 105.444 1.00 43.64 137 GLU D CA 1
ATOM 5629 C C . GLU D 1 137 ? 121.490 -17.348 104.514 1.00 40.38 137 GLU D C 1
ATOM 5630 O O . GLU D 1 137 ? 122.388 -18.169 104.488 1.00 41.62 137 GLU D O 1
ATOM 5636 N N . ILE D 1 138 ? 121.576 -16.236 103.789 1.00 37.06 138 ILE D N 1
ATOM 5637 C CA . ILE D 1 138 ? 122.727 -16.022 102.925 1.00 37.90 138 ILE D CA 1
ATOM 5638 C C . ILE D 1 138 ? 123.984 -15.819 103.779 1.00 40.59 138 ILE D C 1
ATOM 5639 O O . ILE D 1 138 ? 125.082 -16.241 103.412 1.00 37.61 138 ILE D O 1
ATOM 5644 N N . ARG D 1 139 ? 123.843 -15.101 104.892 1.00 33.94 139 ARG D N 1
ATOM 5645 C CA . ARG D 1 139 ? 124.983 -14.902 105.772 1.00 36.89 139 ARG D CA 1
ATOM 5646 C C . ARG D 1 139 ? 125.474 -16.260 106.272 1.00 37.52 139 ARG D C 1
ATOM 5647 O O . ARG D 1 139 ? 126.658 -16.545 106.221 1.00 35.86 139 ARG D O 1
ATOM 5655 N N . ASN D 1 140 ? 124.560 -17.092 106.771 1.00 35.71 140 ASN D N 1
ATOM 5656 C CA . ASN D 1 140 ? 124.955 -18.378 107.307 1.00 39.74 140 ASN D CA 1
ATOM 5657 C C . ASN D 1 140 ? 125.625 -19.293 106.274 1.00 43.23 140 ASN D C 1
ATOM 5658 O O . ASN D 1 140 ? 126.428 -20.121 106.667 1.00 50.16 140 ASN D O 1
ATOM 5663 N N . LYS D 1 141 ? 125.350 -19.129 104.975 1.00 42.60 141 LYS D N 1
ATOM 5664 C CA . LYS D 1 141 ? 126.045 -19.882 103.940 1.00 43.98 141 LYS D CA 1
ATOM 5665 C C . LYS D 1 141 ? 127.447 -19.343 103.668 1.00 44.38 141 LYS D C 1
ATOM 5666 O O . LYS D 1 141 ? 128.251 -19.994 102.978 1.00 41.35 141 LYS D O 1
ATOM 5672 N N . ILE D 1 142 ? 127.685 -18.091 104.078 1.00 40.27 142 ILE D N 1
ATOM 5673 C CA . ILE D 1 142 ? 128.974 -17.458 103.868 1.00 41.75 142 ILE D CA 1
ATOM 5674 C C . ILE D 1 142 ? 129.860 -17.627 105.109 1.00 44.26 142 ILE D C 1
ATOM 5675 O O . ILE D 1 142 ? 131.033 -17.962 104.970 1.00 44.08 142 ILE D O 1
ATOM 5680 N N . MET D 1 143 ? 129.312 -17.365 106.311 1.00 42.44 143 MET D N 1
ATOM 5681 C CA . MET D 1 143 ? 130.117 -17.267 107.521 1.00 43.22 143 MET D CA 1
ATOM 5682 C C . MET D 1 143 ? 129.540 -18.167 108.603 1.00 42.37 143 MET D C 1
ATOM 5683 O O . MET D 1 143 ? 128.483 -17.893 109.178 1.00 39.04 143 MET D O 1
ATOM 5688 N N . PRO D 1 144 ? 130.254 -19.266 108.926 1.00 35.67 144 PRO D N 1
ATOM 5689 C CA . PRO D 1 144 ? 129.735 -20.247 109.871 1.00 36.66 144 PRO D CA 1
ATOM 5690 C C . PRO D 1 144 ? 129.721 -19.718 111.298 1.00 35.81 144 PRO D C 1
ATOM 5691 O O . PRO D 1 144 ? 130.340 -18.701 111.606 1.00 40.25 144 PRO D O 1
ATOM 5695 N N . LYS D 1 145 ? 128.974 -20.402 112.150 1.00 34.67 145 LYS D N 1
ATOM 5696 C CA . LYS D 1 145 ? 129.016 -20.125 113.574 1.00 36.00 145 LYS D CA 1
ATOM 5697 C C . LYS D 1 145 ? 130.470 -20.212 114.052 1.00 38.84 145 LYS D C 1
ATOM 5698 O O . LYS D 1 145 ? 131.230 -21.086 113.605 1.00 36.32 145 LYS D O 1
ATOM 5704 N N . GLY D 1 146 ? 130.849 -19.253 114.919 1.00 33.64 146 GLY D N 1
ATOM 5705 C CA . GLY D 1 146 ? 132.162 -19.209 115.523 1.00 32.13 146 GLY D CA 1
ATOM 5706 C C . GLY D 1 146 ? 133.142 -18.338 114.751 1.00 35.97 146 GLY D C 1
ATOM 5707 O O . GLY D 1 146 ? 134.324 -18.289 115.100 1.00 39.37 146 GLY D O 1
ATOM 5708 N N . THR D 1 147 ? 132.667 -17.699 113.675 1.00 37.73 147 THR D N 1
ATOM 5709 C CA . THR D 1 147 ? 133.519 -16.807 112.906 1.00 37.21 147 THR D CA 1
ATOM 5710 C C . THR D 1 147 ? 133.868 -15.620 113.794 1.00 33.04 147 THR D C 1
ATOM 5711 O O . THR D 1 147 ? 133.040 -15.172 114.568 1.00 28.03 147 THR D O 1
ATOM 5715 N N . MET D 1 148 ? 135.103 -15.143 113.649 1.00 33.00 148 MET D N 1
ATOM 5716 C CA . MET D 1 148 ? 135.618 -14.027 114.409 1.00 35.27 148 MET D CA 1
ATOM 5717 C C . MET D 1 148 ? 136.114 -12.969 113.436 1.00 31.43 148 MET D C 1
ATOM 5718 O O . MET D 1 148 ? 136.828 -13.287 112.504 1.00 35.56 148 MET D O 1
ATOM 5723 N N . LEU D 1 149 ? 135.709 -11.723 113.665 1.00 31.47 149 LEU D N 1
ATOM 5724 C CA . LEU D 1 149 ? 136.033 -10.604 112.800 1.00 28.85 149 LEU D CA 1
ATOM 5725 C C . LEU D 1 149 ? 136.518 -9.439 113.656 1.00 31.06 149 LEU D C 1
ATOM 5726 O O . LEU D 1 149 ? 135.899 -9.070 114.662 1.00 28.32 149 LEU D O 1
ATOM 5731 N N . PRO D 1 150 ? 137.645 -8.811 113.266 1.00 33.36 150 PRO D N 1
ATOM 5732 C CA . PRO D 1 150 ? 138.152 -7.647 113.976 1.00 36.00 150 PRO D CA 1
ATOM 5733 C C . PRO D 1 150 ? 137.503 -6.406 113.403 1.00 33.15 150 PRO D C 1
ATOM 5734 O O . PRO D 1 150 ? 137.411 -6.273 112.193 1.00 30.98 150 PRO D O 1
ATOM 5738 N N . ILE D 1 151 ? 137.030 -5.546 114.311 1.00 36.60 151 ILE D N 1
ATOM 5739 C CA . ILE D 1 151 ? 136.499 -4.234 113.968 1.00 37.44 151 ILE D CA 1
ATOM 5740 C C . ILE D 1 151 ? 137.366 -3.155 114.613 1.00 35.44 151 ILE D C 1
ATOM 5741 O O . ILE D 1 151 ? 137.567 -3.142 115.827 1.00 35.76 151 ILE D O 1
ATOM 5746 N N . TYR D 1 152 ? 137.873 -2.273 113.750 1.00 37.80 152 TYR D N 1
ATOM 5747 C CA . TYR D 1 152 ? 138.653 -1.094 114.102 1.00 41.87 152 TYR D CA 1
ATOM 5748 C C . TYR D 1 152 ? 137.735 0.016 114.592 1.00 40.58 152 TYR D C 1
ATOM 5749 O O . TYR D 1 152 ? 136.686 0.253 114.000 1.00 43.14 152 TYR D O 1
ATOM 5758 N N . GLY D 1 153 ? 138.108 0.666 115.699 1.00 47.38 153 GLY D N 1
ATOM 5759 C CA . GLY D 1 153 ? 137.223 1.632 116.342 1.00 55.67 153 GLY D CA 1
ATOM 5760 C C . GLY D 1 153 ? 137.969 2.890 116.758 1.00 53.13 153 GLY D C 1
ATOM 5761 O O . GLY D 1 153 ? 138.928 2.802 117.509 1.00 56.83 153 GLY D O 1
ATOM 5762 N N . THR D 1 154 ? 137.556 4.045 116.239 1.00 63.61 154 THR D N 1
ATOM 5763 C CA . THR D 1 154 ? 138.434 5.203 116.279 1.00 76.13 154 THR D CA 1
ATOM 5764 C C . THR D 1 154 ? 138.779 5.438 117.741 1.00 71.89 154 THR D C 1
ATOM 5765 O O . THR D 1 154 ? 139.956 5.536 118.038 1.00 97.92 154 THR D O 1
ATOM 5769 N N . PRO D 1 155 ? 137.809 5.602 118.673 1.00 52.83 155 PRO D N 1
ATOM 5770 C CA . PRO D 1 155 ? 137.764 4.817 119.921 1.00 51.57 155 PRO D CA 1
ATOM 5771 C C . PRO D 1 155 ? 136.711 3.701 119.952 1.00 49.62 155 PRO D C 1
ATOM 5772 O O . PRO D 1 155 ? 136.865 2.691 120.642 1.00 52.48 155 PRO D O 1
ATOM 5776 N N . ASN D 1 156 ? 135.621 3.917 119.219 1.00 46.39 156 ASN D N 1
ATOM 5777 C CA . ASN D 1 156 ? 134.420 3.128 119.358 1.00 48.64 156 ASN D CA 1
ATOM 5778 C C . ASN D 1 156 ? 134.249 2.312 118.093 1.00 42.23 156 ASN D C 1
ATOM 5779 O O . ASN D 1 156 ? 134.320 2.853 116.995 1.00 46.79 156 ASN D O 1
ATOM 5784 N N . PRO D 1 157 ? 133.995 0.997 118.194 1.00 39.71 157 PRO D N 1
ATOM 5785 C CA . PRO D 1 157 ? 133.627 0.216 117.016 1.00 45.12 157 PRO D CA 1
ATOM 5786 C C . PRO D 1 157 ? 132.156 0.443 116.652 1.00 43.32 157 PRO D C 1
ATOM 5787 O O . PRO D 1 157 ? 131.318 0.710 117.528 1.00 41.28 157 PRO D O 1
ATOM 5791 N N . SER D 1 158 ? 131.856 0.332 115.347 1.00 42.55 158 SER D N 1
ATOM 5792 C CA . SER D 1 158 ? 130.486 0.204 114.876 1.00 41.13 158 SER D CA 1
ATOM 5793 C C . SER D 1 158 ? 129.730 -0.835 115.708 1.00 43.47 158 SER D C 1
ATOM 5794 O O . SER D 1 158 ? 130.338 -1.672 116.388 1.00 41.95 158 SER D O 1
ATOM 5797 N N . ALA D 1 159 ? 128.393 -0.775 115.649 1.00 44.23 159 ALA D N 1
ATOM 5798 C CA . ALA D 1 159 ? 127.532 -1.644 116.439 1.00 42.35 159 ALA D CA 1
ATOM 5799 C C . ALA D 1 159 ? 127.559 -3.078 115.905 1.00 39.13 159 ALA D C 1
ATOM 5800 O O . ALA D 1 159 ? 127.796 -3.306 114.735 1.00 41.78 159 ALA D O 1
ATOM 5802 N N . LEU D 1 160 ? 127.295 -4.042 116.781 1.00 38.69 160 LEU D N 1
ATOM 5803 C CA . LEU D 1 160 ? 127.159 -5.438 116.394 1.00 40.53 160 LEU D CA 1
ATOM 5804 C C . LEU D 1 160 ? 126.067 -5.609 115.345 1.00 38.65 160 LEU D C 1
ATOM 5805 O O . LEU D 1 160 ? 124.945 -5.172 115.551 1.00 38.45 160 LEU D O 1
ATOM 5810 N N . PRO D 1 161 ? 126.324 -6.332 114.234 1.00 38.71 161 PRO D N 1
ATOM 5811 C CA . PRO D 1 161 ? 125.236 -6.857 113.423 1.00 39.87 161 PRO D CA 1
ATOM 5812 C C . PRO D 1 161 ? 124.524 -7.954 114.208 1.00 36.84 161 PRO D C 1
ATOM 5813 O O . PRO D 1 161 ? 125.052 -8.530 115.161 1.00 33.76 161 PRO D O 1
ATOM 5817 N N . THR D 1 162 ? 123.292 -8.190 113.805 1.00 34.47 162 THR D N 1
ATOM 5818 C CA A THR D 1 162 ? 122.450 -9.168 114.460 0.50 36.04 162 THR D CA 1
ATOM 5819 C CA B THR D 1 162 ? 122.452 -9.173 114.453 0.50 35.80 162 THR D CA 1
ATOM 5820 C C . THR D 1 162 ? 123.164 -10.509 114.283 1.00 36.30 162 THR D C 1
ATOM 5821 O O . THR D 1 162 ? 123.694 -10.769 113.207 1.00 36.16 162 THR D O 1
ATOM 5828 N N . GLY D 1 163 ? 123.220 -11.302 115.368 1.00 37.51 163 GLY D N 1
ATOM 5829 C CA . GLY D 1 163 ? 123.804 -12.632 115.368 1.00 34.60 163 GLY D CA 1
ATOM 5830 C C . GLY D 1 163 ? 125.248 -12.660 115.861 1.00 34.65 163 GLY D C 1
ATOM 5831 O O . GLY D 1 163 ? 125.889 -13.715 115.814 1.00 35.51 163 GLY D O 1
ATOM 5832 N N . TRP D 1 164 ? 125.764 -11.495 116.274 1.00 32.42 164 TRP D N 1
ATOM 5833 C CA . TRP D 1 164 ? 127.158 -11.349 116.668 1.00 34.01 164 TRP D CA 1
ATOM 5834 C C . TRP D 1 164 ? 127.261 -10.837 118.104 1.00 35.82 164 TRP D C 1
ATOM 5835 O O . TRP D 1 164 ? 126.372 -10.127 118.562 1.00 38.93 164 TRP D O 1
ATOM 5846 N N . GLU D 1 165 ? 128.363 -11.173 118.799 1.00 35.49 165 GLU D N 1
ATOM 5847 C CA . GLU D 1 165 ? 128.646 -10.603 120.113 1.00 38.42 165 GLU D CA 1
ATOM 5848 C C . GLU D 1 165 ? 130.145 -10.303 120.220 1.00 36.81 165 GLU D C 1
ATOM 5849 O O . GLU D 1 165 ? 130.966 -10.916 119.529 1.00 34.82 165 GLU D O 1
ATOM 5855 N N . TRP D 1 166 ? 130.495 -9.395 121.135 1.00 34.16 166 TRP D N 1
ATOM 5856 C CA . TRP D 1 166 ? 131.887 -9.078 121.444 1.00 36.06 166 TRP D CA 1
ATOM 5857 C C . TRP D 1 166 ? 132.569 -10.248 122.135 1.00 37.34 166 TRP D C 1
ATOM 5858 O O . TRP D 1 166 ? 131.942 -10.989 122.906 1.00 35.63 166 TRP D O 1
ATOM 5869 N N . CYS D 1 167 ? 133.854 -10.404 121.816 1.00 33.89 167 CYS D N 1
ATOM 5870 C CA . CYS D 1 167 ? 134.669 -11.418 122.442 1.00 37.66 167 CYS D CA 1
ATOM 5871 C C . CYS D 1 167 ? 135.122 -10.951 123.820 1.00 40.30 167 CYS D C 1
ATOM 5872 O O . CYS D 1 167 ? 136.267 -10.545 124.004 1.00 45.80 167 CYS D O 1
ATOM 5875 N N . ASP D 1 168 ? 134.223 -11.100 124.797 1.00 46.39 168 ASP D N 1
ATOM 5876 C CA . ASP D 1 168 ? 134.352 -10.523 126.129 1.00 53.05 168 ASP D CA 1
ATOM 5877 C C . ASP D 1 168 ? 134.376 -11.602 127.216 1.00 53.24 168 ASP D C 1
ATOM 5878 O O . ASP D 1 168 ? 134.142 -11.306 128.382 1.00 55.89 168 ASP D O 1
ATOM 5883 N N . GLY D 1 169 ? 134.583 -12.866 126.848 1.00 52.09 169 GLY D N 1
ATOM 5884 C CA . GLY D 1 169 ? 134.746 -13.916 127.844 1.00 54.96 169 GLY D CA 1
ATOM 5885 C C . GLY D 1 169 ? 133.461 -14.338 128.562 1.00 48.79 169 GLY D C 1
ATOM 5886 O O . GLY D 1 169 ? 133.514 -15.183 129.438 1.00 49.22 169 GLY D O 1
ATOM 5887 N N . LYS D 1 170 ? 132.300 -13.804 128.179 1.00 59.98 170 LYS D N 1
ATOM 5888 C CA . LYS D 1 170 ? 131.042 -14.196 128.808 1.00 64.23 170 LYS D CA 1
ATOM 5889 C C . LYS D 1 170 ? 130.269 -15.211 127.960 1.00 66.01 170 LYS D C 1
ATOM 5890 O O . LYS D 1 170 ? 130.334 -15.203 126.733 1.00 69.51 170 LYS D O 1
ATOM 5896 N N . ASP D 1 171 ? 129.558 -16.110 128.653 1.00 69.22 171 ASP D N 1
ATOM 5897 C CA . ASP D 1 171 ? 128.615 -17.049 128.064 1.00 63.29 171 ASP D CA 1
ATOM 5898 C C . ASP D 1 171 ? 129.288 -17.926 127.012 1.00 64.95 171 ASP D C 1
ATOM 5899 O O . ASP D 1 171 ? 128.705 -18.166 125.961 1.00 63.65 171 ASP D O 1
ATOM 5904 N N . GLY D 1 172 ? 130.514 -18.392 127.282 1.00 72.96 172 GLY D N 1
ATOM 5905 C CA . GLY D 1 172 ? 131.189 -19.354 126.416 1.00 73.53 172 GLY D CA 1
ATOM 5906 C C . GLY D 1 172 ? 132.007 -18.717 125.286 1.00 67.89 172 GLY D C 1
ATOM 5907 O O . GLY D 1 172 ? 132.801 -19.407 124.644 1.00 60.19 172 GLY D O 1
ATOM 5908 N N . ARG D 1 173 ? 131.824 -17.405 125.066 1.00 59.68 173 ARG D N 1
ATOM 5909 C CA . ARG D 1 173 ? 132.542 -16.671 124.032 1.00 51.95 173 ARG D CA 1
ATOM 5910 C C . ARG D 1 173 ? 133.999 -16.515 124.425 1.00 50.37 173 ARG D C 1
ATOM 5911 O O . ARG D 1 173 ? 134.303 -16.414 125.610 1.00 44.91 173 ARG D O 1
ATOM 5919 N N . PRO D 1 174 ? 134.917 -16.387 123.443 1.00 47.00 174 PRO D N 1
ATOM 5920 C CA . PRO D 1 174 ? 136.321 -16.147 123.741 1.00 45.22 174 PRO D CA 1
ATOM 5921 C C . PRO D 1 174 ? 136.514 -14.804 124.457 1.00 41.48 174 PRO D C 1
ATOM 5922 O O . PRO D 1 174 ? 135.718 -13.875 124.327 1.00 39.20 174 PRO D O 1
ATOM 5926 N N . ASN D 1 175 ? 137.585 -14.751 125.240 1.00 39.10 175 ASN D N 1
ATOM 5927 C CA . ASN D 1 175 ? 137.953 -13.579 125.994 1.00 46.99 175 ASN D CA 1
ATOM 5928 C C . ASN D 1 175 ? 139.251 -13.053 125.412 1.00 43.87 175 ASN D C 1
ATOM 5929 O O . ASN D 1 175 ? 140.320 -13.541 125.757 1.00 46.83 175 ASN D O 1
ATOM 5934 N N . LEU D 1 176 ? 139.119 -12.090 124.503 1.00 44.43 176 LEU D N 1
ATOM 5935 C CA . LEU D 1 176 ? 140.253 -11.428 123.894 1.00 42.97 176 LEU D CA 1
ATOM 5936 C C . LEU D 1 176 ? 140.684 -10.249 124.753 1.00 44.78 176 LEU D C 1
ATOM 5937 O O . LEU D 1 176 ? 141.468 -9.448 124.272 1.00 45.11 176 LEU D O 1
ATOM 5942 N N . LYS D 1 177 ? 140.178 -10.129 125.996 1.00 49.17 177 LYS D N 1
ATOM 5943 C CA . LYS D 1 177 ? 140.664 -9.083 126.889 1.00 57.80 177 LYS D CA 1
ATOM 5944 C C . LYS D 1 177 ? 141.379 -9.690 128.101 1.00 54.48 177 LYS D C 1
ATOM 5945 O O . LYS D 1 177 ? 141.482 -9.043 129.123 1.00 51.92 177 LYS D O 1
ATOM 5951 N N . LYS D 1 178 ? 141.988 -10.871 127.959 1.00 60.84 178 LYS D N 1
ATOM 5952 C CA . LYS D 1 178 ? 142.658 -11.533 129.075 1.00 57.41 178 LYS D CA 1
ATOM 5953 C C . LYS D 1 178 ? 143.790 -10.651 129.603 1.00 58.37 178 LYS D C 1
ATOM 5954 O O . LYS D 1 178 ? 143.770 -10.274 130.768 1.00 68.89 178 LYS D O 1
ATOM 5960 N N . GLY D 1 179 ? 144.768 -10.320 128.752 1.00 54.42 179 GLY D N 1
ATOM 5961 C CA . GLY D 1 179 ? 145.894 -9.481 129.142 1.00 52.72 179 GLY D CA 1
ATOM 5962 C C . GLY D 1 179 ? 146.064 -8.261 128.235 1.00 47.32 179 GLY D C 1
ATOM 5963 O O . GLY D 1 179 ? 145.103 -7.811 127.632 1.00 50.01 179 GLY D O 1
ATOM 5964 N N . LYS D 1 180 ? 147.286 -7.722 128.135 1.00 47.81 180 LYS D N 1
ATOM 5965 C CA . LYS D 1 180 ? 147.493 -6.486 127.398 1.00 50.44 180 LYS D CA 1
ATOM 5966 C C . LYS D 1 180 ? 147.476 -6.761 125.897 1.00 49.31 180 LYS D C 1
ATOM 5967 O O . LYS D 1 180 ? 147.049 -5.900 125.131 1.00 48.49 180 LYS D O 1
ATOM 5973 N N . TYR D 1 181 ? 147.945 -7.955 125.520 1.00 39.98 181 TYR D N 1
ATOM 5974 C CA . TYR D 1 181 ? 148.040 -8.404 124.147 1.00 38.59 181 TYR D CA 1
ATOM 5975 C C . TYR D 1 181 ? 147.270 -9.708 123.963 1.00 37.68 181 TYR D C 1
ATOM 5976 O O . TYR D 1 181 ? 147.441 -10.654 124.727 1.00 37.82 181 TYR D O 1
ATOM 5985 N N . ASN D 1 182 ? 146.423 -9.756 122.933 1.00 36.24 182 ASN D N 1
ATOM 5986 C CA . ASN D 1 182 ? 145.516 -10.868 122.757 1.00 31.97 182 ASN D CA 1
ATOM 5987 C C . ASN D 1 182 ? 145.455 -11.173 121.270 1.00 35.74 182 ASN D C 1
ATOM 5988 O O . ASN D 1 182 ? 144.775 -10.491 120.533 1.00 35.84 182 ASN D O 1
ATOM 5993 N N . LEU D 1 183 ? 146.212 -12.174 120.852 1.00 34.65 183 LEU D N 1
ATOM 5994 C CA . LEU D 1 183 ? 146.450 -12.456 119.457 1.00 36.02 183 LEU D CA 1
ATOM 5995 C C . LEU D 1 183 ? 145.713 -13.732 119.070 1.00 37.21 183 LEU D C 1
ATOM 5996 O O . LEU D 1 183 ? 145.478 -14.601 119.920 1.00 39.19 183 LEU D O 1
ATOM 6001 N N . LEU D 1 184 ? 145.338 -13.819 117.792 1.00 35.08 184 LEU D N 1
ATOM 6002 C CA . LEU D 1 184 ? 144.808 -15.056 117.257 1.00 36.75 184 LEU D CA 1
ATOM 6003 C C . LEU D 1 184 ? 145.984 -15.794 116.641 1.00 38.76 184 LEU D C 1
ATOM 6004 O O . LEU D 1 184 ? 146.844 -15.149 116.042 1.00 36.02 184 LEU D O 1
ATOM 6009 N N . SER D 1 185 ? 145.960 -17.131 116.745 1.00 41.90 185 SER D N 1
ATOM 6010 C CA . SER D 1 185 ? 146.976 -17.968 116.125 1.00 38.57 185 SER D CA 1
ATOM 6011 C C . SER D 1 185 ? 146.328 -19.154 115.433 1.00 39.98 185 SER D C 1
ATOM 6012 O O . SER D 1 185 ? 145.408 -19.803 115.951 1.00 34.19 185 SER D O 1
ATOM 6015 N N . GLY D 1 186 ? 146.914 -19.448 114.276 1.00 44.59 186 GLY D N 1
ATOM 6016 C CA . GLY D 1 186 ? 146.560 -20.614 113.505 1.00 50.11 186 GLY D CA 1
ATOM 6017 C C . GLY D 1 186 ? 146.889 -21.915 114.233 1.00 53.93 186 GLY D C 1
ATOM 6018 O O . GLY D 1 186 ? 147.946 -22.059 114.838 1.00 45.34 186 GLY D O 1
ATOM 6019 N N . GLN D 1 187 ? 145.789 -22.620 114.453 1.00 61.72 187 GLN D N 1
ATOM 6020 C CA . GLN D 1 187 ? 145.353 -23.799 113.732 1.00 54.99 187 GLN D CA 1
ATOM 6021 C C . GLN D 1 187 ? 145.057 -24.905 114.717 1.00 48.03 187 GLN D C 1
ATOM 6022 O O . GLN D 1 187 ? 145.490 -26.032 114.545 1.00 66.09 187 GLN D O 1
ATOM 6028 N N . SER D 1 188 ? 144.178 -24.561 115.655 1.00 38.76 188 SER D N 1
ATOM 6029 C CA . SER D 1 188 ? 143.792 -25.463 116.711 1.00 39.38 188 SER D CA 1
ATOM 6030 C C . SER D 1 188 ? 142.799 -24.737 117.602 1.00 41.26 188 SER D C 1
ATOM 6031 O O . SER D 1 188 ? 142.255 -23.695 117.234 1.00 44.18 188 SER D O 1
ATOM 6034 N N . SER D 1 189 ? 142.605 -25.294 118.793 1.00 43.25 189 SER D N 1
ATOM 6035 C CA . SER D 1 189 ? 141.737 -24.744 119.809 1.00 43.93 189 SER D CA 1
ATOM 6036 C C . SER D 1 189 ? 142.546 -24.533 121.091 1.00 47.04 189 SER D C 1
ATOM 6037 O O . SER D 1 189 ? 143.661 -25.057 121.192 1.00 43.73 189 SER D O 1
ATOM 6040 N N . GLY D 1 190 ? 141.923 -23.835 122.056 1.00 49.90 190 GLY D N 1
ATOM 6041 C CA . GLY D 1 190 ? 142.503 -23.445 123.335 1.00 58.35 190 GLY D CA 1
ATOM 6042 C C . GLY D 1 190 ? 143.312 -22.137 123.301 1.00 62.39 190 GLY D C 1
ATOM 6043 O O . GLY D 1 190 ? 143.376 -21.454 122.268 1.00 50.97 190 GLY D O 1
ATOM 6044 N N . THR D 1 191 ? 143.944 -21.827 124.458 1.00 60.92 191 THR D N 1
ATOM 6045 C CA . THR D 1 191 ? 144.765 -20.634 124.655 1.00 57.27 191 THR D CA 1
ATOM 6046 C C . THR D 1 191 ? 146.197 -21.000 125.061 1.00 62.22 191 THR D C 1
ATOM 6047 O O . THR D 1 191 ? 146.500 -22.140 125.372 1.00 61.55 191 THR D O 1
ATOM 6051 N N . ASP D 1 192 ? 147.103 -20.018 125.017 1.00 67.81 192 ASP D N 1
ATOM 6052 C CA . ASP D 1 192 ? 148.481 -20.191 125.453 1.00 60.88 192 ASP D CA 1
ATOM 6053 C C . ASP D 1 192 ? 149.054 -18.788 125.671 1.00 55.57 192 ASP D C 1
ATOM 6054 O O . ASP D 1 192 ? 148.329 -17.804 125.512 1.00 51.24 192 ASP D O 1
ATOM 6059 N N . THR D 1 193 ? 150.327 -18.704 126.094 1.00 52.34 193 THR D N 1
ATOM 6060 C CA . THR D 1 193 ? 151.013 -17.429 126.262 1.00 47.53 193 THR D CA 1
ATOM 6061 C C . THR D 1 193 ? 152.477 -17.599 125.889 1.00 47.17 193 THR D C 1
ATOM 6062 O O . THR D 1 193 ? 153.054 -18.660 126.090 1.00 57.55 193 THR D O 1
ATOM 6066 N N . PHE D 1 194 ? 153.070 -16.539 125.358 1.00 47.82 194 PHE D N 1
ATOM 6067 C CA . PHE D 1 194 ? 154.515 -16.447 125.302 1.00 47.95 194 PHE D CA 1
ATOM 6068 C C . PHE D 1 194 ? 154.911 -15.074 125.847 1.00 50.55 194 PHE D C 1
ATOM 6069 O O . PHE D 1 194 ? 154.052 -14.210 126.053 1.00 48.48 194 PHE D O 1
ATOM 6077 N N . TRP D 1 195 ? 156.217 -14.917 126.112 1.00 49.68 195 TRP D N 1
ATOM 6078 C CA . TRP D 1 195 ? 156.757 -13.715 126.724 1.00 48.14 195 TRP D CA 1
ATOM 6079 C C . TRP D 1 195 ? 157.618 -13.002 125.690 1.00 49.19 195 TRP D C 1
ATOM 6080 O O . TRP D 1 195 ? 158.343 -13.649 124.938 1.00 44.22 195 TRP D O 1
ATOM 6091 N N . ALA D 1 196 ? 157.437 -11.681 125.615 1.00 50.10 196 ALA D N 1
ATOM 6092 C CA . ALA D 1 196 ? 158.411 -10.765 125.042 1.00 58.64 196 ALA D CA 1
ATOM 6093 C C . ALA D 1 196 ? 159.159 -10.066 126.175 1.00 57.94 196 ALA D C 1
ATOM 6094 O O . ALA D 1 196 ? 158.734 -10.126 127.326 1.00 57.58 196 ALA D O 1
ATOM 6096 N N . ASP D 1 197 ? 160.239 -9.362 125.816 1.00 66.45 197 ASP D N 1
ATOM 6097 C CA . ASP D 1 197 ? 161.120 -8.698 126.768 1.00 76.58 197 ASP D CA 1
ATOM 6098 C C . ASP D 1 197 ? 161.452 -7.320 126.202 1.00 66.83 197 ASP D C 1
ATOM 6099 O O . ASP D 1 197 ? 162.222 -7.209 125.253 1.00 62.81 197 ASP D O 1
ATOM 6104 N N . ASN D 1 198 ? 160.871 -6.267 126.778 1.00 69.80 198 ASN D N 1
ATOM 6105 C CA . ASN D 1 198 ? 161.093 -4.928 126.250 1.00 82.22 198 ASN D CA 1
ATOM 6106 C C . ASN D 1 198 ? 162.413 -4.311 126.737 1.00 85.33 198 ASN D C 1
ATOM 6107 O O . ASN D 1 198 ? 162.897 -3.375 126.102 1.00 84.20 198 ASN D O 1
ATOM 6112 N N . LYS D 1 199 ? 162.992 -4.832 127.836 1.00 91.82 199 LYS D N 1
ATOM 6113 C CA . LYS D 1 199 ? 164.293 -4.401 128.339 1.00 78.40 199 LYS D CA 1
ATOM 6114 C C . LYS D 1 199 ? 165.403 -4.785 127.355 1.00 69.39 199 LYS D C 1
ATOM 6115 O O . LYS D 1 199 ? 166.057 -3.921 126.780 1.00 79.45 199 LYS D O 1
ATOM 6121 N N . ASN D 1 200 ? 165.612 -6.089 127.152 1.00 70.61 200 ASN D N 1
ATOM 6122 C CA . ASN D 1 200 ? 166.736 -6.574 126.366 1.00 71.55 200 ASN D CA 1
ATOM 6123 C C . ASN D 1 200 ? 166.238 -7.363 125.158 1.00 72.19 200 ASN D C 1
ATOM 6124 O O . ASN D 1 200 ? 166.809 -8.401 124.840 1.00 73.25 200 ASN D O 1
ATOM 6129 N N . GLY D 1 201 ? 165.174 -6.866 124.503 1.00 72.73 201 GLY D N 1
ATOM 6130 C CA . GLY D 1 201 ? 164.681 -7.419 123.246 1.00 64.70 201 GLY D CA 1
ATOM 6131 C C . GLY D 1 201 ? 165.423 -6.824 122.050 1.00 62.86 201 GLY D C 1
ATOM 6132 O O . GLY D 1 201 ? 166.135 -5.837 122.200 1.00 76.14 201 GLY D O 1
ATOM 6133 N N . ASP D 1 202 ? 165.256 -7.429 120.867 1.00 69.37 202 ASP D N 1
ATOM 6134 C CA . ASP D 1 202 ? 166.067 -7.090 119.704 1.00 71.71 202 ASP D CA 1
ATOM 6135 C C . ASP D 1 202 ? 165.238 -6.787 118.441 1.00 82.96 202 ASP D C 1
ATOM 6136 O O . ASP D 1 202 ? 165.770 -6.114 117.550 1.00 78.50 202 ASP D O 1
ATOM 6141 N N . THR D 1 203 ? 163.975 -7.281 118.348 1.00 82.27 203 THR D N 1
ATOM 6142 C CA A THR D 1 203 ? 163.131 -7.129 117.165 0.50 76.02 203 THR D CA 1
ATOM 6143 C CA B THR D 1 203 ? 163.144 -7.094 117.161 0.50 77.14 203 THR D CA 1
ATOM 6144 C C . THR D 1 203 ? 161.742 -6.606 117.550 1.00 73.05 203 THR D C 1
ATOM 6145 O O . THR D 1 203 ? 161.029 -7.245 118.345 1.00 53.25 203 THR D O 1
ATOM 6152 N N . GLU D 1 204 ? 161.349 -5.467 116.939 1.00 62.24 204 GLU D N 1
ATOM 6153 C CA . GLU D 1 204 ? 160.142 -4.727 117.290 1.00 62.84 204 GLU D CA 1
ATOM 6154 C C . GLU D 1 204 ? 158.912 -5.298 116.569 1.00 60.28 204 GLU D C 1
ATOM 6155 O O . GLU D 1 204 ? 158.905 -5.463 115.350 1.00 59.87 204 GLU D O 1
ATOM 6161 N N . ILE D 1 205 ? 157.857 -5.586 117.340 1.00 49.37 205 ILE D N 1
ATOM 6162 C CA . ILE D 1 205 ? 156.580 -6.003 116.793 1.00 46.57 205 ILE D CA 1
ATOM 6163 C C . ILE D 1 205 ? 155.581 -4.858 116.985 1.00 40.33 205 ILE D C 1
ATOM 6164 O O . ILE D 1 205 ? 155.344 -4.424 118.103 1.00 42.32 205 ILE D O 1
ATOM 6169 N N . ASN D 1 206 ? 154.966 -4.391 115.902 1.00 39.26 206 ASN D N 1
ATOM 6170 C CA . ASN D 1 206 ? 153.884 -3.413 115.982 1.00 45.59 206 ASN D CA 1
ATOM 6171 C C . ASN D 1 206 ? 152.528 -4.100 116.126 1.00 40.21 206 ASN D C 1
ATOM 6172 O O . ASN D 1 206 ? 152.278 -5.139 115.521 1.00 41.80 206 ASN D O 1
ATOM 6177 N N . VAL D 1 207 ? 151.648 -3.500 116.922 1.00 37.54 207 VAL D N 1
ATOM 6178 C CA A VAL D 1 207 ? 150.355 -4.105 117.195 0.50 39.72 207 VAL D CA 1
ATOM 6179 C CA B VAL D 1 207 ? 150.364 -4.093 117.261 0.50 37.57 207 VAL D CA 1
ATOM 6180 C C . VAL D 1 207 ? 149.278 -3.028 117.133 1.00 39.64 207 VAL D C 1
ATOM 6181 O O . VAL D 1 207 ? 149.403 -1.967 117.764 1.00 36.17 207 VAL D O 1
ATOM 6188 N N . LEU D 1 208 ? 148.219 -3.340 116.356 1.00 36.99 208 LEU D N 1
ATOM 6189 C CA . LEU D 1 208 ? 147.026 -2.513 116.264 1.00 36.29 208 LEU D CA 1
ATOM 6190 C C . LEU D 1 208 ? 145.911 -3.176 117.061 1.00 38.16 208 LEU D C 1
ATOM 6191 O O . LEU D 1 208 ? 145.600 -4.340 116.849 1.00 39.09 208 LEU D O 1
ATOM 6196 N N . PHE D 1 209 ? 145.286 -2.412 117.955 1.00 37.45 209 PHE D N 1
ATOM 6197 C CA . PHE D 1 209 ? 144.216 -2.941 118.772 1.00 35.85 209 PHE D CA 1
ATOM 6198 C C . PHE D 1 209 ? 142.922 -2.822 117.987 1.00 35.29 209 PHE D C 1
ATOM 6199 O O . PHE D 1 209 ? 142.702 -1.823 117.303 1.00 36.32 209 PHE D O 1
ATOM 6207 N N . VAL D 1 210 ? 142.112 -3.886 118.086 1.00 29.63 210 VAL D N 1
ATOM 6208 C CA . VAL D 1 210 ? 140.846 -4.007 117.392 1.00 28.62 210 VAL D CA 1
ATOM 6209 C C . VAL D 1 210 ? 139.906 -4.626 118.390 1.00 29.04 210 VAL D C 1
ATOM 6210 O O . VAL D 1 210 ? 140.360 -5.105 119.443 1.00 30.58 210 VAL D O 1
ATOM 6214 N N . TYR D 1 211 ? 138.624 -4.635 118.030 1.00 28.96 211 TYR D N 1
ATOM 6215 C CA . TYR D 1 211 ? 137.627 -5.305 118.838 1.00 30.34 211 TYR D CA 1
ATOM 6216 C C . TYR D 1 211 ? 137.123 -6.510 118.052 1.00 33.76 211 TYR D C 1
ATOM 6217 O O . TYR D 1 211 ? 136.530 -6.332 116.996 1.00 36.79 211 TYR D O 1
ATOM 6226 N N . TYR D 1 212 ? 137.354 -7.724 118.568 1.00 31.69 212 TYR D N 1
ATOM 6227 C CA . TYR D 1 212 ? 136.882 -8.916 117.897 1.00 31.46 212 TYR D CA 1
ATOM 6228 C C . TYR D 1 212 ? 135.437 -9.181 118.282 1.00 31.74 212 TYR D C 1
ATOM 6229 O O . TYR D 1 212 ? 135.100 -9.148 119.443 1.00 32.48 212 TYR D O 1
ATOM 6238 N N . MET D 1 213 ? 134.593 -9.439 117.278 1.00 31.93 213 MET D N 1
ATOM 6239 C CA . MET D 1 213 ? 133.280 -9.994 117.521 1.00 33.32 213 MET D CA 1
ATOM 6240 C C . MET D 1 213 ? 133.261 -11.422 116.968 1.00 36.75 213 MET D C 1
ATOM 6241 O O . MET D 1 213 ? 134.075 -11.789 116.103 1.00 35.23 213 MET D O 1
ATOM 6246 N N . ILE D 1 214 ? 132.314 -12.215 117.482 1.00 32.82 214 ILE D N 1
ATOM 6247 C CA . ILE D 1 214 ? 132.163 -13.601 117.069 1.00 32.77 214 ILE D CA 1
ATOM 6248 C C . ILE D 1 214 ? 130.702 -13.880 116.717 1.00 31.84 214 ILE D C 1
ATOM 6249 O O . ILE D 1 214 ? 129.791 -13.379 117.346 1.00 30.10 214 ILE D O 1
ATOM 6254 N N . LYS D 1 215 ? 130.481 -14.718 115.707 1.00 36.25 215 LYS D N 1
ATOM 6255 C CA . LYS D 1 215 ? 129.141 -15.038 115.248 1.00 35.20 215 LYS D CA 1
ATOM 6256 C C . LYS D 1 215 ? 128.579 -16.118 116.158 1.00 38.88 215 LYS D C 1
ATOM 6257 O O . LYS D 1 215 ? 129.153 -17.206 116.245 1.00 37.64 215 LYS D O 1
ATOM 6263 N N . VAL D 1 216 ? 127.474 -15.819 116.849 1.00 45.14 216 VAL D N 1
ATOM 6264 C CA . VAL D 1 216 ? 126.981 -16.748 117.861 1.00 45.77 216 VAL D CA 1
ATOM 6265 C C . VAL D 1 216 ? 125.766 -17.510 117.356 1.00 45.89 216 VAL D C 1
ATOM 6266 O O . VAL D 1 216 ? 125.180 -18.241 118.122 1.00 48.19 216 VAL D O 1
ATOM 6270 N N . VAL D 1 217 ? 125.406 -17.325 116.080 1.00 51.49 217 VAL D N 1
ATOM 6271 C CA . VAL D 1 217 ? 124.439 -18.165 115.390 1.00 46.96 217 VAL D CA 1
ATOM 6272 C C . VAL D 1 217 ? 125.105 -18.617 114.080 1.00 55.83 217 VAL D C 1
ATOM 6273 O O . VAL D 1 217 ? 126.233 -18.127 113.840 1.00 51.95 217 VAL D O 1
ATOM 6278 N N . ARG E 1 18 ? 25.236 -16.300 43.765 1.00 71.62 18 ARG E N 1
ATOM 6279 C CA . ARG E 1 18 ? 24.960 -16.204 45.226 1.00 75.49 18 ARG E CA 1
ATOM 6280 C C . ARG E 1 18 ? 23.520 -15.756 45.443 1.00 69.68 18 ARG E C 1
ATOM 6281 O O . ARG E 1 18 ? 23.101 -14.770 44.852 1.00 62.83 18 ARG E O 1
ATOM 6289 N N . ALA E 1 19 ? 22.803 -16.438 46.345 1.00 71.34 19 ALA E N 1
ATOM 6290 C CA . ALA E 1 19 ? 21.471 -16.019 46.756 1.00 64.45 19 ALA E CA 1
ATOM 6291 C C . ALA E 1 19 ? 21.546 -14.717 47.560 1.00 60.31 19 ALA E C 1
ATOM 6292 O O . ALA E 1 19 ? 22.251 -14.649 48.554 1.00 65.01 19 ALA E O 1
ATOM 6294 N N . VAL E 1 20 ? 20.786 -13.692 47.153 1.00 57.97 20 VAL E N 1
ATOM 6295 C CA . VAL E 1 20 ? 20.868 -12.361 47.752 1.00 59.39 20 VAL E CA 1
ATOM 6296 C C . VAL E 1 20 ? 20.488 -12.407 49.239 1.00 54.40 20 VAL E C 1
ATOM 6297 O O . VAL E 1 20 ? 20.989 -11.605 50.037 1.00 51.86 20 VAL E O 1
ATOM 6301 N N . GLY E 1 21 ? 19.543 -13.292 49.589 1.00 50.31 21 GLY E N 1
ATOM 6302 C CA . GLY E 1 21 ? 19.096 -13.466 50.962 1.00 55.71 21 GLY E CA 1
ATOM 6303 C C . GLY E 1 21 ? 20.199 -13.929 51.923 1.00 56.45 21 GLY E C 1
ATOM 6304 O O . GLY E 1 21 ? 20.074 -13.712 53.128 1.00 58.39 21 GLY E O 1
ATOM 6305 N N . GLU E 1 22 ? 21.250 -14.587 51.403 1.00 57.23 22 GLU E N 1
ATOM 6306 C CA . GLU E 1 22 ? 22.354 -15.096 52.222 1.00 63.60 22 GLU E CA 1
ATOM 6307 C C . GLU E 1 22 ? 23.262 -13.963 52.692 1.00 55.98 22 GLU E C 1
ATOM 6308 O O . GLU E 1 22 ? 23.899 -14.074 53.722 1.00 59.67 22 GLU E O 1
ATOM 6314 N N . ILE E 1 23 ? 23.365 -12.900 51.898 1.00 54.42 23 ILE E N 1
ATOM 6315 C CA . ILE E 1 23 ? 24.337 -11.854 52.127 1.00 45.21 23 ILE E CA 1
ATOM 6316 C C . ILE E 1 23 ? 23.893 -11.055 53.331 1.00 40.67 23 ILE E C 1
ATOM 6317 O O . ILE E 1 23 ? 22.766 -10.624 53.377 1.00 39.74 23 ILE E O 1
ATOM 6322 N N . PRO E 1 24 ? 24.796 -10.710 54.264 1.00 45.01 24 PRO E N 1
ATOM 6323 C CA . PRO E 1 24 ? 24.418 -9.918 55.429 1.00 39.66 24 PRO E CA 1
ATOM 6324 C C . PRO E 1 24 ? 23.996 -8.485 55.146 1.00 39.75 24 PRO E C 1
ATOM 6325 O O . PRO E 1 24 ? 24.293 -7.924 54.094 1.00 41.92 24 PRO E O 1
ATOM 6329 N N . SER E 1 25 ? 23.373 -7.885 56.167 1.00 39.95 25 SER E N 1
ATOM 6330 C CA . SER E 1 25 ? 23.027 -6.485 56.167 1.00 39.31 25 SER E CA 1
ATOM 6331 C C . SER E 1 25 ? 24.288 -5.625 56.056 1.00 42.52 25 SER E C 1
ATOM 6332 O O . SER E 1 25 ? 25.379 -5.999 56.484 1.00 47.68 25 SER E O 1
ATOM 6335 N N . ALA E 1 26 ? 24.121 -4.424 55.520 1.00 42.96 26 ALA E N 1
ATOM 6336 C CA . ALA E 1 26 ? 25.209 -3.477 55.429 1.00 41.30 26 ALA E CA 1
ATOM 6337 C C . ALA E 1 26 ? 25.743 -3.222 56.831 1.00 49.26 26 ALA E C 1
ATOM 6338 O O . ALA E 1 26 ? 26.951 -3.242 57.030 1.00 53.05 26 ALA E O 1
ATOM 6340 N N . ASP E 1 27 ? 24.845 -3.053 57.807 1.00 49.79 27 ASP E N 1
ATOM 6341 C CA . ASP E 1 27 ? 25.259 -2.778 59.177 1.00 48.39 27 ASP E CA 1
ATOM 6342 C C . ASP E 1 27 ? 26.102 -3.915 59.754 1.00 42.00 27 ASP E C 1
ATOM 6343 O O . ASP E 1 27 ? 27.120 -3.641 60.366 1.00 42.12 27 ASP E O 1
ATOM 6348 N N . ASN E 1 28 ? 25.688 -5.171 59.566 1.00 39.70 28 ASN E N 1
ATOM 6349 C CA . ASN E 1 28 ? 26.472 -6.308 60.000 1.00 43.99 28 ASN E CA 1
ATOM 6350 C C . ASN E 1 28 ? 27.872 -6.217 59.395 1.00 52.71 28 ASN E C 1
ATOM 6351 O O . ASN E 1 28 ? 28.874 -6.321 60.106 1.00 62.26 28 ASN E O 1
ATOM 6356 N N . LEU E 1 29 ? 27.923 -6.001 58.075 1.00 52.91 29 LEU E N 1
ATOM 6357 C CA . LEU E 1 29 ? 29.170 -5.988 57.327 1.00 47.91 29 LEU E CA 1
ATOM 6358 C C . LEU E 1 29 ? 30.068 -4.868 57.823 1.00 42.68 29 LEU E C 1
ATOM 6359 O O . LEU E 1 29 ? 31.259 -5.074 58.001 1.00 42.65 29 LEU E O 1
ATOM 6364 N N . LYS E 1 30 ? 29.496 -3.683 58.021 1.00 36.43 30 LYS E N 1
ATOM 6365 C CA . LYS E 1 30 ? 30.284 -2.558 58.468 1.00 42.41 30 LYS E CA 1
ATOM 6366 C C . LYS E 1 30 ? 30.899 -2.846 59.842 1.00 48.86 30 LYS E C 1
ATOM 6367 O O . LYS E 1 30 ? 32.027 -2.437 60.094 1.00 48.62 30 LYS E O 1
ATOM 6373 N N . ASN E 1 31 ? 30.150 -3.519 60.734 1.00 51.51 31 ASN E N 1
ATOM 6374 C CA . ASN E 1 31 ? 30.598 -3.756 62.099 1.00 53.93 31 ASN E CA 1
ATOM 6375 C C . ASN E 1 31 ? 31.666 -4.846 62.132 1.00 50.21 31 ASN E C 1
ATOM 6376 O O . ASN E 1 31 ? 32.517 -4.831 63.009 1.00 49.80 31 ASN E O 1
ATOM 6381 N N . ARG E 1 32 ? 31.571 -5.820 61.228 1.00 46.20 32 ARG E N 1
ATOM 6382 C CA . ARG E 1 32 ? 32.599 -6.839 61.116 1.00 49.62 32 ARG E CA 1
ATOM 6383 C C . ARG E 1 32 ? 33.927 -6.210 60.714 1.00 53.08 32 ARG E C 1
ATOM 6384 O O . ARG E 1 32 ? 34.969 -6.608 61.238 1.00 54.18 32 ARG E O 1
ATOM 6392 N N . PHE E 1 33 ? 33.886 -5.223 59.809 1.00 52.88 33 PHE E N 1
ATOM 6393 C CA . PHE E 1 33 ? 35.096 -4.490 59.454 1.00 51.43 33 PHE E CA 1
ATOM 6394 C C . PHE E 1 33 ? 35.512 -3.619 60.634 1.00 49.17 33 PHE E C 1
ATOM 6395 O O . PHE E 1 33 ? 36.675 -3.635 61.025 1.00 49.41 33 PHE E O 1
ATOM 6403 N N . LYS E 1 34 ? 34.564 -2.869 61.201 1.00 45.97 34 LYS E N 1
ATOM 6404 C CA . LYS E 1 34 ? 34.884 -1.940 62.274 1.00 55.00 34 LYS E CA 1
ATOM 6405 C C . LYS E 1 34 ? 35.521 -2.650 63.482 1.00 52.69 34 LYS E C 1
ATOM 6406 O O . LYS E 1 34 ? 36.402 -2.093 64.124 1.00 52.51 34 LYS E O 1
ATOM 6412 N N . ALA E 1 35 ? 35.104 -3.888 63.771 1.00 50.75 35 ALA E N 1
ATOM 6413 C CA . ALA E 1 35 ? 35.473 -4.593 64.983 1.00 48.91 35 ALA E CA 1
ATOM 6414 C C . ALA E 1 35 ? 36.909 -5.124 64.922 1.00 57.29 35 ALA E C 1
ATOM 6415 O O . ALA E 1 35 ? 37.469 -5.490 65.956 1.00 61.56 35 ALA E O 1
ATOM 6417 N N . ARG E 1 36 ? 37.506 -5.164 63.727 1.00 50.41 36 ARG E N 1
ATOM 6418 C CA . ARG E 1 36 ? 38.884 -5.593 63.577 1.00 49.25 36 ARG E CA 1
ATOM 6419 C C . ARG E 1 36 ? 39.882 -4.458 63.833 1.00 47.00 36 ARG E C 1
ATOM 6420 O O . ARG E 1 36 ? 41.075 -4.710 63.954 1.00 49.63 36 ARG E O 1
ATOM 6428 N N . SER E 1 37 ? 39.426 -3.210 63.888 1.00 45.38 37 SER E N 1
ATOM 6429 C CA . SER E 1 37 ? 40.347 -2.085 63.882 1.00 50.48 37 SER E CA 1
ATOM 6430 C C . SER E 1 37 ? 41.262 -2.116 65.104 1.00 55.08 37 SER E C 1
ATOM 6431 O O . SER E 1 37 ? 42.476 -1.959 64.986 1.00 55.85 37 SER E O 1
ATOM 6434 N N . ILE E 1 38 ? 40.659 -2.291 66.282 1.00 54.56 38 ILE E N 1
ATOM 6435 C CA . ILE E 1 38 ? 41.392 -2.184 67.525 1.00 52.64 38 ILE E CA 1
ATOM 6436 C C . ILE E 1 38 ? 42.232 -3.441 67.752 1.00 44.31 38 ILE E C 1
ATOM 6437 O O . ILE E 1 38 ? 43.386 -3.300 68.112 1.00 44.52 38 ILE E O 1
ATOM 6442 N N . PRO E 1 39 ? 41.761 -4.694 67.552 1.00 44.16 39 PRO E N 1
ATOM 6443 C CA . PRO E 1 39 ? 42.671 -5.845 67.490 1.00 42.56 39 PRO E CA 1
ATOM 6444 C C . PRO E 1 39 ? 43.872 -5.688 66.553 1.00 47.26 39 PRO E C 1
ATOM 6445 O O . PRO E 1 39 ? 44.963 -6.153 66.898 1.00 47.53 39 PRO E O 1
ATOM 6449 N N . LEU E 1 40 ? 43.681 -5.039 65.385 1.00 44.84 40 LEU E N 1
ATOM 6450 C CA A LEU E 1 40 ? 44.768 -4.838 64.435 0.50 47.16 40 LEU E CA 1
ATOM 6451 C CA B LEU E 1 40 ? 44.766 -4.838 64.436 0.50 44.56 40 LEU E CA 1
ATOM 6452 C C . LEU E 1 40 ? 45.804 -3.885 65.023 1.00 48.61 40 LEU E C 1
ATOM 6453 O O . LEU E 1 40 ? 46.994 -4.192 64.995 1.00 49.30 40 LEU E O 1
ATOM 6462 N N . GLU E 1 41 ? 45.345 -2.726 65.532 1.00 47.38 41 GLU E N 1
ATOM 6463 C CA . GLU E 1 41 ? 46.245 -1.730 66.103 1.00 53.56 41 GLU E CA 1
ATOM 6464 C C . GLU E 1 41 ? 47.061 -2.368 67.234 1.00 55.57 41 GLU E C 1
ATOM 6465 O O . GLU E 1 41 ? 48.235 -2.064 67.409 1.00 56.51 41 GLU E O 1
ATOM 6471 N N . THR E 1 42 ? 46.416 -3.255 67.999 1.00 51.08 42 THR E N 1
ATOM 6472 C CA . THR E 1 42 ? 47.034 -3.955 69.110 1.00 53.31 42 THR E CA 1
ATOM 6473 C C . THR E 1 42 ? 48.067 -4.959 68.599 1.00 50.29 42 THR E C 1
ATOM 6474 O O . THR E 1 42 ? 49.159 -5.010 69.145 1.00 45.99 42 THR E O 1
ATOM 6478 N N . ASP E 1 43 ? 47.722 -5.768 67.588 1.00 51.87 43 ASP E N 1
ATOM 6479 C CA . ASP E 1 43 ? 48.676 -6.712 67.030 1.00 48.62 43 ASP E CA 1
ATOM 6480 C C . ASP E 1 43 ? 49.881 -5.974 66.452 1.00 54.89 43 ASP E C 1
ATOM 6481 O O . ASP E 1 43 ? 51.017 -6.395 66.701 1.00 52.78 43 ASP E O 1
ATOM 6486 N N . PHE E 1 44 ? 49.650 -4.880 65.708 1.00 47.21 44 PHE E N 1
ATOM 6487 C CA . PHE E 1 44 ? 50.755 -4.186 65.054 1.00 50.53 44 PHE E CA 1
ATOM 6488 C C . PHE E 1 44 ? 51.619 -3.473 66.102 1.00 50.43 44 PHE E C 1
ATOM 6489 O O . PHE E 1 44 ? 52.833 -3.364 65.939 1.00 51.48 44 PHE E O 1
ATOM 6497 N N . THR E 1 45 ? 51.002 -3.014 67.192 1.00 45.64 45 THR E N 1
ATOM 6498 C CA . THR E 1 45 ? 51.733 -2.366 68.268 1.00 46.40 45 THR E CA 1
ATOM 6499 C C . THR E 1 45 ? 52.708 -3.361 68.910 1.00 45.22 45 THR E C 1
ATOM 6500 O O . THR E 1 45 ? 53.873 -3.051 69.119 1.00 49.26 45 THR E O 1
ATOM 6504 N N . ASN E 1 46 ? 52.208 -4.559 69.214 1.00 41.11 46 ASN E N 1
ATOM 6505 C CA . ASN E 1 46 ? 52.984 -5.659 69.739 1.00 42.06 46 ASN E CA 1
ATOM 6506 C C . ASN E 1 46 ? 54.084 -6.076 68.771 1.00 43.17 46 ASN E C 1
ATOM 6507 O O . ASN E 1 46 ? 55.172 -6.415 69.212 1.00 41.06 46 ASN E O 1
ATOM 6512 N N . LEU E 1 47 ? 53.797 -6.090 67.464 1.00 47.30 47 LEU E N 1
ATOM 6513 C CA . LEU E 1 47 ? 54.768 -6.576 66.502 1.00 42.78 47 LEU E CA 1
ATOM 6514 C C . LEU E 1 47 ? 55.908 -5.577 66.386 1.00 42.54 47 LEU E C 1
ATOM 6515 O O . LEU E 1 47 ? 57.052 -5.985 66.247 1.00 46.56 47 LEU E O 1
ATOM 6520 N N . ILE E 1 48 ? 55.588 -4.284 66.455 1.00 43.15 48 ILE E N 1
ATOM 6521 C CA . ILE E 1 48 ? 56.589 -3.233 66.348 1.00 39.63 48 ILE E CA 1
ATOM 6522 C C . ILE E 1 48 ? 57.514 -3.234 67.574 1.00 46.95 48 ILE E C 1
ATOM 6523 O O . ILE E 1 48 ? 58.718 -3.015 67.445 1.00 46.65 48 ILE E O 1
ATOM 6528 N N . ASP E 1 49 ? 56.929 -3.418 68.768 1.00 46.98 49 ASP E N 1
ATOM 6529 C CA . ASP E 1 49 ? 57.661 -3.442 70.024 1.00 45.81 49 ASP E CA 1
ATOM 6530 C C . ASP E 1 49 ? 58.552 -4.682 70.071 1.00 38.58 49 ASP E C 1
ATOM 6531 O O . ASP E 1 49 ? 59.681 -4.593 70.484 1.00 43.59 49 ASP E O 1
ATOM 6536 N N . LEU E 1 50 ? 58.076 -5.824 69.581 1.00 36.88 50 LEU E N 1
ATOM 6537 C CA . LEU E 1 50 ? 58.898 -7.011 69.547 1.00 38.22 50 LEU E CA 1
ATOM 6538 C C . LEU E 1 50 ? 60.108 -6.796 68.638 1.00 49.63 50 LEU E C 1
ATOM 6539 O O . LEU E 1 50 ? 61.207 -7.221 68.965 1.00 45.04 50 LEU E O 1
ATOM 6544 N N . ALA E 1 51 ? 59.903 -6.149 67.484 1.00 47.58 51 ALA E N 1
ATOM 6545 C CA . ALA E 1 51 ? 61.004 -5.881 66.581 1.00 50.81 51 ALA E CA 1
ATOM 6546 C C . ALA E 1 51 ? 61.968 -4.841 67.160 1.00 48.26 51 ALA E C 1
ATOM 6547 O O . ALA E 1 51 ? 63.157 -4.932 66.864 1.00 48.64 51 ALA E O 1
ATOM 6549 N N . GLU E 1 52 ? 61.468 -3.863 67.944 1.00 40.19 52 GLU E N 1
ATOM 6550 C CA . GLU E 1 52 ? 62.300 -2.813 68.530 1.00 43.21 52 GLU E CA 1
ATOM 6551 C C . GLU E 1 52 ? 63.357 -3.365 69.511 1.00 42.77 52 GLU E C 1
ATOM 6552 O O . GLU E 1 52 ? 64.351 -2.703 69.782 1.00 47.59 52 GLU E O 1
ATOM 6558 N N . VAL E 1 53 ? 63.139 -4.562 70.062 1.00 44.02 53 VAL E N 1
ATOM 6559 C CA . VAL E 1 53 ? 63.997 -5.177 71.065 1.00 45.39 53 VAL E CA 1
ATOM 6560 C C . VAL E 1 53 ? 65.432 -5.323 70.535 1.00 43.93 53 VAL E C 1
ATOM 6561 O O . VAL E 1 53 ? 66.391 -4.884 71.184 1.00 35.14 53 VAL E O 1
ATOM 6565 N N . GLY E 1 54 ? 65.564 -5.922 69.345 1.00 43.89 54 GLY E N 1
ATOM 6566 C CA . GLY E 1 54 ? 66.837 -6.046 68.636 1.00 40.12 54 GLY E CA 1
ATOM 6567 C C . GLY E 1 54 ? 67.604 -4.726 68.526 1.00 36.00 54 GLY E C 1
ATOM 6568 O O . GLY E 1 54 ? 68.790 -4.672 68.849 1.00 35.70 54 GLY E O 1
ATOM 6569 N N . ARG E 1 55 ? 66.912 -3.640 68.164 1.00 39.81 55 ARG E N 1
ATOM 6570 C CA . ARG E 1 55 ? 67.554 -2.334 68.030 1.00 42.72 55 ARG E CA 1
ATOM 6571 C C . ARG E 1 55 ? 67.982 -1.730 69.370 1.00 40.03 55 ARG E C 1
ATOM 6572 O O . ARG E 1 55 ? 69.005 -1.059 69.441 1.00 37.79 55 ARG E O 1
ATOM 6580 N N . LEU E 1 56 ? 67.155 -1.886 70.414 1.00 43.26 56 LEU E N 1
ATOM 6581 C CA . LEU E 1 56 ? 67.541 -1.495 71.763 1.00 44.15 56 LEU E CA 1
ATOM 6582 C C . LEU E 1 56 ? 68.787 -2.289 72.196 1.00 39.48 56 LEU E C 1
ATOM 6583 O O . LEU E 1 56 ? 69.725 -1.729 72.725 1.00 37.86 56 LEU E O 1
ATOM 6588 N N . ALA E 1 57 ? 68.820 -3.586 71.891 1.00 36.01 57 ALA E N 1
ATOM 6589 C CA . ALA E 1 57 ? 69.880 -4.461 72.336 1.00 37.65 57 ALA E CA 1
ATOM 6590 C C . ALA E 1 57 ? 71.243 -3.934 71.901 1.00 41.98 57 ALA E C 1
ATOM 6591 O O . ALA E 1 57 ? 72.197 -3.948 72.685 1.00 44.89 57 ALA E O 1
ATOM 6593 N N . ILE E 1 58 ? 71.328 -3.465 70.656 1.00 41.98 58 ILE E N 1
ATOM 6594 C CA . ILE E 1 58 ? 72.578 -2.988 70.092 1.00 40.33 58 ILE E CA 1
ATOM 6595 C C . ILE E 1 58 ? 72.728 -1.492 70.333 1.00 41.95 58 ILE E C 1
ATOM 6596 O O . ILE E 1 58 ? 73.652 -0.882 69.806 1.00 50.00 58 ILE E O 1
ATOM 6601 N N . GLY E 1 59 ? 71.800 -0.894 71.077 1.00 40.56 59 GLY E N 1
ATOM 6602 C CA . GLY E 1 59 ? 71.919 0.509 71.437 1.00 42.77 59 GLY E CA 1
ATOM 6603 C C . GLY E 1 59 ? 71.873 1.477 70.243 1.00 47.03 59 GLY E C 1
ATOM 6604 O O . GLY E 1 59 ? 72.650 2.427 70.218 1.00 47.10 59 GLY E O 1
ATOM 6605 N N . GLN E 1 60 ? 70.951 1.279 69.278 1.00 50.01 60 GLN E N 1
ATOM 6606 C CA . GLN E 1 60 ? 70.798 2.209 68.156 1.00 56.77 60 GLN E CA 1
ATOM 6607 C C . GLN E 1 60 ? 69.355 2.709 68.043 1.00 59.79 60 GLN E C 1
ATOM 6608 O O . GLN E 1 60 ? 68.943 3.173 66.982 1.00 61.53 60 GLN E O 1
ATOM 6614 N N . SER E 1 61 ? 68.597 2.652 69.145 1.00 55.94 61 SER E N 1
ATOM 6615 C CA . SER E 1 61 ? 67.203 3.046 69.132 1.00 54.52 61 SER E CA 1
ATOM 6616 C C . SER E 1 61 ? 67.084 4.539 69.394 1.00 58.91 61 SER E C 1
ATOM 6617 O O . SER E 1 61 ? 67.626 5.041 70.376 1.00 57.37 61 SER E O 1
ATOM 6620 N N . PRO E 1 62 ? 66.306 5.280 68.577 1.00 59.98 62 PRO E N 1
ATOM 6621 C CA . PRO E 1 62 ? 65.970 6.672 68.877 1.00 53.57 62 PRO E CA 1
ATOM 6622 C C . PRO E 1 62 ? 65.461 6.946 70.290 1.00 53.49 62 PRO E C 1
ATOM 6623 O O . PRO E 1 62 ? 65.510 8.087 70.736 1.00 52.50 62 PRO E O 1
ATOM 6627 N N . SER E 1 63 ? 64.983 5.922 71.004 1.00 49.02 63 SER E N 1
ATOM 6628 C CA . SER E 1 63 ? 64.472 6.151 72.348 1.00 57.61 63 SER E CA 1
ATOM 6629 C C . SER E 1 63 ? 65.559 6.099 73.437 1.00 59.05 63 SER E C 1
ATOM 6630 O O . SER E 1 63 ? 65.264 6.348 74.605 1.00 58.44 63 SER E O 1
ATOM 6633 N N . GLN E 1 64 ? 66.819 5.796 73.086 1.00 60.39 64 GLN E N 1
ATOM 6634 C CA . GLN E 1 64 ? 67.864 5.655 74.098 1.00 52.29 64 GLN E CA 1
ATOM 6635 C C . GLN E 1 64 ? 68.600 6.977 74.278 1.00 54.18 64 GLN E C 1
ATOM 6636 O O . GLN E 1 64 ? 68.691 7.784 73.355 1.00 65.02 64 GLN E O 1
ATOM 6642 N N . GLN E 1 65 ? 69.113 7.178 75.495 1.00 64.88 65 GLN E N 1
ATOM 6643 C CA . GLN E 1 65 ? 69.824 8.392 75.874 1.00 64.75 65 GLN E CA 1
ATOM 6644 C C . GLN E 1 65 ? 71.058 8.556 74.987 1.00 56.50 65 GLN E C 1
ATOM 6645 O O . GLN E 1 65 ? 71.373 9.665 74.566 1.00 43.89 65 GLN E O 1
ATOM 6651 N N . SER E 1 66 ? 71.723 7.421 74.698 1.00 61.36 66 SER E N 1
ATOM 6652 C CA . SER E 1 66 ? 73.019 7.382 74.031 1.00 59.14 66 SER E CA 1
ATOM 6653 C C . SER E 1 66 ? 73.036 6.310 72.940 1.00 51.69 66 SER E C 1
ATOM 6654 O O . SER E 1 66 ? 72.815 5.133 73.209 1.00 54.67 66 SER E O 1
ATOM 6657 N N . LYS E 1 67 ? 73.350 6.705 71.706 1.00 54.13 67 LYS E N 1
ATOM 6658 C CA . LYS E 1 67 ? 73.212 5.804 70.567 1.00 60.79 67 LYS E CA 1
ATOM 6659 C C . LYS E 1 67 ? 74.554 5.105 70.329 1.00 54.73 67 LYS E C 1
ATOM 6660 O O . LYS E 1 67 ? 75.273 5.412 69.373 1.00 54.22 67 LYS E O 1
ATOM 6666 N N . THR E 1 68 ? 74.851 4.167 71.243 1.00 50.73 68 THR E N 1
ATOM 6667 C CA . THR E 1 68 ? 76.105 3.433 71.322 1.00 53.61 68 THR E CA 1
ATOM 6668 C C . THR E 1 68 ? 75.833 2.086 71.970 1.00 48.20 68 THR E C 1
ATOM 6669 O O . THR E 1 68 ? 74.956 1.968 72.820 1.00 46.42 68 THR E O 1
ATOM 6673 N N . PRO E 1 69 ? 76.574 1.032 71.588 1.00 48.96 69 PRO E N 1
ATOM 6674 C CA . PRO E 1 69 ? 76.437 -0.270 72.240 1.00 48.96 69 PRO E CA 1
ATOM 6675 C C . PRO E 1 69 ? 76.762 -0.237 73.733 1.00 47.14 69 PRO E C 1
ATOM 6676 O O . PRO E 1 69 ? 77.323 0.729 74.259 1.00 53.07 69 PRO E O 1
ATOM 6680 N N . GLY E 1 70 ? 76.408 -1.317 74.418 1.00 45.58 70 GLY E N 1
ATOM 6681 C CA . GLY E 1 70 ? 76.699 -1.429 75.837 1.00 53.25 70 GLY E CA 1
ATOM 6682 C C . GLY E 1 70 ? 78.188 -1.630 76.146 1.00 48.60 70 GLY E C 1
ATOM 6683 O O . GLY E 1 70 ? 79.034 -1.675 75.242 1.00 42.40 70 GLY E O 1
ATOM 6684 N N . THR E 1 71 ? 78.469 -1.731 77.454 1.00 44.93 71 THR E N 1
ATOM 6685 C CA . THR E 1 71 ? 79.823 -1.837 77.980 1.00 39.76 71 THR E CA 1
ATOM 6686 C C . THR E 1 71 ? 80.483 -3.022 77.297 1.00 35.37 71 THR E C 1
ATOM 6687 O O . THR E 1 71 ? 79.917 -4.112 77.289 1.00 32.82 71 THR E O 1
ATOM 6691 N N . GLY E 1 72 ? 81.619 -2.758 76.633 1.00 40.89 72 GLY E N 1
ATOM 6692 C CA . GLY E 1 72 ? 82.496 -3.812 76.151 1.00 40.55 72 GLY E CA 1
ATOM 6693 C C . GLY E 1 72 ? 82.077 -4.385 74.799 1.00 42.85 72 GLY E C 1
ATOM 6694 O O . GLY E 1 72 ? 82.650 -5.387 74.347 1.00 42.75 72 GLY E O 1
ATOM 6695 N N . MET E 1 73 ? 81.091 -3.744 74.154 1.00 42.46 73 MET E N 1
ATOM 6696 C CA . MET E 1 73 ? 80.538 -4.259 72.910 1.00 42.00 73 MET E CA 1
ATOM 6697 C C . MET E 1 73 ? 80.813 -3.279 71.769 1.00 39.85 73 MET E C 1
ATOM 6698 O O . MET E 1 73 ? 80.875 -2.051 71.951 1.00 37.90 73 MET E O 1
ATOM 6703 N N . GLU E 1 74 ? 80.951 -3.832 70.572 1.00 37.52 74 GLU E N 1
ATOM 6704 C CA . GLU E 1 74 ? 80.834 -3.000 69.384 1.00 43.16 74 GLU E CA 1
ATOM 6705 C C . GLU E 1 74 ? 79.973 -3.681 68.329 1.00 38.36 74 GLU E C 1
ATOM 6706 O O . GLU E 1 74 ? 79.673 -4.875 68.417 1.00 36.61 74 GLU E O 1
ATOM 6712 N N . LEU E 1 75 ? 79.653 -2.899 67.297 1.00 43.52 75 LEU E N 1
ATOM 6713 C CA . LEU E 1 75 ? 78.945 -3.380 66.112 1.00 45.10 75 LEU E CA 1
ATOM 6714 C C . LEU E 1 75 ? 79.915 -3.484 64.941 1.00 38.44 75 LEU E C 1
ATOM 6715 O O . LEU E 1 75 ? 80.496 -2.485 64.584 1.00 35.46 75 LEU E O 1
ATOM 6720 N N . THR E 1 76 ? 80.023 -4.674 64.325 1.00 40.49 76 THR E N 1
ATOM 6721 C CA . THR E 1 76 ? 80.706 -4.843 63.056 1.00 40.71 76 THR E CA 1
ATOM 6722 C C . THR E 1 76 ? 80.045 -4.024 61.943 1.00 46.14 76 THR E C 1
ATOM 6723 O O . THR E 1 76 ? 78.971 -3.453 62.109 1.00 47.92 76 THR E O 1
ATOM 6727 N N . SER E 1 77 ? 80.713 -4.001 60.784 1.00 51.64 77 SER E N 1
ATOM 6728 C CA . SER E 1 77 ? 80.252 -3.297 59.596 1.00 52.91 77 SER E CA 1
ATOM 6729 C C . SER E 1 77 ? 78.911 -3.857 59.130 1.00 46.61 77 SER E C 1
ATOM 6730 O O . SER E 1 77 ? 78.108 -3.101 58.605 1.00 42.20 77 SER E O 1
ATOM 6733 N N . ASP E 1 78 ? 78.695 -5.177 59.299 1.00 41.31 78 ASP E N 1
ATOM 6734 C CA . ASP E 1 78 ? 77.445 -5.810 58.881 1.00 43.77 78 ASP E CA 1
ATOM 6735 C C . ASP E 1 78 ? 76.477 -6.057 60.063 1.00 41.99 78 ASP E C 1
ATOM 6736 O O . ASP E 1 78 ? 75.627 -6.944 59.980 1.00 37.63 78 ASP E O 1
ATOM 6741 N N . GLY E 1 79 ? 76.621 -5.313 61.174 1.00 41.34 79 GLY E N 1
ATOM 6742 C CA . GLY E 1 79 ? 75.627 -5.275 62.244 1.00 41.76 79 GLY E CA 1
ATOM 6743 C C . GLY E 1 79 ? 75.673 -6.437 63.246 1.00 42.89 79 GLY E C 1
ATOM 6744 O O . GLY E 1 79 ? 74.683 -6.681 63.936 1.00 43.92 79 GLY E O 1
ATOM 6745 N N . LYS E 1 80 ? 76.807 -7.150 63.344 1.00 42.83 80 LYS E N 1
ATOM 6746 C CA . LYS E 1 80 ? 77.012 -8.135 64.403 1.00 41.06 80 LYS E CA 1
ATOM 6747 C C . LYS E 1 80 ? 77.418 -7.425 65.696 1.00 37.58 80 LYS E C 1
ATOM 6748 O O . LYS E 1 80 ? 78.261 -6.540 65.662 1.00 35.31 80 LYS E O 1
ATOM 6754 N N . LEU E 1 81 ? 76.787 -7.803 66.816 1.00 36.71 81 LEU E N 1
ATOM 6755 C CA . LEU E 1 81 ? 77.118 -7.255 68.125 1.00 34.67 81 LEU E CA 1
ATOM 6756 C C . LEU E 1 81 ? 78.154 -8.159 68.762 1.00 32.95 81 LEU E C 1
ATOM 6757 O O . LEU E 1 81 ? 77.955 -9.372 68.845 1.00 34.51 81 LEU E O 1
ATOM 6762 N N . GLN E 1 82 ? 79.260 -7.581 69.202 1.00 33.26 82 GLN E N 1
ATOM 6763 C CA . GLN E 1 82 ? 80.345 -8.438 69.635 1.00 37.44 82 GLN E CA 1
ATOM 6764 C C . GLN E 1 82 ? 81.179 -7.752 70.708 1.00 39.09 82 GLN E C 1
ATOM 6765 O O . GLN E 1 82 ? 81.094 -6.551 70.946 1.00 35.94 82 GLN E O 1
ATOM 6771 N N . VAL E 1 83 ? 82.035 -8.567 71.313 1.00 41.54 83 VAL E N 1
ATOM 6772 C CA . VAL E 1 83 ? 83.021 -8.081 72.263 1.00 46.09 83 VAL E CA 1
ATOM 6773 C C . VAL E 1 83 ? 84.046 -7.205 71.548 1.00 41.96 83 VAL E C 1
ATOM 6774 O O . VAL E 1 83 ? 84.600 -7.603 70.520 1.00 42.89 83 VAL E O 1
ATOM 6778 N N . LYS E 1 84 ? 84.285 -6.027 72.129 1.00 35.70 84 LYS E N 1
ATOM 6779 C CA . LYS E 1 84 ? 85.370 -5.155 71.740 1.00 39.80 84 LYS E CA 1
ATOM 6780 C C . LYS E 1 84 ? 86.598 -5.358 72.665 1.00 49.02 84 LYS E C 1
ATOM 6781 O O . LYS E 1 84 ? 86.669 -4.847 73.799 1.00 47.64 84 LYS E O 1
ATOM 6787 N N . ALA E 1 85 ? 87.617 -6.085 72.169 1.00 49.22 85 ALA E N 1
ATOM 6788 C CA . ALA E 1 85 ? 88.785 -6.439 72.972 1.00 46.83 85 ALA E CA 1
ATOM 6789 C C . ALA E 1 85 ? 89.765 -5.275 73.133 1.00 42.76 85 ALA E C 1
ATOM 6790 O O . ALA E 1 85 ? 90.160 -4.650 72.163 1.00 38.88 85 ALA E O 1
ATOM 6792 N N . GLY E 1 86 ? 90.164 -5.004 74.381 1.00 44.09 86 GLY E N 1
ATOM 6793 C CA . GLY E 1 86 ? 91.188 -4.013 74.684 1.00 45.99 86 GLY E CA 1
ATOM 6794 C C . GLY E 1 86 ? 92.439 -4.651 75.307 1.00 44.52 86 GLY E C 1
ATOM 6795 O O . GLY E 1 86 ? 92.660 -5.858 75.231 1.00 41.36 86 GLY E O 1
ATOM 6796 N N . ALA E 1 87 ? 93.236 -3.832 75.983 1.00 44.46 87 ALA E N 1
ATOM 6797 C CA . ALA E 1 87 ? 94.547 -4.261 76.445 1.00 47.13 87 ALA E CA 1
ATOM 6798 C C . ALA E 1 87 ? 94.417 -5.477 77.364 1.00 41.84 87 ALA E C 1
ATOM 6799 O O . ALA E 1 87 ? 93.644 -5.481 78.327 1.00 36.65 87 ALA E O 1
ATOM 6801 N N . GLY E 1 88 ? 95.182 -6.514 77.023 1.00 42.51 88 GLY E N 1
ATOM 6802 C CA . GLY E 1 88 ? 95.312 -7.697 77.854 1.00 46.72 88 GLY E CA 1
ATOM 6803 C C . GLY E 1 88 ? 94.365 -8.815 77.444 1.00 50.62 88 GLY E C 1
ATOM 6804 O O . GLY E 1 88 ? 94.447 -9.920 78.002 1.00 51.70 88 GLY E O 1
ATOM 6805 N N . VAL E 1 89 ? 93.492 -8.512 76.466 1.00 46.60 89 VAL E N 1
ATOM 6806 C CA . VAL E 1 89 ? 92.457 -9.436 76.054 1.00 45.08 89 VAL E CA 1
ATOM 6807 C C . VAL E 1 89 ? 92.659 -9.761 74.584 1.00 49.90 89 VAL E C 1
ATOM 6808 O O . VAL E 1 89 ? 93.025 -8.914 73.783 1.00 51.15 89 VAL E O 1
ATOM 6812 N N . ASP E 1 90 ? 92.366 -11.001 74.227 1.00 53.07 90 ASP E N 1
ATOM 6813 C CA . ASP E 1 90 ? 92.547 -11.434 72.862 1.00 56.03 90 ASP E CA 1
ATOM 6814 C C . ASP E 1 90 ? 91.396 -12.363 72.509 1.00 48.32 90 ASP E C 1
ATOM 6815 O O . ASP E 1 90 ? 90.684 -12.807 73.406 1.00 39.63 90 ASP E O 1
ATOM 6820 N N . ILE E 1 91 ? 91.277 -12.692 71.215 1.00 46.51 91 ILE E N 1
ATOM 6821 C CA . ILE E 1 91 ? 90.374 -13.735 70.753 1.00 42.48 91 ILE E CA 1
ATOM 6822 C C . ILE E 1 91 ? 91.208 -14.855 70.155 1.00 39.51 91 ILE E C 1
ATOM 6823 O O . ILE E 1 91 ? 92.005 -14.620 69.252 1.00 40.32 91 ILE E O 1
ATOM 6828 N N . ASP E 1 92 ? 90.999 -16.085 70.626 1.00 46.34 92 ASP E N 1
ATOM 6829 C CA . ASP E 1 92 ? 91.784 -17.211 70.140 1.00 50.60 92 ASP E CA 1
ATOM 6830 C C . ASP E 1 92 ? 91.203 -17.716 68.815 1.00 60.40 92 ASP E C 1
ATOM 6831 O O . ASP E 1 92 ? 90.352 -17.078 68.203 1.00 60.39 92 ASP E O 1
ATOM 6836 N N . ASN E 1 93 ? 91.644 -18.902 68.395 1.00 68.94 93 ASN E N 1
ATOM 6837 C CA . ASN E 1 93 ? 91.255 -19.473 67.118 1.00 70.93 93 ASN E CA 1
ATOM 6838 C C . ASN E 1 93 ? 89.809 -19.949 67.112 1.00 62.47 93 ASN E C 1
ATOM 6839 O O . ASN E 1 93 ? 89.260 -20.180 66.049 1.00 59.99 93 ASN E O 1
ATOM 6844 N N . ASN E 1 94 ? 89.220 -20.182 68.283 1.00 60.80 94 ASN E N 1
ATOM 6845 C CA . ASN E 1 94 ? 87.868 -20.700 68.341 1.00 56.18 94 ASN E CA 1
ATOM 6846 C C . ASN E 1 94 ? 86.899 -19.557 68.621 1.00 46.69 94 ASN E C 1
ATOM 6847 O O . ASN E 1 94 ? 85.788 -19.797 69.070 1.00 50.30 94 ASN E O 1
ATOM 6852 N N . ASN E 1 95 ? 87.328 -18.312 68.384 1.00 47.74 95 ASN E N 1
ATOM 6853 C CA . ASN E 1 95 ? 86.513 -17.146 68.684 1.00 47.69 95 ASN E CA 1
ATOM 6854 C C . ASN E 1 95 ? 86.207 -17.025 70.185 1.00 49.91 95 ASN E C 1
ATOM 6855 O O . ASN E 1 95 ? 85.130 -16.534 70.545 1.00 47.84 95 ASN E O 1
ATOM 6860 N N . ARG E 1 96 ? 87.130 -17.478 71.052 1.00 47.85 96 ARG E N 1
ATOM 6861 C CA A ARG E 1 96 ? 86.938 -17.421 72.496 0.50 50.06 96 ARG E CA 1
ATOM 6862 C CA B ARG E 1 96 ? 86.938 -17.422 72.498 0.50 49.20 96 ARG E CA 1
ATOM 6863 C C . ARG E 1 96 ? 87.713 -16.242 73.079 1.00 45.57 96 ARG E C 1
ATOM 6864 O O . ARG E 1 96 ? 88.793 -15.894 72.586 1.00 43.69 96 ARG E O 1
ATOM 6879 N N . ILE E 1 97 ? 87.152 -15.639 74.138 1.00 45.45 97 ILE E N 1
ATOM 6880 C CA . ILE E 1 97 ? 87.823 -14.545 74.834 1.00 48.35 97 ILE E CA 1
ATOM 6881 C C . ILE E 1 97 ? 88.903 -15.158 75.712 1.00 43.77 97 ILE E C 1
ATOM 6882 O O . ILE E 1 97 ? 88.675 -16.146 76.388 1.00 47.70 97 ILE E O 1
ATOM 6887 N N . THR E 1 98 ? 90.089 -14.571 75.671 1.00 48.55 98 THR E N 1
ATOM 6888 C CA . THR E 1 98 ? 91.273 -15.162 76.271 1.00 48.21 98 THR E CA 1
ATOM 6889 C C . THR E 1 98 ? 92.198 -14.017 76.707 1.00 47.22 98 THR E C 1
ATOM 6890 O O . THR E 1 98 ? 91.934 -12.836 76.459 1.00 44.98 98 THR E O 1
ATOM 6894 N N . ILE E 1 99 ? 93.273 -14.365 77.409 1.00 49.59 99 ILE E N 1
ATOM 6895 C CA . ILE E 1 99 ? 94.169 -13.371 77.961 1.00 48.45 99 ILE E CA 1
ATOM 6896 C C . ILE E 1 99 ? 95.425 -13.352 77.119 1.00 44.10 99 ILE E C 1
ATOM 6897 O O . ILE E 1 99 ? 95.969 -14.410 76.846 1.00 47.72 99 ILE E O 1
ATOM 6902 N N . LYS E 1 100 ? 95.893 -12.161 76.745 1.00 45.92 100 LYS E N 1
ATOM 6903 C CA . LYS E 1 100 ? 97.197 -12.050 76.112 1.00 52.89 100 LYS E CA 1
ATOM 6904 C C . LYS E 1 100 ? 98.285 -11.977 77.194 1.00 54.29 100 LYS E C 1
ATOM 6905 O O . LYS E 1 100 ? 98.255 -11.081 78.033 1.00 50.02 100 LYS E O 1
ATOM 6911 N N . SER E 1 101 ? 99.263 -12.894 77.172 1.00 47.10 101 SER E N 1
ATOM 6912 C CA . SER E 1 101 ? 100.320 -12.870 78.176 1.00 50.72 101 SER E CA 1
ATOM 6913 C C . SER E 1 101 ? 101.568 -12.148 77.658 1.00 51.45 101 SER E C 1
ATOM 6914 O O . SER E 1 101 ? 102.045 -12.424 76.565 1.00 53.82 101 SER E O 1
ATOM 6917 N N . GLY E 1 102 ? 102.091 -11.212 78.455 1.00 45.34 102 GLY E N 1
ATOM 6918 C CA . GLY E 1 102 ? 103.396 -10.623 78.202 1.00 46.14 102 GLY E CA 1
ATOM 6919 C C . GLY E 1 102 ? 104.479 -11.207 79.114 1.00 46.54 102 GLY E C 1
ATOM 6920 O O . GLY E 1 102 ? 104.370 -12.333 79.610 1.00 50.95 102 GLY E O 1
ATOM 6921 N N . HIS E 1 103 ? 105.543 -10.432 79.325 1.00 48.89 103 HIS E N 1
ATOM 6922 C CA . HIS E 1 103 ? 106.703 -10.894 80.078 1.00 49.51 103 HIS E CA 1
ATOM 6923 C C . HIS E 1 103 ? 106.328 -11.168 81.531 1.00 48.82 103 HIS E C 1
ATOM 6924 O O . HIS E 1 103 ? 105.755 -10.316 82.209 1.00 47.99 103 HIS E O 1
ATOM 6931 N N . GLY E 1 104 ? 106.637 -12.388 81.978 1.00 47.72 104 GLY E N 1
ATOM 6932 C CA . GLY E 1 104 ? 106.515 -12.764 83.372 1.00 44.08 104 GLY E CA 1
ATOM 6933 C C . GLY E 1 104 ? 105.239 -13.542 83.630 1.00 43.85 104 GLY E C 1
ATOM 6934 O O . GLY E 1 104 ? 105.029 -14.006 84.751 1.00 41.53 104 GLY E O 1
ATOM 6935 N N . ILE E 1 105 ? 104.395 -13.658 82.592 1.00 43.86 105 ILE E N 1
ATOM 6936 C CA . ILE E 1 105 ? 103.101 -14.295 82.735 1.00 43.52 105 ILE E CA 1
ATOM 6937 C C . ILE E 1 105 ? 103.013 -15.497 81.812 1.00 48.28 105 ILE E C 1
ATOM 6938 O O . ILE E 1 105 ? 103.547 -15.469 80.710 1.00 49.54 105 ILE E O 1
ATOM 6943 N N . LYS E 1 106 ? 102.312 -16.529 82.288 1.00 45.46 106 LYS E N 1
ATOM 6944 C CA . LYS E 1 106 ? 101.900 -17.617 81.433 1.00 49.65 106 LYS E CA 1
ATOM 6945 C C . LYS E 1 106 ? 100.405 -17.803 81.647 1.00 51.55 106 LYS E C 1
ATOM 6946 O O . LYS E 1 106 ? 99.883 -17.509 82.729 1.00 41.54 106 LYS E O 1
ATOM 6952 N N . VAL E 1 107 ? 99.725 -18.185 80.555 1.00 54.88 107 VAL E N 1
ATOM 6953 C CA . VAL E 1 107 ? 98.325 -18.568 80.600 1.00 57.06 107 VAL E CA 1
ATOM 6954 C C . VAL E 1 107 ? 98.186 -20.012 80.125 1.00 58.98 107 VAL E C 1
ATOM 6955 O O . VAL E 1 107 ? 98.571 -20.337 79.008 1.00 59.13 107 VAL E O 1
ATOM 6959 N N . ASP E 1 108 ? 97.627 -20.851 81.003 1.00 62.78 108 ASP E N 1
ATOM 6960 C CA . ASP E 1 108 ? 97.447 -22.273 80.765 1.00 66.50 108 ASP E CA 1
ATOM 6961 C C . ASP E 1 108 ? 96.044 -22.632 81.279 1.00 69.48 108 ASP E C 1
ATOM 6962 O O . ASP E 1 108 ? 95.161 -21.776 81.326 1.00 69.04 108 ASP E O 1
ATOM 6967 N N . GLY E 1 109 ? 95.817 -23.901 81.632 1.00 66.81 109 GLY E N 1
ATOM 6968 C CA . GLY E 1 109 ? 94.525 -24.338 82.138 1.00 67.96 109 GLY E CA 1
ATOM 6969 C C . GLY E 1 109 ? 94.362 -24.109 83.641 1.00 68.56 109 GLY E C 1
ATOM 6970 O O . GLY E 1 109 ? 93.268 -24.284 84.165 1.00 63.94 109 GLY E O 1
ATOM 6971 N N . ASN E 1 110 ? 95.453 -23.740 84.333 1.00 73.14 110 ASN E N 1
ATOM 6972 C CA . ASN E 1 110 ? 95.401 -23.287 85.720 1.00 66.39 110 ASN E CA 1
ATOM 6973 C C . ASN E 1 110 ? 95.033 -21.807 85.795 1.00 56.96 110 ASN E C 1
ATOM 6974 O O . ASN E 1 110 ? 94.764 -21.272 86.869 1.00 56.49 110 ASN E O 1
ATOM 6979 N N . GLY E 1 111 ? 95.008 -21.162 84.632 1.00 48.04 111 GLY E N 1
ATOM 6980 C CA . GLY E 1 111 ? 94.664 -19.765 84.557 1.00 51.60 111 GLY E CA 1
ATOM 6981 C C . GLY E 1 111 ? 95.919 -18.944 84.339 1.00 44.17 111 GLY E C 1
ATOM 6982 O O . GLY E 1 111 ? 96.831 -19.393 83.663 1.00 56.64 111 GLY E O 1
ATOM 6983 N N . ILE E 1 112 ? 95.901 -17.724 84.866 1.00 46.06 112 ILE E N 1
ATOM 6984 C CA . ILE E 1 112 ? 97.006 -16.796 84.745 1.00 45.60 112 ILE E CA 1
ATOM 6985 C C . ILE E 1 112 ? 97.931 -17.104 85.907 1.00 43.91 112 ILE E C 1
ATOM 6986 O O . ILE E 1 112 ? 97.473 -17.096 87.047 1.00 38.66 112 ILE E O 1
ATOM 6991 N N . SER E 1 113 ? 99.204 -17.338 85.602 1.00 38.63 113 SER E N 1
ATOM 6992 C CA . SER E 1 113 ? 100.190 -17.612 86.626 1.00 40.15 113 SER E CA 1
ATOM 6993 C C . SER E 1 113 ? 101.488 -16.908 86.272 1.00 38.94 113 SER E C 1
ATOM 6994 O O . SER E 1 113 ? 101.714 -16.537 85.125 1.00 39.71 113 SER E O 1
ATOM 6997 N N . VAL E 1 114 ? 102.367 -16.795 87.270 1.00 39.87 114 VAL E N 1
ATOM 6998 C CA . VAL E 1 114 ? 103.637 -16.118 87.091 1.00 36.88 114 VAL E CA 1
ATOM 6999 C C . VAL E 1 114 ? 104.640 -17.134 86.587 1.00 35.05 114 VAL E C 1
ATOM 7000 O O . VAL E 1 114 ? 104.693 -18.225 87.123 1.00 40.31 114 VAL E O 1
ATOM 7004 N N . LYS E 1 115 ? 105.457 -16.714 85.624 1.00 38.23 115 LYS E N 1
ATOM 7005 C CA . LYS E 1 115 ? 106.555 -17.509 85.115 1.00 42.74 115 LYS E CA 1
ATOM 7006 C C . LYS E 1 115 ? 107.811 -17.250 85.955 1.00 39.99 115 LYS E C 1
ATOM 7007 O O . LYS E 1 115 ? 108.332 -16.143 86.021 1.00 43.02 115 LYS E O 1
ATOM 7013 N N . PRO E 1 116 ? 108.364 -18.258 86.632 1.00 41.20 116 PRO E N 1
ATOM 7014 C CA . PRO E 1 116 ? 109.584 -18.067 87.412 1.00 45.30 116 PRO E CA 1
ATOM 7015 C C . PRO E 1 116 ? 110.847 -18.093 86.557 1.00 49.84 116 PRO E C 1
ATOM 7016 O O . PRO E 1 116 ? 111.007 -18.952 85.694 1.00 55.97 116 PRO E O 1
ATOM 7020 N N . GLY E 1 117 ? 111.707 -17.100 86.784 1.00 50.60 117 GLY E N 1
ATOM 7021 C CA . GLY E 1 117 ? 113.046 -17.060 86.226 1.00 49.70 117 GLY E CA 1
ATOM 7022 C C . GLY E 1 117 ? 114.116 -17.275 87.302 1.00 47.47 117 GLY E C 1
ATOM 7023 O O . GLY E 1 117 ? 113.880 -17.918 88.323 1.00 42.88 117 GLY E O 1
ATOM 7024 N N . SER E 1 118 ? 115.304 -16.741 87.030 1.00 47.89 118 SER E N 1
ATOM 7025 C CA . SER E 1 118 ? 116.466 -16.919 87.879 1.00 51.86 118 SER E CA 1
ATOM 7026 C C . SER E 1 118 ? 116.198 -16.357 89.282 1.00 54.27 118 SER E C 1
ATOM 7027 O O . SER E 1 118 ? 115.923 -15.166 89.458 1.00 52.67 118 SER E O 1
ATOM 7030 N N . GLY E 1 119 ? 116.299 -17.229 90.291 1.00 44.93 119 GLY E N 1
ATOM 7031 C CA . GLY E 1 119 ? 116.324 -16.780 91.669 1.00 43.03 119 GLY E CA 1
ATOM 7032 C C . GLY E 1 119 ? 114.916 -16.630 92.206 1.00 39.63 119 GLY E C 1
ATOM 7033 O O . GLY E 1 119 ? 114.695 -16.057 93.279 1.00 37.65 119 GLY E O 1
ATOM 7034 N N . ILE E 1 120 ? 113.966 -17.122 91.410 1.00 42.10 120 ILE E N 1
ATOM 7035 C CA . ILE E 1 120 ? 112.565 -17.045 91.775 1.00 40.19 120 ILE E CA 1
ATOM 7036 C C . ILE E 1 120 ? 111.979 -18.446 91.728 1.00 39.01 120 ILE E C 1
ATOM 7037 O O . ILE E 1 120 ? 112.308 -19.225 90.838 1.00 44.21 120 ILE E O 1
ATOM 7042 N N . LYS E 1 121 ? 111.057 -18.706 92.646 1.00 37.98 121 LYS E N 1
ATOM 7043 C CA . LYS E 1 121 ? 110.236 -19.894 92.604 1.00 42.20 121 LYS E CA 1
ATOM 7044 C C . LYS E 1 121 ? 108.796 -19.503 92.949 1.00 43.00 121 LYS E C 1
ATOM 7045 O O . LYS E 1 121 ? 108.534 -18.769 93.900 1.00 45.28 121 LYS E O 1
ATOM 7051 N N . VAL E 1 122 ? 107.856 -19.996 92.147 1.00 40.87 122 VAL E N 1
ATOM 7052 C CA . VAL E 1 122 ? 106.442 -19.668 92.302 1.00 49.49 122 VAL E CA 1
ATOM 7053 C C . VAL E 1 122 ? 105.715 -20.854 92.933 1.00 46.06 122 VAL E C 1
ATOM 7054 O O . VAL E 1 122 ? 105.955 -21.983 92.554 1.00 50.79 122 VAL E O 1
ATOM 7058 N N . ASP E 1 123 ? 104.770 -20.594 93.831 1.00 48.21 123 ASP E N 1
ATOM 7059 C CA . ASP E 1 123 ? 104.006 -21.665 94.442 1.00 46.53 123 ASP E CA 1
ATOM 7060 C C . ASP E 1 123 ? 102.726 -21.076 95.018 1.00 44.16 123 ASP E C 1
ATOM 7061 O O . ASP E 1 123 ? 102.394 -19.920 94.782 1.00 48.63 123 ASP E O 1
ATOM 7066 N N . SER E 1 124 ? 102.031 -21.877 95.816 1.00 46.81 124 SER E N 1
ATOM 7067 C CA . SER E 1 124 ? 100.763 -21.474 96.398 1.00 50.94 124 SER E CA 1
ATOM 7068 C C . SER E 1 124 ? 100.940 -20.327 97.381 1.00 43.08 124 SER E C 1
ATOM 7069 O O . SER E 1 124 ? 99.972 -19.652 97.703 1.00 58.40 124 SER E O 1
ATOM 7072 N N . ASN E 1 125 ? 102.145 -20.134 97.908 1.00 46.68 125 ASN E N 1
ATOM 7073 C CA . ASN E 1 125 ? 102.410 -19.000 98.790 1.00 48.23 125 ASN E CA 1
ATOM 7074 C C . ASN E 1 125 ? 102.518 -17.709 97.964 1.00 41.64 125 ASN E C 1
ATOM 7075 O O . ASN E 1 125 ? 102.278 -16.619 98.459 1.00 46.09 125 ASN E O 1
ATOM 7080 N N . GLY E 1 126 ? 102.904 -17.854 96.697 1.00 36.98 126 GLY E N 1
ATOM 7081 C CA . GLY E 1 126 ? 103.033 -16.743 95.780 1.00 35.76 126 GLY E CA 1
ATOM 7082 C C . GLY E 1 126 ? 104.370 -16.812 95.061 1.00 33.06 126 GLY E C 1
ATOM 7083 O O . GLY E 1 126 ? 104.906 -17.895 94.835 1.00 32.67 126 GLY E O 1
ATOM 7084 N N . VAL E 1 127 ? 104.891 -15.634 94.736 1.00 31.60 127 VAL E N 1
ATOM 7085 C CA . VAL E 1 127 ? 106.211 -15.488 94.165 1.00 36.04 127 VAL E CA 1
ATOM 7086 C C . VAL E 1 127 ? 107.244 -15.391 95.296 1.00 37.77 127 VAL E C 1
ATOM 7087 O O . VAL E 1 127 ? 107.138 -14.518 96.148 1.00 36.19 127 VAL E O 1
ATOM 7091 N N . ASN E 1 128 ? 108.241 -16.292 95.279 1.00 35.65 128 ASN E N 1
ATOM 7092 C CA . ASN E 1 128 ? 109.205 -16.426 96.353 1.00 30.65 128 ASN E CA 1
ATOM 7093 C C . ASN E 1 128 ? 110.597 -16.257 95.781 1.00 31.77 128 ASN E C 1
ATOM 7094 O O . ASN E 1 128 ? 110.828 -16.584 94.620 1.00 35.56 128 ASN E O 1
ATOM 7099 N N . VAL E 1 129 ? 111.512 -15.737 96.613 1.00 36.46 129 VAL E N 1
ATOM 7100 C CA . VAL E 1 129 ? 112.926 -15.695 96.282 1.00 38.72 129 VAL E CA 1
ATOM 7101 C C . VAL E 1 129 ? 113.567 -17.054 96.582 1.00 36.71 129 VAL E C 1
ATOM 7102 O O . VAL E 1 129 ? 113.217 -17.717 97.551 1.00 34.51 129 VAL E O 1
ATOM 7106 N N . ASN E 1 130 ? 114.484 -17.465 95.712 1.00 36.81 130 ASN E N 1
ATOM 7107 C CA . ASN E 1 130 ? 115.195 -18.722 95.820 1.00 38.88 130 ASN E CA 1
ATOM 7108 C C . ASN E 1 130 ? 116.674 -18.386 95.729 1.00 39.46 130 ASN E C 1
ATOM 7109 O O . ASN E 1 130 ? 117.202 -18.109 94.652 1.00 41.95 130 ASN E O 1
ATOM 7114 N N . ILE E 1 131 ? 117.320 -18.373 96.896 1.00 40.70 131 ILE E N 1
ATOM 7115 C CA . ILE E 1 131 ? 118.685 -17.887 97.019 1.00 39.48 131 ILE E CA 1
ATOM 7116 C C . ILE E 1 131 ? 119.697 -18.777 96.279 1.00 36.44 131 ILE E C 1
ATOM 7117 O O . ILE E 1 131 ? 120.767 -18.307 95.914 1.00 40.24 131 ILE E O 1
ATOM 7122 N N . ASP E 1 132 ? 119.374 -20.048 96.016 1.00 43.49 132 ASP E N 1
ATOM 7123 C CA . ASP E 1 132 ? 120.317 -20.971 95.382 1.00 44.84 132 ASP E CA 1
ATOM 7124 C C . ASP E 1 132 ? 120.919 -20.395 94.105 1.00 45.59 132 ASP E C 1
ATOM 7125 O O . ASP E 1 132 ? 122.084 -20.636 93.812 1.00 50.84 132 ASP E O 1
ATOM 7130 N N . ASP E 1 133 ? 120.166 -19.580 93.374 1.00 45.55 133 ASP E N 1
ATOM 7131 C CA . ASP E 1 133 ? 120.610 -19.157 92.060 1.00 50.16 133 ASP E CA 1
ATOM 7132 C C . ASP E 1 133 ? 121.576 -17.974 92.137 1.00 50.19 133 ASP E C 1
ATOM 7133 O O . ASP E 1 133 ? 122.191 -17.641 91.124 1.00 52.54 133 ASP E O 1
ATOM 7138 N N . PHE E 1 134 ? 121.703 -17.298 93.295 1.00 49.12 134 PHE E N 1
ATOM 7139 C CA . PHE E 1 134 ? 122.439 -16.031 93.294 1.00 49.99 134 PHE E CA 1
ATOM 7140 C C . PHE E 1 134 ? 123.234 -15.744 94.579 1.00 47.71 134 PHE E C 1
ATOM 7141 O O . PHE E 1 134 ? 123.973 -14.765 94.614 1.00 42.58 134 PHE E O 1
ATOM 7149 N N . TRP E 1 135 ? 123.145 -16.574 95.625 1.00 49.58 135 TRP E N 1
ATOM 7150 C CA . TRP E 1 135 ? 123.842 -16.249 96.866 1.00 46.32 135 TRP E CA 1
ATOM 7151 C C . TRP E 1 135 ? 125.364 -16.237 96.676 1.00 39.94 135 TRP E C 1
ATOM 7152 O O . TRP E 1 135 ? 126.022 -15.391 97.261 1.00 40.81 135 TRP E O 1
ATOM 7163 N N . GLU E 1 136 ? 125.912 -17.116 95.822 1.00 43.62 136 GLU E N 1
ATOM 7164 C CA . GLU E 1 136 ? 127.346 -17.174 95.541 1.00 44.90 136 GLU E CA 1
ATOM 7165 C C . GLU E 1 136 ? 127.855 -15.884 94.889 1.00 47.77 136 GLU E C 1
ATOM 7166 O O . GLU E 1 136 ? 128.966 -15.449 95.179 1.00 48.86 136 GLU E O 1
ATOM 7172 N N . GLU E 1 137 ? 127.063 -15.288 93.994 1.00 50.91 137 GLU E N 1
ATOM 7173 C CA B GLU E 1 137 ? 127.441 -14.043 93.339 0.23 48.84 137 GLU E CA 1
ATOM 7174 C CA C GLU E 1 137 ? 127.447 -14.050 93.342 0.47 51.76 137 GLU E CA 1
ATOM 7175 C CA D GLU E 1 137 ? 127.416 -14.039 93.340 0.30 50.13 137 GLU E CA 1
ATOM 7176 C C . GLU E 1 137 ? 127.542 -12.938 94.388 1.00 49.86 137 GLU E C 1
ATOM 7177 O O . GLU E 1 137 ? 128.445 -12.107 94.328 1.00 49.80 137 GLU E O 1
ATOM 7193 N N . ILE E 1 138 ? 126.611 -12.931 95.354 1.00 48.02 138 ILE E N 1
ATOM 7194 C CA . ILE E 1 138 ? 126.630 -11.940 96.423 1.00 47.31 138 ILE E CA 1
ATOM 7195 C C . ILE E 1 138 ? 127.854 -12.134 97.324 1.00 43.65 138 ILE E C 1
ATOM 7196 O O . ILE E 1 138 ? 128.481 -11.159 97.744 1.00 39.93 138 ILE E O 1
ATOM 7201 N N . ARG E 1 139 ? 128.175 -13.392 97.647 1.00 39.46 139 ARG E N 1
ATOM 7202 C CA . ARG E 1 139 ? 129.362 -13.683 98.438 1.00 46.01 139 ARG E CA 1
ATOM 7203 C C . ARG E 1 139 ? 130.616 -13.138 97.758 1.00 46.32 139 ARG E C 1
ATOM 7204 O O . ARG E 1 139 ? 131.428 -12.481 98.400 1.00 45.11 139 ARG E O 1
ATOM 7212 N N . ASN E 1 140 ? 130.746 -13.412 96.452 1.00 48.90 140 ASN E N 1
ATOM 7213 C CA . ASN E 1 140 ? 131.863 -12.951 95.635 1.00 47.22 140 ASN E CA 1
ATOM 7214 C C . ASN E 1 140 ? 131.945 -11.421 95.545 1.00 47.77 140 ASN E C 1
ATOM 7215 O O . ASN E 1 140 ? 133.030 -10.864 95.401 1.00 50.91 140 ASN E O 1
ATOM 7220 N N . LYS E 1 141 ? 130.821 -10.715 95.634 1.00 48.54 141 LYS E N 1
ATOM 7221 C CA . LYS E 1 141 ? 130.890 -9.265 95.593 1.00 52.15 141 LYS E CA 1
ATOM 7222 C C . LYS E 1 141 ? 131.323 -8.723 96.955 1.00 53.51 141 LYS E C 1
ATOM 7223 O O . LYS E 1 141 ? 131.668 -7.546 97.068 1.00 52.64 141 LYS E O 1
ATOM 7229 N N . ILE E 1 142 ? 131.232 -9.565 97.999 1.00 51.14 142 ILE E N 1
ATOM 7230 C CA . ILE E 1 142 ? 131.514 -9.145 99.363 1.00 50.57 142 ILE E CA 1
ATOM 7231 C C . ILE E 1 142 ? 132.942 -9.530 99.758 1.00 48.32 142 ILE E C 1
ATOM 7232 O O . ILE E 1 142 ? 133.694 -8.762 100.354 1.00 42.93 142 ILE E O 1
ATOM 7237 N N . MET E 1 143 ? 133.304 -10.768 99.468 1.00 49.97 143 MET E N 1
ATOM 7238 C CA . MET E 1 143 ? 134.579 -11.259 99.921 1.00 50.89 143 MET E CA 1
ATOM 7239 C C . MET E 1 143 ? 135.385 -11.785 98.747 1.00 48.40 143 MET E C 1
ATOM 7240 O O . MET E 1 143 ? 134.953 -12.700 98.058 1.00 48.85 143 MET E O 1
ATOM 7245 N N . PRO E 1 144 ? 136.581 -11.225 98.500 1.00 47.38 144 PRO E N 1
ATOM 7246 C CA . PRO E 1 144 ? 137.413 -11.677 97.385 1.00 48.89 144 PRO E CA 1
ATOM 7247 C C . PRO E 1 144 ? 138.114 -13.017 97.594 1.00 44.52 144 PRO E C 1
ATOM 7248 O O . PRO E 1 144 ? 138.252 -13.496 98.711 1.00 43.65 144 PRO E O 1
ATOM 7252 N N . LYS E 1 145 ? 138.533 -13.623 96.482 1.00 48.95 145 LYS E N 1
ATOM 7253 C CA . LYS E 1 145 ? 139.458 -14.748 96.492 1.00 51.69 145 LYS E CA 1
ATOM 7254 C C . LYS E 1 145 ? 140.632 -14.422 97.420 1.00 44.47 145 LYS E C 1
ATOM 7255 O O . LYS E 1 145 ? 141.139 -13.296 97.409 1.00 42.58 145 LYS E O 1
ATOM 7261 N N . GLY E 1 146 ? 141.031 -15.391 98.254 1.00 42.28 146 GLY E N 1
ATOM 7262 C CA . GLY E 1 146 ? 142.173 -15.210 99.146 1.00 45.41 146 GLY E CA 1
ATOM 7263 C C . GLY E 1 146 ? 141.830 -14.576 100.501 1.00 46.54 146 GLY E C 1
ATOM 7264 O O . GLY E 1 146 ? 142.711 -14.411 101.333 1.00 49.55 146 GLY E O 1
ATOM 7265 N N . THR E 1 147 ? 140.555 -14.219 100.732 1.00 47.98 147 THR E N 1
ATOM 7266 C CA . THR E 1 147 ? 140.086 -13.786 102.044 1.00 45.56 147 THR E CA 1
ATOM 7267 C C . THR E 1 147 ? 140.302 -14.889 103.083 1.00 41.73 147 THR E C 1
ATOM 7268 O O . THR E 1 147 ? 139.878 -16.014 102.865 1.00 42.99 147 THR E O 1
ATOM 7272 N N . MET E 1 148 ? 140.886 -14.549 104.239 1.00 42.31 148 MET E N 1
ATOM 7273 C CA . MET E 1 148 ? 141.045 -15.517 105.315 1.00 45.12 148 MET E CA 1
ATOM 7274 C C . MET E 1 148 ? 140.202 -15.107 106.519 1.00 39.67 148 MET E C 1
ATOM 7275 O O . MET E 1 148 ? 140.185 -13.941 106.873 1.00 36.74 148 MET E O 1
ATOM 7280 N N . LEU E 1 149 ? 139.518 -16.082 107.125 1.00 36.89 149 LEU E N 1
ATOM 7281 C CA . LEU E 1 149 ? 138.652 -15.876 108.280 1.00 41.34 149 LEU E CA 1
ATOM 7282 C C . LEU E 1 149 ? 139.010 -16.887 109.363 1.00 42.18 149 LEU E C 1
ATOM 7283 O O . LEU E 1 149 ? 139.087 -18.081 109.097 1.00 46.71 149 LEU E O 1
ATOM 7288 N N . PRO E 1 150 ? 139.128 -16.454 110.631 1.00 38.06 150 PRO E N 1
ATOM 7289 C CA . PRO E 1 150 ? 139.377 -17.371 111.735 1.00 35.58 150 PRO E CA 1
ATOM 7290 C C . PRO E 1 150 ? 138.086 -17.926 112.316 1.00 36.01 150 PRO E C 1
ATOM 7291 O O . PRO E 1 150 ? 137.099 -17.209 112.421 1.00 37.30 150 PRO E O 1
ATOM 7295 N N . ILE E 1 151 ? 138.073 -19.226 112.628 1.00 37.46 151 ILE E N 1
ATOM 7296 C CA . ILE E 1 151 ? 136.885 -19.837 113.197 1.00 35.60 151 ILE E CA 1
ATOM 7297 C C . ILE E 1 151 ? 137.245 -20.377 114.575 1.00 37.73 151 ILE E C 1
ATOM 7298 O O . ILE E 1 151 ? 138.224 -21.096 114.727 1.00 38.44 151 ILE E O 1
ATOM 7303 N N . TYR E 1 152 ? 136.448 -20.003 115.571 1.00 40.53 152 TYR E N 1
ATOM 7304 C CA . TYR E 1 152 ? 136.613 -20.483 116.923 1.00 43.23 152 TYR E CA 1
ATOM 7305 C C . TYR E 1 152 ? 135.897 -21.818 117.078 1.00 53.44 152 TYR E C 1
ATOM 7306 O O . TYR E 1 152 ? 134.690 -21.893 116.874 1.00 53.85 152 TYR E O 1
ATOM 7315 N N . GLY E 1 153 ? 136.634 -22.848 117.505 1.00 62.63 153 GLY E N 1
ATOM 7316 C CA . GLY E 1 153 ? 136.041 -24.152 117.758 1.00 70.45 153 GLY E CA 1
ATOM 7317 C C . GLY E 1 153 ? 136.389 -24.656 119.152 1.00 67.41 153 GLY E C 1
ATOM 7318 O O . GLY E 1 153 ? 137.563 -24.668 119.504 1.00 64.44 153 GLY E O 1
ATOM 7319 N N . THR E 1 154 ? 135.370 -25.066 119.923 1.00 72.66 154 THR E N 1
ATOM 7320 C CA . THR E 1 154 ? 135.587 -25.369 121.326 1.00 73.82 154 THR E CA 1
ATOM 7321 C C . THR E 1 154 ? 136.597 -26.502 121.375 1.00 84.23 154 THR E C 1
ATOM 7322 O O . THR E 1 154 ? 137.666 -26.309 121.942 1.00 133.10 154 THR E O 1
ATOM 7326 N N . PRO E 1 155 ? 136.339 -27.703 120.816 1.00 56.47 155 PRO E N 1
ATOM 7327 C CA . PRO E 1 155 ? 137.401 -28.421 120.106 1.00 51.69 155 PRO E CA 1
ATOM 7328 C C . PRO E 1 155 ? 137.411 -28.170 118.598 1.00 48.25 155 PRO E C 1
ATOM 7329 O O . PRO E 1 155 ? 138.478 -28.007 117.992 1.00 48.41 155 PRO E O 1
ATOM 7333 N N . ASN E 1 156 ? 136.218 -28.207 117.990 1.00 48.88 156 ASN E N 1
ATOM 7334 C CA . ASN E 1 156 ? 136.114 -28.251 116.540 1.00 53.03 156 ASN E CA 1
ATOM 7335 C C . ASN E 1 156 ? 135.353 -27.045 116.012 1.00 43.32 156 ASN E C 1
ATOM 7336 O O . ASN E 1 156 ? 134.327 -26.635 116.571 1.00 34.35 156 ASN E O 1
ATOM 7341 N N . PRO E 1 157 ? 135.833 -26.506 114.874 1.00 40.80 157 PRO E N 1
ATOM 7342 C CA . PRO E 1 157 ? 135.184 -25.379 114.222 1.00 48.69 157 PRO E CA 1
ATOM 7343 C C . PRO E 1 157 ? 133.955 -25.904 113.494 1.00 52.76 157 PRO E C 1
ATOM 7344 O O . PRO E 1 157 ? 133.859 -27.114 113.267 1.00 50.72 157 PRO E O 1
ATOM 7348 N N . SER E 1 158 ? 133.048 -24.981 113.135 1.00 51.86 158 SER E N 1
ATOM 7349 C CA . SER E 1 158 ? 131.911 -25.280 112.284 1.00 47.36 158 SER E CA 1
ATOM 7350 C C . SER E 1 158 ? 132.402 -25.737 110.914 1.00 49.48 158 SER E C 1
ATOM 7351 O O . SER E 1 158 ? 133.586 -25.563 110.587 1.00 44.75 158 SER E O 1
ATOM 7354 N N . ALA E 1 159 ? 131.479 -26.327 110.130 1.00 49.76 159 ALA E N 1
ATOM 7355 C CA . ALA E 1 159 ? 131.783 -26.866 108.808 1.00 45.20 159 ALA E CA 1
ATOM 7356 C C . ALA E 1 159 ? 132.246 -25.772 107.853 1.00 46.37 159 ALA E C 1
ATOM 7357 O O . ALA E 1 159 ? 131.766 -24.645 107.932 1.00 49.78 159 ALA E O 1
ATOM 7359 N N . LEU E 1 160 ? 133.178 -26.121 106.956 1.00 43.98 160 LEU E N 1
ATOM 7360 C CA . LEU E 1 160 ? 133.525 -25.267 105.837 1.00 46.41 160 LEU E CA 1
ATOM 7361 C C . LEU E 1 160 ? 132.260 -24.910 105.046 1.00 53.74 160 LEU E C 1
ATOM 7362 O O . LEU E 1 160 ? 131.508 -25.776 104.602 1.00 60.02 160 LEU E O 1
ATOM 7367 N N . PRO E 1 161 ? 131.994 -23.612 104.801 1.00 50.17 161 PRO E N 1
ATOM 7368 C CA . PRO E 1 161 ? 131.006 -23.225 103.797 1.00 51.30 161 PRO E CA 1
ATOM 7369 C C . PRO E 1 161 ? 131.596 -23.382 102.393 1.00 52.70 161 PRO E C 1
ATOM 7370 O O . PRO E 1 161 ? 132.807 -23.274 102.173 1.00 46.90 161 PRO E O 1
ATOM 7374 N N . THR E 1 162 ? 130.708 -23.637 101.438 1.00 51.20 162 THR E N 1
ATOM 7375 C CA . THR E 1 162 ? 131.075 -23.857 100.055 1.00 46.11 162 THR E CA 1
ATOM 7376 C C . THR E 1 162 ? 131.972 -22.728 99.578 1.00 45.29 162 THR E C 1
ATOM 7377 O O . THR E 1 162 ? 131.656 -21.557 99.785 1.00 48.84 162 THR E O 1
ATOM 7381 N N . GLY E 1 163 ? 133.067 -23.096 98.907 1.00 44.39 163 GLY E N 1
ATOM 7382 C CA . GLY E 1 163 ? 133.978 -22.140 98.293 1.00 39.20 163 GLY E CA 1
ATOM 7383 C C . GLY E 1 163 ? 135.220 -21.892 99.151 1.00 38.39 163 GLY E C 1
ATOM 7384 O O . GLY E 1 163 ? 136.096 -21.114 98.773 1.00 45.85 163 GLY E O 1
ATOM 7385 N N . TRP E 1 164 ? 135.293 -22.553 100.310 1.00 42.62 164 TRP E N 1
ATOM 7386 C CA . TRP E 1 164 ? 136.341 -22.287 101.288 1.00 46.92 164 TRP E CA 1
ATOM 7387 C C . TRP E 1 164 ? 137.087 -23.581 101.628 1.00 47.58 164 TRP E C 1
ATOM 7388 O O . TRP E 1 164 ? 136.492 -24.658 101.604 1.00 50.65 164 TRP E O 1
ATOM 7399 N N . GLU E 1 165 ? 138.346 -23.432 102.068 1.00 47.73 165 GLU E N 1
ATOM 7400 C CA . GLU E 1 165 ? 139.212 -24.538 102.451 1.00 50.57 165 GLU E CA 1
ATOM 7401 C C . GLU E 1 165 ? 140.044 -24.140 103.675 1.00 48.94 165 GLU E C 1
ATOM 7402 O O . GLU E 1 165 ? 140.476 -22.999 103.793 1.00 45.94 165 GLU E O 1
ATOM 7408 N N . TRP E 1 166 ? 140.270 -25.083 104.594 1.00 50.16 166 TRP E N 1
ATOM 7409 C CA . TRP E 1 166 ? 141.195 -24.873 105.698 1.00 48.77 166 TRP E CA 1
ATOM 7410 C C . TRP E 1 166 ? 142.568 -24.517 105.145 1.00 56.94 166 TRP E C 1
ATOM 7411 O O . TRP E 1 166 ? 142.924 -24.981 104.063 1.00 63.01 166 TRP E O 1
ATOM 7422 N N . CYS E 1 167 ? 143.301 -23.672 105.886 1.00 52.62 167 CYS E N 1
ATOM 7423 C CA . CYS E 1 167 ? 144.666 -23.297 105.554 1.00 62.54 167 CYS E CA 1
ATOM 7424 C C . CYS E 1 167 ? 145.648 -24.395 105.994 1.00 76.15 167 CYS E C 1
ATOM 7425 O O . CYS E 1 167 ? 146.243 -24.311 107.071 1.00 72.63 167 CYS E O 1
ATOM 7428 N N . ASP E 1 168 ? 145.818 -25.406 105.120 1.00 78.70 168 ASP E N 1
ATOM 7429 C CA . ASP E 1 168 ? 146.472 -26.671 105.432 1.00 74.05 168 ASP E CA 1
ATOM 7430 C C . ASP E 1 168 ? 147.740 -26.832 104.585 1.00 66.29 168 ASP E C 1
ATOM 7431 O O . ASP E 1 168 ? 148.330 -27.905 104.562 1.00 66.77 168 ASP E O 1
ATOM 7436 N N . GLY E 1 169 ? 148.134 -25.779 103.856 1.00 62.34 169 GLY E N 1
ATOM 7437 C CA . GLY E 1 169 ? 149.368 -25.798 103.090 1.00 68.42 169 GLY E CA 1
ATOM 7438 C C . GLY E 1 169 ? 149.187 -26.273 101.648 1.00 73.82 169 GLY E C 1
ATOM 7439 O O . GLY E 1 169 ? 149.951 -25.865 100.769 1.00 71.55 169 GLY E O 1
ATOM 7440 N N . LYS E 1 170 ? 148.180 -27.132 101.419 1.00 69.18 170 LYS E N 1
ATOM 7441 C CA . LYS E 1 170 ? 147.989 -27.797 100.139 1.00 67.12 170 LYS E CA 1
ATOM 7442 C C . LYS E 1 170 ? 147.483 -26.806 99.095 1.00 63.82 170 LYS E C 1
ATOM 7443 O O . LYS E 1 170 ? 146.775 -25.861 99.420 1.00 59.21 170 LYS E O 1
ATOM 7449 N N . ASP E 1 171 ? 147.932 -27.011 97.855 1.00 65.60 171 ASP E N 1
ATOM 7450 C CA . ASP E 1 171 ? 147.250 -26.573 96.646 1.00 72.27 171 ASP E CA 1
ATOM 7451 C C . ASP E 1 171 ? 147.256 -25.046 96.553 1.00 74.50 171 ASP E C 1
ATOM 7452 O O . ASP E 1 171 ? 146.273 -24.436 96.125 1.00 75.50 171 ASP E O 1
ATOM 7457 N N . GLY E 1 172 ? 148.394 -24.436 96.909 1.00 72.74 172 GLY E N 1
ATOM 7458 C CA . GLY E 1 172 ? 148.557 -22.991 96.824 1.00 73.27 172 GLY E CA 1
ATOM 7459 C C . GLY E 1 172 ? 148.129 -22.280 98.111 1.00 76.43 172 GLY E C 1
ATOM 7460 O O . GLY E 1 172 ? 148.239 -21.055 98.221 1.00 69.41 172 GLY E O 1
ATOM 7461 N N . ARG E 1 173 ? 147.654 -23.066 99.087 1.00 75.17 173 ARG E N 1
ATOM 7462 C CA . ARG E 1 173 ? 147.031 -22.515 100.278 1.00 78.53 173 ARG E CA 1
ATOM 7463 C C . ARG E 1 173 ? 148.075 -22.343 101.380 1.00 84.52 173 ARG E C 1
ATOM 7464 O O . ARG E 1 173 ? 148.908 -23.229 101.584 1.00 86.66 173 ARG E O 1
ATOM 7472 N N . PRO E 1 174 ? 148.043 -21.217 102.135 1.00 71.47 174 PRO E N 1
ATOM 7473 C CA . PRO E 1 174 ? 148.916 -21.042 103.294 1.00 68.87 174 PRO E CA 1
ATOM 7474 C C . PRO E 1 174 ? 148.884 -22.202 104.291 1.00 63.02 174 PRO E C 1
ATOM 7475 O O . PRO E 1 174 ? 147.833 -22.824 104.502 1.00 50.05 174 PRO E O 1
ATOM 7479 N N . ASN E 1 175 ? 150.077 -22.492 104.852 1.00 56.24 175 ASN E N 1
ATOM 7480 C CA . ASN E 1 175 ? 150.245 -23.466 105.920 1.00 61.94 175 ASN E CA 1
ATOM 7481 C C . ASN E 1 175 ? 150.290 -22.730 107.265 1.00 57.99 175 ASN E C 1
ATOM 7482 O O . ASN E 1 175 ? 151.145 -21.886 107.477 1.00 53.30 175 ASN E O 1
ATOM 7487 N N . LEU E 1 176 ? 149.339 -23.026 108.152 1.00 60.65 176 LEU E N 1
ATOM 7488 C CA . LEU E 1 176 ? 149.200 -22.352 109.435 1.00 60.78 176 LEU E CA 1
ATOM 7489 C C . LEU E 1 176 ? 149.271 -23.385 110.554 1.00 61.62 176 LEU E C 1
ATOM 7490 O O . LEU E 1 176 ? 148.694 -23.185 111.622 1.00 58.67 176 LEU E O 1
ATOM 7495 N N . LYS E 1 177 ? 149.978 -24.492 110.295 1.00 64.90 177 LYS E N 1
ATOM 7496 C CA . LYS E 1 177 ? 150.381 -25.389 111.366 1.00 71.39 177 LYS E CA 1
ATOM 7497 C C . LYS E 1 177 ? 151.900 -25.581 111.285 1.00 68.51 177 LYS E C 1
ATOM 7498 O O . LYS E 1 177 ? 152.446 -26.556 111.785 1.00 78.45 177 LYS E O 1
ATOM 7504 N N . LYS E 1 178 ? 152.595 -24.570 110.753 1.00 71.98 178 LYS E N 1
ATOM 7505 C CA . LYS E 1 178 ? 154.043 -24.596 110.589 1.00 78.20 178 LYS E CA 1
ATOM 7506 C C . LYS E 1 178 ? 154.775 -24.422 111.935 1.00 87.19 178 LYS E C 1
ATOM 7507 O O . LYS E 1 178 ? 156.006 -24.329 111.953 1.00 95.63 178 LYS E O 1
ATOM 7513 N N . GLY E 1 179 ? 154.050 -24.365 113.066 1.00 74.93 179 GLY E N 1
ATOM 7514 C CA . GLY E 1 179 ? 154.690 -24.231 114.368 1.00 69.22 179 GLY E CA 1
ATOM 7515 C C . GLY E 1 179 ? 153.724 -24.403 115.541 1.00 64.10 179 GLY E C 1
ATOM 7516 O O . GLY E 1 179 ? 152.635 -24.954 115.389 1.00 63.30 179 GLY E O 1
ATOM 7517 N N . LYS E 1 180 ? 154.159 -23.969 116.730 1.00 64.82 180 LYS E N 1
ATOM 7518 C CA . LYS E 1 180 ? 153.263 -23.857 117.869 1.00 69.76 180 LYS E CA 1
ATOM 7519 C C . LYS E 1 180 ? 152.393 -22.600 117.726 1.00 64.93 180 LYS E C 1
ATOM 7520 O O . LYS E 1 180 ? 151.254 -22.580 118.192 1.00 64.15 180 LYS E O 1
ATOM 7526 N N . TYR E 1 181 ? 152.943 -21.570 117.070 1.00 49.15 181 TYR E N 1
ATOM 7527 C CA . TYR E 1 181 ? 152.299 -20.277 116.909 1.00 50.88 181 TYR E CA 1
ATOM 7528 C C . TYR E 1 181 ? 152.398 -19.869 115.438 1.00 47.61 181 TYR E C 1
ATOM 7529 O O . TYR E 1 181 ? 153.471 -19.973 114.840 1.00 43.43 181 TYR E O 1
ATOM 7538 N N . ASN E 1 182 ? 151.276 -19.336 114.923 1.00 47.45 182 ASN E N 1
ATOM 7539 C CA . ASN E 1 182 ? 151.008 -19.148 113.503 1.00 47.27 182 ASN E CA 1
ATOM 7540 C C . ASN E 1 182 ? 150.149 -17.895 113.318 1.00 41.66 182 ASN E C 1
ATOM 7541 O O . ASN E 1 182 ? 148.932 -17.963 113.450 1.00 44.09 182 ASN E O 1
ATOM 7546 N N . LEU E 1 183 ? 150.787 -16.759 113.022 1.00 43.25 183 LEU E N 1
ATOM 7547 C CA . LEU E 1 183 ? 150.170 -15.447 113.124 1.00 40.46 183 LEU E CA 1
ATOM 7548 C C . LEU E 1 183 ? 150.193 -14.746 111.772 1.00 49.24 183 LEU E C 1
ATOM 7549 O O . LEU E 1 183 ? 151.136 -14.938 110.995 1.00 44.68 183 LEU E O 1
ATOM 7554 N N . LEU E 1 184 ? 149.186 -13.882 111.543 1.00 48.70 184 LEU E N 1
ATOM 7555 C CA . LEU E 1 184 ? 149.135 -13.058 110.345 1.00 47.85 184 LEU E CA 1
ATOM 7556 C C . LEU E 1 184 ? 149.717 -11.683 110.657 1.00 48.47 184 LEU E C 1
ATOM 7557 O O . LEU E 1 184 ? 149.551 -11.157 111.759 1.00 48.84 184 LEU E O 1
ATOM 7562 N N . SER E 1 185 ? 150.346 -11.089 109.640 1.00 46.98 185 SER E N 1
ATOM 7563 C CA . SER E 1 185 ? 150.908 -9.759 109.753 1.00 44.88 185 SER E CA 1
ATOM 7564 C C . SER E 1 185 ? 150.648 -9.005 108.460 1.00 42.92 185 SER E C 1
ATOM 7565 O O . SER E 1 185 ? 150.653 -9.586 107.390 1.00 48.46 185 SER E O 1
ATOM 7568 N N . GLY E 1 186 ? 150.566 -7.689 108.588 1.00 47.22 186 GLY E N 1
ATOM 7569 C CA . GLY E 1 186 ? 150.005 -6.849 107.566 1.00 52.51 186 GLY E CA 1
ATOM 7570 C C . GLY E 1 186 ? 151.035 -6.425 106.529 1.00 62.58 186 GLY E C 1
ATOM 7571 O O . GLY E 1 186 ? 152.196 -6.276 106.853 1.00 52.29 186 GLY E O 1
ATOM 7572 N N . GLN E 1 187 ? 150.537 -6.346 105.286 1.00 71.76 187 GLN E N 1
ATOM 7573 C CA . GLN E 1 187 ? 150.898 -5.390 104.257 1.00 67.55 187 GLN E CA 1
ATOM 7574 C C . GLN E 1 187 ? 152.149 -5.865 103.536 1.00 72.43 187 GLN E C 1
ATOM 7575 O O . GLN E 1 187 ? 153.100 -5.106 103.328 1.00 90.76 187 GLN E O 1
ATOM 7581 N N . SER E 1 188 ? 152.064 -7.136 103.118 1.00 56.38 188 SER E N 1
ATOM 7582 C CA . SER E 1 188 ? 153.051 -7.768 102.271 1.00 63.30 188 SER E CA 1
ATOM 7583 C C . SER E 1 188 ? 152.574 -9.185 101.991 1.00 61.07 188 SER E C 1
ATOM 7584 O O . SER E 1 188 ? 151.582 -9.623 102.564 1.00 53.05 188 SER E O 1
ATOM 7587 N N . SER E 1 189 ? 153.284 -9.869 101.091 1.00 57.99 189 SER E N 1
ATOM 7588 C CA . SER E 1 189 ? 153.157 -11.303 100.959 1.00 63.92 189 SER E CA 1
ATOM 7589 C C . SER E 1 189 ? 154.449 -11.941 101.450 1.00 55.81 189 SER E C 1
ATOM 7590 O O . SER E 1 189 ? 155.426 -11.239 101.694 1.00 58.05 189 SER E O 1
ATOM 7593 N N . GLY E 1 190 ? 154.422 -13.269 101.606 1.00 58.93 190 GLY E N 1
ATOM 7594 C CA . GLY E 1 190 ? 155.573 -14.042 102.046 1.00 60.49 190 GLY E CA 1
ATOM 7595 C C . GLY E 1 190 ? 155.454 -14.534 103.491 1.00 64.85 190 GLY E C 1
ATOM 7596 O O . GLY E 1 190 ? 154.444 -14.330 104.162 1.00 73.34 190 GLY E O 1
ATOM 7597 N N . THR E 1 191 ? 156.528 -15.173 103.957 1.00 64.26 191 THR E N 1
ATOM 7598 C CA . THR E 1 191 ? 156.605 -15.791 105.269 1.00 61.91 191 THR E CA 1
ATOM 7599 C C . THR E 1 191 ? 157.805 -15.194 106.002 1.00 61.35 191 THR E C 1
ATOM 7600 O O . THR E 1 191 ? 158.693 -14.620 105.378 1.00 60.82 191 THR E O 1
ATOM 7604 N N . ASP E 1 192 ? 157.794 -15.317 107.331 1.00 58.89 192 ASP E N 1
ATOM 7605 C CA . ASP E 1 192 ? 158.972 -15.099 108.148 1.00 60.79 192 ASP E CA 1
ATOM 7606 C C . ASP E 1 192 ? 158.774 -15.867 109.454 1.00 68.38 192 ASP E C 1
ATOM 7607 O O . ASP E 1 192 ? 157.717 -16.462 109.671 1.00 62.40 192 ASP E O 1
ATOM 7612 N N . THR E 1 193 ? 159.819 -15.899 110.290 1.00 67.45 193 THR E N 1
ATOM 7613 C CA . THR E 1 193 ? 159.673 -16.331 111.666 1.00 70.32 193 THR E CA 1
ATOM 7614 C C . THR E 1 193 ? 160.362 -15.309 112.574 1.00 69.70 193 THR E C 1
ATOM 7615 O O . THR E 1 193 ? 161.034 -14.394 112.100 1.00 64.89 193 THR E O 1
ATOM 7619 N N . PHE E 1 194 ? 160.110 -15.434 113.882 1.00 59.43 194 PHE E N 1
ATOM 7620 C CA . PHE E 1 194 ? 160.842 -14.703 114.901 1.00 58.94 194 PHE E CA 1
ATOM 7621 C C . PHE E 1 194 ? 160.708 -15.501 116.196 1.00 58.07 194 PHE E C 1
ATOM 7622 O O . PHE E 1 194 ? 159.908 -16.427 116.293 1.00 51.19 194 PHE E O 1
ATOM 7630 N N . TRP E 1 195 ? 161.533 -15.162 117.184 1.00 65.83 195 TRP E N 1
ATOM 7631 C CA . TRP E 1 195 ? 161.613 -15.966 118.389 1.00 61.38 195 TRP E CA 1
ATOM 7632 C C . TRP E 1 195 ? 161.233 -15.135 119.615 1.00 56.84 195 TRP E C 1
ATOM 7633 O O . TRP E 1 195 ? 161.556 -13.947 119.714 1.00 51.30 195 TRP E O 1
ATOM 7644 N N . ALA E 1 196 ? 160.637 -15.812 120.591 1.00 55.36 196 ALA E N 1
ATOM 7645 C CA . ALA E 1 196 ? 160.296 -15.183 121.852 1.00 59.62 196 ALA E CA 1
ATOM 7646 C C . ALA E 1 196 ? 160.511 -16.162 123.000 1.00 58.96 196 ALA E C 1
ATOM 7647 O O . ALA E 1 196 ? 161.058 -17.236 122.781 1.00 57.39 196 ALA E O 1
ATOM 7649 N N . ASP E 1 197 ? 160.105 -15.738 124.208 1.00 78.51 197 ASP E N 1
ATOM 7650 C CA . ASP E 1 197 ? 159.970 -16.557 125.411 1.00 82.36 197 ASP E CA 1
ATOM 7651 C C . ASP E 1 197 ? 161.367 -16.836 125.990 1.00 79.95 197 ASP E C 1
ATOM 7652 O O . ASP E 1 197 ? 161.456 -16.953 127.236 1.00 77.69 197 ASP E O 1
ATOM 7657 N N . ASN E 1 200 ? 160.043 -16.415 130.039 1.00 74.99 200 ASN E N 1
ATOM 7658 C CA . ASN E 1 200 ? 161.051 -15.394 130.445 1.00 80.05 200 ASN E CA 1
ATOM 7659 C C . ASN E 1 200 ? 160.939 -14.126 129.602 1.00 78.61 200 ASN E C 1
ATOM 7660 O O . ASN E 1 200 ? 161.293 -14.100 128.411 1.00 77.94 200 ASN E O 1
ATOM 7665 N N . GLY E 1 201 ? 160.470 -13.078 130.286 1.00 61.39 201 GLY E N 1
ATOM 7666 C CA . GLY E 1 201 ? 160.567 -11.697 129.851 1.00 52.72 201 GLY E CA 1
ATOM 7667 C C . GLY E 1 201 ? 159.796 -10.849 130.855 1.00 54.86 201 GLY E C 1
ATOM 7668 O O . GLY E 1 201 ? 159.436 -11.358 131.922 1.00 52.54 201 GLY E O 1
ATOM 7669 N N . ASP E 1 202 ? 159.518 -9.585 130.499 1.00 59.59 202 ASP E N 1
ATOM 7670 C CA . ASP E 1 202 ? 158.713 -8.696 131.331 1.00 59.29 202 ASP E CA 1
ATOM 7671 C C . ASP E 1 202 ? 157.272 -8.573 130.808 1.00 53.05 202 ASP E C 1
ATOM 7672 O O . ASP E 1 202 ? 156.411 -8.064 131.522 1.00 53.42 202 ASP E O 1
ATOM 7677 N N . THR E 1 203 ? 156.985 -9.040 129.580 1.00 58.10 203 THR E N 1
ATOM 7678 C CA . THR E 1 203 ? 155.689 -8.800 128.953 1.00 57.30 203 THR E CA 1
ATOM 7679 C C . THR E 1 203 ? 155.064 -10.097 128.429 1.00 62.80 203 THR E C 1
ATOM 7680 O O . THR E 1 203 ? 155.582 -10.746 127.494 1.00 48.36 203 THR E O 1
ATOM 7684 N N . GLU E 1 204 ? 153.908 -10.438 129.020 1.00 57.03 204 GLU E N 1
ATOM 7685 C CA . GLU E 1 204 ? 153.167 -11.620 128.623 1.00 54.76 204 GLU E CA 1
ATOM 7686 C C . GLU E 1 204 ? 152.275 -11.318 127.412 1.00 51.17 204 GLU E C 1
ATOM 7687 O O . GLU E 1 204 ? 151.531 -10.345 127.391 1.00 47.78 204 GLU E O 1
ATOM 7693 N N . ILE E 1 205 ? 152.383 -12.158 126.378 1.00 44.83 205 ILE E N 1
ATOM 7694 C CA . ILE E 1 205 ? 151.507 -12.109 125.220 1.00 44.93 205 ILE E CA 1
ATOM 7695 C C . ILE E 1 205 ? 150.504 -13.262 125.301 1.00 42.52 205 ILE E C 1
ATOM 7696 O O . ILE E 1 205 ? 150.936 -14.417 125.270 1.00 41.98 205 ILE E O 1
ATOM 7701 N N . ASN E 1 206 ? 149.192 -12.965 125.356 1.00 37.94 206 ASN E N 1
ATOM 7702 C CA . ASN E 1 206 ? 148.171 -14.005 125.300 1.00 39.97 206 ASN E CA 1
ATOM 7703 C C . ASN E 1 206 ? 147.825 -14.396 123.855 1.00 37.38 206 ASN E C 1
ATOM 7704 O O . ASN E 1 206 ? 147.838 -13.563 122.956 1.00 36.47 206 ASN E O 1
ATOM 7709 N N . VAL E 1 207 ? 147.514 -15.689 123.657 1.00 36.32 207 VAL E N 1
ATOM 7710 C CA . VAL E 1 207 ? 147.136 -16.241 122.369 1.00 37.44 207 VAL E CA 1
ATOM 7711 C C . VAL E 1 207 ? 145.868 -17.083 122.462 1.00 37.73 207 VAL E C 1
ATOM 7712 O O . VAL E 1 207 ? 145.776 -17.964 123.306 1.00 35.05 207 VAL E O 1
ATOM 7716 N N . LEU E 1 208 ? 144.935 -16.855 121.522 1.00 41.35 208 LEU E N 1
ATOM 7717 C CA A LEU E 1 208 ? 143.758 -17.691 121.337 0.50 37.60 208 LEU E CA 1
ATOM 7718 C CA B LEU E 1 208 ? 143.753 -17.689 121.339 0.50 38.27 208 LEU E CA 1
ATOM 7719 C C . LEU E 1 208 ? 143.923 -18.418 120.007 1.00 36.11 208 LEU E C 1
ATOM 7720 O O . LEU E 1 208 ? 144.202 -17.788 118.983 1.00 37.35 208 LEU E O 1
ATOM 7729 N N . PHE E 1 209 ? 143.870 -19.759 120.055 1.00 38.09 209 PHE E N 1
ATOM 7730 C CA . PHE E 1 209 ? 143.987 -20.608 118.866 1.00 40.22 209 PHE E CA 1
ATOM 7731 C C . PHE E 1 209 ? 142.639 -20.686 118.156 1.00 35.04 209 PHE E C 1
ATOM 7732 O O . PHE E 1 209 ? 141.585 -20.760 118.805 1.00 32.12 209 PHE E O 1
ATOM 7740 N N . VAL E 1 210 ? 142.722 -20.622 116.823 1.00 33.78 210 VAL E N 1
ATOM 7741 C CA . VAL E 1 210 ? 141.587 -20.610 115.912 1.00 35.33 210 VAL E CA 1
ATOM 7742 C C . VAL E 1 210 ? 141.918 -21.488 114.700 1.00 40.29 210 VAL E C 1
ATOM 7743 O O . VAL E 1 210 ? 143.082 -21.847 114.491 1.00 41.30 210 VAL E O 1
ATOM 7747 N N . TYR E 1 211 ? 140.916 -21.771 113.856 1.00 37.27 211 TYR E N 1
ATOM 7748 C CA . TYR E 1 211 ? 141.181 -22.442 112.599 1.00 37.92 211 TYR E CA 1
ATOM 7749 C C . TYR E 1 211 ? 140.853 -21.506 111.457 1.00 36.79 211 TYR E C 1
ATOM 7750 O O . TYR E 1 211 ? 139.700 -21.125 111.307 1.00 47.37 211 TYR E O 1
ATOM 7759 N N . TYR E 1 212 ? 141.862 -21.140 110.687 1.00 32.86 212 TYR E N 1
ATOM 7760 C CA . TYR E 1 212 ? 141.678 -20.249 109.565 1.00 41.45 212 TYR E CA 1
ATOM 7761 C C . TYR E 1 212 ? 141.237 -21.013 108.320 1.00 48.72 212 TYR E C 1
ATOM 7762 O O . TYR E 1 212 ? 141.907 -21.951 107.892 1.00 50.18 212 TYR E O 1
ATOM 7771 N N . MET E 1 213 ? 140.157 -20.536 107.690 1.00 46.29 213 MET E N 1
ATOM 7772 C CA . MET E 1 213 ? 139.787 -21.004 106.374 1.00 41.70 213 MET E CA 1
ATOM 7773 C C . MET E 1 213 ? 140.093 -19.909 105.355 1.00 45.93 213 MET E C 1
ATOM 7774 O O . MET E 1 213 ? 140.324 -18.755 105.727 1.00 51.42 213 MET E O 1
ATOM 7779 N N . ILE E 1 214 ? 140.125 -20.281 104.069 1.00 42.80 214 ILE E N 1
ATOM 7780 C CA . ILE E 1 214 ? 140.524 -19.357 103.018 1.00 41.33 214 ILE E CA 1
ATOM 7781 C C . ILE E 1 214 ? 139.574 -19.517 101.841 1.00 45.32 214 ILE E C 1
ATOM 7782 O O . ILE E 1 214 ? 139.135 -20.619 101.537 1.00 44.60 214 ILE E O 1
ATOM 7787 N N . LYS E 1 215 ? 139.251 -18.389 101.204 1.00 50.13 215 LYS E N 1
ATOM 7788 C CA . LYS E 1 215 ? 138.326 -18.386 100.091 1.00 51.99 215 LYS E CA 1
ATOM 7789 C C . LYS E 1 215 ? 139.101 -18.710 98.813 1.00 58.37 215 LYS E C 1
ATOM 7790 O O . LYS E 1 215 ? 139.929 -17.897 98.365 1.00 49.75 215 LYS E O 1
ATOM 7796 N N . VAL E 1 216 ? 138.803 -19.892 98.244 1.00 56.90 216 VAL E N 1
ATOM 7797 C CA . VAL E 1 216 ? 139.565 -20.422 97.119 1.00 63.24 216 VAL E CA 1
ATOM 7798 C C . VAL E 1 216 ? 138.947 -19.992 95.789 1.00 61.20 216 VAL E C 1
ATOM 7799 O O . VAL E 1 216 ? 139.663 -19.825 94.804 1.00 65.29 216 VAL E O 1
ATOM 7803 N N . VAL E 1 217 ? 137.627 -19.796 95.782 1.00 67.46 217 VAL E N 1
ATOM 7804 C CA . VAL E 1 217 ? 136.896 -19.337 94.606 1.00 67.28 217 VAL E CA 1
ATOM 7805 C C . VAL E 1 217 ? 136.775 -17.807 94.628 1.00 61.20 217 VAL E C 1
ATOM 7806 O O . VAL E 1 217 ? 136.232 -17.265 93.677 1.00 67.11 217 VAL E O 1
ATOM 7811 N N . ARG F 1 18 ? 33.932 4.175 34.126 1.00 87.79 18 ARG F N 1
ATOM 7812 C CA . ARG F 1 18 ? 34.338 2.773 33.849 1.00 84.07 18 ARG F CA 1
ATOM 7813 C C . ARG F 1 18 ? 33.203 2.050 33.125 1.00 79.18 18 ARG F C 1
ATOM 7814 O O . ARG F 1 18 ? 32.060 2.102 33.573 1.00 76.35 18 ARG F O 1
ATOM 7822 N N . ALA F 1 19 ? 33.546 1.379 32.018 1.00 70.47 19 ALA F N 1
ATOM 7823 C CA . ALA F 1 19 ? 32.627 0.541 31.269 1.00 73.78 19 ALA F CA 1
ATOM 7824 C C . ALA F 1 19 ? 32.552 -0.846 31.914 1.00 87.22 19 ALA F C 1
ATOM 7825 O O . ALA F 1 19 ? 33.590 -1.462 32.166 1.00 93.51 19 ALA F O 1
ATOM 7827 N N . VAL F 1 20 ? 31.321 -1.354 32.119 1.00 85.06 20 VAL F N 1
ATOM 7828 C CA . VAL F 1 20 ? 31.063 -2.496 32.997 1.00 81.71 20 VAL F CA 1
ATOM 7829 C C . VAL F 1 20 ? 31.646 -3.795 32.429 1.00 74.05 20 VAL F C 1
ATOM 7830 O O . VAL F 1 20 ? 31.895 -4.737 33.188 1.00 59.62 20 VAL F O 1
ATOM 7834 N N . GLY F 1 21 ? 31.822 -3.855 31.099 1.00 72.41 21 GLY F N 1
ATOM 7835 C CA . GLY F 1 21 ? 32.405 -5.012 30.436 1.00 68.06 21 GLY F CA 1
ATOM 7836 C C . GLY F 1 21 ? 33.859 -5.254 30.841 1.00 67.03 21 GLY F C 1
ATOM 7837 O O . GLY F 1 21 ? 34.325 -6.393 30.767 1.00 61.95 21 GLY F O 1
ATOM 7838 N N . GLU F 1 22 ? 34.559 -4.180 31.263 1.00 62.95 22 GLU F N 1
ATOM 7839 C CA A GLU F 1 22 ? 35.956 -4.246 31.680 0.50 60.63 22 GLU F CA 1
ATOM 7840 C CA B GLU F 1 22 ? 35.956 -4.279 31.666 0.50 60.70 22 GLU F CA 1
ATOM 7841 C C . GLU F 1 22 ? 36.076 -5.090 32.956 1.00 58.07 22 GLU F C 1
ATOM 7842 O O . GLU F 1 22 ? 37.055 -5.797 33.141 1.00 58.17 22 GLU F O 1
ATOM 7853 N N . ILE F 1 23 ? 35.050 -5.025 33.828 1.00 54.30 23 ILE F N 1
ATOM 7854 C CA . ILE F 1 23 ? 35.113 -5.516 35.202 1.00 47.55 23 ILE F CA 1
ATOM 7855 C C . ILE F 1 23 ? 35.077 -7.042 35.285 1.00 43.62 23 ILE F C 1
ATOM 7856 O O . ILE F 1 23 ? 34.248 -7.702 34.682 1.00 45.98 23 ILE F O 1
ATOM 7861 N N . PRO F 1 24 ? 35.966 -7.684 36.064 1.00 42.72 24 PRO F N 1
ATOM 7862 C CA . PRO F 1 24 ? 35.984 -9.148 36.129 1.00 41.49 24 PRO F CA 1
ATOM 7863 C C . PRO F 1 24 ? 34.736 -9.771 36.771 1.00 41.68 24 PRO F C 1
ATOM 7864 O O . PRO F 1 24 ? 33.980 -9.116 37.493 1.00 38.70 24 PRO F O 1
ATOM 7868 N N . SER F 1 25 ? 34.590 -11.077 36.566 1.00 38.31 25 SER F N 1
ATOM 7869 C CA . SER F 1 25 ? 33.533 -11.817 37.203 1.00 45.16 25 SER F CA 1
ATOM 7870 C C . SER F 1 25 ? 33.641 -11.705 38.723 1.00 51.35 25 SER F C 1
ATOM 7871 O O . SER F 1 25 ? 34.708 -11.452 39.285 1.00 53.95 25 SER F O 1
ATOM 7874 N N . ALA F 1 26 ? 32.501 -11.904 39.380 1.00 53.71 26 ALA F N 1
ATOM 7875 C CA . ALA F 1 26 ? 32.456 -12.023 40.822 1.00 56.92 26 ALA F CA 1
ATOM 7876 C C . ALA F 1 26 ? 33.420 -13.108 41.295 1.00 53.92 26 ALA F C 1
ATOM 7877 O O . ALA F 1 26 ? 34.096 -12.892 42.295 1.00 52.79 26 ALA F O 1
ATOM 7879 N N . ASP F 1 27 ? 33.468 -14.251 40.596 1.00 55.54 27 ASP F N 1
ATOM 7880 C CA . ASP F 1 27 ? 34.310 -15.370 40.997 1.00 56.64 27 ASP F CA 1
ATOM 7881 C C . ASP F 1 27 ? 35.795 -15.091 40.761 1.00 61.25 27 ASP F C 1
ATOM 7882 O O . ASP F 1 27 ? 36.627 -15.579 41.520 1.00 58.85 27 ASP F O 1
ATOM 7887 N N . ASN F 1 28 ? 36.138 -14.321 39.722 1.00 60.02 28 ASN F N 1
ATOM 7888 C CA . ASN F 1 28 ? 37.523 -13.916 39.538 1.00 58.84 28 ASN F CA 1
ATOM 7889 C C . ASN F 1 28 ? 37.940 -13.004 40.695 1.00 49.10 28 ASN F C 1
ATOM 7890 O O . ASN F 1 28 ? 39.027 -13.148 41.226 1.00 51.15 28 ASN F O 1
ATOM 7895 N N . LEU F 1 29 ? 37.112 -12.023 41.057 1.00 50.09 29 LEU F N 1
ATOM 7896 C CA . LEU F 1 29 ? 37.474 -11.068 42.094 1.00 47.94 29 LEU F CA 1
ATOM 7897 C C . LEU F 1 29 ? 37.642 -11.797 43.420 1.00 46.60 29 LEU F C 1
ATOM 7898 O O . LEU F 1 29 ? 38.639 -11.615 44.115 1.00 45.90 29 LEU F O 1
ATOM 7903 N N . LYS F 1 30 ? 36.669 -12.643 43.746 1.00 46.02 30 LYS F N 1
ATOM 7904 C CA . LYS F 1 30 ? 36.758 -13.468 44.939 1.00 50.95 30 LYS F CA 1
ATOM 7905 C C . LYS F 1 30 ? 38.100 -14.203 44.964 1.00 53.37 30 LYS F C 1
ATOM 7906 O O . LYS F 1 30 ? 38.791 -14.174 45.978 1.00 47.28 30 LYS F O 1
ATOM 7912 N N . ASN F 1 31 ? 38.478 -14.808 43.834 1.00 51.90 31 ASN F N 1
ATOM 7913 C CA . ASN F 1 31 ? 39.616 -15.707 43.767 1.00 52.21 31 ASN F CA 1
ATOM 7914 C C . ASN F 1 31 ? 40.933 -14.982 44.012 1.00 51.95 31 ASN F C 1
ATOM 7915 O O . ASN F 1 31 ? 41.848 -15.542 44.612 1.00 59.03 31 ASN F O 1
ATOM 7920 N N . ARG F 1 32 ? 41.038 -13.760 43.503 1.00 46.13 32 ARG F N 1
ATOM 7921 C CA . ARG F 1 32 ? 42.242 -12.986 43.685 1.00 47.68 32 ARG F CA 1
ATOM 7922 C C . ARG F 1 32 ? 42.420 -12.573 45.143 1.00 48.90 32 ARG F C 1
ATOM 7923 O O . ARG F 1 32 ? 43.558 -12.426 45.590 1.00 53.86 32 ARG F O 1
ATOM 7931 N N . PHE F 1 33 ? 41.308 -12.356 45.861 1.00 50.36 33 PHE F N 1
ATOM 7932 C CA . PHE F 1 33 ? 41.357 -12.024 47.277 1.00 45.68 33 PHE F CA 1
ATOM 7933 C C . PHE F 1 33 ? 41.800 -13.257 48.048 1.00 44.53 33 PHE F C 1
ATOM 7934 O O . PHE F 1 33 ? 42.735 -13.184 48.834 1.00 49.19 33 PHE F O 1
ATOM 7942 N N . LYS F 1 34 ? 41.176 -14.392 47.748 1.00 45.78 34 LYS F N 1
ATOM 7943 C CA . LYS F 1 34 ? 41.407 -15.621 48.478 1.00 47.49 34 LYS F CA 1
ATOM 7944 C C . LYS F 1 34 ? 42.855 -16.071 48.288 1.00 49.09 34 LYS F C 1
ATOM 7945 O O . LYS F 1 34 ? 43.502 -16.532 49.226 1.00 49.29 34 LYS F O 1
ATOM 7951 N N . ALA F 1 35 ? 43.371 -15.925 47.067 1.00 44.25 35 ALA F N 1
ATOM 7952 C CA . ALA F 1 35 ? 44.685 -16.441 46.723 1.00 42.21 35 ALA F CA 1
ATOM 7953 C C . ALA F 1 35 ? 45.781 -15.759 47.556 1.00 48.12 35 ALA F C 1
ATOM 7954 O O . ALA F 1 35 ? 46.888 -16.271 47.632 1.00 43.20 35 ALA F O 1
ATOM 7956 N N . ARG F 1 36 ? 45.488 -14.575 48.115 1.00 48.07 36 ARG F N 1
ATOM 7957 C CA . ARG F 1 36 ? 46.440 -13.804 48.891 1.00 45.91 36 ARG F CA 1
ATOM 7958 C C . ARG F 1 36 ? 46.444 -14.187 50.367 1.00 49.79 36 ARG F C 1
ATOM 7959 O O . ARG F 1 36 ? 47.334 -13.735 51.079 1.00 54.20 36 ARG F O 1
ATOM 7967 N N . SER F 1 37 ? 45.492 -15.015 50.816 1.00 47.97 37 SER F N 1
ATOM 7968 C CA . SER F 1 37 ? 45.323 -15.327 52.229 1.00 45.03 37 SER F CA 1
ATOM 7969 C C . SER F 1 37 ? 46.502 -16.119 52.801 1.00 46.17 37 SER F C 1
ATOM 7970 O O . SER F 1 37 ? 47.084 -15.729 53.803 1.00 51.22 37 SER F O 1
ATOM 7973 N N . ILE F 1 38 ? 46.801 -17.269 52.206 1.00 48.78 38 ILE F N 1
ATOM 7974 C CA . ILE F 1 38 ? 47.911 -18.100 52.636 1.00 49.16 38 ILE F CA 1
ATOM 7975 C C . ILE F 1 38 ? 49.234 -17.344 52.482 1.00 50.63 38 ILE F C 1
ATOM 7976 O O . ILE F 1 38 ? 49.962 -17.230 53.453 1.00 47.22 38 ILE F O 1
ATOM 7981 N N . PRO F 1 39 ? 49.599 -16.779 51.305 1.00 49.96 39 PRO F N 1
ATOM 7982 C CA . PRO F 1 39 ? 50.781 -15.933 51.209 1.00 46.80 39 PRO F CA 1
ATOM 7983 C C . PRO F 1 39 ? 50.898 -14.915 52.341 1.00 45.71 39 PRO F C 1
ATOM 7984 O O . PRO F 1 39 ? 51.944 -14.849 52.980 1.00 42.14 39 PRO F O 1
ATOM 7988 N N . LEU F 1 40 ? 49.841 -14.138 52.598 1.00 44.62 40 LEU F N 1
ATOM 7989 C CA . LEU F 1 40 ? 49.875 -13.144 53.663 1.00 44.25 40 LEU F CA 1
ATOM 7990 C C . LEU F 1 40 ? 50.142 -13.781 55.028 1.00 50.14 40 LEU F C 1
ATOM 7991 O O . LEU F 1 40 ? 50.804 -13.156 55.853 1.00 46.02 40 LEU F O 1
ATOM 7996 N N . GLU F 1 41 ? 49.604 -14.986 55.274 1.00 45.16 41 GLU F N 1
ATOM 7997 C CA . GLU F 1 41 ? 49.829 -15.676 56.540 1.00 51.61 41 GLU F CA 1
ATOM 7998 C C . GLU F 1 41 ? 51.295 -16.069 56.676 1.00 48.83 41 GLU F C 1
ATOM 7999 O O . GLU F 1 41 ? 51.865 -15.944 57.757 1.00 44.12 41 GLU F O 1
ATOM 8005 N N . THR F 1 42 ? 51.880 -16.559 55.578 1.00 45.41 42 THR F N 1
ATOM 8006 C CA . THR F 1 42 ? 53.271 -16.955 55.576 1.00 41.92 42 THR F CA 1
ATOM 8007 C C . THR F 1 42 ? 54.101 -15.726 55.884 1.00 40.98 42 THR F C 1
ATOM 8008 O O . THR F 1 42 ? 54.910 -15.763 56.800 1.00 44.92 42 THR F O 1
ATOM 8012 N N . ASP F 1 43 ? 53.816 -14.618 55.198 1.00 38.93 43 ASP F N 1
ATOM 8013 C CA . ASP F 1 43 ? 54.592 -13.405 55.398 1.00 39.59 43 ASP F CA 1
ATOM 8014 C C . ASP F 1 43 ? 54.544 -12.972 56.866 1.00 42.51 43 ASP F C 1
ATOM 8015 O O . ASP F 1 43 ? 55.571 -12.621 57.432 1.00 43.21 43 ASP F O 1
ATOM 8020 N N . PHE F 1 44 ? 53.370 -12.999 57.501 1.00 45.37 44 PHE F N 1
ATOM 8021 C CA . PHE F 1 44 ? 53.243 -12.479 58.854 1.00 48.40 44 PHE F CA 1
ATOM 8022 C C . PHE F 1 44 ? 53.885 -13.436 59.856 1.00 42.90 44 PHE F C 1
ATOM 8023 O O . PHE F 1 44 ? 54.498 -12.982 60.804 1.00 47.64 44 PHE F O 1
ATOM 8031 N N . THR F 1 45 ? 53.819 -14.733 59.564 1.00 42.35 45 THR F N 1
ATOM 8032 C CA . THR F 1 45 ? 54.467 -15.781 60.323 1.00 42.54 45 THR F CA 1
ATOM 8033 C C . THR F 1 45 ? 55.980 -15.559 60.348 1.00 47.32 45 THR F C 1
ATOM 8034 O O . THR F 1 45 ? 56.612 -15.620 61.403 1.00 46.59 45 THR F O 1
ATOM 8038 N N . ASN F 1 46 ? 56.552 -15.316 59.168 1.00 42.58 46 ASN F N 1
ATOM 8039 C CA . ASN F 1 46 ? 57.976 -15.126 59.026 1.00 39.02 46 ASN F CA 1
ATOM 8040 C C . ASN F 1 46 ? 58.399 -13.789 59.626 1.00 37.73 46 ASN F C 1
ATOM 8041 O O . ASN F 1 46 ? 59.514 -13.662 60.134 1.00 38.42 46 ASN F O 1
ATOM 8046 N N . LEU F 1 47 ? 57.551 -12.770 59.552 1.00 32.86 47 LEU F N 1
ATOM 8047 C CA . LEU F 1 47 ? 57.972 -11.492 60.098 1.00 37.63 47 LEU F CA 1
ATOM 8048 C C . LEU F 1 47 ? 57.961 -11.560 61.624 1.00 40.77 47 LEU F C 1
ATOM 8049 O O . LEU F 1 47 ? 58.755 -10.899 62.278 1.00 34.77 47 LEU F O 1
ATOM 8054 N N . ILE F 1 48 ? 57.037 -12.335 62.204 1.00 45.95 48 ILE F N 1
ATOM 8055 C CA . ILE F 1 48 ? 56.942 -12.392 63.653 1.00 44.01 48 ILE F CA 1
ATOM 8056 C C . ILE F 1 48 ? 58.150 -13.146 64.221 1.00 41.90 48 ILE F C 1
ATOM 8057 O O . ILE F 1 48 ? 58.751 -12.709 65.205 1.00 39.95 48 ILE F O 1
ATOM 8062 N N . ASP F 1 49 ? 58.496 -14.271 63.592 1.00 37.74 49 ASP F N 1
ATOM 8063 C CA . ASP F 1 49 ? 59.638 -15.069 63.985 1.00 39.93 49 ASP F CA 1
ATOM 8064 C C . ASP F 1 49 ? 60.950 -14.291 63.792 1.00 48.62 49 ASP F C 1
ATOM 8065 O O . ASP F 1 49 ? 61.894 -14.467 64.574 1.00 46.22 49 ASP F O 1
ATOM 8070 N N . LEU F 1 50 ? 61.020 -13.441 62.748 1.00 43.61 50 LEU F N 1
ATOM 8071 C CA . LEU F 1 50 ? 62.195 -12.611 62.527 1.00 41.97 50 LEU F CA 1
ATOM 8072 C C . LEU F 1 50 ? 62.337 -11.666 63.707 1.00 40.61 50 LEU F C 1
ATOM 8073 O O . LEU F 1 50 ? 63.410 -11.553 64.280 1.00 47.78 50 LEU F O 1
ATOM 8078 N N . ALA F 1 51 ? 61.258 -10.984 64.068 1.00 37.82 51 ALA F N 1
ATOM 8079 C CA . ALA F 1 51 ? 61.343 -9.989 65.130 1.00 43.12 51 ALA F CA 1
ATOM 8080 C C . ALA F 1 51 ? 61.563 -10.641 66.505 1.00 40.13 51 ALA F C 1
ATOM 8081 O O . ALA F 1 51 ? 61.954 -9.964 67.453 1.00 42.01 51 ALA F O 1
ATOM 8083 N N . GLU F 1 52 ? 61.298 -11.951 66.601 1.00 39.81 52 GLU F N 1
ATOM 8084 C CA . GLU F 1 52 ? 61.462 -12.718 67.821 1.00 44.30 52 GLU F CA 1
ATOM 8085 C C . GLU F 1 52 ? 62.953 -12.959 68.111 1.00 51.19 52 GLU F C 1
ATOM 8086 O O . GLU F 1 52 ? 63.353 -13.169 69.263 1.00 42.80 52 GLU F O 1
ATOM 8092 N N . VAL F 1 53 ? 63.787 -12.921 67.067 1.00 50.20 53 VAL F N 1
ATOM 8093 C CA . VAL F 1 53 ? 65.180 -13.304 67.194 1.00 48.50 53 VAL F CA 1
ATOM 8094 C C . VAL F 1 53 ? 65.855 -12.428 68.249 1.00 46.80 53 VAL F C 1
ATOM 8095 O O . VAL F 1 53 ? 66.689 -12.922 69.006 1.00 41.18 53 VAL F O 1
ATOM 8099 N N . GLY F 1 54 ? 65.547 -11.125 68.223 1.00 41.21 54 GLY F N 1
ATOM 8100 C CA . GLY F 1 54 ? 66.167 -10.162 69.113 1.00 40.24 54 GLY F CA 1
ATOM 8101 C C . GLY F 1 54 ? 65.790 -10.399 70.582 1.00 47.11 54 GLY F C 1
ATOM 8102 O O . GLY F 1 54 ? 66.578 -10.098 71.478 1.00 43.02 54 GLY F O 1
ATOM 8103 N N . ARG F 1 55 ? 64.584 -10.931 70.826 1.00 44.88 55 ARG F N 1
ATOM 8104 C CA . ARG F 1 55 ? 64.116 -11.198 72.176 1.00 44.69 55 ARG F CA 1
ATOM 8105 C C . ARG F 1 55 ? 64.691 -12.528 72.650 1.00 44.05 55 ARG F C 1
ATOM 8106 O O . ARG F 1 55 ? 65.010 -12.683 73.824 1.00 42.41 55 ARG F O 1
ATOM 8114 N N . LEU F 1 56 ? 64.816 -13.490 71.736 1.00 41.72 56 LEU F N 1
ATOM 8115 C CA . LEU F 1 56 ? 65.516 -14.717 72.047 1.00 46.06 56 LEU F CA 1
ATOM 8116 C C . LEU F 1 56 ? 66.960 -14.403 72.461 1.00 49.68 56 LEU F C 1
ATOM 8117 O O . LEU F 1 56 ? 67.492 -15.018 73.383 1.00 53.92 56 LEU F O 1
ATOM 8122 N N . ALA F 1 57 ? 67.575 -13.421 71.801 1.00 43.11 57 ALA F N 1
ATOM 8123 C CA . ALA F 1 57 ? 68.995 -13.158 71.957 1.00 44.74 57 ALA F CA 1
ATOM 8124 C C . ALA F 1 57 ? 69.295 -12.566 73.334 1.00 44.10 57 ALA F C 1
ATOM 8125 O O . ALA F 1 57 ? 70.350 -12.869 73.884 1.00 35.57 57 ALA F O 1
ATOM 8127 N N . ILE F 1 58 ? 68.390 -11.727 73.863 1.00 43.52 58 ILE F N 1
ATOM 8128 C CA . ILE F 1 58 ? 68.578 -11.117 75.168 1.00 41.61 58 ILE F CA 1
ATOM 8129 C C . ILE F 1 58 ? 67.975 -11.969 76.286 1.00 45.55 58 ILE F C 1
ATOM 8130 O O . ILE F 1 58 ? 67.986 -11.534 77.435 1.00 45.84 58 ILE F O 1
ATOM 8135 N N . GLY F 1 59 ? 67.466 -13.158 75.934 1.00 45.52 59 GLY F N 1
ATOM 8136 C CA . GLY F 1 59 ? 66.892 -14.104 76.877 1.00 44.65 59 GLY F CA 1
ATOM 8137 C C . GLY F 1 59 ? 65.652 -13.560 77.595 1.00 48.95 59 GLY F C 1
ATOM 8138 O O . GLY F 1 59 ? 65.578 -13.647 78.815 1.00 47.81 59 GLY F O 1
ATOM 8139 N N . GLN F 1 60 ? 64.686 -13.001 76.847 1.00 43.62 60 GLN F N 1
ATOM 8140 C CA . GLN F 1 60 ? 63.453 -12.492 77.425 1.00 45.72 60 GLN F CA 1
ATOM 8141 C C . GLN F 1 60 ? 62.244 -13.092 76.701 1.00 45.20 60 GLN F C 1
ATOM 8142 O O . GLN F 1 60 ? 61.146 -12.563 76.783 1.00 48.85 60 GLN F O 1
ATOM 8148 N N . SER F 1 61 ? 62.436 -14.215 76.013 1.00 46.46 61 SER F N 1
ATOM 8149 C CA . SER F 1 61 ? 61.373 -14.838 75.249 1.00 44.70 61 SER F CA 1
ATOM 8150 C C . SER F 1 61 ? 60.554 -15.782 76.123 1.00 51.29 61 SER F C 1
ATOM 8151 O O . SER F 1 61 ? 61.111 -16.744 76.667 1.00 43.62 61 SER F O 1
ATOM 8154 N N . PRO F 1 62 ? 59.206 -15.601 76.167 1.00 52.65 62 PRO F N 1
ATOM 8155 C CA . PRO F 1 62 ? 58.292 -16.560 76.786 1.00 49.24 62 PRO F CA 1
ATOM 8156 C C . PRO F 1 62 ? 58.580 -18.022 76.487 1.00 52.90 62 PRO F C 1
ATOM 8157 O O . PRO F 1 62 ? 58.152 -18.896 77.233 1.00 62.31 62 PRO F O 1
ATOM 8161 N N . SER F 1 63 ? 59.317 -18.290 75.409 1.00 49.32 63 SER F N 1
ATOM 8162 C CA . SER F 1 63 ? 59.576 -19.664 75.010 1.00 53.88 63 SER F CA 1
ATOM 8163 C C . SER F 1 63 ? 60.846 -20.215 75.663 1.00 59.16 63 SER F C 1
ATOM 8164 O O . SER F 1 63 ? 61.233 -21.351 75.376 1.00 61.17 63 SER F O 1
ATOM 8167 N N . GLN F 1 64 ? 61.523 -19.414 76.501 1.00 55.59 64 GLN F N 1
ATOM 8168 C CA . GLN F 1 64 ? 62.802 -19.836 77.071 1.00 60.47 64 GLN F CA 1
ATOM 8169 C C . GLN F 1 64 ? 62.616 -20.277 78.523 1.00 61.67 64 GLN F C 1
ATOM 8170 O O . GLN F 1 64 ? 61.854 -19.628 79.236 1.00 57.83 64 GLN F O 1
ATOM 8176 N N . GLN F 1 65 ? 63.335 -21.342 78.949 1.00 65.09 65 GLN F N 1
ATOM 8177 C CA . GLN F 1 65 ? 63.252 -21.850 80.316 1.00 63.17 65 GLN F CA 1
ATOM 8178 C C . GLN F 1 65 ? 63.491 -20.707 81.290 1.00 61.29 65 GLN F C 1
ATOM 8179 O O . GLN F 1 65 ? 62.726 -20.505 82.242 1.00 59.87 65 GLN F O 1
ATOM 8185 N N . SER F 1 66 ? 64.565 -19.962 81.007 1.00 59.09 66 SER F N 1
ATOM 8186 C CA . SER F 1 66 ? 65.075 -18.963 81.927 1.00 59.54 66 SER F CA 1
ATOM 8187 C C . SER F 1 66 ? 65.172 -17.609 81.224 1.00 55.79 66 SER F C 1
ATOM 8188 O O . SER F 1 66 ? 65.902 -17.499 80.238 1.00 48.42 66 SER F O 1
ATOM 8191 N N . LYS F 1 67 ? 64.453 -16.615 81.787 1.00 51.92 67 LYS F N 1
ATOM 8192 C CA . LYS F 1 67 ? 64.353 -15.251 81.298 1.00 55.46 67 LYS F CA 1
ATOM 8193 C C . LYS F 1 67 ? 65.524 -14.421 81.808 1.00 53.84 67 LYS F C 1
ATOM 8194 O O . LYS F 1 67 ? 65.340 -13.373 82.441 1.00 49.40 67 LYS F O 1
ATOM 8200 N N . THR F 1 68 ? 66.729 -14.860 81.433 1.00 52.91 68 THR F N 1
ATOM 8201 C CA . THR F 1 68 ? 67.949 -14.180 81.827 1.00 56.64 68 THR F CA 1
ATOM 8202 C C . THR F 1 68 ? 68.902 -14.134 80.649 1.00 46.75 68 THR F C 1
ATOM 8203 O O . THR F 1 68 ? 68.963 -15.093 79.883 1.00 44.35 68 THR F O 1
ATOM 8207 N N . PRO F 1 69 ? 69.744 -13.088 80.535 1.00 48.63 69 PRO F N 1
ATOM 8208 C CA . PRO F 1 69 ? 70.818 -13.076 79.537 1.00 50.10 69 PRO F CA 1
ATOM 8209 C C . PRO F 1 69 ? 71.725 -14.296 79.658 1.00 48.83 69 PRO F C 1
ATOM 8210 O O . PRO F 1 69 ? 71.795 -14.922 80.715 1.00 50.24 69 PRO F O 1
ATOM 8214 N N . GLY F 1 70 ? 72.394 -14.639 78.550 1.00 45.19 70 GLY F N 1
ATOM 8215 C CA . GLY F 1 70 ? 73.371 -15.718 78.517 1.00 43.20 70 GLY F CA 1
ATOM 8216 C C . GLY F 1 70 ? 74.643 -15.396 79.305 1.00 42.10 70 GLY F C 1
ATOM 8217 O O . GLY F 1 70 ? 74.831 -14.268 79.798 1.00 39.33 70 GLY F O 1
ATOM 8218 N N . THR F 1 71 ? 75.522 -16.404 79.390 1.00 41.45 71 THR F N 1
ATOM 8219 C CA . THR F 1 71 ? 76.730 -16.319 80.201 1.00 47.30 71 THR F CA 1
ATOM 8220 C C . THR F 1 71 ? 77.496 -15.031 79.889 1.00 48.23 71 THR F C 1
ATOM 8221 O O . THR F 1 71 ? 77.879 -14.782 78.754 1.00 48.86 71 THR F O 1
ATOM 8225 N N . GLY F 1 72 ? 77.650 -14.167 80.894 1.00 45.53 72 GLY F N 1
ATOM 8226 C CA . GLY F 1 72 ? 78.589 -13.058 80.817 1.00 41.94 72 GLY F CA 1
ATOM 8227 C C . GLY F 1 72 ? 77.944 -11.741 80.435 1.00 38.12 72 GLY F C 1
ATOM 8228 O O . GLY F 1 72 ? 78.622 -10.711 80.391 1.00 35.79 72 GLY F O 1
ATOM 8229 N N . MET F 1 73 ? 76.633 -11.790 80.189 1.00 41.87 73 MET F N 1
ATOM 8230 C CA . MET F 1 73 ? 75.913 -10.660 79.624 1.00 41.99 73 MET F CA 1
ATOM 8231 C C . MET F 1 73 ? 74.932 -10.108 80.650 1.00 45.30 73 MET F C 1
ATOM 8232 O O . MET F 1 73 ? 74.445 -10.855 81.504 1.00 42.38 73 MET F O 1
ATOM 8237 N N . GLU F 1 74 ? 74.645 -8.807 80.541 1.00 44.19 74 GLU F N 1
ATOM 8238 C CA . GLU F 1 74 ? 73.506 -8.248 81.243 1.00 53.68 74 GLU F CA 1
ATOM 8239 C C . GLU F 1 74 ? 72.756 -7.206 80.398 1.00 52.73 74 GLU F C 1
ATOM 8240 O O . GLU F 1 74 ? 73.273 -6.641 79.437 1.00 44.72 74 GLU F O 1
ATOM 8246 N N . LEU F 1 75 ? 71.517 -6.934 80.816 1.00 54.27 75 LEU F N 1
ATOM 8247 C CA . LEU F 1 75 ? 70.681 -5.906 80.217 1.00 55.25 75 LEU F CA 1
ATOM 8248 C C . LEU F 1 75 ? 70.824 -4.590 80.979 1.00 53.05 75 LEU F C 1
ATOM 8249 O O . LEU F 1 75 ? 70.759 -4.591 82.202 1.00 56.87 75 LEU F O 1
ATOM 8254 N N . THR F 1 76 ? 70.986 -3.466 80.257 1.00 51.45 76 THR F N 1
ATOM 8255 C CA . THR F 1 76 ? 70.826 -2.153 80.862 1.00 50.85 76 THR F CA 1
ATOM 8256 C C . THR F 1 76 ? 69.336 -1.894 81.071 1.00 62.01 76 THR F C 1
ATOM 8257 O O . THR F 1 76 ? 68.487 -2.702 80.674 1.00 55.77 76 THR F O 1
ATOM 8261 N N . SER F 1 77 ? 69.032 -0.741 81.687 1.00 67.11 77 SER F N 1
ATOM 8262 C CA . SER F 1 77 ? 67.661 -0.380 82.011 1.00 64.61 77 SER F CA 1
ATOM 8263 C C . SER F 1 77 ? 66.958 0.130 80.761 1.00 61.71 77 SER F C 1
ATOM 8264 O O . SER F 1 77 ? 65.730 0.161 80.741 1.00 60.51 77 SER F O 1
ATOM 8267 N N . ASP F 1 78 ? 67.748 0.565 79.759 1.00 52.07 78 ASP F N 1
ATOM 8268 C CA . ASP F 1 78 ? 67.211 1.000 78.481 1.00 46.59 78 ASP F CA 1
ATOM 8269 C C . ASP F 1 78 ? 67.469 -0.035 77.380 1.00 48.28 78 ASP F C 1
ATOM 8270 O O . ASP F 1 78 ? 67.423 0.291 76.194 1.00 46.69 78 ASP F O 1
ATOM 8275 N N . GLY F 1 79 ? 67.746 -1.286 77.776 1.00 47.90 79 GLY F N 1
ATOM 8276 C CA . GLY F 1 79 ? 67.556 -2.431 76.904 1.00 46.20 79 GLY F CA 1
ATOM 8277 C C . GLY F 1 79 ? 68.806 -2.894 76.154 1.00 46.91 79 GLY F C 1
ATOM 8278 O O . GLY F 1 79 ? 68.705 -3.814 75.353 1.00 49.59 79 GLY F O 1
ATOM 8279 N N . LYS F 1 80 ? 69.980 -2.306 76.431 1.00 51.38 80 LYS F N 1
ATOM 8280 C CA . LYS F 1 80 ? 71.230 -2.707 75.782 1.00 43.92 80 LYS F CA 1
ATOM 8281 C C . LYS F 1 80 ? 71.747 -4.022 76.338 1.00 42.32 80 LYS F C 1
ATOM 8282 O O . LYS F 1 80 ? 71.692 -4.237 77.549 1.00 48.39 80 LYS F O 1
ATOM 8288 N N . LEU F 1 81 ? 72.195 -4.898 75.425 1.00 39.08 81 LEU F N 1
ATOM 8289 C CA . LEU F 1 81 ? 72.850 -6.136 75.796 1.00 37.21 81 LEU F CA 1
ATOM 8290 C C . LEU F 1 81 ? 74.337 -5.833 75.873 1.00 41.80 81 LEU F C 1
ATOM 8291 O O . LEU F 1 81 ? 74.886 -5.226 74.946 1.00 42.17 81 LEU F O 1
ATOM 8296 N N . GLN F 1 82 ? 74.966 -6.239 76.989 1.00 43.82 82 GLN F N 1
ATOM 8297 C CA . GLN F 1 82 ? 76.358 -5.890 77.227 1.00 42.47 82 GLN F CA 1
ATOM 8298 C C . GLN F 1 82 ? 77.047 -6.878 78.149 1.00 42.77 82 GLN F C 1
ATOM 8299 O O . GLN F 1 82 ? 76.428 -7.660 78.865 1.00 47.27 82 GLN F O 1
ATOM 8305 N N . VAL F 1 83 ? 78.368 -6.794 78.083 1.00 47.83 83 VAL F N 1
ATOM 8306 C CA . VAL F 1 83 ? 79.258 -7.605 78.887 1.00 52.32 83 VAL F CA 1
ATOM 8307 C C . VAL F 1 83 ? 79.087 -7.229 80.361 1.00 45.38 83 VAL F C 1
ATOM 8308 O O . VAL F 1 83 ? 79.065 -6.041 80.682 1.00 44.31 83 VAL F O 1
ATOM 8312 N N . LYS F 1 84 ? 78.994 -8.246 81.232 1.00 45.66 84 LYS F N 1
ATOM 8313 C CA . LYS F 1 84 ? 78.977 -8.060 82.685 1.00 49.69 84 LYS F CA 1
ATOM 8314 C C . LYS F 1 84 ? 80.379 -8.252 83.309 1.00 43.63 84 LYS F C 1
ATOM 8315 O O . LYS F 1 84 ? 80.826 -9.382 83.518 1.00 40.09 84 LYS F O 1
ATOM 8321 N N . ALA F 1 85 ? 81.095 -7.149 83.603 1.00 43.42 85 ALA F N 1
ATOM 8322 C CA . ALA F 1 85 ? 82.499 -7.226 84.021 1.00 49.38 85 ALA F CA 1
ATOM 8323 C C . ALA F 1 85 ? 82.630 -7.633 85.483 1.00 52.49 85 ALA F C 1
ATOM 8324 O O . ALA F 1 85 ? 82.067 -6.978 86.347 1.00 57.11 85 ALA F O 1
ATOM 8326 N N . GLY F 1 86 ? 83.420 -8.680 85.745 1.00 48.21 86 GLY F N 1
ATOM 8327 C CA . GLY F 1 86 ? 83.726 -9.107 87.094 1.00 46.41 86 GLY F CA 1
ATOM 8328 C C . GLY F 1 86 ? 85.161 -8.770 87.513 1.00 48.40 86 GLY F C 1
ATOM 8329 O O . GLY F 1 86 ? 85.782 -7.830 87.015 1.00 50.14 86 GLY F O 1
ATOM 8330 N N . ALA F 1 87 ? 85.674 -9.552 88.467 1.00 47.41 87 ALA F N 1
ATOM 8331 C CA . ALA F 1 87 ? 86.942 -9.284 89.124 1.00 42.65 87 ALA F CA 1
ATOM 8332 C C . ALA F 1 87 ? 88.082 -9.446 88.127 1.00 41.82 87 ALA F C 1
ATOM 8333 O O . ALA F 1 87 ? 88.221 -10.497 87.503 1.00 38.36 87 ALA F O 1
ATOM 8335 N N . GLY F 1 88 ? 88.897 -8.392 88.005 1.00 44.39 88 GLY F N 1
ATOM 8336 C CA . GLY F 1 88 ? 90.039 -8.381 87.103 1.00 40.41 88 GLY F CA 1
ATOM 8337 C C . GLY F 1 88 ? 89.707 -7.754 85.759 1.00 43.75 88 GLY F C 1
ATOM 8338 O O . GLY F 1 88 ? 90.594 -7.435 84.969 1.00 38.61 88 GLY F O 1
ATOM 8339 N N . VAL F 1 89 ? 88.409 -7.535 85.523 1.00 50.61 89 VAL F N 1
ATOM 8340 C CA . VAL F 1 89 ? 87.973 -7.060 84.228 1.00 49.09 89 VAL F CA 1
ATOM 8341 C C . VAL F 1 89 ? 87.516 -5.618 84.363 1.00 49.05 89 VAL F C 1
ATOM 8342 O O . VAL F 1 89 ? 86.815 -5.283 85.306 1.00 50.45 89 VAL F O 1
ATOM 8346 N N . ASP F 1 90 ? 87.925 -4.792 83.397 1.00 50.13 90 ASP F N 1
ATOM 8347 C CA . ASP F 1 90 ? 87.588 -3.383 83.388 1.00 54.83 90 ASP F CA 1
ATOM 8348 C C . ASP F 1 90 ? 87.164 -2.980 81.973 1.00 54.41 90 ASP F C 1
ATOM 8349 O O . ASP F 1 90 ? 87.485 -3.658 80.989 1.00 48.46 90 ASP F O 1
ATOM 8354 N N . ILE F 1 91 ? 86.459 -1.844 81.900 1.00 50.66 91 ILE F N 1
ATOM 8355 C CA . ILE F 1 91 ? 86.026 -1.233 80.654 1.00 44.88 91 ILE F CA 1
ATOM 8356 C C . ILE F 1 91 ? 86.771 0.084 80.523 1.00 40.66 91 ILE F C 1
ATOM 8357 O O . ILE F 1 91 ? 86.633 0.918 81.396 1.00 40.15 91 ILE F O 1
ATOM 8362 N N . ASP F 1 92 ? 87.535 0.274 79.442 1.00 42.47 92 ASP F N 1
ATOM 8363 C CA . ASP F 1 92 ? 88.322 1.489 79.256 1.00 50.90 92 ASP F CA 1
ATOM 8364 C C . ASP F 1 92 ? 87.442 2.642 78.744 1.00 53.17 92 ASP F C 1
ATOM 8365 O O . ASP F 1 92 ? 86.213 2.593 78.802 1.00 53.12 92 ASP F O 1
ATOM 8370 N N . ASN F 1 93 ? 88.086 3.690 78.219 1.00 61.18 93 ASN F N 1
ATOM 8371 C CA . ASN F 1 93 ? 87.412 4.928 77.855 1.00 63.33 93 ASN F CA 1
ATOM 8372 C C . ASN F 1 93 ? 86.804 4.831 76.460 1.00 63.17 93 ASN F C 1
ATOM 8373 O O . ASN F 1 93 ? 85.947 5.645 76.137 1.00 67.81 93 ASN F O 1
ATOM 8378 N N . ASN F 1 94 ? 87.283 3.882 75.636 1.00 58.28 94 ASN F N 1
ATOM 8379 C CA . ASN F 1 94 ? 86.729 3.624 74.313 1.00 55.31 94 ASN F CA 1
ATOM 8380 C C . ASN F 1 94 ? 85.837 2.389 74.329 1.00 54.23 94 ASN F C 1
ATOM 8381 O O . ASN F 1 94 ? 85.528 1.801 73.289 1.00 58.97 94 ASN F O 1
ATOM 8386 N N . ASN F 1 95 ? 85.430 2.013 75.538 1.00 50.10 95 ASN F N 1
ATOM 8387 C CA . ASN F 1 95 ? 84.371 1.052 75.753 1.00 51.42 95 ASN F CA 1
ATOM 8388 C C . ASN F 1 95 ? 84.882 -0.370 75.558 1.00 48.10 95 ASN F C 1
ATOM 8389 O O . ASN F 1 95 ? 84.073 -1.258 75.355 1.00 54.53 95 ASN F O 1
ATOM 8394 N N . ARG F 1 96 ? 86.198 -0.589 75.689 1.00 49.52 96 ARG F N 1
ATOM 8395 C CA . ARG F 1 96 ? 86.789 -1.897 75.454 1.00 48.42 96 ARG F CA 1
ATOM 8396 C C . ARG F 1 96 ? 86.919 -2.665 76.766 1.00 44.84 96 ARG F C 1
ATOM 8397 O O . ARG F 1 96 ? 87.028 -2.077 77.830 1.00 42.25 96 ARG F O 1
ATOM 8405 N N . ILE F 1 97 ? 86.845 -3.993 76.658 1.00 41.30 97 ILE F N 1
ATOM 8406 C CA . ILE F 1 97 ? 87.040 -4.888 77.776 1.00 40.00 97 ILE F CA 1
ATOM 8407 C C . ILE F 1 97 ? 88.549 -5.074 77.937 1.00 43.34 97 ILE F C 1
ATOM 8408 O O . ILE F 1 97 ? 89.218 -5.572 77.038 1.00 41.14 97 ILE F O 1
ATOM 8413 N N . THR F 1 98 ? 89.081 -4.615 79.081 1.00 41.96 98 THR F N 1
ATOM 8414 C CA . THR F 1 98 ? 90.505 -4.688 79.354 1.00 46.51 98 THR F CA 1
ATOM 8415 C C . THR F 1 98 ? 90.717 -5.307 80.741 1.00 44.67 98 THR F C 1
ATOM 8416 O O . THR F 1 98 ? 89.783 -5.627 81.462 1.00 41.40 98 THR F O 1
ATOM 8420 N N . ILE F 1 99 ? 91.978 -5.510 81.103 1.00 53.47 99 ILE F N 1
ATOM 8421 C CA . ILE F 1 99 ? 92.318 -6.058 82.403 1.00 53.83 99 ILE F CA 1
ATOM 8422 C C . ILE F 1 99 ? 92.553 -4.910 83.383 1.00 50.41 99 ILE F C 1
ATOM 8423 O O . ILE F 1 99 ? 93.204 -3.927 83.042 1.00 49.16 99 ILE F O 1
ATOM 8428 N N . LYS F 1 100 ? 92.024 -5.055 84.604 1.00 52.98 100 LYS F N 1
ATOM 8429 C CA . LYS F 1 100 ? 92.373 -4.163 85.706 1.00 53.87 100 LYS F CA 1
ATOM 8430 C C . LYS F 1 100 ? 93.617 -4.685 86.431 1.00 47.98 100 LYS F C 1
ATOM 8431 O O . LYS F 1 100 ? 93.607 -5.761 87.026 1.00 48.59 100 LYS F O 1
ATOM 8437 N N . SER F 1 101 ? 94.696 -3.911 86.381 1.00 50.67 101 SER F N 1
ATOM 8438 C CA . SER F 1 101 ? 95.955 -4.276 87.013 1.00 51.71 101 SER F CA 1
ATOM 8439 C C . SER F 1 101 ? 96.073 -3.691 88.423 1.00 52.56 101 SER F C 1
ATOM 8440 O O . SER F 1 101 ? 96.096 -2.476 88.573 1.00 53.12 101 SER F O 1
ATOM 8443 N N . GLY F 1 102 ? 96.144 -4.572 89.441 1.00 57.05 102 GLY F N 1
ATOM 8444 C CA . GLY F 1 102 ? 96.616 -4.237 90.784 1.00 53.82 102 GLY F CA 1
ATOM 8445 C C . GLY F 1 102 ? 98.148 -4.167 90.849 1.00 48.41 102 GLY F C 1
ATOM 8446 O O . GLY F 1 102 ? 98.814 -4.044 89.812 1.00 44.76 102 GLY F O 1
ATOM 8447 N N . HIS F 1 103 ? 98.703 -4.283 92.066 1.00 44.64 103 HIS F N 1
ATOM 8448 C CA . HIS F 1 103 ? 100.140 -4.138 92.289 1.00 42.62 103 HIS F CA 1
ATOM 8449 C C . HIS F 1 103 ? 100.900 -5.356 91.768 1.00 39.28 103 HIS F C 1
ATOM 8450 O O . HIS F 1 103 ? 100.553 -6.497 92.053 1.00 40.91 103 HIS F O 1
ATOM 8457 N N . GLY F 1 104 ? 101.961 -5.125 91.006 1.00 41.90 104 GLY F N 1
ATOM 8458 C CA . GLY F 1 104 ? 102.737 -6.216 90.443 1.00 40.93 104 GLY F CA 1
ATOM 8459 C C . GLY F 1 104 ? 102.512 -6.394 88.945 1.00 42.32 104 GLY F C 1
ATOM 8460 O O . GLY F 1 104 ? 103.320 -7.017 88.259 1.00 43.33 104 GLY F O 1
ATOM 8461 N N . ILE F 1 105 ? 101.420 -5.815 88.438 1.00 47.30 105 ILE F N 1
ATOM 8462 C CA . ILE F 1 105 ? 100.943 -6.102 87.099 1.00 47.10 105 ILE F CA 1
ATOM 8463 C C . ILE F 1 105 ? 100.947 -4.809 86.281 1.00 46.85 105 ILE F C 1
ATOM 8464 O O . ILE F 1 105 ? 100.572 -3.763 86.800 1.00 45.86 105 ILE F O 1
ATOM 8469 N N . LYS F 1 106 ? 101.478 -4.919 85.050 1.00 55.88 106 LYS F N 1
ATOM 8470 C CA . LYS F 1 106 ? 101.415 -3.927 83.981 1.00 61.37 106 LYS F CA 1
ATOM 8471 C C . LYS F 1 106 ? 100.506 -4.484 82.867 1.00 65.26 106 LYS F C 1
ATOM 8472 O O . LYS F 1 106 ? 100.613 -5.655 82.474 1.00 54.20 106 LYS F O 1
ATOM 8478 N N . VAL F 1 107 ? 99.580 -3.656 82.367 1.00 61.24 107 VAL F N 1
ATOM 8479 C CA . VAL F 1 107 ? 98.718 -4.046 81.258 1.00 63.03 107 VAL F CA 1
ATOM 8480 C C . VAL F 1 107 ? 98.904 -3.043 80.130 1.00 55.20 107 VAL F C 1
ATOM 8481 O O . VAL F 1 107 ? 98.603 -1.871 80.293 1.00 55.32 107 VAL F O 1
ATOM 8485 N N . ASP F 1 108 ? 99.379 -3.509 78.981 1.00 57.99 108 ASP F N 1
ATOM 8486 C CA . ASP F 1 108 ? 99.542 -2.622 77.843 1.00 62.66 108 ASP F CA 1
ATOM 8487 C C . ASP F 1 108 ? 99.483 -3.451 76.559 1.00 64.78 108 ASP F C 1
ATOM 8488 O O . ASP F 1 108 ? 99.069 -4.612 76.595 1.00 65.20 108 ASP F O 1
ATOM 8493 N N . GLY F 1 109 ? 99.946 -2.854 75.449 1.00 60.34 109 GLY F N 1
ATOM 8494 C CA . GLY F 1 109 ? 99.962 -3.479 74.139 1.00 58.08 109 GLY F CA 1
ATOM 8495 C C . GLY F 1 109 ? 100.585 -4.875 74.114 1.00 70.97 109 GLY F C 1
ATOM 8496 O O . GLY F 1 109 ? 100.233 -5.691 73.262 1.00 77.21 109 GLY F O 1
ATOM 8497 N N . ASN F 1 110 ? 101.526 -5.165 75.018 1.00 67.29 110 ASN F N 1
ATOM 8498 C CA . ASN F 1 110 ? 102.171 -6.468 75.000 1.00 67.89 110 ASN F CA 1
ATOM 8499 C C . ASN F 1 110 ? 101.369 -7.498 75.791 1.00 60.67 110 ASN F C 1
ATOM 8500 O O . ASN F 1 110 ? 101.618 -8.699 75.662 1.00 52.42 110 ASN F O 1
ATOM 8505 N N . GLY F 1 111 ? 100.443 -7.014 76.630 1.00 51.98 111 GLY F N 1
ATOM 8506 C CA . GLY F 1 111 ? 99.523 -7.878 77.344 1.00 54.15 111 GLY F CA 1
ATOM 8507 C C . GLY F 1 111 ? 99.599 -7.667 78.853 1.00 49.72 111 GLY F C 1
ATOM 8508 O O . GLY F 1 111 ? 99.860 -6.561 79.320 1.00 49.51 111 GLY F O 1
ATOM 8509 N N . ILE F 1 112 ? 99.275 -8.731 79.594 1.00 44.79 112 ILE F N 1
ATOM 8510 C CA . ILE F 1 112 ? 99.487 -8.765 81.026 1.00 45.33 112 ILE F CA 1
ATOM 8511 C C . ILE F 1 112 ? 100.939 -9.154 81.267 1.00 41.34 112 ILE F C 1
ATOM 8512 O O . ILE F 1 112 ? 101.340 -10.245 80.874 1.00 44.72 112 ILE F O 1
ATOM 8517 N N . SER F 1 113 ? 101.711 -8.257 81.889 1.00 42.94 113 SER F N 1
ATOM 8518 C CA . SER F 1 113 ? 103.084 -8.554 82.286 1.00 46.53 113 SER F CA 1
ATOM 8519 C C . SER F 1 113 ? 103.286 -8.302 83.785 1.00 41.23 113 SER F C 1
ATOM 8520 O O . SER F 1 113 ? 102.447 -7.729 84.479 1.00 37.80 113 SER F O 1
ATOM 8523 N N . VAL F 1 114 ? 104.439 -8.748 84.282 1.00 42.88 114 VAL F N 1
ATOM 8524 C CA . VAL F 1 114 ? 104.837 -8.463 85.648 1.00 39.97 114 VAL F CA 1
ATOM 8525 C C . VAL F 1 114 ? 105.588 -7.149 85.615 1.00 38.35 114 VAL F C 1
ATOM 8526 O O . VAL F 1 114 ? 106.450 -6.977 84.761 1.00 40.49 114 VAL F O 1
ATOM 8530 N N . LYS F 1 115 ? 105.201 -6.228 86.502 1.00 40.78 115 LYS F N 1
ATOM 8531 C CA . LYS F 1 115 ? 105.877 -4.946 86.659 1.00 45.65 115 LYS F CA 1
ATOM 8532 C C . LYS F 1 115 ? 107.112 -5.106 87.570 1.00 46.10 115 LYS F C 1
ATOM 8533 O O . LYS F 1 115 ? 106.973 -5.361 88.769 1.00 38.52 115 LYS F O 1
ATOM 8539 N N . PRO F 1 116 ? 108.359 -4.912 87.065 1.00 44.70 116 PRO F N 1
ATOM 8540 C CA . PRO F 1 116 ? 109.563 -5.135 87.868 1.00 45.95 116 PRO F CA 1
ATOM 8541 C C . PRO F 1 116 ? 109.876 -3.986 88.831 1.00 53.02 116 PRO F C 1
ATOM 8542 O O . PRO F 1 116 ? 110.014 -2.848 88.388 1.00 53.65 116 PRO F O 1
ATOM 8546 N N . GLY F 1 117 ? 109.994 -4.296 90.140 1.00 49.25 117 GLY F N 1
ATOM 8547 C CA . GLY F 1 117 ? 110.361 -3.320 91.161 1.00 47.68 117 GLY F CA 1
ATOM 8548 C C . GLY F 1 117 ? 111.814 -3.463 91.620 1.00 41.46 117 GLY F C 1
ATOM 8549 O O . GLY F 1 117 ? 112.674 -3.925 90.880 1.00 34.61 117 GLY F O 1
ATOM 8550 N N . SER F 1 118 ? 112.088 -3.125 92.885 1.00 44.24 118 SER F N 1
ATOM 8551 C CA . SER F 1 118 ? 113.464 -3.223 93.379 1.00 46.24 118 SER F CA 1
ATOM 8552 C C . SER F 1 118 ? 113.943 -4.673 93.422 1.00 43.05 118 SER F C 1
ATOM 8553 O O . SER F 1 118 ? 113.325 -5.510 94.067 1.00 44.10 118 SER F O 1
ATOM 8556 N N . GLY F 1 119 ? 115.045 -4.956 92.730 1.00 41.95 119 GLY F N 1
ATOM 8557 C CA . GLY F 1 119 ? 115.695 -6.248 92.828 1.00 40.04 119 GLY F CA 1
ATOM 8558 C C . GLY F 1 119 ? 115.145 -7.283 91.853 1.00 46.61 119 GLY F C 1
ATOM 8559 O O . GLY F 1 119 ? 115.492 -8.473 91.956 1.00 39.32 119 GLY F O 1
ATOM 8560 N N . ILE F 1 120 ? 114.319 -6.810 90.903 1.00 49.82 120 ILE F N 1
ATOM 8561 C CA . ILE F 1 120 ? 113.624 -7.683 89.972 1.00 42.92 120 ILE F CA 1
ATOM 8562 C C . ILE F 1 120 ? 113.842 -7.195 88.544 1.00 41.33 120 ILE F C 1
ATOM 8563 O O . ILE F 1 120 ? 113.774 -6.005 88.268 1.00 45.05 120 ILE F O 1
ATOM 8568 N N . LYS F 1 121 ? 114.088 -8.147 87.652 1.00 46.84 121 LYS F N 1
ATOM 8569 C CA . LYS F 1 121 ? 114.202 -7.896 86.228 1.00 54.25 121 LYS F CA 1
ATOM 8570 C C . LYS F 1 121 ? 113.308 -8.928 85.522 1.00 59.07 121 LYS F C 1
ATOM 8571 O O . LYS F 1 121 ? 113.300 -10.115 85.874 1.00 48.76 121 LYS F O 1
ATOM 8577 N N . VAL F 1 122 ? 112.509 -8.436 84.558 1.00 57.38 122 VAL F N 1
ATOM 8578 C CA . VAL F 1 122 ? 111.437 -9.199 83.938 1.00 52.85 122 VAL F CA 1
ATOM 8579 C C . VAL F 1 122 ? 111.708 -9.273 82.440 1.00 52.75 122 VAL F C 1
ATOM 8580 O O . VAL F 1 122 ? 111.843 -8.258 81.775 1.00 52.47 122 VAL F O 1
ATOM 8584 N N . ASP F 1 123 ? 111.776 -10.496 81.915 1.00 54.96 123 ASP F N 1
ATOM 8585 C CA . ASP F 1 123 ? 112.234 -10.728 80.559 1.00 56.41 123 ASP F CA 1
ATOM 8586 C C . ASP F 1 123 ? 111.523 -11.978 80.050 1.00 55.33 123 ASP F C 1
ATOM 8587 O O . ASP F 1 123 ? 110.591 -12.454 80.690 1.00 56.90 123 ASP F O 1
ATOM 8592 N N . SER F 1 124 ? 112.015 -12.535 78.940 1.00 54.33 124 SER F N 1
ATOM 8593 C CA . SER F 1 124 ? 111.332 -13.611 78.245 1.00 54.13 124 SER F CA 1
ATOM 8594 C C . SER F 1 124 ? 111.567 -14.944 78.931 1.00 50.99 124 SER F C 1
ATOM 8595 O O . SER F 1 124 ? 111.000 -15.925 78.487 1.00 56.46 124 SER F O 1
ATOM 8598 N N . ASN F 1 125 ? 112.403 -14.978 79.979 1.00 54.66 125 ASN F N 1
ATOM 8599 C CA . ASN F 1 125 ? 112.581 -16.176 80.787 1.00 58.49 125 ASN F CA 1
ATOM 8600 C C . ASN F 1 125 ? 111.716 -16.164 82.046 1.00 57.89 125 ASN F C 1
ATOM 8601 O O . ASN F 1 125 ? 111.517 -17.215 82.668 1.00 63.26 125 ASN F O 1
ATOM 8606 N N . GLY F 1 126 ? 111.207 -14.985 82.419 1.00 47.72 126 GLY F N 1
ATOM 8607 C CA . GLY F 1 126 ? 110.265 -14.893 83.525 1.00 49.77 126 GLY F CA 1
ATOM 8608 C C . GLY F 1 126 ? 110.589 -13.733 84.458 1.00 49.36 126 GLY F C 1
ATOM 8609 O O . GLY F 1 126 ? 111.121 -12.711 84.023 1.00 53.20 126 GLY F O 1
ATOM 8610 N N . VAL F 1 127 ? 110.223 -13.897 85.735 1.00 47.41 127 VAL F N 1
ATOM 8611 C CA . VAL F 1 127 ? 110.603 -12.956 86.772 1.00 45.70 127 VAL F CA 1
ATOM 8612 C C . VAL F 1 127 ? 111.947 -13.412 87.341 1.00 44.02 127 VAL F C 1
ATOM 8613 O O . VAL F 1 127 ? 112.053 -14.533 87.825 1.00 44.68 127 VAL F O 1
ATOM 8617 N N . ASN F 1 128 ? 112.955 -12.534 87.277 1.00 40.74 128 ASN F N 1
ATOM 8618 C CA . ASN F 1 128 ? 114.299 -12.866 87.724 1.00 48.71 128 ASN F CA 1
ATOM 8619 C C . ASN F 1 128 ? 114.707 -11.894 88.814 1.00 47.88 128 ASN F C 1
ATOM 8620 O O . ASN F 1 128 ? 114.259 -10.738 88.832 1.00 41.68 128 ASN F O 1
ATOM 8625 N N . VAL F 1 129 ? 115.609 -12.382 89.674 1.00 46.15 129 VAL F N 1
ATOM 8626 C CA . VAL F 1 129 ? 116.169 -11.569 90.731 1.00 44.58 129 VAL F CA 1
ATOM 8627 C C . VAL F 1 129 ? 117.350 -10.820 90.137 1.00 45.02 129 VAL F C 1
ATOM 8628 O O . VAL F 1 129 ? 118.138 -11.425 89.420 1.00 46.53 129 VAL F O 1
ATOM 8632 N N . ASN F 1 130 ? 117.457 -9.516 90.439 1.00 46.91 130 ASN F N 1
ATOM 8633 C CA . ASN F 1 130 ? 118.636 -8.741 90.094 1.00 51.52 130 ASN F CA 1
ATOM 8634 C C . ASN F 1 130 ? 119.332 -8.250 91.365 1.00 50.72 130 ASN F C 1
ATOM 8635 O O . ASN F 1 130 ? 118.809 -7.381 92.067 1.00 47.33 130 ASN F O 1
ATOM 8640 N N . ILE F 1 131 ? 120.542 -8.757 91.643 1.00 50.84 131 ILE F N 1
ATOM 8641 C CA . ILE F 1 131 ? 121.160 -8.521 92.951 1.00 52.95 131 ILE F CA 1
ATOM 8642 C C . ILE F 1 131 ? 121.687 -7.089 93.104 1.00 48.64 131 ILE F C 1
ATOM 8643 O O . ILE F 1 131 ? 121.700 -6.568 94.217 1.00 46.50 131 ILE F O 1
ATOM 8648 N N . ASP F 1 132 ? 122.111 -6.453 92.003 1.00 48.37 132 ASP F N 1
ATOM 8649 C CA . ASP F 1 132 ? 122.691 -5.116 92.054 1.00 48.44 132 ASP F CA 1
ATOM 8650 C C . ASP F 1 132 ? 121.841 -4.160 92.891 1.00 44.81 132 ASP F C 1
ATOM 8651 O O . ASP F 1 132 ? 122.354 -3.197 93.445 1.00 52.80 132 ASP F O 1
ATOM 8656 N N . ASP F 1 133 ? 120.544 -4.406 93.045 1.00 47.79 133 ASP F N 1
ATOM 8657 C CA . ASP F 1 133 ? 119.741 -3.439 93.782 1.00 49.21 133 ASP F CA 1
ATOM 8658 C C . ASP F 1 133 ? 119.884 -3.620 95.288 1.00 44.76 133 ASP F C 1
ATOM 8659 O O . ASP F 1 133 ? 119.513 -2.711 96.019 1.00 49.73 133 ASP F O 1
ATOM 8664 N N . PHE F 1 134 ? 120.335 -4.785 95.780 1.00 41.99 134 PHE F N 1
ATOM 8665 C CA . PHE F 1 134 ? 120.193 -5.024 97.211 1.00 41.96 134 PHE F CA 1
ATOM 8666 C C . PHE F 1 134 ? 121.415 -5.712 97.821 1.00 40.81 134 PHE F C 1
ATOM 8667 O O . PHE F 1 134 ? 121.463 -5.846 99.029 1.00 44.34 134 PHE F O 1
ATOM 8675 N N . TRP F 1 135 ? 122.404 -6.148 97.045 1.00 41.34 135 TRP F N 1
ATOM 8676 C CA . TRP F 1 135 ? 123.485 -6.924 97.644 1.00 45.03 135 TRP F CA 1
ATOM 8677 C C . TRP F 1 135 ? 124.241 -6.094 98.680 1.00 44.50 135 TRP F C 1
ATOM 8678 O O . TRP F 1 135 ? 124.631 -6.635 99.709 1.00 43.52 135 TRP F O 1
ATOM 8689 N N . GLU F 1 136 ? 124.422 -4.794 98.412 1.00 42.75 136 GLU F N 1
ATOM 8690 C CA . GLU F 1 136 ? 125.145 -3.925 99.324 1.00 45.48 136 GLU F CA 1
ATOM 8691 C C . GLU F 1 136 ? 124.413 -3.838 100.661 1.00 44.00 136 GLU F C 1
ATOM 8692 O O . GLU F 1 136 ? 125.069 -3.782 101.700 1.00 46.53 136 GLU F O 1
ATOM 8698 N N . GLU F 1 137 ? 123.079 -3.846 100.666 1.00 40.59 137 GLU F N 1
ATOM 8699 C CA . GLU F 1 137 ? 122.384 -3.781 101.941 1.00 47.67 137 GLU F CA 1
ATOM 8700 C C . GLU F 1 137 ? 122.577 -5.099 102.701 1.00 47.22 137 GLU F C 1
ATOM 8701 O O . GLU F 1 137 ? 122.588 -5.104 103.927 1.00 43.01 137 GLU F O 1
ATOM 8707 N N . ILE F 1 138 ? 122.756 -6.224 101.993 1.00 42.09 138 ILE F N 1
ATOM 8708 C CA . ILE F 1 138 ? 123.025 -7.482 102.672 1.00 45.66 138 ILE F CA 1
ATOM 8709 C C . ILE F 1 138 ? 124.445 -7.482 103.264 1.00 45.06 138 ILE F C 1
ATOM 8710 O O . ILE F 1 138 ? 124.656 -7.955 104.378 1.00 39.80 138 ILE F O 1
ATOM 8715 N N . ARG F 1 139 ? 125.414 -6.961 102.519 1.00 42.95 139 ARG F N 1
ATOM 8716 C CA . ARG F 1 139 ? 126.783 -6.820 102.997 1.00 49.43 139 ARG F CA 1
ATOM 8717 C C . ARG F 1 139 ? 126.770 -6.086 104.341 1.00 48.30 139 ARG F C 1
ATOM 8718 O O . ARG F 1 139 ? 127.270 -6.596 105.355 1.00 42.83 139 ARG F O 1
ATOM 8726 N N . ASN F 1 140 ? 126.102 -4.932 104.368 1.00 42.76 140 ASN F N 1
ATOM 8727 C CA . ASN F 1 140 ? 126.117 -4.093 105.553 1.00 41.47 140 ASN F CA 1
ATOM 8728 C C . ASN F 1 140 ? 125.363 -4.741 106.699 1.00 41.75 140 ASN F C 1
ATOM 8729 O O . ASN F 1 140 ? 125.549 -4.366 107.837 1.00 40.60 140 ASN F O 1
ATOM 8734 N N . LYS F 1 141 ? 124.488 -5.703 106.424 1.00 43.48 141 LYS F N 1
ATOM 8735 C CA . LYS F 1 141 ? 123.812 -6.357 107.529 1.00 42.09 141 LYS F CA 1
ATOM 8736 C C . LYS F 1 141 ? 124.745 -7.390 108.159 1.00 39.19 141 LYS F C 1
ATOM 8737 O O . LYS F 1 141 ? 124.529 -7.818 109.295 1.00 40.45 141 LYS F O 1
ATOM 8743 N N . ILE F 1 142 ? 125.767 -7.775 107.405 1.00 31.28 142 ILE F N 1
ATOM 8744 C CA . ILE F 1 142 ? 126.656 -8.833 107.814 1.00 34.45 142 ILE F CA 1
ATOM 8745 C C . ILE F 1 142 ? 127.962 -8.263 108.357 1.00 37.21 142 ILE F C 1
ATOM 8746 O O . ILE F 1 142 ? 128.479 -8.783 109.327 1.00 39.09 142 ILE F O 1
ATOM 8751 N N . MET F 1 143 ? 128.501 -7.207 107.745 1.00 40.15 143 MET F N 1
ATOM 8752 C CA . MET F 1 143 ? 129.787 -6.680 108.168 1.00 44.14 143 MET F CA 1
ATOM 8753 C C . MET F 1 143 ? 129.754 -5.167 108.353 1.00 44.05 143 MET F C 1
ATOM 8754 O O . MET F 1 143 ? 129.556 -4.432 107.398 1.00 45.24 143 MET F O 1
ATOM 8759 N N . PRO F 1 144 ? 129.985 -4.671 109.587 1.00 41.50 144 PRO F N 1
ATOM 8760 C CA . PRO F 1 144 ? 129.917 -3.256 109.868 1.00 38.88 144 PRO F CA 1
ATOM 8761 C C . PRO F 1 144 ? 131.111 -2.502 109.319 1.00 42.71 144 PRO F C 1
ATOM 8762 O O . PRO F 1 144 ? 132.099 -3.103 108.895 1.00 41.83 144 PRO F O 1
ATOM 8766 N N . LYS F 1 145 ? 130.955 -1.174 109.319 1.00 43.03 145 LYS F N 1
ATOM 8767 C CA . LYS F 1 145 ? 132.003 -0.227 108.972 1.00 45.22 145 LYS F CA 1
ATOM 8768 C C . LYS F 1 145 ? 133.160 -0.443 109.936 1.00 38.74 145 LYS F C 1
ATOM 8769 O O . LYS F 1 145 ? 132.929 -0.511 111.136 1.00 38.49 145 LYS F O 1
ATOM 8775 N N . GLY F 1 146 ? 134.372 -0.587 109.398 1.00 38.59 146 GLY F N 1
ATOM 8776 C CA . GLY F 1 146 ? 135.565 -0.751 110.210 1.00 42.83 146 GLY F CA 1
ATOM 8777 C C . GLY F 1 146 ? 135.982 -2.212 110.392 1.00 43.70 146 GLY F C 1
ATOM 8778 O O . GLY F 1 146 ? 136.980 -2.503 111.061 1.00 39.24 146 GLY F O 1
ATOM 8779 N N . THR F 1 147 ? 135.182 -3.132 109.840 1.00 40.21 147 THR F N 1
ATOM 8780 C CA . THR F 1 147 ? 135.606 -4.517 109.746 1.00 41.44 147 THR F CA 1
ATOM 8781 C C . THR F 1 147 ? 136.917 -4.562 108.969 1.00 41.42 147 THR F C 1
ATOM 8782 O O . THR F 1 147 ? 137.074 -3.833 107.984 1.00 41.20 147 THR F O 1
ATOM 8786 N N . MET F 1 148 ? 137.824 -5.447 109.406 1.00 36.03 148 MET F N 1
ATOM 8787 C CA . MET F 1 148 ? 139.065 -5.686 108.697 1.00 31.29 148 MET F CA 1
ATOM 8788 C C . MET F 1 148 ? 139.166 -7.142 108.287 1.00 33.04 148 MET F C 1
ATOM 8789 O O . MET F 1 148 ? 138.880 -8.025 109.095 1.00 34.12 148 MET F O 1
ATOM 8794 N N . LEU F 1 149 ? 139.575 -7.384 107.028 1.00 31.88 149 LEU F N 1
ATOM 8795 C CA . LEU F 1 149 ? 139.781 -8.749 106.560 1.00 37.49 149 LEU F CA 1
ATOM 8796 C C . LEU F 1 149 ? 141.189 -8.886 105.989 1.00 37.73 149 LEU F C 1
ATOM 8797 O O . LEU F 1 149 ? 141.696 -8.011 105.296 1.00 38.93 149 LEU F O 1
ATOM 8802 N N . PRO F 1 150 ? 141.879 -9.993 106.300 1.00 36.62 150 PRO F N 1
ATOM 8803 C CA . PRO F 1 150 ? 143.174 -10.269 105.707 1.00 38.91 150 PRO F CA 1
ATOM 8804 C C . PRO F 1 150 ? 142.985 -10.996 104.387 1.00 42.52 150 PRO F C 1
ATOM 8805 O O . PRO F 1 150 ? 142.224 -11.967 104.325 1.00 39.63 150 PRO F O 1
ATOM 8809 N N . ILE F 1 151 ? 143.709 -10.521 103.363 1.00 45.19 151 ILE F N 1
ATOM 8810 C CA . ILE F 1 151 ? 143.718 -11.152 102.052 1.00 47.34 151 ILE F CA 1
ATOM 8811 C C . ILE F 1 151 ? 145.110 -11.715 101.795 1.00 45.30 151 ILE F C 1
ATOM 8812 O O . ILE F 1 151 ? 146.087 -10.971 101.737 1.00 47.41 151 ILE F O 1
ATOM 8817 N N . TYR F 1 152 ? 145.164 -13.040 101.682 1.00 46.42 152 TYR F N 1
ATOM 8818 C CA . TYR F 1 152 ? 146.307 -13.752 101.154 1.00 57.43 152 TYR F CA 1
ATOM 8819 C C . TYR F 1 152 ? 146.446 -13.519 99.643 1.00 68.49 152 TYR F C 1
ATOM 8820 O O . TYR F 1 152 ? 145.596 -13.947 98.865 1.00 77.24 152 TYR F O 1
ATOM 8829 N N . GLY F 1 153 ? 147.528 -12.848 99.227 1.00 76.88 153 GLY F N 1
ATOM 8830 C CA . GLY F 1 153 ? 147.890 -12.757 97.821 1.00 86.53 153 GLY F CA 1
ATOM 8831 C C . GLY F 1 153 ? 149.087 -13.648 97.503 1.00 103.71 153 GLY F C 1
ATOM 8832 O O . GLY F 1 153 ? 150.202 -13.338 97.917 1.00 104.01 153 GLY F O 1
ATOM 8833 N N . THR F 1 154 ? 148.851 -14.772 96.806 1.00 130.66 154 THR F N 1
ATOM 8834 C CA . THR F 1 154 ? 149.957 -15.632 96.405 1.00 137.79 154 THR F CA 1
ATOM 8835 C C . THR F 1 154 ? 150.899 -14.779 95.567 1.00 137.27 154 THR F C 1
ATOM 8836 O O . THR F 1 154 ? 152.097 -14.746 95.827 1.00 141.31 154 THR F O 1
ATOM 8840 N N . PRO F 1 155 ? 150.388 -14.054 94.546 1.00 134.26 155 PRO F N 1
ATOM 8841 C CA . PRO F 1 155 ? 151.175 -13.034 93.859 1.00 130.73 155 PRO F CA 1
ATOM 8842 C C . PRO F 1 155 ? 150.952 -11.704 94.585 1.00 122.94 155 PRO F C 1
ATOM 8843 O O . PRO F 1 155 ? 151.350 -11.542 95.737 1.00 100.91 155 PRO F O 1
ATOM 8847 N N . ASN F 1 156 ? 150.322 -10.745 93.900 1.00 125.19 156 ASN F N 1
ATOM 8848 C CA . ASN F 1 156 ? 149.638 -9.641 94.549 1.00 109.20 156 ASN F CA 1
ATOM 8849 C C . ASN F 1 156 ? 148.392 -10.233 95.210 1.00 99.38 156 ASN F C 1
ATOM 8850 O O . ASN F 1 156 ? 148.155 -11.442 95.119 1.00 82.96 156 ASN F O 1
ATOM 8855 N N . PRO F 1 157 ? 147.545 -9.433 95.898 1.00 97.62 157 PRO F N 1
ATOM 8856 C CA . PRO F 1 157 ? 146.259 -9.942 96.383 1.00 97.82 157 PRO F CA 1
ATOM 8857 C C . PRO F 1 157 ? 145.277 -10.111 95.230 1.00 95.23 157 PRO F C 1
ATOM 8858 O O . PRO F 1 157 ? 145.642 -9.895 94.076 1.00 107.94 157 PRO F O 1
ATOM 8862 N N . SER F 1 158 ? 144.038 -10.501 95.552 1.00 87.46 158 SER F N 1
ATOM 8863 C CA . SER F 1 158 ? 142.903 -10.215 94.685 1.00 84.66 158 SER F CA 1
ATOM 8864 C C . SER F 1 158 ? 142.534 -8.733 94.802 1.00 81.50 158 SER F C 1
ATOM 8865 O O . SER F 1 158 ? 143.124 -8.013 95.608 1.00 79.11 158 SER F O 1
ATOM 8868 N N . ALA F 1 159 ? 141.585 -8.268 93.976 1.00 72.78 159 ALA F N 1
ATOM 8869 C CA . ALA F 1 159 ? 141.246 -6.852 93.921 1.00 70.67 159 ALA F CA 1
ATOM 8870 C C . ALA F 1 159 ? 140.320 -6.494 95.083 1.00 68.09 159 ALA F C 1
ATOM 8871 O O . ALA F 1 159 ? 139.761 -7.380 95.718 1.00 52.13 159 ALA F O 1
ATOM 8873 N N . LEU F 1 160 ? 140.175 -5.180 95.323 1.00 69.90 160 LEU F N 1
ATOM 8874 C CA . LEU F 1 160 ? 139.323 -4.628 96.366 1.00 67.62 160 LEU F CA 1
ATOM 8875 C C . LEU F 1 160 ? 137.855 -4.758 95.966 1.00 76.62 160 LEU F C 1
ATOM 8876 O O . LEU F 1 160 ? 137.471 -4.312 94.883 1.00 75.97 160 LEU F O 1
ATOM 8881 N N . PRO F 1 161 ? 136.973 -5.266 96.859 1.00 68.74 161 PRO F N 1
ATOM 8882 C CA . PRO F 1 161 ? 135.531 -5.121 96.674 1.00 64.16 161 PRO F CA 1
ATOM 8883 C C . PRO F 1 161 ? 135.068 -3.683 96.919 1.00 59.25 161 PRO F C 1
ATOM 8884 O O . PRO F 1 161 ? 135.741 -2.915 97.601 1.00 51.64 161 PRO F O 1
ATOM 8888 N N . THR F 1 162 ? 133.897 -3.337 96.369 1.00 53.44 162 THR F N 1
ATOM 8889 C CA . THR F 1 162 ? 133.295 -2.033 96.584 1.00 54.92 162 THR F CA 1
ATOM 8890 C C . THR F 1 162 ? 133.013 -1.831 98.071 1.00 55.11 162 THR F C 1
ATOM 8891 O O . THR F 1 162 ? 132.491 -2.743 98.719 1.00 57.78 162 THR F O 1
ATOM 8895 N N . GLY F 1 163 ? 133.306 -0.610 98.554 1.00 50.98 163 GLY F N 1
ATOM 8896 C CA . GLY F 1 163 ? 133.115 -0.208 99.943 1.00 51.31 163 GLY F CA 1
ATOM 8897 C C . GLY F 1 163 ? 134.341 -0.447 100.842 1.00 49.77 163 GLY F C 1
ATOM 8898 O O . GLY F 1 163 ? 134.293 -0.159 102.042 1.00 45.26 163 GLY F O 1
ATOM 8899 N N . TRP F 1 164 ? 135.411 -1.027 100.282 1.00 46.32 164 TRP F N 1
ATOM 8900 C CA . TRP F 1 164 ? 136.589 -1.383 101.062 1.00 54.91 164 TRP F CA 1
ATOM 8901 C C . TRP F 1 164 ? 137.771 -0.514 100.639 1.00 62.97 164 TRP F C 1
ATOM 8902 O O . TRP F 1 164 ? 137.718 0.158 99.612 1.00 77.83 164 TRP F O 1
ATOM 8913 N N . GLU F 1 165 ? 138.854 -0.581 101.418 1.00 65.68 165 GLU F N 1
ATOM 8914 C CA . GLU F 1 165 ? 140.115 0.059 101.067 1.00 64.21 165 GLU F CA 1
ATOM 8915 C C . GLU F 1 165 ? 141.260 -0.640 101.813 1.00 59.50 165 GLU F C 1
ATOM 8916 O O . GLU F 1 165 ? 141.062 -1.271 102.859 1.00 52.88 165 GLU F O 1
ATOM 8922 N N . TRP F 1 166 ? 142.474 -0.548 101.257 1.00 58.08 166 TRP F N 1
ATOM 8923 C CA . TRP F 1 166 ? 143.639 -1.112 101.913 1.00 55.30 166 TRP F CA 1
ATOM 8924 C C . TRP F 1 166 ? 144.011 -0.279 103.143 1.00 59.70 166 TRP F C 1
ATOM 8925 O O . TRP F 1 166 ? 143.866 0.956 103.152 1.00 49.07 166 TRP F O 1
ATOM 8936 N N . CYS F 1 167 ? 144.473 -0.999 104.182 1.00 53.66 167 CYS F N 1
ATOM 8937 C CA . CYS F 1 167 ? 145.005 -0.395 105.396 1.00 60.56 167 CYS F CA 1
ATOM 8938 C C . CYS F 1 167 ? 146.434 0.094 105.148 1.00 60.43 167 CYS F C 1
ATOM 8939 O O . CYS F 1 167 ? 147.400 -0.602 105.471 1.00 54.70 167 CYS F O 1
ATOM 8942 N N . ASP F 1 168 ? 146.521 1.308 104.573 1.00 63.57 168 ASP F N 1
ATOM 8943 C CA . ASP F 1 168 ? 147.759 1.948 104.155 1.00 56.65 168 ASP F CA 1
ATOM 8944 C C . ASP F 1 168 ? 148.001 3.247 104.927 1.00 56.45 168 ASP F C 1
ATOM 8945 O O . ASP F 1 168 ? 148.901 4.000 104.582 1.00 59.43 168 ASP F O 1
ATOM 8950 N N . GLY F 1 169 ? 147.218 3.525 105.978 1.00 56.70 169 GLY F N 1
ATOM 8951 C CA . GLY F 1 169 ? 147.544 4.611 106.890 1.00 51.74 169 GLY F CA 1
ATOM 8952 C C . GLY F 1 169 ? 147.031 5.965 106.403 1.00 56.03 169 GLY F C 1
ATOM 8953 O O . GLY F 1 169 ? 147.094 6.962 107.133 1.00 57.71 169 GLY F O 1
ATOM 8954 N N . LYS F 1 170 ? 146.479 5.987 105.188 1.00 61.88 170 LYS F N 1
ATOM 8955 C CA . LYS F 1 170 ? 146.006 7.224 104.584 1.00 74.36 170 LYS F CA 1
ATOM 8956 C C . LYS F 1 170 ? 144.527 7.408 104.911 1.00 70.41 170 LYS F C 1
ATOM 8957 O O . LYS F 1 170 ? 143.823 6.430 105.154 1.00 65.46 170 LYS F O 1
ATOM 8963 N N . ASP F 1 171 ? 144.100 8.677 104.950 1.00 71.08 171 ASP F N 1
ATOM 8964 C CA . ASP F 1 171 ? 142.704 9.058 105.148 1.00 76.21 171 ASP F CA 1
ATOM 8965 C C . ASP F 1 171 ? 142.115 8.293 106.337 1.00 68.05 171 ASP F C 1
ATOM 8966 O O . ASP F 1 171 ? 141.124 7.583 106.190 1.00 69.13 171 ASP F O 1
ATOM 8971 N N . GLY F 1 172 ? 142.747 8.407 107.513 1.00 69.05 172 GLY F N 1
ATOM 8972 C CA . GLY F 1 172 ? 142.194 7.865 108.750 1.00 57.37 172 GLY F CA 1
ATOM 8973 C C . GLY F 1 172 ? 142.159 6.330 108.806 1.00 59.70 172 GLY F C 1
ATOM 8974 O O . GLY F 1 172 ? 141.624 5.763 109.759 1.00 63.35 172 GLY F O 1
ATOM 8975 N N . ARG F 1 173 ? 142.718 5.644 107.794 1.00 59.87 173 ARG F N 1
ATOM 8976 C CA . ARG F 1 173 ? 142.755 4.188 107.788 1.00 55.41 173 ARG F CA 1
ATOM 8977 C C . ARG F 1 173 ? 143.962 3.717 108.601 1.00 59.88 173 ARG F C 1
ATOM 8978 O O . ARG F 1 173 ? 144.980 4.406 108.705 1.00 55.86 173 ARG F O 1
ATOM 8986 N N . PRO F 1 174 ? 143.900 2.517 109.216 1.00 59.89 174 PRO F N 1
ATOM 8987 C CA . PRO F 1 174 ? 144.972 2.080 110.100 1.00 60.61 174 PRO F CA 1
ATOM 8988 C C . PRO F 1 174 ? 146.200 1.739 109.263 1.00 54.08 174 PRO F C 1
ATOM 8989 O O . PRO F 1 174 ? 146.079 1.311 108.118 1.00 54.90 174 PRO F O 1
ATOM 8993 N N . ASN F 1 175 ? 147.376 1.996 109.837 1.00 55.13 175 ASN F N 1
ATOM 8994 C CA . ASN F 1 175 ? 148.623 1.771 109.132 1.00 57.51 175 ASN F CA 1
ATOM 8995 C C . ASN F 1 175 ? 149.174 0.438 109.610 1.00 61.00 175 ASN F C 1
ATOM 8996 O O . ASN F 1 175 ? 149.556 0.297 110.778 1.00 66.60 175 ASN F O 1
ATOM 9001 N N . LEU F 1 176 ? 149.122 -0.539 108.694 1.00 60.45 176 LEU F N 1
ATOM 9002 C CA . LEU F 1 176 ? 149.469 -1.917 108.985 1.00 54.24 176 LEU F CA 1
ATOM 9003 C C . LEU F 1 176 ? 150.815 -2.227 108.356 1.00 56.06 176 LEU F C 1
ATOM 9004 O O . LEU F 1 176 ? 151.196 -3.401 108.238 1.00 50.57 176 LEU F O 1
ATOM 9009 N N . LYS F 1 177 ? 151.531 -1.155 107.987 1.00 64.54 177 LYS F N 1
ATOM 9010 C CA . LYS F 1 177 ? 152.913 -1.286 107.563 1.00 76.90 177 LYS F CA 1
ATOM 9011 C C . LYS F 1 177 ? 153.766 -0.270 108.327 1.00 72.89 177 LYS F C 1
ATOM 9012 O O . LYS F 1 177 ? 154.656 0.353 107.764 1.00 83.90 177 LYS F O 1
ATOM 9018 N N . LYS F 1 178 ? 153.525 -0.147 109.633 1.00 73.78 178 LYS F N 1
ATOM 9019 C CA . LYS F 1 178 ? 154.250 0.808 110.456 1.00 74.71 178 LYS F CA 1
ATOM 9020 C C . LYS F 1 178 ? 155.654 0.276 110.737 1.00 70.48 178 LYS F C 1
ATOM 9021 O O . LYS F 1 178 ? 156.559 1.044 111.049 1.00 78.45 178 LYS F O 1
ATOM 9027 N N . GLY F 1 179 ? 155.800 -1.052 110.644 1.00 69.17 179 GLY F N 1
ATOM 9028 C CA . GLY F 1 179 ? 157.056 -1.748 110.864 1.00 62.77 179 GLY F CA 1
ATOM 9029 C C . GLY F 1 179 ? 157.162 -2.977 109.963 1.00 61.30 179 GLY F C 1
ATOM 9030 O O . GLY F 1 179 ? 156.557 -3.039 108.896 1.00 57.66 179 GLY F O 1
ATOM 9031 N N . LYS F 1 180 ? 157.958 -3.946 110.404 1.00 60.22 180 LYS F N 1
ATOM 9032 C CA . LYS F 1 180 ? 158.193 -5.181 109.672 1.00 61.39 180 LYS F CA 1
ATOM 9033 C C . LYS F 1 180 ? 157.096 -6.198 109.991 1.00 60.16 180 LYS F C 1
ATOM 9034 O O . LYS F 1 180 ? 156.730 -7.013 109.146 1.00 63.71 180 LYS F O 1
ATOM 9040 N N . TYR F 1 181 ? 156.632 -6.162 111.249 1.00 56.40 181 TYR F N 1
ATOM 9041 C CA . TYR F 1 181 ? 155.630 -7.058 111.794 1.00 50.86 181 TYR F CA 1
ATOM 9042 C C . TYR F 1 181 ? 154.469 -6.243 112.351 1.00 53.07 181 TYR F C 1
ATOM 9043 O O . TYR F 1 181 ? 154.676 -5.398 113.233 1.00 48.02 181 TYR F O 1
ATOM 9052 N N . ASN F 1 182 ? 153.254 -6.526 111.844 1.00 49.92 182 ASN F N 1
ATOM 9053 C CA . ASN F 1 182 ? 152.092 -5.697 112.120 1.00 46.53 182 ASN F CA 1
ATOM 9054 C C . ASN F 1 182 ? 150.914 -6.597 112.439 1.00 43.87 182 ASN F C 1
ATOM 9055 O O . ASN F 1 182 ? 150.322 -7.160 111.525 1.00 46.14 182 ASN F O 1
ATOM 9060 N N . LEU F 1 183 ? 150.623 -6.730 113.737 1.00 41.25 183 LEU F N 1
ATOM 9061 C CA . LEU F 1 183 ? 149.697 -7.724 114.240 1.00 44.66 183 LEU F CA 1
ATOM 9062 C C . LEU F 1 183 ? 148.465 -7.004 114.768 1.00 45.64 183 LEU F C 1
ATOM 9063 O O . LEU F 1 183 ? 148.553 -5.863 115.208 1.00 47.87 183 LEU F O 1
ATOM 9068 N N . LEU F 1 184 ? 147.330 -7.701 114.726 1.00 40.63 184 LEU F N 1
ATOM 9069 C CA . LEU F 1 184 ? 146.118 -7.260 115.390 1.00 38.45 184 LEU F CA 1
ATOM 9070 C C . LEU F 1 184 ? 146.048 -7.872 116.776 1.00 33.59 184 LEU F C 1
ATOM 9071 O O . LEU F 1 184 ? 146.316 -9.061 116.929 1.00 35.13 184 LEU F O 1
ATOM 9076 N N . SER F 1 185 ? 145.537 -7.106 117.741 1.00 34.71 185 SER F N 1
ATOM 9077 C CA . SER F 1 185 ? 145.294 -7.643 119.072 1.00 33.30 185 SER F CA 1
ATOM 9078 C C . SER F 1 185 ? 143.934 -7.228 119.587 1.00 32.28 185 SER F C 1
ATOM 9079 O O . SER F 1 185 ? 143.465 -6.110 119.422 1.00 33.80 185 SER F O 1
ATOM 9082 N N . GLY F 1 186 ? 143.337 -8.171 120.286 1.00 36.93 186 GLY F N 1
ATOM 9083 C CA . GLY F 1 186 ? 142.129 -7.906 121.031 1.00 41.18 186 GLY F CA 1
ATOM 9084 C C . GLY F 1 186 ? 142.398 -6.998 122.226 1.00 41.67 186 GLY F C 1
ATOM 9085 O O . GLY F 1 186 ? 143.527 -7.004 122.713 1.00 36.08 186 GLY F O 1
ATOM 9086 N N . GLN F 1 187 ? 141.620 -5.928 122.188 1.00 48.77 187 GLN F N 1
ATOM 9087 C CA . GLN F 1 187 ? 140.240 -5.778 122.623 1.00 44.51 187 GLN F CA 1
ATOM 9088 C C . GLN F 1 187 ? 140.089 -4.341 123.091 1.00 39.25 187 GLN F C 1
ATOM 9089 O O . GLN F 1 187 ? 139.536 -4.050 124.138 1.00 40.50 187 GLN F O 1
ATOM 9095 N N . SER F 1 188 ? 140.501 -3.443 122.202 1.00 35.32 188 SER F N 1
ATOM 9096 C CA . SER F 1 188 ? 140.590 -2.043 122.538 1.00 35.16 188 SER F CA 1
ATOM 9097 C C . SER F 1 188 ? 140.796 -1.243 121.266 1.00 35.46 188 SER F C 1
ATOM 9098 O O . SER F 1 188 ? 140.573 -1.723 120.154 1.00 39.93 188 SER F O 1
ATOM 9101 N N . SER F 1 189 ? 141.278 -0.021 121.465 1.00 40.39 189 SER F N 1
ATOM 9102 C CA . SER F 1 189 ? 141.714 0.862 120.399 1.00 41.12 189 SER F CA 1
ATOM 9103 C C . SER F 1 189 ? 143.156 1.253 120.661 1.00 40.25 189 SER F C 1
ATOM 9104 O O . SER F 1 189 ? 143.625 1.211 121.790 1.00 45.36 189 SER F O 1
ATOM 9107 N N . GLY F 1 190 ? 143.826 1.675 119.604 1.00 45.92 190 GLY F N 1
ATOM 9108 C CA . GLY F 1 190 ? 145.157 2.231 119.713 1.00 44.40 190 GLY F CA 1
ATOM 9109 C C . GLY F 1 190 ? 146.182 1.326 119.067 1.00 45.95 190 GLY F C 1
ATOM 9110 O O . GLY F 1 190 ? 145.803 0.380 118.377 1.00 43.70 190 GLY F O 1
ATOM 9111 N N . THR F 1 191 ? 147.455 1.686 119.289 1.00 49.90 191 THR F N 1
ATOM 9112 C CA . THR F 1 191 ? 148.616 0.912 118.884 1.00 49.34 191 THR F CA 1
ATOM 9113 C C . THR F 1 191 ? 149.588 0.781 120.063 1.00 47.26 191 THR F C 1
ATOM 9114 O O . THR F 1 191 ? 149.421 1.383 121.125 1.00 48.25 191 THR F O 1
ATOM 9118 N N . ASP F 1 192 ? 150.607 -0.051 119.853 1.00 42.40 192 ASP F N 1
ATOM 9119 C CA . ASP F 1 192 ? 151.680 -0.258 120.798 1.00 43.12 192 ASP F CA 1
ATOM 9120 C C . ASP F 1 192 ? 152.756 -1.090 120.094 1.00 43.19 192 ASP F C 1
ATOM 9121 O O . ASP F 1 192 ? 152.607 -1.486 118.927 1.00 40.42 192 ASP F O 1
ATOM 9126 N N . THR F 1 193 ? 153.854 -1.334 120.812 1.00 48.21 193 THR F N 1
ATOM 9127 C CA . THR F 1 193 ? 154.909 -2.208 120.322 1.00 50.75 193 THR F CA 1
ATOM 9128 C C . THR F 1 193 ? 155.393 -3.059 121.487 1.00 50.52 193 THR F C 1
ATOM 9129 O O . THR F 1 193 ? 155.285 -2.638 122.646 1.00 48.66 193 THR F O 1
ATOM 9133 N N . PHE F 1 194 ? 155.825 -4.286 121.160 1.00 46.58 194 PHE F N 1
ATOM 9134 C CA . PHE F 1 194 ? 156.602 -5.093 122.081 1.00 44.89 194 PHE F CA 1
ATOM 9135 C C . PHE F 1 194 ? 157.827 -5.538 121.296 1.00 51.06 194 PHE F C 1
ATOM 9136 O O . PHE F 1 194 ? 157.891 -5.303 120.087 1.00 44.74 194 PHE F O 1
ATOM 9144 N N . TRP F 1 195 ? 158.807 -6.094 122.021 1.00 57.10 195 TRP F N 1
ATOM 9145 C CA . TRP F 1 195 ? 160.061 -6.524 121.434 1.00 55.21 195 TRP F CA 1
ATOM 9146 C C . TRP F 1 195 ? 160.246 -8.014 121.677 1.00 49.76 195 TRP F C 1
ATOM 9147 O O . TRP F 1 195 ? 160.186 -8.472 122.817 1.00 48.98 195 TRP F O 1
ATOM 9158 N N . ALA F 1 196 ? 160.465 -8.758 120.594 1.00 50.88 196 ALA F N 1
ATOM 9159 C CA . ALA F 1 196 ? 160.793 -10.166 120.701 1.00 57.04 196 ALA F CA 1
ATOM 9160 C C . ALA F 1 196 ? 162.308 -10.334 120.792 1.00 64.29 196 ALA F C 1
ATOM 9161 O O . ALA F 1 196 ? 163.045 -9.564 120.170 1.00 59.14 196 ALA F O 1
ATOM 9163 N N . ASP F 1 197 ? 162.741 -11.366 121.537 1.00 71.41 197 ASP F N 1
ATOM 9164 C CA . ASP F 1 197 ? 164.153 -11.669 121.755 1.00 73.22 197 ASP F CA 1
ATOM 9165 C C . ASP F 1 197 ? 164.607 -12.761 120.783 1.00 71.06 197 ASP F C 1
ATOM 9166 O O . ASP F 1 197 ? 164.672 -13.928 121.169 1.00 68.60 197 ASP F O 1
ATOM 9171 N N . ASN F 1 198 ? 164.927 -12.373 119.535 1.00 65.57 198 ASN F N 1
ATOM 9172 C CA . ASN F 1 198 ? 165.462 -13.301 118.549 1.00 75.34 198 ASN F CA 1
ATOM 9173 C C . ASN F 1 198 ? 166.779 -13.892 119.042 1.00 83.19 198 ASN F C 1
ATOM 9174 O O . ASN F 1 198 ? 166.963 -15.108 118.956 1.00 82.77 198 ASN F O 1
ATOM 9179 N N . LYS F 1 199 ? 167.677 -13.013 119.526 1.00 81.94 199 LYS F N 1
ATOM 9180 C CA . LYS F 1 199 ? 168.943 -13.393 120.143 1.00 70.63 199 LYS F CA 1
ATOM 9181 C C . LYS F 1 199 ? 168.794 -14.737 120.845 1.00 65.96 199 LYS F C 1
ATOM 9182 O O . LYS F 1 199 ? 169.229 -15.753 120.319 1.00 69.55 199 LYS F O 1
ATOM 9188 N N . ASN F 1 200 ? 168.119 -14.748 121.999 1.00 68.24 200 ASN F N 1
ATOM 9189 C CA . ASN F 1 200 ? 168.248 -15.854 122.941 1.00 71.13 200 ASN F CA 1
ATOM 9190 C C . ASN F 1 200 ? 166.889 -16.438 123.327 1.00 64.65 200 ASN F C 1
ATOM 9191 O O . ASN F 1 200 ? 166.790 -17.157 124.316 1.00 63.99 200 ASN F O 1
ATOM 9196 N N . GLY F 1 201 ? 165.844 -16.136 122.546 1.00 62.65 201 GLY F N 1
ATOM 9197 C CA . GLY F 1 201 ? 164.521 -16.685 122.787 1.00 55.31 201 GLY F CA 1
ATOM 9198 C C . GLY F 1 201 ? 164.423 -18.129 122.298 1.00 57.22 201 GLY F C 1
ATOM 9199 O O . GLY F 1 201 ? 165.039 -18.506 121.300 1.00 55.30 201 GLY F O 1
ATOM 9200 N N . ASP F 1 202 ? 163.573 -18.904 122.971 1.00 55.17 202 ASP F N 1
ATOM 9201 C CA . ASP F 1 202 ? 163.577 -20.351 122.866 1.00 62.50 202 ASP F CA 1
ATOM 9202 C C . ASP F 1 202 ? 162.316 -20.886 122.189 1.00 64.04 202 ASP F C 1
ATOM 9203 O O . ASP F 1 202 ? 162.025 -22.069 122.329 1.00 69.73 202 ASP F O 1
ATOM 9208 N N . THR F 1 203 ? 161.553 -20.028 121.496 1.00 66.42 203 THR F N 1
ATOM 9209 C CA . THR F 1 203 ? 160.225 -20.385 121.001 1.00 67.92 203 THR F CA 1
ATOM 9210 C C . THR F 1 203 ? 159.961 -19.654 119.689 1.00 58.67 203 THR F C 1
ATOM 9211 O O . THR F 1 203 ? 159.874 -18.426 119.694 1.00 66.46 203 THR F O 1
ATOM 9215 N N . GLU F 1 204 ? 159.849 -20.403 118.580 1.00 56.15 204 GLU F N 1
ATOM 9216 C CA . GLU F 1 204 ? 159.746 -19.798 117.255 1.00 54.93 204 GLU F CA 1
ATOM 9217 C C . GLU F 1 204 ? 158.284 -19.441 116.985 1.00 53.21 204 GLU F C 1
ATOM 9218 O O . GLU F 1 204 ? 157.378 -20.175 117.363 1.00 52.08 204 GLU F O 1
ATOM 9224 N N . ILE F 1 205 ? 158.075 -18.269 116.373 1.00 51.35 205 ILE F N 1
ATOM 9225 C CA . ILE F 1 205 ? 156.760 -17.799 115.985 1.00 47.25 205 ILE F CA 1
ATOM 9226 C C . ILE F 1 205 ? 156.758 -17.638 114.464 1.00 45.95 205 ILE F C 1
ATOM 9227 O O . ILE F 1 205 ? 157.580 -16.924 113.914 1.00 48.14 205 ILE F O 1
ATOM 9232 N N . ASN F 1 206 ? 155.802 -18.282 113.797 1.00 49.21 206 ASN F N 1
ATOM 9233 C CA . ASN F 1 206 ? 155.646 -18.188 112.358 1.00 53.57 206 ASN F CA 1
ATOM 9234 C C . ASN F 1 206 ? 154.746 -17.001 111.999 1.00 48.65 206 ASN F C 1
ATOM 9235 O O . ASN F 1 206 ? 153.793 -16.686 112.703 1.00 43.65 206 ASN F O 1
ATOM 9240 N N . VAL F 1 207 ? 155.072 -16.341 110.890 1.00 46.46 207 VAL F N 1
ATOM 9241 C CA . VAL F 1 207 ? 154.335 -15.184 110.427 1.00 51.60 207 VAL F CA 1
ATOM 9242 C C . VAL F 1 207 ? 154.064 -15.313 108.928 1.00 55.57 207 VAL F C 1
ATOM 9243 O O . VAL F 1 207 ? 154.994 -15.338 108.119 1.00 57.46 207 VAL F O 1
ATOM 9247 N N . LEU F 1 208 ? 152.768 -15.372 108.590 1.00 56.62 208 LEU F N 1
ATOM 9248 C CA A LEU F 1 208 ? 152.312 -15.277 107.216 0.50 56.43 208 LEU F CA 1
ATOM 9249 C CA B LEU F 1 208 ? 152.294 -15.280 107.219 0.50 55.14 208 LEU F CA 1
ATOM 9250 C C . LEU F 1 208 ? 151.860 -13.845 106.954 1.00 56.14 208 LEU F C 1
ATOM 9251 O O . LEU F 1 208 ? 151.030 -13.317 107.685 1.00 55.68 208 LEU F O 1
ATOM 9260 N N . PHE F 1 209 ? 152.429 -13.213 105.915 1.00 58.74 209 PHE F N 1
ATOM 9261 C CA . PHE F 1 209 ? 152.104 -11.826 105.620 1.00 57.16 209 PHE F CA 1
ATOM 9262 C C . PHE F 1 209 ? 150.887 -11.770 104.710 1.00 53.89 209 PHE F C 1
ATOM 9263 O O . PHE F 1 209 ? 150.734 -12.612 103.830 1.00 59.54 209 PHE F O 1
ATOM 9271 N N . VAL F 1 210 ? 150.045 -10.757 104.934 1.00 44.67 210 VAL F N 1
ATOM 9272 C CA . VAL F 1 210 ? 148.722 -10.685 104.333 1.00 50.09 210 VAL F CA 1
ATOM 9273 C C . VAL F 1 210 ? 148.444 -9.214 104.044 1.00 51.58 210 VAL F C 1
ATOM 9274 O O . VAL F 1 210 ? 149.163 -8.363 104.565 1.00 46.93 210 VAL F O 1
ATOM 9278 N N . TYR F 1 211 ? 147.416 -8.928 103.238 1.00 46.28 211 TYR F N 1
ATOM 9279 C CA . TYR F 1 211 ? 147.005 -7.549 102.999 1.00 55.44 211 TYR F CA 1
ATOM 9280 C C . TYR F 1 211 ? 145.669 -7.300 103.693 1.00 54.21 211 TYR F C 1
ATOM 9281 O O . TYR F 1 211 ? 144.651 -7.889 103.335 1.00 52.75 211 TYR F O 1
ATOM 9290 N N . TYR F 1 212 ? 145.680 -6.419 104.695 1.00 45.01 212 TYR F N 1
ATOM 9291 C CA . TYR F 1 212 ? 144.468 -6.124 105.428 1.00 41.46 212 TYR F CA 1
ATOM 9292 C C . TYR F 1 212 ? 143.735 -5.034 104.657 1.00 42.76 212 TYR F C 1
ATOM 9293 O O . TYR F 1 212 ? 144.308 -3.989 104.362 1.00 42.54 212 TYR F O 1
ATOM 9302 N N . MET F 1 213 ? 142.460 -5.296 104.340 1.00 44.49 213 MET F N 1
ATOM 9303 C CA . MET F 1 213 ? 141.562 -4.250 103.885 1.00 43.67 213 MET F CA 1
ATOM 9304 C C . MET F 1 213 ? 140.578 -3.936 105.004 1.00 43.29 213 MET F C 1
ATOM 9305 O O . MET F 1 213 ? 140.362 -4.776 105.866 1.00 41.45 213 MET F O 1
ATOM 9310 N N . ILE F 1 214 ? 140.000 -2.731 104.959 1.00 38.35 214 ILE F N 1
ATOM 9311 C CA . ILE F 1 214 ? 139.010 -2.307 105.917 1.00 39.27 214 ILE F CA 1
ATOM 9312 C C . ILE F 1 214 ? 137.783 -1.781 105.175 1.00 45.58 214 ILE F C 1
ATOM 9313 O O . ILE F 1 214 ? 137.911 -1.162 104.126 1.00 47.79 214 ILE F O 1
ATOM 9318 N N . LYS F 1 215 ? 136.592 -2.000 105.750 1.00 46.43 215 LYS F N 1
ATOM 9319 C CA . LYS F 1 215 ? 135.355 -1.582 105.121 1.00 45.99 215 LYS F CA 1
ATOM 9320 C C . LYS F 1 215 ? 135.074 -0.149 105.563 1.00 48.77 215 LYS F C 1
ATOM 9321 O O . LYS F 1 215 ? 134.907 0.081 106.763 1.00 48.56 215 LYS F O 1
ATOM 9327 N N . VAL F 1 216 ? 134.997 0.787 104.590 1.00 49.66 216 VAL F N 1
ATOM 9328 C CA . VAL F 1 216 ? 134.925 2.222 104.879 1.00 55.36 216 VAL F CA 1
ATOM 9329 C C . VAL F 1 216 ? 133.511 2.788 104.797 1.00 57.54 216 VAL F C 1
ATOM 9330 O O . VAL F 1 216 ? 133.354 3.953 105.149 1.00 56.44 216 VAL F O 1
ATOM 9334 N N . VAL F 1 217 ? 132.524 1.998 104.323 1.00 58.67 217 VAL F N 1
ATOM 9335 C CA . VAL F 1 217 ? 131.109 2.370 104.390 1.00 60.81 217 VAL F CA 1
ATOM 9336 C C . VAL F 1 217 ? 130.350 1.415 105.327 1.00 58.41 217 VAL F C 1
ATOM 9337 O O . VAL F 1 217 ? 129.223 1.768 105.714 1.00 66.21 217 VAL F O 1
#

InterPro domains:
  IPR009013 Attachment protein shaft domain superfamily [SSF51225] (76-131)

Radius of gyration: 82.24 Å; Cα contacts (8 Å, |Δi|>4): 3129; chains: 6; bounding box: 248×51×151 Å